Protein AF-0000000078996081 (afdb_homodimer)

Sequence (1478 aa):
MSEVESRQASRWGLWWSRSEPIEEEEEVAPESDDSYGEDEVDNIGSDATWYQTIWNKVPGFPFRANNLMLIDENIRYSDLTEEQLQFLKDESMQVIMRNCGSWCWVENLSDIKIEDTDWIKRKGTVSVYGTGSVKYPLIFENFPVESEHVGYKIFIKNSLILPSDSPLDIFHTQPWTTKFANTIKEHYNFPNEKHLYLKNATDSLLREKKILIVSVTGHLPEKYEKFSLESQRHAQYLSFKLAQSLKHDSPSNINAISFTCPLDLEETTTCFEQCTTLLKNFEDLFVDIDAVFFVGVYHSVPLVIKLASHILQNHSALGFDEDVVAGILAFESNLEGYRFWDHSSDNNSMDTEQDYSKIQQSREKQLFQGSSRQQQDNLIKIRNYRKLDSLESLSVQQNFDWILNNWKLSRVTFFGKLYDNFMTVTQKLAIDYTHPKIFRHIWCSGKYMGIDTKKPEEIELPDIHLESLKFDSEIKIPENRLFEIIFLGNLLLAINLGHTDFAPLLKLISPFFISRSYNENTMSSNIKKQIQNELRPWLMEMELKWKTTEVPTDEQLNDLPESLSTLYSFLQFTHFNNLKNPNLVKIQDDVYDDDEVYKCFIENTIKTKSPINKKHLQMSNDHSTPKSILKTLNQYDLVWKFHEFLSDFMNLKNLPKQEYPPKVNFSISTDYGFRNNSFTDPNNFERNNKESLARISKIWDSYQHWSPPTRGLKQLKEILSVLLLYSDSQKLIKDIERKMSEVESRQASRWGLWWSRSEPIEEEEEVAPESDDSYGEDEVDNIGSDATWYQTIWNKVPGFPFRANNLMLIDENIRYSDLTEEQLQFLKDESMQVIMRNCGSWCWVENLSDIKIEDTDWIKRKGTVSVYGTGSVKYPLIFENFPVESEHVGYKIFIKNSLILPSDSPLDIFHTQPWTTKFANTIKEHYNFPNEKHLYLKNATDSLLREKKILIVSVTGHLPEKYEKFSLESQRHAQYLSFKLAQSLKHDSPSNINAISFTCPLDLEETTTCFEQCTTLLKNFEDLFVDIDAVFFVGVYHSVPLVIKLASHILQNHSALGFDEDVVAGILAFESNLEGYRFWDHSSDNNSMDTEQDYSKIQQSREKQLFQGSSRQQQDNLIKIRNYRKLDSLESLSVQQNFDWILNNWKLSRVTFFGKLYDNFMTVTQKLAIDYTHPKIFRHIWCSGKYMGIDTKKPEEIELPDIHLESLKFDSEIKIPENRLFEIIFLGNLLLAINLGHTDFAPLLKLISPFFISRSYNENTMSSNIKKQIQNELRPWLMEMELKWKTTEVPTDEQLNDLPESLSTLYSFLQFTHFNNLKNPNLVKIQDDVYDDDEVYKCFIENTIKTKSPINKKHLQMSNDHSTPKSILKTLNQYDLVWKFHEFLSDFMNLKNLPKQEYPPKVNFSISTDYGFRNNSFTDPNNFERNNKESLARISKIWDSYQHWSPPTRGLKQLKEILSVLLLYSDSQKLIKDIERK

Radius of gyration: 43.53 Å; Cα contacts (8 Å, |Δi|>4): 2396; chains: 2; bounding box: 105×143×107 Å

Solvent-accessible surface area (backbone atoms only — not comparable to full-atom values): 81507 Å² total; per-residue (Å²): 144,90,82,89,83,89,85,80,86,90,83,81,81,93,80,90,78,90,80,85,82,86,77,82,88,80,88,77,84,91,80,91,79,93,74,86,76,87,83,82,80,81,85,66,85,62,59,78,63,50,58,66,57,52,65,70,62,52,67,76,66,73,75,72,72,62,88,61,76,72,72,57,92,82,61,51,77,86,70,50,47,72,67,54,51,51,49,44,50,53,55,39,48,52,38,61,73,64,48,74,36,37,32,37,44,35,35,76,52,53,79,62,47,56,56,58,66,66,77,52,75,35,60,32,35,38,33,27,52,96,43,66,24,54,78,47,65,39,78,35,67,41,53,85,69,76,69,90,62,84,36,48,56,37,33,45,44,44,34,34,48,27,58,50,58,41,51,51,62,63,39,54,60,70,50,69,67,54,55,51,48,39,52,52,25,54,73,70,71,39,94,54,71,52,32,57,28,32,39,92,72,64,70,63,82,45,46,67,27,32,36,36,35,40,18,31,25,47,48,61,52,68,56,37,34,35,58,60,61,58,65,83,73,52,21,55,55,52,42,48,55,42,49,40,53,48,51,78,36,46,45,63,34,33,39,34,41,17,28,43,29,30,49,28,68,38,53,64,68,59,50,48,52,46,49,56,59,54,45,63,76,49,41,73,72,42,42,68,35,46,31,39,39,36,37,17,39,28,86,18,27,61,46,42,44,46,49,48,33,52,53,63,74,39,24,72,81,35,41,28,63,84,85,33,38,34,33,37,41,28,35,44,23,42,68,32,19,63,61,82,78,78,84,73,76,79,56,83,67,68,75,45,76,61,52,54,49,52,53,48,50,54,53,46,53,62,45,45,47,95,48,52,70,59,30,45,65,42,51,57,53,45,41,42,21,55,39,70,83,29,72,70,26,42,54,41,50,52,33,47,27,45,40,61,41,71,33,67,51,44,28,38,35,24,34,15,50,49,68,20,53,45,54,36,34,38,29,17,42,32,62,48,60,43,50,48,54,50,42,62,36,37,39,37,55,30,67,83,47,75,46,54,67,71,45,39,80,78,57,76,54,78,77,42,79,41,68,44,53,70,46,78,51,75,32,76,59,46,58,38,45,38,26,61,55,52,48,52,25,50,54,46,42,42,38,54,58,39,43,59,84,51,48,63,47,48,55,64,51,27,60,36,40,46,38,43,79,61,32,88,73,53,40,48,72,69,57,49,50,52,51,47,61,64,44,46,64,54,50,55,55,45,44,72,71,45,66,84,58,74,81,71,51,79,74,30,51,58,50,44,52,81,82,43,19,32,46,54,45,33,38,39,50,51,51,49,33,32,71,75,34,49,60,51,30,34,75,46,65,49,81,88,66,39,46,51,56,46,43,24,49,51,44,50,42,69,30,42,39,64,72,90,64,81,50,66,66,38,72,57,84,78,77,80,66,76,83,42,81,78,39,63,58,49,44,43,40,46,40,46,41,48,51,52,45,53,54,49,46,40,65,37,32,78,55,50,61,66,78,77,78,66,56,30,42,31,33,37,22,65,32,57,70,64,74,80,85,80,70,75,54,87,79,30,56,80,69,42,37,61,60,28,44,51,50,51,35,50,43,50,56,27,48,78,49,48,62,60,88,48,70,38,42,42,48,51,52,54,58,56,38,56,64,68,78,39,94,45,47,66,56,46,50,47,61,57,45,77,96,139,87,73,87,78,91,81,74,87,87,82,84,80,94,79,88,76,91,74,86,83,74,92,76,85,83,75,83,70,91,71,89,77,90,72,82,82,80,77,77,76,81,80,65,83,60,59,76,61,50,59,66,54,52,64,70,62,52,68,75,65,71,73,72,70,61,86,62,76,73,74,56,92,81,62,52,77,86,71,51,46,71,68,53,50,50,49,45,50,54,53,40,48,50,38,61,74,65,47,76,37,37,31,36,44,35,36,76,53,54,79,62,48,56,58,57,66,68,76,51,76,35,60,33,34,38,33,28,52,96,43,66,23,56,80,45,65,39,78,37,69,41,54,84,68,77,69,90,62,85,37,48,58,37,34,46,45,45,34,37,50,29,58,51,59,40,50,52,62,63,41,53,62,69,50,69,68,54,54,51,50,39,54,50,25,54,72,69,71,39,96,54,70,52,32,58,27,32,41,90,73,64,71,63,80,44,46,67,27,32,36,37,34,41,19,31,26,46,48,62,51,69,53,37,33,34,58,61,62,59,64,84,74,54,22,56,56,53,42,49,55,43,48,41,53,48,50,77,35,46,44,63,36,34,38,34,42,19,27,42,30,29,48,28,67,38,52,64,69,56,49,47,55,45,50,57,58,55,44,62,76,49,40,73,72,42,44,68,34,47,30,40,37,36,38,17,39,27,86,18,27,62,46,43,45,46,50,49,34,52,53,62,74,40,23,71,84,36,44,28,62,85,85,32,37,35,32,37,41,29,35,45,23,42,66,32,18,64,60,80,78,78,83,75,76,79,58,83,66,68,75,45,76,62,52,54,51,52,53,48,50,54,52,48,54,62,46,46,47,94,49,52,70,58,30,46,63,44,50,57,53,44,42,42,21,55,38,70,83,29,72,70,25,41,54,42,48,52,33,48,27,46,38,60,41,70,34,65,49,43,26,37,35,24,35,15,49,49,67,20,52,44,54,38,36,41,28,17,42,32,62,50,62,43,51,48,55,48,42,64,36,35,40,38,55,29,66,83,48,74,45,54,67,69,43,40,81,78,57,75,54,78,76,41,78,40,68,44,54,71,46,78,52,74,31,78,59,45,58,37,45,38,26,61,54,53,48,52,25,51,53,46,41,41,37,52,58,38,42,59,84,52,47,63,48,47,57,66,52,28,60,37,41,45,36,43,80,63,32,86,73,53,38,48,72,68,56,49,50,52,52,47,63,64,43,45,63,56,49,54,55,46,46,74,70,46,67,84,57,74,80,72,51,80,73,29,52,59,50,45,52,81,82,44,18,32,44,53,45,33,38,40,48,51,51,50,33,32,71,75,35,49,60,50,28,33,74,46,63,51,78,90,66,39,45,51,55,46,44,24,49,49,44,50,40,70,30,43,39,65,72,90,64,79,50,68,64,39,72,58,83,78,74,80,65,77,85,41,79,76,38,63,57,47,43,44,39,45,41,45,42,48,53,50,46,54,55,51,46,40,66,37,31,80,55,48,61,67,79,78,77,66,56,29,43,30,34,37,22,65,32,56,69,66,75,80,85,81,70,73,53,85,79,31,57,80,69,42,37,61,59,29,45,50,50,50,34,49,42,51,56,28,47,76,48,47,60,60,88,49,69,38,41,42,50,50,50,53,59,56,39,54,65,68,77,40,95,45,48,66,58,46,51,46,63,56,45,77,96

Secondary structure (DSSP, 8-state):
---------------------------------------------TTHHHHHHHHHHS--------S-----TT--GGG--HHHHHHHHHHHHHHHHHT-S-EEEEEE-TT--TT---SSS--EEEEETTSGGGTS-EEESS-SS--S--SEEEEEEEEEEES-S-GGGT--BPPHHHHHHHHHHHHTT-----S-EE-S--S-TTTT-EEEEEEEEE---HHHHHHHTS-PPPHHHHHHHHHHHHGGG--SEEEEEEEEE-TTTS-HHHHHHHHHHHHGGGGGGGTT-SEEEEEEEGGGHHHHHHHHHHHHHTHHHHT--TT-EEEEEEES--TT-----------TT--SHHHHHHHHHHHHHHHTTT--HHHHHHHGGGGGGGSTTSHHHHHHHHHHHHHHHH-TTEEEEEEEESSBSSS-HHHHTTTTEE-TTEEEEEEEEGGGGT--TT-GGGGT----B-SSS-EEEEEEPPHHHHHHHHHHHHHHHHHHTT-GGGHHHHHHHGGGGB-GGGSTTT--HHHHHHHHHHHHHHHHHHHHHHTTPPPPPHHHHSS--GGG-BHHHHHHHHHHHHHH-TTTEEEE-SGGG-HHHHHHHHHHHHSEEPPSS----EE-S-----S-SS-HHHHHHHHHHHHHHHHHHTT---PPP--SS-EEEEEEESS----PPP---GGG--SSSHHHHHHHHHHHHHHHH----SHHHHHHHHHGGGGGG-SSHHHHHHHHH--/-------------------------------------------GGGGHHHHHHHHHHS--------S-----TT--GGG--HHHHHHHHHHHHHHHHHT-S-EEEEEE-TT--TT---SSS--EEEEETTSGGGTS-EEESS-SS--S--SEEEEEEEEEEES-S-GGGT--BPPHHHHHHHHHHHHTT-----S-EE-S--S-TTTT-EEEEEEEEE---HHHHHHHTS-PPPHHHHHHHHHHHHGGG--SEEEEEEEEE-TTTS-HHHHHHHHHHHHGGGGGGGTT-SEEEEEEEGGGHHHHHHHHHHHHHTHHHHT--TT-EEEEEEES--TT-------S---TT--SHHHHHHHHHHHHHHHTTT--HHHHHHHGGGGGGGSTTSHHHHHHHHHHHHHHHH-TTEEEEEEEESSBSSS-HHHHTTTTEE-TTEEEEEEEEGGGGT--TT-GGGGT----B-SSS-EEEEEEPPHHHHHHHHHHHHHHHHHHTT-GGGHHHHHHHGGGGB-GGGSTTT--HHHHHHHHHHHHHHHHHHHHHHTTPPPPPHHHHSS--GGG-BHHHHHHHHHHHHHH-TTTEEEE-SGGG-HHHHHHHHHHHHSEEPPSS----EE-S-----S-SS-HHHHHHHHHHHHHHHHHHTT---PPP--SS-EEEEEEESS----PPP---GGG--SSSHHHHHHHHHHHHHHHH----SHHHHHHHHHGGGGGG-SSHHHHHHHHH--

Foldseek 3Di:
DDDDDDDDDDDDDDDDDDDDDDDDDDDDDDDDDDDDDDDDPDPPPPPVVVVVVVVVPPPPPPPPPDVVVCPDPPDDLVNQDPVNLVVQVVVQLVCVVVQPWKKKWKAWCLPPAQQDDCLFQAKTWMATPPTPCLVPIHIDRGRSDDDPFPAFEWAWAWWAKFPHLACLQQAAADDPVLVVVQVVCVVVVHDHPLAFHFDPDQALLQAQFAEEEEEEEEDDDPLLCCQAVVDDDFRSLLLNLLSSLCCVSHYNTYMYMGMYHHLLQDPLVVNLVRVVSSCVVPLQSLAAGQEYEYEYEAPCLLSRLVNVLVCLVCSVVSHYDLNHFYEYEYEQYLLQAWAAADLPDLPLPCPDPVSRVVVRVVVLVSSCPPHDPSSSVSVVCSRVSNPCPDPSNVSSQVSNQCCQQPRQLYAYEFEYEQAEAIHFQCSRQVLQKGDNRYAYMYMYGLVQQPDDLLCVVVQPDDWDFALAQWDKDWTARDLQRLLVSLVVSLLRSCVNSNPSLSSVLSLLQRSLSHDLLSRPSSDDPVVVVVVCVVCVVLLVVLCVVPVPPDDDDPVCNNPPDPQCRISNSVSNNLVSCCVVPVSHYHYDHDPSSASSNSNSSVNSSRGIHGDPHRDGIGGHPPSDRDSHSSNPVSLVVSLVSVLVCLLVLLFDQFGFDDDPPDIIITIMDSRHRDDDDDDNDPPRGPRGSPVSLVSQQVSLVSLVSHDRDDSSVVVVNVSNCVSVVDPGSVVVNCVSNVD/DDDDDDDDDDDDDDDDDDDDDDDDDDDDDDDDDDDDDPPPPDPPVPPVVVVVVVVVPPPPPPPPPPVVVCPDPPDDLVNQDPVNLVVQVVVQLVCVVVQPWKKKWKAWCLPPAQQDDDLFQAKTWMATPPTPCLVPIHIDRGRSDDDPFPAFEWAWAWWAKFPHLACLQQAAADDPVLVVVQVVCVVVVHDHPLAFHFDPDQALLQAQFAEEEEEEEEDDDPLLCCQAVVDDDFRSLLLNLLSSLCCVSHYNTYMYMGMYHHLLQDPLVVNLVRVVSSCVVPLQSLAAGQEYEYEYEAPCLLSRLVNVLVCLVCSVVSHYDLNHFYEYEYEQYLLQAWAAADLPDLPLPCPDPVSLVVVRVVVLVSSCPPHDPSSSVSVVCSRVSNPCPDPSNVSSQVSNQCCQQPRQLYAYEFEYEQAAAIHFQCSRQVLQKGDNRYAYMYMYGLVQQPDDLLCVVVQPDDWDFALAQWDWDWTAGDLQRLLVSLVVSLLRSCVNSNPSLSSVLSLLQRSLSHDLLSRPSSDDPVVVVVVCVVCVVLLVVLCVVPVPPDDDDPVCNNPPPPQCRISNSVSNNLVSCCVVPVSHHHYDHDPSSASSNSNSSVNSSRGIHGDPHRDGIGGHPPSDRDSHSSNPVSLVVSLVSVLVCLLVLLFDQFGFDDDPPDIIITIMDSRHRDDDDDDNDNPRGPRGSPVSLVSQQVSLVSLVSHDRDDSSVVVVNVSNCVSVVDPGSVVVNCVSNVD

Structure (mmCIF, N/CA/C/O backbone):
data_AF-0000000078996081-model_v1
#
loop_
_entity.id
_entity.type
_entity.pdbx_description
1 polymer 'Uncharacterized protein'
#
loop_
_atom_site.group_PDB
_atom_site.id
_atom_site.type_symbol
_atom_site.label_atom_id
_atom_site.label_alt_id
_atom_site.label_comp_id
_atom_site.label_asym_id
_atom_site.label_entity_id
_atom_site.label_seq_id
_atom_site.pdbx_PDB_ins_code
_atom_site.Cartn_x
_atom_site.Cartn_y
_atom_site.Cartn_z
_atom_site.occupancy
_atom_site.B_iso_or_equiv
_atom_site.auth_seq_id
_atom_site.auth_comp_id
_atom_site.auth_asym_id
_atom_site.auth_atom_id
_atom_site.pdbx_PDB_model_num
ATOM 1 N N . MET A 1 1 ? -56.312 6.473 -5.859 1 16.61 1 MET A N 1
ATOM 2 C CA . MET A 1 1 ? -57.031 7.309 -6.816 1 16.61 1 MET A CA 1
ATOM 3 C C . MET A 1 1 ? -56.5 7.121 -8.227 1 16.61 1 MET A C 1
ATOM 5 O O . MET A 1 1 ? -55.312 6.812 -8.398 1 16.61 1 MET A O 1
ATOM 9 N N . SER A 1 2 ? -57.438 7.625 -9.328 1 15.84 2 SER A N 1
ATOM 10 C CA . SER A 1 2 ? -57.906 7.512 -10.703 1 15.84 2 SER A CA 1
ATOM 11 C C . SER A 1 2 ? -56.812 7.949 -11.695 1 15.84 2 SER A C 1
ATOM 13 O O . SER A 1 2 ? -56.438 7.18 -12.578 1 15.84 2 SER A O 1
ATOM 15 N N . GLU A 1 3 ? -57.344 8.992 -12.484 1 14.98 3 GLU A N 1
ATOM 16 C CA . GLU A 1 3 ? -57.688 9.18 -13.891 1 14.98 3 GLU A CA 1
ATOM 17 C C . GLU A 1 3 ? -56.469 9.594 -14.711 1 14.98 3 GLU A C 1
ATOM 19 O O . GLU A 1 3 ? -56.156 8.969 -15.727 1 14.98 3 GLU A O 1
ATOM 24 N N . VAL A 1 4 ? -56.75 10.852 -15.266 1 15.3 4 VAL A N 1
ATOM 25 C CA . VAL A 1 4 ? -56.969 11.25 -16.656 1 15.3 4 VAL A CA 1
ATOM 26 C C . VAL A 1 4 ? -55.656 11.438 -17.375 1 15.3 4 VAL A C 1
ATOM 28 O O . VAL A 1 4 ? -54.594 11.594 -16.734 1 15.3 4 VAL A O 1
ATOM 31 N N . GLU A 1 5 ? -55.656 12.336 -18.453 1 13.77 5 GLU A N 1
ATOM 32 C CA . GLU A 1 5 ? -55.688 12.383 -19.906 1 13.77 5 GLU A CA 1
ATOM 33 C C . GLU A 1 5 ? -54.375 12.883 -20.469 1 13.77 5 GLU A C 1
ATOM 35 O O . GLU A 1 5 ? -53.781 12.25 -21.359 1 13.77 5 GLU A O 1
ATOM 40 N N . SER A 1 6 ? -54.312 14.297 -20.625 1 14.77 6 SER A N 1
ATOM 41 C CA . SER A 1 6 ? -54.438 14.906 -21.953 1 14.77 6 SER A CA 1
ATOM 42 C C . SER A 1 6 ? -53.062 14.914 -22.672 1 14.77 6 SER A C 1
ATOM 44 O O . SER A 1 6 ? -52.031 14.859 -22.016 1 14.77 6 SER A O 1
ATOM 46 N N . ARG A 1 7 ? -53.125 15.383 -23.969 1 15.02 7 ARG A N 1
ATOM 47 C CA . ARG A 1 7 ? -52.906 15.234 -25.406 1 15.02 7 ARG A CA 1
ATOM 48 C C . ARG A 1 7 ? -51.594 15.844 -25.828 1 15.02 7 ARG A C 1
ATOM 50 O O . ARG A 1 7 ? -50.781 15.188 -26.484 1 15.02 7 ARG A O 1
ATOM 57 N N . GLN A 1 8 ? -51.688 17.156 -26.5 1 13.55 8 GLN A N 1
ATOM 58 C CA . GLN A 1 8 ? -51.688 17.375 -27.938 1 13.55 8 GLN A CA 1
ATOM 59 C C . GLN A 1 8 ? -50.281 17.766 -28.422 1 13.55 8 GLN A C 1
ATOM 61 O O . GLN A 1 8 ? -49.75 17.172 -29.359 1 13.55 8 GLN A O 1
ATOM 66 N N . ALA A 1 9 ? -50.125 19.172 -28.641 1 14.46 9 ALA A N 1
ATOM 67 C CA . ALA A 1 9 ? -50.188 19.75 -29.984 1 14.46 9 ALA A CA 1
ATOM 68 C C . ALA A 1 9 ? -48.844 19.688 -30.672 1 14.46 9 ALA A C 1
ATOM 70 O O . ALA A 1 9 ? -47.812 19.484 -30.031 1 14.46 9 ALA A O 1
ATOM 71 N N . SER A 1 10 ? -48.5 20.859 -31.312 1 14.56 10 SER A N 1
ATOM 72 C CA . SER A 1 10 ? -48.406 21.375 -32.688 1 14.56 10 SER A CA 1
ATOM 73 C C . SER A 1 10 ? -46.969 21.266 -33.219 1 14.56 10 SER A C 1
ATOM 75 O O . SER A 1 10 ? -46.031 21.312 -32.469 1 14.56 10 SER A O 1
ATOM 77 N N . ARG A 1 11 ? -46.875 21.109 -34.562 1 14.25 11 ARG A N 1
ATOM 78 C CA . ARG A 1 11 ? -46.406 20.703 -35.875 1 14.25 11 ARG A CA 1
ATOM 79 C C . ARG A 1 11 ? -45.125 21.453 -36.25 1 14.25 11 ARG A C 1
ATOM 81 O O . ARG A 1 11 ? -44.156 20.844 -36.688 1 14.25 11 ARG A O 1
ATOM 88 N N . TRP A 1 12 ? -45.281 22.812 -36.625 1 13.75 12 TRP A N 1
ATOM 89 C CA . TRP A 1 12 ? -45.188 23.219 -38.031 1 13.75 12 TRP A CA 1
ATOM 90 C C . TRP A 1 12 ? -43.75 23.531 -38.406 1 13.75 12 TRP A C 1
ATOM 92 O O . TRP A 1 12 ? -43.219 22.953 -39.375 1 13.75 12 TRP A O 1
ATOM 102 N N . GLY A 1 13 ? -43.562 24.797 -38.906 1 13.62 13 GLY A N 1
ATOM 103 C CA . GLY A 1 13 ? -43.406 25.25 -40.281 1 13.62 13 GLY A CA 1
ATOM 104 C C . GLY A 1 13 ? -41.938 25.406 -40.656 1 13.62 13 GLY A C 1
ATOM 105 O O . GLY A 1 13 ? -41.5 24.875 -41.688 1 13.62 13 GLY A O 1
ATOM 106 N N . LEU A 1 14 ? -41.312 26.672 -40.656 1 14.55 14 LEU A N 1
ATOM 107 C CA . LEU A 1 14 ? -41.031 27.453 -41.844 1 14.55 14 LEU A CA 1
ATOM 108 C C . LEU A 1 14 ? -39.688 27.094 -42.438 1 14.55 14 LEU A C 1
ATOM 110 O O . LEU A 1 14 ? -38.781 26.625 -41.719 1 14.55 14 LEU A O 1
ATOM 114 N N . TRP A 1 15 ? -39.375 27.594 -43.688 1 13.52 15 TRP A N 1
ATOM 115 C CA . TRP A 1 15 ? -39.062 27.516 -45.094 1 13.52 15 TRP A CA 1
ATOM 116 C C . TRP A 1 15 ? -37.531 27.625 -45.312 1 13.52 15 TRP A C 1
ATOM 118 O O . TRP A 1 15 ? -36.938 26.797 -46 1 13.52 15 TRP A O 1
ATOM 128 N N . TRP A 1 16 ? -37 28.891 -45.5 1 14.66 16 TRP A N 1
ATOM 129 C CA . TRP A 1 16 ? -36.625 29.266 -46.844 1 14.66 16 TRP A CA 1
ATOM 130 C C . TRP A 1 16 ? -35.188 28.812 -47.156 1 14.66 16 TRP A C 1
ATOM 132 O O . TRP A 1 16 ? -34.438 28.5 -46.219 1 14.66 16 TRP A O 1
ATOM 142 N N . SER A 1 17 ? -34.594 29.547 -48.156 1 13.55 17 SER A N 1
ATOM 143 C CA . SER A 1 17 ? -34.094 29.469 -49.531 1 13.55 17 SER A CA 1
ATOM 144 C C . SER A 1 17 ? -32.594 29.328 -49.562 1 13.55 17 SER A C 1
ATOM 146 O O . SER A 1 17 ? -32.062 28.531 -50.344 1 13.55 17 SER A O 1
ATOM 148 N N . ARG A 1 18 ? -31.766 30.438 -49.188 1 14.89 18 ARG A N 1
ATOM 149 C CA . ARG A 1 18 ? -31.078 30.953 -50.375 1 14.89 18 ARG A CA 1
ATOM 150 C C . ARG A 1 18 ? -29.953 30.016 -50.812 1 14.89 18 ARG A C 1
ATOM 152 O O . ARG A 1 18 ? -29.406 29.281 -49.969 1 14.89 18 ARG A O 1
ATOM 159 N N . SER A 1 19 ? -29.266 30.469 -51.812 1 14.11 19 SER A N 1
ATOM 160 C CA . SER A 1 19 ? -28.781 30.219 -53.188 1 14.11 19 SER A CA 1
ATOM 161 C C . SER A 1 19 ? -27.406 29.547 -53.156 1 14.11 19 SER A C 1
ATOM 163 O O . SER A 1 19 ? -27.219 28.516 -53.812 1 14.11 19 SER A O 1
ATOM 165 N N . GLU A 1 20 ? -26.406 30.422 -53.406 1 14.59 20 GLU A N 1
ATOM 166 C CA . GLU A 1 20 ? -25.766 30.359 -54.719 1 14.59 20 GLU A CA 1
ATOM 167 C C . GLU A 1 20 ? -24.625 29.344 -54.719 1 14.59 20 GLU A C 1
ATOM 169 O O . GLU A 1 20 ? -24.094 28.984 -53.688 1 14.59 20 GLU A O 1
ATOM 174 N N . PRO A 1 21 ? -23.656 29.672 -55.625 1 14.77 21 PRO A N 1
ATOM 175 C CA . PRO A 1 21 ? -23.219 29 -56.875 1 14.77 21 PRO A CA 1
ATOM 176 C C . PRO A 1 21 ? -22.078 28.016 -56.625 1 14.77 21 PRO A C 1
ATOM 178 O O . PRO A 1 21 ? -22.188 26.844 -56.969 1 14.77 21 PRO A O 1
ATOM 181 N N . ILE A 1 22 ? -20.922 28.5 -57.094 1 14.63 22 ILE A N 1
ATOM 182 C CA . ILE A 1 22 ? -20.344 28.078 -58.375 1 14.63 22 ILE A CA 1
ATOM 183 C C . ILE A 1 22 ? -19.297 27 -58.125 1 14.63 22 ILE A C 1
ATOM 185 O O . ILE A 1 22 ? -18.781 26.875 -57 1 14.63 22 ILE A O 1
ATOM 189 N N . GLU A 1 23 ? -18.234 27.188 -58.906 1 14.01 23 GLU A N 1
ATOM 190 C CA . GLU A 1 23 ? -17.703 26.438 -60.031 1 14.01 23 GLU A CA 1
ATOM 191 C C . GLU A 1 23 ? -16.562 25.516 -59.594 1 14.01 23 GLU A C 1
ATOM 193 O O . GLU A 1 23 ? -16.594 24.312 -59.875 1 14.01 23 GLU A O 1
ATOM 198 N N . GLU A 1 24 ? -15.328 26 -59.812 1 14.42 24 GLU A N 1
ATOM 199 C CA . GLU A 1 24 ? -14.633 25.438 -60.969 1 14.42 24 GLU A CA 1
ATOM 200 C C . GLU A 1 24 ? -13.773 24.25 -60.562 1 14.42 24 GLU A C 1
ATOM 202 O O . GLU A 1 24 ? -13.883 23.172 -61.188 1 14.42 24 GLU A O 1
ATOM 207 N N . GLU A 1 25 ? -12.438 24.469 -60.531 1 14.45 25 GLU A N 1
ATOM 208 C CA . GLU A 1 25 ? -11.586 23.984 -61.625 1 14.45 25 GLU A CA 1
ATOM 209 C C . GLU A 1 25 ? -10.977 22.625 -61.281 1 14.45 25 GLU A C 1
ATOM 211 O O . GLU A 1 25 ? -10.953 22.219 -60.125 1 14.45 25 GLU A O 1
ATOM 216 N N . GLU A 1 26 ? -9.727 22.469 -61.75 1 14.48 26 GLU A N 1
ATOM 217 C CA . GLU A 1 26 ? -9.117 21.688 -62.812 1 14.48 26 GLU A CA 1
ATOM 218 C C . GLU A 1 26 ? -8.477 20.422 -62.281 1 14.48 26 GLU A C 1
ATOM 220 O O . GLU A 1 26 ? -8.758 19.312 -62.75 1 14.48 26 GLU A O 1
ATOM 225 N N . GLU A 1 27 ? -7.141 20.328 -62.469 1 14.8 27 GLU A N 1
ATOM 226 C CA . GLU A 1 27 ? -6.477 19.484 -63.469 1 14.8 27 GLU A CA 1
ATOM 227 C C . GLU A 1 27 ? -6.047 18.156 -62.875 1 14.8 27 GLU A C 1
ATOM 229 O O . GLU A 1 27 ? -5.91 18.031 -61.656 1 14.8 27 GLU A O 1
ATOM 234 N N . VAL A 1 28 ? -5.258 17.406 -63.656 1 14.53 28 VAL A N 1
ATOM 235 C CA . VAL A 1 28 ? -5.059 16.219 -64.5 1 14.53 28 VAL A CA 1
ATOM 236 C C . VAL A 1 28 ? -4.039 15.297 -63.812 1 14.53 28 VAL A C 1
ATOM 238 O O . VAL A 1 28 ? -4.109 14.078 -63.938 1 14.53 28 VAL A O 1
ATOM 241 N N . ALA A 1 29 ? -2.906 15.766 -63.125 1 14.66 29 ALA A N 1
ATOM 242 C CA . ALA A 1 29 ? -1.74 15.273 -63.844 1 14.66 29 ALA A CA 1
ATOM 243 C C . ALA A 1 29 ? -1.61 13.758 -63.719 1 14.66 29 ALA A C 1
ATOM 245 O O . ALA A 1 29 ? -2.094 13.172 -62.75 1 14.66 29 ALA A O 1
ATOM 246 N N . PRO A 1 30 ? -0.459 13.156 -64.312 1 14.69 30 PRO A N 1
ATOM 247 C CA . PRO A 1 30 ? -0.112 12.109 -65.25 1 14.69 30 PRO A CA 1
ATOM 248 C C . PRO A 1 30 ? 0.099 10.75 -64.625 1 14.69 30 PRO A C 1
ATOM 250 O O . PRO A 1 30 ? 0.184 10.656 -63.375 1 14.69 30 PRO A O 1
ATOM 253 N N . GLU A 1 31 ? 1.058 9.961 -65.188 1 14.64 31 GLU A N 1
ATOM 254 C CA . GLU A 1 31 ? 1.262 8.766 -66 1 14.64 31 GLU A CA 1
ATOM 255 C C . GLU A 1 31 ? 1.87 7.633 -65.188 1 14.64 31 GLU A C 1
ATOM 257 O O . GLU A 1 31 ? 1.467 6.477 -65.312 1 14.64 31 GLU A O 1
ATOM 262 N N . SER A 1 32 ? 3.145 7.758 -64.625 1 15.46 32 SER A N 1
ATOM 263 C CA . SER A 1 32 ? 4.148 6.898 -65.188 1 15.46 32 SER A CA 1
ATOM 264 C C . SER A 1 32 ? 4.047 5.469 -64.688 1 15.46 32 SER A C 1
ATOM 266 O O . SER A 1 32 ? 3.574 5.246 -63.562 1 15.46 32 SER A O 1
ATOM 268 N N . ASP A 1 33 ? 4.691 4.355 -65.375 1 15.17 33 ASP A N 1
ATOM 269 C CA . ASP A 1 33 ? 4.711 3.047 -66.062 1 15.17 33 ASP A CA 1
ATOM 270 C C . ASP A 1 33 ? 5.289 1.979 -65.125 1 15.17 33 ASP A C 1
ATOM 272 O O . ASP A 1 33 ? 4.906 0.81 -65.188 1 15.17 33 ASP A O 1
ATOM 276 N N . ASP A 1 34 ? 6.477 2.041 -64.438 1 15.98 34 ASP A N 1
ATOM 277 C CA . ASP A 1 34 ? 7.488 1.043 -64.75 1 15.98 34 ASP A CA 1
ATOM 278 C C . ASP A 1 34 ? 7.168 -0.301 -64.125 1 15.98 34 ASP A C 1
ATOM 280 O O . ASP A 1 34 ? 6.75 -0.352 -62.938 1 15.98 34 ASP A O 1
ATOM 284 N N . SER A 1 35 ? 7.25 -1.556 -64.812 1 16.27 35 SER A N 1
ATOM 285 C CA . SER A 1 35 ? 6.895 -2.947 -65.062 1 16.27 35 SER A CA 1
ATOM 286 C C . SER A 1 35 ? 7.684 -3.895 -64.188 1 16.27 35 SER A C 1
ATOM 288 O O . SER A 1 35 ? 7.477 -5.109 -64.25 1 16.27 35 SER A O 1
ATOM 290 N N . TYR A 1 36 ? 8.766 -3.625 -63.5 1 17.09 36 TYR A N 1
ATOM 291 C CA . TYR A 1 36 ? 9.781 -4.664 -63.594 1 17.09 36 TYR A CA 1
ATOM 292 C C . TYR A 1 36 ? 9.312 -5.965 -62.969 1 17.09 36 TYR A C 1
ATOM 294 O O . TYR A 1 36 ? 8.469 -5.953 -62.062 1 17.09 36 TYR A O 1
ATOM 302 N N . GLY A 1 37 ? 9.844 -7.238 -63.406 1 16.52 37 GLY A N 1
ATOM 303 C CA . GLY A 1 37 ? 9.734 -8.656 -63.719 1 16.52 37 GLY A CA 1
ATOM 304 C C . GLY A 1 37 ? 10 -9.555 -62.531 1 16.52 37 GLY A C 1
ATOM 305 O O . GLY A 1 37 ? 10.148 -10.766 -62.688 1 16.52 37 GLY A O 1
ATOM 306 N N . GLU A 1 38 ? 10.078 -9.156 -61.281 1 17.22 38 GLU A N 1
ATOM 307 C CA . GLU A 1 38 ? 10.93 -10.07 -60.531 1 17.22 38 GLU A CA 1
ATOM 308 C C . GLU A 1 38 ? 10.367 -11.492 -60.562 1 17.22 38 GLU A C 1
ATOM 310 O O . GLU A 1 38 ? 9.148 -11.68 -60.625 1 17.22 38 GLU A O 1
ATOM 315 N N . ASP A 1 39 ? 11.289 -12.594 -60.438 1 17.59 39 ASP A N 1
ATOM 316 C CA . ASP A 1 39 ? 11.617 -13.992 -60.688 1 17.59 39 ASP A CA 1
ATOM 317 C C . ASP A 1 39 ? 10.836 -14.914 -59.75 1 17.59 39 ASP A C 1
ATOM 319 O O . ASP A 1 39 ? 10.492 -14.531 -58.625 1 17.59 39 ASP A O 1
ATOM 323 N N . GLU A 1 40 ? 10.391 -16.172 -60.25 1 18.38 40 GLU A N 1
ATOM 324 C CA . GLU A 1 40 ? 9.516 -17.328 -60.062 1 18.38 40 GLU A CA 1
ATOM 325 C C . GLU A 1 40 ? 10.016 -18.234 -58.938 1 18.38 40 GLU A C 1
ATOM 327 O O . GLU A 1 40 ? 10.852 -19.109 -59.156 1 18.38 40 GLU A O 1
ATOM 332 N N . VAL A 1 41 ? 10.734 -17.828 -57.906 1 20.33 41 VAL A N 1
ATOM 333 C CA . VAL A 1 41 ? 11.375 -18.906 -57.156 1 20.33 41 VAL A CA 1
ATOM 334 C C . VAL A 1 41 ? 10.328 -19.938 -56.719 1 20.33 41 VAL A C 1
ATOM 336 O O . VAL A 1 41 ? 9.242 -19.578 -56.281 1 20.33 41 VAL A O 1
ATOM 339 N N . ASP A 1 42 ? 10.539 -21.234 -57.094 1 19.64 42 ASP A N 1
ATOM 340 C CA . ASP A 1 42 ? 9.875 -22.547 -57.125 1 19.64 42 ASP A CA 1
ATOM 341 C C . ASP A 1 42 ? 9.398 -22.969 -55.75 1 19.64 42 ASP A C 1
ATOM 343 O O . ASP A 1 42 ? 10.18 -22.984 -54.781 1 19.64 42 ASP A O 1
ATOM 347 N N . ASN A 1 43 ? 8.109 -22.891 -55.406 1 20.95 43 ASN A N 1
ATOM 348 C CA . ASN A 1 43 ? 7.207 -23.234 -54.312 1 20.95 43 ASN A CA 1
ATOM 349 C C . ASN A 1 43 ? 7.207 -24.734 -54.031 1 20.95 43 ASN A C 1
ATOM 351 O O . ASN A 1 43 ? 6.238 -25.438 -54.344 1 20.95 43 ASN A O 1
ATOM 355 N N . ILE A 1 44 ? 8.398 -25.453 -54.188 1 21.92 44 ILE A N 1
ATOM 356 C CA . ILE A 1 44 ? 8.305 -26.906 -54.188 1 21.92 44 ILE A CA 1
ATOM 357 C C . ILE A 1 44 ? 7.691 -27.391 -52.875 1 21.92 44 ILE A C 1
ATOM 359 O O . ILE A 1 44 ? 6.953 -28.375 -52.844 1 21.92 44 ILE A O 1
ATOM 363 N N . GLY A 1 45 ? 8.297 -26.969 -51.75 1 22.12 45 GLY A N 1
ATOM 364 C CA . GLY A 1 45 ? 8.344 -27.891 -50.625 1 22.12 45 GLY A CA 1
ATOM 365 C C . GLY A 1 45 ? 6.984 -28.141 -50 1 22.12 45 GLY A C 1
ATOM 366 O O . GLY A 1 45 ? 6.895 -28.578 -48.844 1 22.12 45 GLY A O 1
ATOM 367 N N . SER A 1 46 ? 5.883 -27.797 -50.656 1 25.66 46 SER A N 1
ATOM 368 C CA . SER A 1 46 ? 4.57 -27.797 -50.031 1 25.66 46 SER A CA 1
ATOM 369 C C . SER A 1 46 ? 4.082 -29.219 -49.781 1 25.66 46 SER A C 1
ATOM 371 O O . SER A 1 46 ? 2.896 -29.438 -49.531 1 25.66 46 SER A O 1
ATOM 373 N N . ASP A 1 47 ? 4.887 -30.25 -50.031 1 25.3 47 ASP A N 1
ATOM 374 C CA . ASP A 1 47 ? 4.188 -31.516 -50.25 1 25.3 47 ASP A CA 1
ATOM 375 C C . ASP A 1 47 ? 3.557 -32 -48.938 1 25.3 47 ASP A C 1
ATOM 377 O O . ASP A 1 47 ? 2.631 -32.812 -48.938 1 25.3 47 ASP A O 1
ATOM 381 N N . ALA A 1 48 ? 4.238 -31.875 -47.75 1 28.08 48 ALA A N 1
ATOM 382 C CA . ALA A 1 48 ? 3.848 -32.688 -46.594 1 28.08 48 ALA A CA 1
ATOM 383 C C . ALA A 1 48 ? 2.441 -32.312 -46.125 1 28.08 48 ALA A C 1
ATOM 385 O O . ALA A 1 48 ? 1.839 -33.062 -45.312 1 28.08 48 ALA A O 1
ATOM 386 N N . THR A 1 49 ? 2.006 -31.062 -46.562 1 27.62 49 THR A N 1
ATOM 387 C CA . THR A 1 49 ? 0.706 -30.641 -46.062 1 27.62 49 THR A CA 1
ATOM 388 C C . THR A 1 49 ? -0.416 -31.453 -46.688 1 27.62 49 THR A C 1
ATOM 390 O O . THR A 1 49 ? -1.565 -31.391 -46.25 1 27.62 49 THR A O 1
ATOM 393 N N . TRP A 1 50 ? -0.045 -31.969 -47.906 1 27.53 50 TRP A N 1
ATOM 394 C CA . TRP A 1 50 ? -1.142 -32.469 -48.75 1 27.53 50 TRP A CA 1
ATOM 395 C C . TRP A 1 50 ? -1.811 -33.688 -48.062 1 27.53 50 TRP A C 1
ATOM 397 O O . TRP A 1 50 ? -3.025 -33.844 -48.188 1 27.53 50 TRP A O 1
ATOM 407 N N . TYR A 1 51 ? -0.903 -34.469 -47.406 1 26.22 51 TYR A N 1
ATOM 408 C CA . TYR A 1 51 ? -1.471 -35.75 -47 1 26.22 51 TYR A CA 1
ATOM 409 C C . TYR A 1 51 ? -2.531 -35.594 -45.938 1 26.22 51 TYR A C 1
ATOM 411 O O . TYR A 1 51 ? -3.559 -36.25 -45.938 1 26.22 51 TYR A O 1
ATOM 419 N N . GLN A 1 52 ? -2.311 -34.656 -45 1 29.81 52 GLN A N 1
ATOM 420 C CA . GLN A 1 52 ? -3.297 -34.5 -43.938 1 29.81 52 GLN A CA 1
ATOM 421 C C . GLN A 1 52 ? -4.641 -34.031 -44.5 1 29.81 52 GLN A C 1
ATOM 423 O O . GLN A 1 52 ? -5.691 -34.375 -43.969 1 29.81 52 GLN A O 1
ATOM 428 N N . THR A 1 53 ? -4.605 -33.25 -45.594 1 30.66 53 THR A N 1
ATOM 429 C CA . THR A 1 53 ? -5.852 -32.781 -46.188 1 30.66 53 THR A CA 1
ATOM 430 C C . THR A 1 53 ? -6.633 -33.938 -46.812 1 30.66 53 THR A C 1
ATOM 432 O O . THR A 1 53 ? -7.859 -33.875 -46.938 1 30.66 53 THR A O 1
ATOM 435 N N . ILE A 1 54 ? -5.887 -34.844 -47.5 1 30.34 54 ILE A N 1
ATOM 436 C CA . ILE A 1 54 ? -6.648 -35.906 -48.188 1 30.34 54 ILE A CA 1
ATOM 437 C C . ILE A 1 54 ? -7.434 -36.719 -47.188 1 30.34 54 ILE A C 1
ATOM 439 O O . ILE A 1 54 ? -8.578 -37.094 -47.438 1 30.34 54 ILE A O 1
ATOM 443 N N . TRP A 1 55 ? -6.746 -37 -46.031 1 28.62 55 TRP A N 1
ATOM 444 C CA . TRP A 1 55 ? -7.414 -37.969 -45.156 1 28.62 55 TRP A CA 1
ATOM 445 C C . TRP A 1 55 ? -8.688 -37.375 -44.562 1 28.62 55 TRP A C 1
ATOM 447 O O . TRP A 1 55 ? -9.594 -38.094 -44.156 1 28.62 55 TRP A O 1
ATOM 457 N N . ASN A 1 56 ? -8.703 -36.031 -44.406 1 31.78 56 ASN A N 1
ATOM 458 C CA . ASN A 1 56 ? -9.961 -35.531 -43.844 1 31.78 56 ASN A CA 1
ATOM 459 C C . ASN A 1 56 ? -11.109 -35.688 -44.844 1 31.78 56 ASN A C 1
ATOM 461 O O . ASN A 1 56 ? -12.273 -35.531 -44.469 1 31.78 56 ASN A O 1
ATOM 465 N N . LYS A 1 57 ? -10.82 -35.469 -46.156 1 32.44 57 LYS A N 1
ATOM 466 C CA . LYS A 1 57 ? -11.906 -35.469 -47.125 1 32.44 57 LYS A CA 1
ATOM 467 C C . LYS A 1 57 ? -12.336 -36.906 -47.469 1 32.44 57 LYS A C 1
ATOM 469 O O . LYS A 1 57 ? -13.109 -37.125 -48.406 1 32.44 57 LYS A O 1
ATOM 474 N N . VAL A 1 58 ? -11.484 -37.875 -47.219 1 29.34 58 VAL A N 1
ATOM 475 C CA . VAL A 1 58 ? -12.023 -39.156 -47.625 1 29.34 58 VAL A CA 1
ATOM 476 C C . VAL A 1 58 ? -13.359 -39.406 -46.938 1 29.34 58 VAL A C 1
ATOM 478 O O . VAL A 1 58 ? -13.43 -39.406 -45.688 1 29.34 58 VAL A O 1
ATOM 481 N N . PRO A 1 59 ? -14.453 -39.094 -47.594 1 30.62 59 PRO A N 1
ATOM 482 C CA . PRO A 1 59 ? -15.742 -39.5 -47.062 1 30.62 59 PRO A CA 1
ATOM 483 C C . PRO A 1 59 ? -15.688 -40.875 -46.375 1 30.62 59 PRO A C 1
ATOM 485 O O . PRO A 1 59 ? -14.969 -41.75 -46.844 1 30.62 59 PRO A O 1
ATOM 488 N N . GLY A 1 60 ? -15.656 -40.906 -45.062 1 29.84 60 GLY A N 1
ATOM 489 C CA . GLY A 1 60 ? -15.828 -42.219 -44.438 1 29.84 60 GLY A CA 1
ATOM 490 C C . GLY A 1 60 ? -16.75 -43.125 -45.219 1 29.84 60 GLY A C 1
ATOM 491 O O . GLY A 1 60 ? -17.906 -42.781 -45.469 1 29.84 60 GLY A O 1
ATOM 492 N N . PHE A 1 61 ? -16.312 -43.656 -46.375 1 29.64 61 PHE A N 1
ATOM 493 C CA . PHE A 1 61 ? -17.172 -44.656 -46.969 1 29.64 61 PHE A CA 1
ATOM 494 C C . PHE A 1 61 ? -17.906 -45.438 -45.875 1 29.64 61 PHE A C 1
ATOM 496 O O . PHE A 1 61 ? -17.281 -45.906 -44.906 1 29.64 61 PHE A O 1
ATOM 503 N N . PRO A 1 62 ? -19.156 -45.156 -45.656 1 31.56 62 PRO A N 1
ATOM 504 C CA . PRO A 1 62 ? -19.859 -46.094 -44.781 1 31.56 62 PRO A CA 1
ATOM 505 C C . PRO A 1 62 ? -19.438 -47.531 -45 1 31.56 62 PRO A C 1
ATOM 507 O O . PRO A 1 62 ? -19.375 -48 -46.125 1 31.56 62 PRO A O 1
ATOM 510 N N . PHE A 1 63 ? -18.406 -47.938 -44.375 1 30.25 63 PHE A N 1
ATOM 511 C CA . PHE A 1 63 ? -18.219 -49.406 -44.375 1 30.25 63 PHE A CA 1
ATOM 512 C C . PHE A 1 63 ? -19.562 -50.125 -44.469 1 30.25 63 PHE A C 1
ATOM 514 O O . PHE A 1 63 ? -20.422 -49.938 -43.594 1 30.25 63 PHE A O 1
ATOM 521 N N . ARG A 1 64 ? -20.094 -50.219 -45.594 1 32.28 64 ARG A N 1
ATOM 522 C CA . ARG A 1 64 ? -21.188 -51.188 -45.812 1 32.28 64 ARG A CA 1
ATOM 523 C C . ARG A 1 64 ? -21 -52.438 -44.969 1 32.28 64 ARG A C 1
ATOM 525 O O . ARG A 1 64 ? -19.953 -53.062 -45 1 32.28 64 ARG A O 1
ATOM 532 N N . ALA A 1 65 ? -21.719 -52.469 -43.844 1 34.38 65 ALA A N 1
ATOM 533 C CA . ALA A 1 65 ? -22.109 -53.656 -43.031 1 34.38 65 ALA A CA 1
ATOM 534 C C . ALA A 1 65 ? -22.266 -54.875 -43.906 1 34.38 65 ALA A C 1
ATOM 536 O O . ALA A 1 65 ? -23.375 -55.188 -44.375 1 34.38 65 ALA A O 1
ATOM 537 N N . ASN A 1 66 ? -21.656 -54.906 -45.031 1 34.06 66 ASN A N 1
ATOM 538 C CA . ASN A 1 66 ? -22.031 -56.219 -45.531 1 34.06 66 ASN A CA 1
ATOM 539 C C . ASN A 1 66 ? -21.969 -57.281 -44.438 1 34.06 66 ASN A C 1
ATOM 541 O O . ASN A 1 66 ? -23 -57.625 -43.844 1 34.06 66 ASN A O 1
ATOM 545 N N . ASN A 1 67 ? -21.141 -58.5 -44.719 1 33.38 67 ASN A N 1
ATOM 546 C CA . ASN A 1 67 ? -21.203 -59.625 -43.812 1 33.38 67 ASN A CA 1
ATOM 547 C C . ASN A 1 67 ? -20.688 -59.25 -42.438 1 33.38 67 ASN A C 1
ATOM 549 O O . ASN A 1 67 ? -19.469 -59.156 -42.219 1 33.38 67 ASN A O 1
ATOM 553 N N . LEU A 1 68 ? -21.156 -58.281 -41.719 1 38.5 68 LEU A N 1
ATOM 554 C CA . LEU A 1 68 ? -21 -58.094 -40.281 1 38.5 68 LEU A CA 1
ATOM 555 C C . LEU A 1 68 ? -20.672 -59.406 -39.562 1 38.5 68 LEU A C 1
ATOM 557 O O . LEU A 1 68 ? -21.5 -60.312 -39.5 1 38.5 68 LEU A O 1
ATOM 561 N N . MET A 1 69 ? -19.547 -59.938 -39.781 1 43.44 69 MET A N 1
ATOM 562 C CA . MET A 1 69 ? -19.188 -61.125 -39.031 1 43.44 69 MET A CA 1
ATOM 563 C C . MET A 1 69 ? -19.688 -61.031 -37.594 1 43.44 69 MET A C 1
ATOM 565 O O . MET A 1 69 ? -19.281 -60.125 -36.844 1 43.44 69 MET A O 1
ATOM 569 N N . LEU A 1 70 ? -20.953 -61.156 -37.312 1 47.19 70 LEU A N 1
ATOM 570 C CA . LEU A 1 70 ? -21.656 -61.312 -36.031 1 47.19 70 LEU A CA 1
ATOM 571 C C . LEU A 1 70 ? -20.812 -62.031 -35 1 47.19 70 LEU A C 1
ATOM 573 O O . LEU A 1 70 ? -20.438 -63.188 -35.219 1 47.19 70 LEU A O 1
ATOM 577 N N . ILE A 1 71 ? -19.828 -61.406 -34.5 1 54.25 71 ILE A N 1
ATOM 578 C CA . ILE A 1 71 ? -19.234 -62.062 -33.344 1 54.25 71 ILE A CA 1
ATOM 579 C C . ILE A 1 71 ? -20.312 -62.312 -32.281 1 54.25 71 ILE A C 1
ATOM 581 O O . ILE A 1 71 ? -20.922 -61.375 -31.766 1 54.25 71 ILE A O 1
ATOM 585 N N . ASP A 1 72 ? -20.938 -63.438 -32.312 1 51.56 72 ASP A N 1
ATOM 586 C CA . ASP A 1 72 ? -21.922 -63.844 -31.328 1 51.56 72 ASP A CA 1
ATOM 587 C C . ASP A 1 72 ? -21.484 -63.469 -29.922 1 51.56 72 ASP A C 1
ATOM 589 O O . ASP A 1 72 ? -20.281 -63.469 -29.625 1 51.56 72 ASP A O 1
ATOM 593 N N . GLU A 1 73 ? -22.281 -62.844 -29.219 1 56.31 73 GLU A N 1
ATOM 594 C CA . GLU A 1 73 ? -22.094 -62.406 -27.828 1 56.31 73 GLU A CA 1
ATOM 595 C C . GLU A 1 73 ? -21.391 -63.469 -27.016 1 56.31 73 GLU A C 1
ATOM 597 O O . GLU A 1 73 ? -20.703 -63.188 -26.031 1 56.31 73 GLU A O 1
ATOM 602 N N . ASN A 1 74 ? -21.438 -64.812 -27.422 1 57.41 74 ASN A N 1
ATOM 603 C CA . ASN A 1 74 ? -20.922 -65.938 -26.641 1 57.41 74 ASN A CA 1
ATOM 604 C C . ASN A 1 74 ? -19.562 -66.375 -27.141 1 57.41 74 ASN A C 1
ATOM 606 O O . ASN A 1 74 ? -19.062 -67.438 -26.734 1 57.41 74 ASN A O 1
ATOM 610 N N . ILE A 1 75 ? -18.938 -65.625 -27.922 1 63.06 75 ILE A N 1
ATOM 611 C CA . ILE A 1 75 ? -17.672 -66.125 -28.469 1 63.06 75 ILE A CA 1
ATOM 612 C C . ILE A 1 75 ? -16.531 -65.688 -27.547 1 63.06 75 ILE A C 1
ATOM 614 O O . ILE A 1 75 ? -16.516 -64.562 -27.031 1 63.06 75 ILE A O 1
ATOM 618 N N . ARG A 1 76 ? -15.883 -66.625 -27.188 1 69.31 76 ARG A N 1
ATOM 619 C CA . ARG A 1 76 ? -14.672 -66.438 -26.391 1 69.31 76 ARG A CA 1
ATOM 620 C C . ARG A 1 76 ? -13.555 -65.875 -27.25 1 69.31 76 ARG A C 1
ATOM 622 O O . ARG A 1 76 ? -13.555 -66 -28.469 1 69.31 76 ARG A O 1
ATOM 629 N N . TYR A 1 77 ? -12.656 -65 -26.766 1 71 77 TYR A N 1
ATOM 630 C CA . TYR A 1 77 ? -11.539 -64.312 -27.438 1 71 77 TYR A CA 1
ATOM 631 C C . TYR A 1 77 ? -10.766 -65.312 -28.297 1 71 77 TYR A C 1
ATOM 633 O O . TYR A 1 77 ? -10.383 -65 -29.422 1 71 77 TYR A O 1
ATOM 641 N N . SER A 1 78 ? -10.547 -66.5 -27.812 1 71.31 78 SER A N 1
ATOM 642 C CA . SER A 1 78 ? -9.758 -67.5 -28.469 1 71.31 78 SER A CA 1
ATOM 643 C C . SER A 1 78 ? -10.453 -68.062 -29.734 1 71.31 78 SER A C 1
ATOM 645 O O . SER A 1 78 ? -9.812 -68.625 -30.609 1 71.31 78 SER A O 1
ATOM 647 N N . ASP A 1 79 ? -11.719 -67.875 -29.719 1 71.5 79 ASP A N 1
ATOM 648 C CA . ASP A 1 79 ? -12.5 -68.438 -30.812 1 71.5 79 ASP A CA 1
ATOM 649 C C . ASP A 1 79 ? -12.656 -67.438 -31.953 1 71.5 79 ASP A C 1
ATOM 651 O O . ASP A 1 79 ? -13.258 -67.75 -33 1 71.5 79 ASP A O 1
ATOM 655 N N . LEU A 1 80 ? -12.062 -66.25 -31.609 1 76.62 80 LEU A N 1
ATOM 656 C CA . LEU A 1 80 ? -12.203 -65.25 -32.656 1 76.62 80 LEU A CA 1
ATOM 657 C C . LEU A 1 80 ? -11.266 -65.562 -33.844 1 76.62 80 LEU A C 1
ATOM 659 O O . LEU A 1 80 ? -10.117 -65.938 -33.625 1 76.62 80 LEU A O 1
ATOM 663 N N . THR A 1 81 ? -11.789 -65.562 -34.938 1 78.5 81 THR A N 1
ATOM 664 C CA . THR A 1 81 ? -10.992 -65.75 -36.156 1 78.5 81 THR A CA 1
ATOM 665 C C . THR A 1 81 ? -10.109 -64.562 -36.438 1 78.5 81 THR A C 1
ATOM 667 O O . THR A 1 81 ? -10.305 -63.5 -35.844 1 78.5 81 THR A O 1
ATOM 670 N N . GLU A 1 82 ? -9.172 -64.688 -37.219 1 81.88 82 GLU A N 1
ATOM 671 C CA . GLU A 1 82 ? -8.266 -63.656 -37.594 1 81.88 82 GLU A CA 1
ATOM 672 C C . GLU A 1 82 ? -9.008 -62.5 -38.281 1 81.88 82 GLU A C 1
ATOM 674 O O . GLU A 1 82 ? -8.664 -61.344 -38.094 1 81.88 82 GLU A O 1
ATOM 679 N N . GLU A 1 83 ? -9.984 -62.906 -39.031 1 81.62 83 GLU A N 1
ATOM 680 C CA . GLU A 1 83 ? -10.773 -61.875 -39.719 1 81.62 83 GLU A CA 1
ATOM 681 C C . GLU A 1 83 ? -11.609 -61.062 -38.719 1 81.62 83 GLU A C 1
ATOM 683 O O . GLU A 1 83 ? -11.766 -59.844 -38.906 1 81.62 83 GLU A O 1
ATOM 688 N N . GLN A 1 84 ? -12.086 -61.781 -37.75 1 83 84 GLN A N 1
ATOM 689 C CA . GLN A 1 84 ? -12.875 -61.094 -36.719 1 83 84 GLN A CA 1
ATOM 690 C C . GLN A 1 84 ? -12 -60.156 -35.906 1 83 84 GLN A C 1
ATOM 692 O O . GLN A 1 84 ? -12.406 -59.031 -35.562 1 83 84 GLN A O 1
ATOM 697 N N . LEU A 1 85 ? -10.836 -60.594 -35.594 1 86.06 85 LEU A N 1
ATOM 698 C CA . LEU A 1 85 ? -9.891 -59.781 -34.844 1 86.06 85 LEU A CA 1
ATOM 699 C C . LEU A 1 85 ? -9.508 -58.531 -35.656 1 86.06 85 LEU A C 1
ATOM 701 O O . LEU A 1 85 ? -9.391 -57.438 -35.094 1 86.06 85 LEU A O 1
ATOM 705 N N . GLN A 1 86 ? -9.352 -58.719 -36.906 1 88 86 GLN A N 1
ATOM 706 C CA . GLN A 1 86 ? -9 -57.594 -37.75 1 88 86 GLN A CA 1
ATOM 707 C C . GLN A 1 86 ? -10.141 -56.594 -37.844 1 88 86 GLN A C 1
ATOM 709 O O . GLN A 1 86 ? -9.914 -55.375 -37.844 1 88 86 GLN A O 1
ATOM 714 N N . PHE A 1 87 ? -11.312 -57.062 -37.844 1 87 87 PHE A N 1
ATOM 715 C CA . PHE A 1 87 ? -12.477 -56.188 -37.844 1 87 87 PHE A CA 1
ATOM 716 C C . PHE A 1 87 ? -12.531 -55.375 -36.562 1 87 87 PHE A C 1
ATOM 718 O O . PHE A 1 87 ? -12.781 -54.156 -36.625 1 87 87 PHE A O 1
ATOM 725 N N . LEU A 1 88 ? -12.352 -56.062 -35.5 1 89.25 88 LEU A N 1
ATOM 726 C CA . LEU A 1 88 ? -12.375 -55.375 -34.219 1 89.25 88 LEU A CA 1
ATOM 727 C C . LEU A 1 88 ? -11.281 -54.312 -34.156 1 89.25 88 LEU A C 1
ATOM 729 O O . LEU A 1 88 ? -11.484 -53.219 -33.594 1 89.25 88 LEU A O 1
ATOM 733 N N . LYS A 1 89 ? -10.172 -54.594 -34.656 1 90.81 89 LYS A N 1
ATOM 734 C CA . LYS A 1 89 ? -9.055 -53.656 -34.656 1 90.81 89 LYS A CA 1
ATOM 735 C C . LYS A 1 89 ? -9.383 -52.438 -35.5 1 90.81 89 LYS A C 1
ATOM 737 O O . LYS A 1 89 ? -9.102 -51.312 -35.094 1 90.81 89 LYS A O 1
ATOM 742 N N . ASP A 1 90 ? -9.977 -52.625 -36.656 1 89.81 90 ASP A N 1
ATOM 743 C CA . ASP A 1 90 ? -10.336 -51.531 -37.531 1 89.81 90 ASP A CA 1
ATOM 744 C C . ASP A 1 90 ? -11.406 -50.656 -36.906 1 89.81 90 ASP A C 1
ATOM 746 O O . ASP A 1 90 ? -11.344 -49.406 -37 1 89.81 90 ASP A O 1
ATOM 750 N N . GLU A 1 91 ? -12.312 -51.25 -36.281 1 90.56 91 GLU A N 1
ATOM 751 C CA . GLU A 1 91 ? -13.359 -50.5 -35.594 1 90.56 91 GLU A CA 1
ATOM 752 C C . GLU A 1 91 ? -12.781 -49.656 -34.469 1 90.56 91 GLU A C 1
ATOM 754 O O . GLU A 1 91 ? -13.141 -48.469 -34.312 1 90.56 91 GLU A O 1
ATOM 759 N N . SER A 1 92 ? -11.992 -50.25 -33.719 1 92.06 92 SER A N 1
ATOM 760 C CA . SER A 1 92 ? -11.352 -49.531 -32.625 1 92.06 92 SER A CA 1
ATOM 761 C C . SER A 1 92 ? -10.492 -48.375 -33.156 1 92.06 92 SER A C 1
ATOM 763 O O . SER A 1 92 ? -10.516 -47.281 -32.594 1 92.06 92 SER A O 1
ATOM 765 N N . MET A 1 93 ? -9.797 -48.594 -34.156 1 92.06 93 MET A N 1
ATOM 766 C CA . MET A 1 93 ? -8.914 -47.562 -34.75 1 92.06 93 MET A CA 1
ATOM 767 C C . MET A 1 93 ? -9.719 -46.375 -35.25 1 92.06 93 MET A C 1
ATOM 769 O O . MET A 1 93 ? -9.266 -45.25 -35.188 1 92.06 93 MET A O 1
ATOM 773 N N . GLN A 1 94 ? -10.852 -46.656 -35.75 1 90.38 94 GLN A N 1
ATOM 774 C CA . GLN A 1 94 ? -11.711 -45.562 -36.25 1 90.38 94 GLN A CA 1
ATOM 775 C C . GLN A 1 94 ? -12.133 -44.656 -35.094 1 90.38 94 GLN A C 1
ATOM 777 O O . GLN A 1 94 ? -12.109 -43.438 -35.25 1 90.38 94 GLN A O 1
ATOM 782 N N . VAL A 1 95 ? -12.461 -45.219 -34 1 91.12 95 VAL A N 1
ATOM 783 C CA . VAL A 1 95 ? -12.891 -44.438 -32.844 1 91.12 95 VAL A CA 1
ATOM 784 C C . VAL A 1 95 ? -11.703 -43.656 -32.281 1 91.12 95 VAL A C 1
ATOM 786 O O . VAL A 1 95 ? -11.844 -42.5 -31.891 1 91.12 95 VAL A O 1
ATOM 789 N N . ILE A 1 96 ? -10.578 -44.281 -32.219 1 92.06 96 ILE A N 1
ATOM 790 C CA . ILE A 1 96 ? -9.367 -43.656 -31.719 1 92.06 96 ILE A CA 1
ATOM 791 C C . ILE A 1 96 ? -8.992 -42.469 -32.625 1 92.06 96 ILE A C 1
ATOM 793 O O . ILE A 1 96 ? -8.695 -41.375 -32.125 1 92.06 96 ILE A O 1
ATOM 797 N N . MET A 1 97 ? -9.117 -42.625 -33.875 1 89.69 97 MET A N 1
ATOM 798 C CA . MET A 1 97 ? -8.711 -41.594 -34.812 1 89.69 97 MET A CA 1
ATOM 799 C C . MET A 1 97 ? -9.719 -40.469 -34.844 1 89.69 97 MET A C 1
ATOM 801 O O . MET A 1 97 ? -9.352 -39.312 -35.062 1 89.69 97 MET A O 1
ATOM 805 N N . ARG A 1 98 ? -10.945 -40.781 -34.625 1 88.69 98 ARG A N 1
ATOM 806 C CA . ARG A 1 98 ? -11.992 -39.781 -34.625 1 88.69 98 ARG A CA 1
ATOM 807 C C . ARG A 1 98 ? -12.102 -39.094 -33.25 1 88.69 98 ARG A C 1
ATOM 809 O O . ARG A 1 98 ? -12.734 -38.031 -33.156 1 88.69 98 ARG A O 1
ATOM 816 N N . ASN A 1 99 ? -11.492 -39.688 -32.312 1 89.31 99 ASN A N 1
ATOM 817 C CA . ASN A 1 99 ? -11.5 -39.125 -30.938 1 89.31 99 ASN A CA 1
ATOM 818 C C . ASN A 1 99 ? -12.93 -38.969 -30.422 1 89.31 99 ASN A C 1
ATOM 820 O O . ASN A 1 99 ? -13.273 -37.906 -29.875 1 89.31 99 ASN A O 1
ATOM 824 N N . CYS A 1 100 ? -13.773 -39.875 -30.578 1 88.06 100 CYS A N 1
ATOM 825 C CA . CYS A 1 100 ? -15.188 -39.75 -30.234 1 88.06 100 CYS A CA 1
ATOM 826 C C . CYS A 1 100 ? -15.547 -40.625 -29.047 1 88.06 100 CYS A C 1
ATOM 828 O O . CYS A 1 100 ? -16.688 -40.625 -28.594 1 88.06 100 CYS A O 1
ATOM 830 N N . GLY A 1 101 ? -14.641 -41.344 -28.578 1 92.31 101 GLY A N 1
ATOM 831 C CA . GLY A 1 101 ? -14.852 -42.188 -27.406 1 92.31 101 GLY A CA 1
ATOM 832 C C . GLY A 1 101 ? -13.594 -42.375 -26.562 1 92.31 101 GLY A C 1
ATOM 833 O O . GLY A 1 101 ? -12.477 -42.25 -27.078 1 92.31 101 GLY A O 1
ATOM 834 N N . SER A 1 102 ? -13.891 -42.656 -25.266 1 97.25 102 SER A N 1
ATOM 835 C CA . SER A 1 102 ? -12.75 -42.906 -24.391 1 97.25 102 SER A CA 1
ATOM 836 C C . SER A 1 102 ? -12.094 -44.25 -24.703 1 97.25 102 SER A C 1
ATOM 838 O O . SER A 1 102 ? -12.766 -45.219 -25.109 1 97.25 102 SER A O 1
ATOM 840 N N . TRP A 1 103 ? -10.867 -44.312 -24.594 1 97.31 103 TRP A N 1
ATOM 841 C CA . TRP A 1 103 ? -10.148 -45.562 -24.766 1 97.31 103 TRP A CA 1
ATOM 842 C C . TRP A 1 103 ? -8.93 -45.625 -23.859 1 97.31 103 TRP A C 1
ATOM 844 O O . TRP A 1 103 ? -8.492 -44.594 -23.312 1 97.31 103 TRP A O 1
ATOM 854 N N . CYS A 1 104 ? -8.445 -46.812 -23.562 1 96.81 104 CYS A N 1
ATOM 855 C CA . CYS A 1 104 ? -7.285 -46.969 -22.688 1 96.81 104 CYS A CA 1
ATOM 856 C C . CYS A 1 104 ? -6.246 -47.875 -23.328 1 96.81 104 CYS A C 1
ATOM 858 O O . CYS A 1 104 ? -6.582 -48.75 -24.125 1 96.81 104 CYS A O 1
ATOM 860 N N . TRP A 1 105 ? -5.078 -47.531 -23.156 1 96.44 105 TRP A N 1
ATOM 861 C CA . TRP A 1 105 ? -3.893 -48.312 -23.5 1 96.44 105 TRP A CA 1
ATOM 862 C C . TRP A 1 105 ? -3.248 -48.906 -22.25 1 96.44 105 TRP A C 1
ATOM 864 O O . TRP A 1 105 ? -2.887 -48.188 -21.328 1 96.44 105 TRP A O 1
ATOM 874 N N . VAL A 1 106 ? -3.176 -50.25 -22.188 1 97.31 106 VAL A N 1
ATOM 875 C CA . VAL A 1 106 ? -2.604 -50.938 -21.031 1 97.31 106 VAL A CA 1
ATOM 876 C C . VAL A 1 106 ? -1.285 -51.594 -21.422 1 97.31 106 VAL A C 1
ATOM 878 O O . VAL A 1 106 ? -1.215 -52.312 -22.438 1 97.31 106 VAL A O 1
ATOM 881 N N . GLU A 1 107 ? -0.262 -51.375 -20.641 1 95.69 107 GLU A N 1
ATOM 882 C CA . GLU A 1 107 ? 1.039 -51.938 -20.953 1 95.69 107 GLU A CA 1
ATOM 883 C C . GLU A 1 107 ? 1.829 -52.25 -19.688 1 95.69 107 GLU A C 1
ATOM 885 O O . GLU A 1 107 ? 1.545 -51.719 -18.625 1 95.69 107 GLU A O 1
ATOM 890 N N . ASN A 1 108 ? 2.738 -53.188 -19.797 1 94.88 108 ASN A N 1
ATOM 891 C CA . ASN A 1 108 ? 3.705 -53.531 -18.75 1 94.88 108 ASN A CA 1
ATOM 892 C C . ASN A 1 108 ? 5.008 -52.75 -18.938 1 94.88 108 ASN A C 1
ATOM 894 O O . ASN A 1 108 ? 5.715 -52.938 -19.922 1 94.88 108 ASN A O 1
ATOM 898 N N . LEU A 1 109 ? 5.285 -51.938 -18.016 1 93.94 109 LEU A N 1
ATOM 899 C CA . LEU A 1 109 ? 6.453 -51.062 -18.109 1 93.94 109 LEU A CA 1
ATOM 900 C C . LEU A 1 109 ? 7.555 -51.531 -17.156 1 93.94 109 LEU A C 1
ATOM 902 O O . LEU A 1 109 ? 8.453 -50.75 -16.828 1 93.94 109 LEU A O 1
ATOM 906 N N . SER A 1 110 ? 7.547 -52.656 -16.734 1 92.06 110 SER A N 1
ATOM 907 C CA . SER A 1 110 ? 8.5 -53.156 -15.766 1 92.06 110 SER A CA 1
ATOM 908 C C . SER A 1 110 ? 9.906 -53.25 -16.359 1 92.06 110 SER A C 1
ATOM 910 O O . SER A 1 110 ? 10.898 -53.094 -15.648 1 92.06 110 SER A O 1
ATOM 912 N N . ASP A 1 111 ? 9.953 -53.5 -17.656 1 85.94 111 ASP A N 1
ATOM 913 C CA . ASP A 1 111 ? 11.242 -53.781 -18.266 1 85.94 111 ASP A CA 1
ATOM 914 C C . ASP A 1 111 ? 11.82 -52.562 -18.938 1 85.94 111 ASP A C 1
ATOM 916 O O . ASP A 1 111 ? 12.836 -52.625 -19.641 1 85.94 111 ASP A O 1
ATOM 920 N N . ILE A 1 112 ? 11.188 -51.5 -18.672 1 84.56 112 ILE A N 1
ATOM 921 C CA . ILE A 1 112 ? 11.727 -50.312 -19.312 1 84.56 112 ILE A CA 1
ATOM 922 C C . ILE A 1 112 ? 13.055 -49.938 -18.656 1 84.56 112 ILE A C 1
ATOM 924 O O . ILE A 1 112 ? 13.242 -50.125 -17.453 1 84.56 112 ILE A O 1
ATOM 928 N N . LYS A 1 113 ? 13.906 -49.594 -19.484 1 77.19 113 LYS A N 1
ATOM 929 C CA . LYS A 1 113 ? 15.172 -49.062 -18.969 1 77.19 113 LYS A CA 1
ATOM 930 C C . LYS A 1 113 ? 15.117 -47.562 -18.812 1 77.19 113 LYS A C 1
ATOM 932 O O . LYS A 1 113 ? 14.312 -46.875 -19.484 1 77.19 113 LYS A O 1
ATOM 937 N N . ILE A 1 114 ? 15.867 -47.156 -18 1 68.94 114 ILE A N 1
ATOM 938 C CA . ILE A 1 114 ? 15.93 -45.719 -17.719 1 68.94 114 ILE A CA 1
ATOM 939 C C . ILE A 1 114 ? 16.328 -44.938 -18.984 1 68.94 114 ILE A C 1
ATOM 941 O O . ILE A 1 114 ? 15.859 -43.844 -19.219 1 68.94 114 ILE A O 1
ATOM 945 N N . GLU A 1 115 ? 16.969 -45.688 -19.922 1 63.47 115 GLU A N 1
ATOM 946 C CA . GLU A 1 115 ? 17.516 -45.062 -21.125 1 63.47 115 GLU A CA 1
ATOM 947 C C . GLU A 1 115 ? 16.594 -45.25 -22.312 1 63.47 115 GLU A C 1
ATOM 949 O O . GLU A 1 115 ? 16.844 -44.75 -23.406 1 63.47 115 GLU A O 1
ATOM 954 N N . ASP A 1 116 ? 15.453 -45.875 -22 1 65.94 116 ASP A N 1
ATOM 955 C CA . ASP A 1 116 ? 14.562 -46.156 -23.109 1 65.94 116 ASP A CA 1
ATOM 956 C C . ASP A 1 116 ? 13.859 -44.906 -23.609 1 65.94 116 ASP A C 1
ATOM 958 O O . ASP A 1 116 ? 13.352 -44.125 -22.812 1 65.94 116 ASP A O 1
ATOM 962 N N . THR A 1 117 ? 13.93 -44.688 -25 1 63.62 117 THR A N 1
ATOM 963 C CA . THR A 1 117 ? 13.281 -43.5 -25.547 1 63.62 117 THR A CA 1
ATOM 964 C C . THR A 1 117 ? 12.086 -43.906 -26.406 1 63.62 117 THR A C 1
ATOM 966 O O . THR A 1 117 ? 11.258 -43.031 -26.75 1 63.62 117 THR A O 1
ATOM 969 N N . ASP A 1 118 ? 12.008 -45.062 -26.641 1 67.38 118 ASP A N 1
ATOM 970 C CA . ASP A 1 118 ? 10.961 -45.469 -27.594 1 67.38 118 ASP A CA 1
ATOM 971 C C . ASP A 1 118 ? 9.688 -45.875 -26.875 1 67.38 118 ASP A C 1
ATOM 973 O O . ASP A 1 118 ? 9.445 -47.062 -26.641 1 67.38 118 ASP A O 1
ATOM 977 N N . TRP A 1 119 ? 8.914 -44.938 -26.641 1 74.19 119 TRP A N 1
ATOM 978 C CA . TRP A 1 119 ? 7.691 -45.219 -25.891 1 74.19 119 TRP A CA 1
ATOM 979 C C . TRP A 1 119 ? 6.57 -45.625 -26.844 1 74.19 119 TRP A C 1
ATOM 981 O O . TRP A 1 119 ? 5.578 -46.219 -26.406 1 74.19 119 TRP A O 1
ATOM 991 N N . ILE A 1 120 ? 6.75 -45.406 -28.109 1 74 120 ILE A N 1
ATOM 992 C CA . ILE A 1 120 ? 5.695 -45.688 -29.062 1 74 120 ILE A CA 1
ATOM 993 C C . ILE A 1 120 ? 5.754 -47.156 -29.469 1 74 120 ILE A C 1
ATOM 995 O O . ILE A 1 120 ? 4.719 -47.812 -29.656 1 74 120 ILE A O 1
ATOM 999 N N . LYS A 1 121 ? 6.965 -47.719 -29.578 1 77 121 LYS A N 1
ATOM 1000 C CA . LYS A 1 121 ? 7.125 -49.062 -30.078 1 77 121 LYS A CA 1
ATOM 1001 C C . LYS A 1 121 ? 7.047 -50.094 -28.953 1 77 121 LYS A C 1
ATOM 1003 O O . LYS A 1 121 ? 7.992 -50.844 -28.719 1 77 121 LYS A O 1
ATOM 1008 N N . ARG A 1 122 ? 5.941 -50.062 -28.391 1 84.44 122 ARG A N 1
ATOM 1009 C CA . ARG A 1 122 ? 5.734 -51 -27.281 1 84.44 122 ARG A CA 1
ATOM 1010 C C . ARG A 1 122 ? 4.414 -51.75 -27.438 1 84.44 122 ARG A C 1
ATOM 1012 O O . ARG A 1 122 ? 3.41 -51.188 -27.859 1 84.44 122 ARG A O 1
ATOM 1019 N N . LYS A 1 123 ? 4.527 -52.969 -27.062 1 89.44 123 LYS A N 1
ATOM 1020 C CA . LYS A 1 123 ? 3.342 -53.812 -27.109 1 89.44 123 LYS A CA 1
ATOM 1021 C C . LYS A 1 123 ? 2.385 -53.5 -25.969 1 89.44 123 LYS A C 1
ATOM 1023 O O . LYS A 1 123 ? 2.82 -53.188 -24.844 1 89.44 123 LYS A O 1
ATOM 1028 N N . GLY A 1 124 ? 1.111 -53.438 -26.328 1 93.94 124 GLY A N 1
ATOM 1029 C CA . GLY A 1 124 ? 0.099 -53.156 -25.312 1 93.94 124 GLY A CA 1
ATOM 1030 C C . GLY A 1 124 ? -1.284 -53.625 -25.719 1 93.94 124 GLY A C 1
ATOM 1031 O O . GLY A 1 124 ? -1.441 -54.344 -26.719 1 93.94 124 GLY A O 1
ATOM 1032 N N . THR A 1 125 ? -2.186 -53.406 -24.812 1 95.81 125 THR A N 1
ATOM 1033 C CA . THR A 1 125 ? -3.574 -53.812 -25.031 1 95.81 125 THR A CA 1
ATOM 1034 C C . THR A 1 125 ? -4.484 -52.594 -25.078 1 95.81 125 THR A C 1
ATOM 1036 O O . THR A 1 125 ? -4.324 -51.656 -24.281 1 95.81 125 THR A O 1
ATOM 1039 N N . VAL A 1 126 ? -5.387 -52.625 -26.062 1 95.19 126 VAL A N 1
ATOM 1040 C CA . VAL A 1 126 ? -6.281 -51.469 -26.25 1 95.19 126 VAL A CA 1
ATOM 1041 C C . VAL A 1 126 ? -7.723 -51.906 -26 1 95.19 126 VAL A C 1
ATOM 1043 O O . VAL A 1 126 ? -8.109 -53.031 -26.344 1 95.19 126 VAL A O 1
ATOM 1046 N N . SER A 1 127 ? -8.422 -51.062 -25.328 1 96.06 127 SER A N 1
ATOM 1047 C CA . SER A 1 127 ? -9.867 -51.188 -25.188 1 96.06 127 SER A CA 1
ATOM 1048 C C . SER A 1 127 ? -10.547 -49.844 -25.469 1 96.06 127 SER A C 1
ATOM 1050 O O . SER A 1 127 ? -10.148 -48.812 -24.938 1 96.06 127 SER A O 1
ATOM 1052 N N . VAL A 1 128 ? -11.5 -49.844 -26.375 1 96 128 VAL A N 1
ATOM 1053 C CA . VAL A 1 128 ? -12.148 -48.625 -26.828 1 96 128 VAL A CA 1
ATOM 1054 C C . VAL A 1 128 ? -13.648 -48.719 -26.531 1 96 128 VAL A C 1
ATOM 1056 O O . VAL A 1 128 ? -14.328 -49.625 -26.969 1 96 128 VAL A O 1
ATOM 1059 N N . TYR A 1 129 ? -14.102 -47.688 -25.844 1 96.06 129 TYR A N 1
ATOM 1060 C CA . TYR A 1 129 ? -15.516 -47.656 -25.516 1 96.06 129 TYR A CA 1
ATOM 1061 C C . TYR A 1 129 ? -16.375 -47.562 -26.766 1 96.06 129 TYR A C 1
ATOM 1063 O O . TYR A 1 129 ? -16.031 -46.844 -27.719 1 96.06 129 TYR A O 1
ATOM 1071 N N . GLY A 1 130 ? -17.562 -48.25 -26.797 1 90.75 130 GLY A N 1
ATOM 1072 C CA . GLY A 1 130 ? -18.484 -48.219 -27.906 1 90.75 130 GLY A CA 1
ATOM 1073 C C . GLY A 1 130 ? -18.141 -49.188 -29 1 90.75 130 GLY A C 1
ATOM 1074 O O . GLY A 1 130 ? -18.797 -49.219 -30.047 1 90.75 130 GLY A O 1
ATOM 1075 N N . THR A 1 131 ? -17.016 -49.938 -28.859 1 92.56 131 THR A N 1
ATOM 1076 C CA . THR A 1 131 ? -16.625 -50.938 -29.828 1 92.56 131 THR A CA 1
ATOM 1077 C C . THR A 1 131 ? -16.609 -52.312 -29.188 1 92.56 131 THR A C 1
ATOM 1079 O O . THR A 1 131 ? -16.859 -52.469 -28 1 92.56 131 THR A O 1
ATOM 1082 N N . GLY A 1 132 ? -16.344 -53.344 -29.969 1 88.94 132 GLY A N 1
ATOM 1083 C CA . GLY A 1 132 ? -16.266 -54.688 -29.469 1 88.94 132 GLY A CA 1
ATOM 1084 C C . GLY A 1 132 ? -15.062 -54.938 -28.562 1 88.94 132 GLY A C 1
ATOM 1085 O O . GLY A 1 132 ? -15.055 -55.875 -27.766 1 88.94 132 GLY A O 1
ATOM 1086 N N . SER A 1 133 ? -14.117 -54.094 -28.641 1 90.56 133 SER A N 1
ATOM 1087 C CA . SER A 1 133 ? -12.914 -54.25 -27.828 1 90.56 133 SER A CA 1
ATOM 1088 C C . SER A 1 133 ? -13.219 -54.031 -26.344 1 90.56 133 SER A C 1
ATOM 1090 O O . SER A 1 133 ? -12.414 -54.375 -25.484 1 90.56 133 SER A O 1
ATOM 1092 N N . VAL A 1 134 ? -14.359 -53.438 -26.016 1 91.69 134 VAL A N 1
ATOM 1093 C CA . VAL A 1 134 ? -14.781 -53.281 -24.625 1 91.69 134 VAL A CA 1
ATOM 1094 C C . VAL A 1 134 ? -14.922 -54.656 -23.969 1 91.69 134 VAL A C 1
ATOM 1096 O O . VAL A 1 134 ? -14.617 -54.812 -22.797 1 91.69 134 VAL A O 1
ATOM 1099 N N . LYS A 1 135 ? -15.344 -55.531 -24.797 1 87.38 135 LYS A N 1
ATOM 1100 C CA . LYS A 1 135 ? -15.508 -56.906 -24.312 1 87.38 135 LYS A CA 1
ATOM 1101 C C . LYS A 1 135 ? -14.258 -57.75 -24.562 1 87.38 135 LYS A C 1
ATOM 1103 O O . LYS A 1 135 ? -13.914 -58.594 -23.766 1 87.38 135 LYS A O 1
ATOM 1108 N N . TYR A 1 136 ? -13.672 -57.438 -25.703 1 89.81 136 TYR A N 1
ATOM 1109 C CA . TYR A 1 136 ? -12.484 -58.219 -26.078 1 89.81 136 TYR A CA 1
ATOM 1110 C C . TYR A 1 136 ? -11.297 -57.312 -26.312 1 89.81 136 TYR A C 1
ATOM 1112 O O . TYR A 1 136 ? -10.984 -56.938 -27.453 1 89.81 136 TYR A O 1
ATOM 1120 N N . PRO A 1 137 ? -10.594 -57.031 -25.266 1 92.94 137 PRO A N 1
ATOM 1121 C CA . PRO A 1 137 ? -9.43 -56.156 -25.438 1 92.94 137 PRO A CA 1
ATOM 1122 C C . PRO A 1 137 ? -8.477 -56.656 -26.531 1 92.94 137 PRO A C 1
ATOM 1124 O O . PRO A 1 137 ? -8.281 -57.875 -26.656 1 92.94 137 PRO A O 1
ATOM 1127 N N . LEU A 1 138 ? -7.875 -55.781 -27.266 1 93.44 138 LEU A N 1
ATOM 1128 C CA . LEU A 1 138 ? -7.074 -56.125 -28.438 1 93.44 138 LEU A CA 1
ATOM 1129 C C . LEU A 1 138 ? -5.594 -55.875 -28.172 1 93.44 138 LEU A C 1
ATOM 1131 O O . LEU A 1 138 ? -5.219 -54.844 -27.609 1 93.44 138 LEU A O 1
ATOM 1135 N N . ILE A 1 139 ? -4.797 -56.719 -28.625 1 92.69 139 ILE A N 1
ATOM 1136 C CA . ILE A 1 139 ? -3.354 -56.562 -28.469 1 92.69 139 ILE A CA 1
ATOM 1137 C C . ILE A 1 139 ? -2.777 -55.875 -29.703 1 92.69 139 ILE A C 1
ATOM 1139 O O . ILE A 1 139 ? -3.078 -56.219 -30.828 1 92.69 139 ILE A O 1
ATOM 1143 N N . PHE A 1 140 ? -2.057 -54.844 -29.422 1 91.44 140 PHE A N 1
ATOM 1144 C CA . PHE A 1 140 ? -1.355 -54.094 -30.469 1 91.44 140 PHE A CA 1
ATOM 1145 C C . PHE A 1 140 ? 0.153 -54.156 -30.266 1 91.44 140 PHE A C 1
ATOM 1147 O O . PHE A 1 140 ? 0.63 -54.188 -29.125 1 91.44 140 PHE A O 1
ATOM 1154 N N . GLU A 1 141 ? 0.85 -54.188 -31.328 1 87.75 141 GLU A N 1
ATOM 1155 C CA . GLU A 1 141 ? 2.307 -54.25 -31.266 1 87.75 141 GLU A CA 1
ATOM 1156 C C . GLU A 1 141 ? 2.895 -52.875 -30.953 1 87.75 141 GLU A C 1
ATOM 1158 O O . GLU A 1 141 ? 3.992 -52.781 -30.391 1 87.75 141 GLU A O 1
ATOM 1163 N N . ASN A 1 142 ? 2.154 -51.875 -31.297 1 87.81 142 ASN A N 1
ATOM 1164 C CA . ASN A 1 142 ? 2.574 -50.5 -31.078 1 87.81 142 ASN A CA 1
ATOM 1165 C C . ASN A 1 142 ? 1.41 -49.625 -30.609 1 87.81 142 ASN A C 1
ATOM 1167 O O . ASN A 1 142 ? 0.248 -49.969 -30.844 1 87.81 142 ASN A O 1
ATOM 1171 N N . PHE A 1 143 ? 1.802 -48.562 -29.906 1 90.56 143 PHE A N 1
ATOM 1172 C CA . PHE A 1 143 ? 0.803 -47.594 -29.547 1 90.56 143 PHE A CA 1
ATOM 1173 C C . PHE A 1 143 ? 0.08 -47.062 -30.766 1 90.56 143 PHE A C 1
ATOM 1175 O O . PHE A 1 143 ? 0.715 -46.719 -31.781 1 90.56 143 PHE A O 1
ATOM 1182 N N . PRO A 1 144 ? -1.15 -47 -30.797 1 87.19 144 PRO A N 1
ATOM 1183 C CA . PRO A 1 144 ? -1.916 -46.812 -32.031 1 87.19 144 PRO A CA 1
ATOM 1184 C C . PRO A 1 144 ? -1.868 -45.375 -32.531 1 87.19 144 PRO A C 1
ATOM 1186 O O . PRO A 1 144 ? -2.234 -45.094 -33.688 1 87.19 144 PRO A O 1
ATOM 1189 N N . VAL A 1 145 ? -1.582 -44.438 -31.781 1 81.94 145 VAL A N 1
ATOM 1190 C CA . VAL A 1 145 ? -1.587 -43.062 -32.25 1 81.94 145 VAL A CA 1
ATOM 1191 C C . VAL A 1 145 ? -0.191 -42.688 -32.719 1 81.94 145 VAL A C 1
ATOM 1193 O O . VAL A 1 145 ? 0.803 -42.938 -32.062 1 81.94 145 VAL A O 1
ATOM 1196 N N . GLU A 1 146 ? -0.079 -42.438 -34 1 62.81 146 GLU A N 1
ATOM 1197 C CA . GLU A 1 146 ? 1.202 -42.125 -34.625 1 62.81 146 GLU A CA 1
ATOM 1198 C C . GLU A 1 146 ? 1.851 -40.906 -33.969 1 62.81 146 GLU A C 1
ATOM 1200 O O . GLU A 1 146 ? 1.158 -39.969 -33.594 1 62.81 146 GLU A O 1
ATOM 1205 N N . SER A 1 147 ? 3.049 -41.25 -33.531 1 60.16 147 SER A N 1
ATOM 1206 C CA . SER A 1 147 ? 3.824 -40.125 -32.969 1 60.16 147 SER A CA 1
ATOM 1207 C C . SER A 1 147 ? 4.113 -39.062 -34 1 60.16 147 SER A C 1
ATOM 1209 O O . SER A 1 147 ? 4.352 -39.375 -35.156 1 60.16 147 SER A O 1
ATOM 1211 N N . GLU A 1 148 ? 3.623 -37.906 -33.781 1 54.38 148 GLU A N 1
ATOM 1212 C CA . GLU A 1 148 ? 3.793 -36.781 -34.688 1 54.38 148 GLU A CA 1
ATOM 1213 C C . GLU A 1 148 ? 5.23 -36.688 -35.219 1 54.38 148 GLU A C 1
ATOM 1215 O O . GLU A 1 148 ? 5.473 -36.25 -36.344 1 54.38 148 GLU A O 1
ATOM 1220 N N . HIS A 1 149 ? 6.25 -37.188 -34.406 1 59.12 149 HIS A N 1
ATOM 1221 C CA . HIS A 1 149 ? 7.578 -36.812 -34.875 1 59.12 149 HIS A CA 1
ATOM 1222 C C . HIS A 1 149 ? 8.422 -38.031 -35.188 1 59.12 149 HIS A C 1
ATOM 1224 O O . HIS A 1 149 ? 8.625 -38.906 -34.312 1 59.12 149 HIS A O 1
ATOM 1230 N N . VAL A 1 150 ? 8.656 -38.281 -36.375 1 58.34 150 VAL A N 1
ATOM 1231 C CA . VAL A 1 150 ? 9.453 -39.406 -36.906 1 58.34 150 VAL A CA 1
ATOM 1232 C C . VAL A 1 150 ? 10.938 -39.156 -36.625 1 58.34 150 VAL A C 1
ATOM 1234 O O . VAL A 1 150 ? 11.711 -40.094 -36.469 1 58.34 150 VAL A O 1
ATOM 1237 N N . GLY A 1 151 ? 11.328 -37.969 -36.25 1 66.56 151 GLY A N 1
ATOM 1238 C CA . GLY A 1 151 ? 12.742 -37.656 -36.125 1 66.56 151 GLY A CA 1
ATOM 1239 C C . GLY A 1 151 ? 13.258 -37.844 -34.688 1 66.56 151 GLY A C 1
ATOM 1240 O O . GLY A 1 151 ? 12.695 -38.594 -33.906 1 66.56 151 GLY A O 1
ATOM 1241 N N . TYR A 1 152 ? 14.539 -37.406 -34.469 1 73.81 152 TYR A N 1
ATOM 1242 C CA . TYR A 1 152 ? 15.2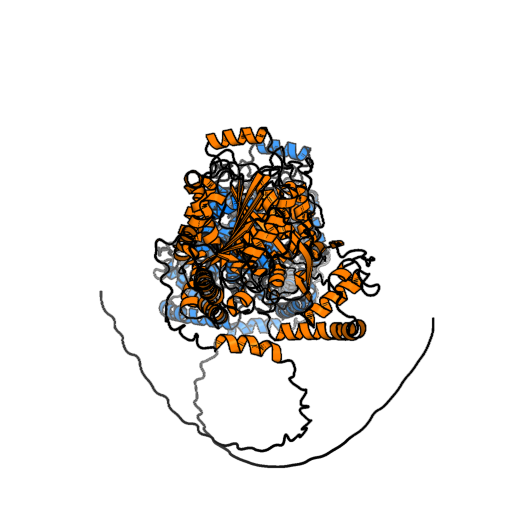19 -37.5 -33.188 1 73.81 152 TYR A CA 1
ATOM 1243 C C . TYR A 1 152 ? 14.656 -36.5 -32.188 1 73.81 152 TYR A C 1
ATOM 1245 O O . TYR A 1 152 ? 14.43 -35.344 -32.562 1 73.81 152 TYR A O 1
ATOM 1253 N N . LYS A 1 153 ? 14.312 -37.094 -31.109 1 79.81 153 LYS A N 1
ATOM 1254 C CA . LYS A 1 153 ? 13.922 -36.188 -30.031 1 79.81 153 LYS A CA 1
ATOM 1255 C C . LYS A 1 153 ? 15.086 -35.938 -29.078 1 79.81 153 LYS A C 1
ATOM 1257 O O . LYS A 1 153 ? 15.719 -36.875 -28.594 1 79.81 153 LYS A O 1
ATOM 1262 N N . ILE A 1 154 ? 15.516 -34.719 -28.953 1 84.75 154 ILE A N 1
ATOM 1263 C CA . ILE A 1 154 ? 16.578 -34.312 -28.047 1 84.75 154 ILE A CA 1
ATOM 1264 C C . ILE A 1 154 ? 15.984 -33.562 -26.859 1 84.75 154 ILE A C 1
ATOM 1266 O O . ILE A 1 154 ? 15.234 -32.594 -27.047 1 84.75 154 ILE A O 1
ATOM 1270 N N . PHE A 1 155 ? 16.266 -34.062 -25.703 1 87.38 155 PHE A N 1
ATOM 1271 C CA . PHE A 1 155 ? 15.781 -33.406 -24.484 1 87.38 155 PHE A CA 1
ATOM 1272 C C . PHE A 1 155 ? 16.781 -32.375 -23.984 1 87.38 155 PHE A C 1
ATOM 1274 O O . PHE A 1 155 ? 17.922 -32.719 -23.641 1 87.38 155 PHE A O 1
ATOM 1281 N N . ILE A 1 156 ? 16.438 -31.156 -24.016 1 89.5 156 ILE A N 1
ATOM 1282 C CA . ILE A 1 156 ? 17.234 -30.078 -23.438 1 89.5 156 ILE A CA 1
ATOM 1283 C C . ILE A 1 156 ? 16.5 -29.469 -22.25 1 89.5 156 ILE A C 1
ATOM 1285 O O . ILE A 1 156 ? 15.609 -28.625 -22.438 1 89.5 156 ILE A O 1
ATOM 1289 N N . LYS A 1 157 ? 16.891 -29.844 -21.172 1 90.62 157 LYS A N 1
ATOM 1290 C CA . LYS A 1 157 ? 16.281 -29.312 -19.953 1 90.62 157 LYS A CA 1
ATOM 1291 C C . LYS A 1 157 ? 16.922 -27.984 -19.547 1 90.62 157 LYS A C 1
ATOM 1293 O O . LYS A 1 157 ? 18.156 -27.875 -19.516 1 90.62 157 LYS A O 1
ATOM 1298 N N . ASN A 1 158 ? 16.203 -27 -19.406 1 93.19 158 ASN A N 1
ATOM 1299 C CA . ASN A 1 158 ? 16.547 -25.656 -18.969 1 93.19 158 ASN A CA 1
ATOM 1300 C C . ASN A 1 158 ? 15.453 -25.062 -18.094 1 93.19 158 ASN A C 1
ATOM 1302 O O . ASN A 1 158 ? 14.711 -24.172 -18.531 1 93.19 158 ASN A O 1
ATOM 1306 N N . SER A 1 159 ? 15.336 -25.656 -16.922 1 94.94 159 SER A N 1
ATOM 1307 C CA . SER A 1 159 ? 14.203 -25.281 -16.094 1 94.94 159 SER A CA 1
ATOM 1308 C C . SER A 1 159 ? 14.562 -25.328 -14.617 1 94.94 159 SER A C 1
ATOM 1310 O O . SER A 1 159 ? 15.625 -25.828 -14.242 1 94.94 159 SER A O 1
ATOM 1312 N N . LEU A 1 160 ? 13.773 -24.672 -13.859 1 95.69 160 LEU A N 1
ATOM 1313 C CA . LEU A 1 160 ? 13.867 -24.625 -12.398 1 95.69 160 LEU A CA 1
ATOM 1314 C C . LEU A 1 160 ? 12.508 -24.891 -11.758 1 95.69 160 LEU A C 1
ATOM 1316 O O . LEU A 1 160 ? 11.477 -24.453 -12.281 1 95.69 160 LEU A O 1
ATOM 1320 N N . ILE A 1 161 ? 12.492 -25.703 -10.719 1 96.94 161 ILE A N 1
ATOM 1321 C CA . ILE A 1 161 ? 11.258 -25.984 -9.992 1 96.94 161 ILE A CA 1
ATOM 1322 C C . ILE A 1 161 ? 11.25 -25.219 -8.68 1 96.94 161 ILE A C 1
ATOM 1324 O O . ILE A 1 161 ? 12.195 -25.297 -7.898 1 96.94 161 ILE A O 1
ATOM 1328 N N . LEU A 1 162 ? 10.258 -24.438 -8.453 1 97.5 162 LEU A N 1
ATOM 1329 C CA . LEU A 1 162 ? 10.07 -23.719 -7.203 1 97.5 162 LEU A CA 1
ATOM 1330 C C . LEU A 1 162 ? 9.031 -24.406 -6.332 1 97.5 162 LEU A C 1
ATOM 1332 O O . LEU A 1 162 ? 8.047 -24.953 -6.844 1 97.5 162 LEU A O 1
ATOM 1336 N N . PRO A 1 163 ? 9.125 -24.375 -5.004 1 95.88 163 PRO A N 1
ATOM 1337 C CA . PRO A 1 163 ? 10.234 -23.781 -4.266 1 95.88 163 PRO A CA 1
ATOM 1338 C C . PRO A 1 163 ? 11.5 -24.641 -4.285 1 95.88 163 PRO A C 1
ATOM 1340 O O . PRO A 1 163 ? 12.586 -24.156 -3.969 1 95.88 163 PRO A O 1
ATOM 1343 N N . SER A 1 164 ? 11.242 -25.891 -4.539 1 92.31 164 SER A N 1
ATOM 1344 C CA . SER A 1 164 ? 12.336 -26.859 -4.684 1 92.31 164 SER A CA 1
ATOM 1345 C C . SER A 1 164 ? 11.883 -28.109 -5.434 1 92.31 164 SER A C 1
ATOM 1347 O O . SER A 1 164 ? 10.688 -28.344 -5.574 1 92.31 164 SER A O 1
ATOM 1349 N N . ASP A 1 165 ? 12.891 -28.859 -5.863 1 92.31 165 ASP A N 1
ATOM 1350 C CA . ASP A 1 165 ? 12.555 -30.062 -6.609 1 92.31 165 ASP A CA 1
ATOM 1351 C C . ASP A 1 165 ? 12.5 -31.281 -5.688 1 92.31 165 ASP A C 1
ATOM 1353 O O . ASP A 1 165 ? 12.375 -32.406 -6.152 1 92.31 165 ASP A O 1
ATOM 1357 N N . SER A 1 166 ? 12.594 -31.031 -4.43 1 91.94 166 SER A N 1
ATOM 1358 C CA . SER A 1 166 ? 12.508 -32.125 -3.479 1 91.94 166 SER A CA 1
ATOM 1359 C C . SER A 1 166 ? 11.922 -31.672 -2.146 1 91.94 166 SER A C 1
ATOM 1361 O O . SER A 1 166 ? 12.242 -30.578 -1.672 1 91.94 166 SER A O 1
ATOM 1363 N N . PRO A 1 167 ? 11.102 -32.469 -1.559 1 91.81 167 PRO A N 1
ATOM 1364 C CA . PRO A 1 167 ? 10.594 -32.125 -0.229 1 91.81 167 PRO A CA 1
ATOM 1365 C C . PRO A 1 167 ? 11.688 -32.156 0.84 1 91.81 167 PRO A C 1
ATOM 1367 O O . PRO A 1 167 ? 11.508 -31.578 1.92 1 91.81 167 PRO A O 1
ATOM 1370 N N . LEU A 1 168 ? 12.805 -32.781 0.509 1 88.38 168 LEU A N 1
ATOM 1371 C CA . LEU A 1 168 ? 13.914 -32.875 1.454 1 88.38 168 LEU A CA 1
ATOM 1372 C C . LEU A 1 168 ? 14.508 -31.5 1.726 1 88.38 168 LEU A C 1
ATOM 1374 O O . LEU A 1 168 ? 15.133 -31.281 2.77 1 88.38 168 LEU A O 1
ATOM 1378 N N . ASP A 1 169 ? 14.258 -30.625 0.788 1 88.5 169 ASP A N 1
ATOM 1379 C CA . ASP A 1 169 ? 14.766 -29.266 0.924 1 88.5 169 ASP A CA 1
ATOM 1380 C C . ASP A 1 169 ? 13.766 -28.359 1.645 1 88.5 169 ASP A C 1
ATOM 1382 O O . ASP A 1 169 ? 14.078 -27.219 1.993 1 88.5 169 ASP A O 1
ATOM 1386 N N . ILE A 1 170 ? 12.578 -28.844 1.887 1 89 170 ILE A N 1
ATOM 1387 C CA . ILE A 1 170 ? 11.492 -28 2.363 1 89 170 ILE A CA 1
ATOM 1388 C C . ILE A 1 170 ? 11.117 -28.391 3.787 1 89 170 ILE A C 1
ATOM 1390 O O . ILE A 1 170 ? 10.836 -27.531 4.629 1 89 170 ILE A O 1
ATOM 1394 N N . PHE A 1 171 ? 11.156 -29.719 4.039 1 87.06 171 PHE A N 1
ATOM 1395 C CA . PHE A 1 171 ? 10.609 -30.219 5.293 1 87.06 171 PHE A CA 1
ATOM 1396 C C . PHE A 1 171 ? 11.695 -30.906 6.125 1 87.06 171 PHE A C 1
ATOM 1398 O O . PHE A 1 171 ? 12.75 -31.25 5.602 1 87.06 171 PHE A O 1
ATOM 1405 N N . HIS A 1 172 ? 11.43 -30.984 7.402 1 84.31 172 HIS A N 1
ATOM 1406 C CA . HIS A 1 172 ? 12.25 -31.781 8.312 1 84.31 172 HIS A CA 1
ATOM 1407 C C . HIS A 1 172 ? 11.43 -32.875 8.992 1 84.31 172 HIS A C 1
ATOM 1409 O O . HIS A 1 172 ? 10.203 -32.875 8.883 1 84.31 172 HIS A O 1
ATOM 1415 N N . THR A 1 173 ? 12.133 -33.75 9.625 1 81.88 173 THR A N 1
ATOM 1416 C CA . THR A 1 173 ? 11.453 -34.781 10.359 1 81.88 173 THR A CA 1
ATOM 1417 C C . THR A 1 173 ? 10.703 -34.219 11.555 1 81.88 173 THR A C 1
ATOM 1419 O O . THR A 1 173 ? 11.094 -33.188 12.102 1 81.88 173 THR A O 1
ATOM 1422 N N . GLN A 1 174 ? 9.688 -34.781 11.875 1 77.44 174 GLN A N 1
ATOM 1423 C CA . GLN A 1 174 ? 8.844 -34.281 12.961 1 77.44 174 GLN A CA 1
ATOM 1424 C C . GLN A 1 174 ? 9.539 -34.438 14.305 1 77.44 174 GLN A C 1
ATOM 1426 O O . GLN A 1 174 ? 9.859 -35.562 14.719 1 77.44 174 GLN A O 1
ATOM 1431 N N . PRO A 1 175 ? 9.711 -33.281 14.867 1 68.69 175 PRO A N 1
ATOM 1432 C CA . PRO A 1 175 ? 10.266 -33.375 16.219 1 68.69 175 PRO A CA 1
ATOM 1433 C C . PRO A 1 175 ? 9.273 -33.969 17.219 1 68.69 175 PRO A C 1
ATOM 1435 O O . PRO A 1 175 ? 8.055 -33.875 17.016 1 68.69 175 PRO A O 1
ATOM 1438 N N . TRP A 1 176 ? 9.766 -34.531 18.203 1 65.75 176 TRP A N 1
ATOM 1439 C CA . TRP A 1 176 ? 8.922 -35.156 19.219 1 65.75 176 TRP A CA 1
ATOM 1440 C C . TRP A 1 176 ? 8.055 -34.094 19.906 1 65.75 176 TRP A C 1
ATOM 1442 O O . TRP A 1 176 ? 6.898 -34.344 20.25 1 65.75 176 TRP A O 1
ATOM 1452 N N . THR A 1 177 ? 8.555 -32.969 20.078 1 61.28 177 THR A N 1
ATOM 1453 C CA . THR A 1 177 ? 7.828 -31.875 20.75 1 61.28 177 THR A CA 1
ATOM 1454 C C . THR A 1 177 ? 6.605 -31.469 19.938 1 61.28 177 THR A C 1
ATOM 1456 O O . THR A 1 177 ? 5.539 -31.203 20.5 1 61.28 177 THR A O 1
ATOM 1459 N N . THR A 1 178 ? 6.785 -31.5 18.688 1 62.53 178 THR A N 1
ATOM 1460 C CA . THR A 1 178 ? 5.688 -31.109 17.812 1 62.53 178 THR A CA 1
ATOM 1461 C C . THR A 1 178 ? 4.605 -32.188 17.797 1 62.53 178 THR A C 1
ATOM 1463 O O . THR A 1 178 ? 3.412 -31.875 17.75 1 62.53 178 THR A O 1
ATOM 1466 N N . LYS A 1 179 ? 5.062 -33.406 17.906 1 59.22 179 LYS A N 1
ATOM 1467 C CA . LYS A 1 179 ? 4.098 -34.5 17.969 1 59.22 179 LYS A CA 1
ATOM 1468 C C . LYS A 1 179 ? 3.197 -34.375 19.203 1 59.22 179 LYS A C 1
ATOM 1470 O O . LYS A 1 179 ? 1.979 -34.531 19.094 1 59.22 179 LYS A O 1
ATOM 1475 N N . PHE A 1 180 ? 3.875 -34.031 20.172 1 55.47 180 PHE A N 1
ATOM 1476 C CA . PHE A 1 180 ? 3.145 -33.844 21.422 1 55.47 180 PHE A CA 1
ATOM 1477 C C . PHE A 1 180 ? 2.244 -32.625 21.344 1 55.47 180 PHE A C 1
ATOM 1479 O O . PHE A 1 180 ? 1.085 -32.688 21.766 1 55.47 180 PHE A O 1
ATOM 1486 N N . ALA A 1 181 ? 2.762 -31.562 20.875 1 56.56 181 ALA A N 1
ATOM 1487 C CA . ALA A 1 181 ? 2.01 -30.312 20.766 1 56.56 181 ALA A CA 1
ATOM 1488 C C . ALA A 1 181 ? 0.776 -30.484 19.891 1 56.56 181 ALA A C 1
ATOM 1490 O O . ALA A 1 181 ? -0.297 -29.969 20.203 1 56.56 181 ALA A O 1
ATOM 1491 N N . ASN A 1 182 ? 0.929 -31.266 18.875 1 59.41 182 ASN A N 1
ATOM 1492 C CA . ASN A 1 182 ? -0.179 -31.484 17.953 1 59.41 182 ASN A CA 1
ATOM 1493 C C . ASN A 1 182 ? -1.287 -32.312 18.594 1 59.41 182 ASN A C 1
ATOM 1495 O O . ASN A 1 182 ? -2.469 -32.094 18.328 1 59.41 182 ASN A O 1
ATOM 1499 N N . THR A 1 183 ? -0.894 -33.156 19.422 1 50.03 183 THR A N 1
ATOM 1500 C CA . THR A 1 183 ? -1.873 -33.938 20.156 1 50.03 183 THR A CA 1
ATOM 1501 C C . THR A 1 183 ? -2.697 -33.062 21.078 1 50.03 183 THR A C 1
ATOM 1503 O O . THR A 1 183 ? -3.918 -33.219 21.172 1 50.03 183 THR A O 1
ATOM 1506 N N . ILE A 1 184 ? -1.93 -32.156 21.641 1 46.84 184 ILE A N 1
ATOM 1507 C CA . ILE A 1 184 ? -2.598 -31.219 22.547 1 46.84 184 ILE A CA 1
ATOM 1508 C C . ILE A 1 184 ? -3.496 -30.266 21.766 1 46.84 184 ILE A C 1
ATOM 1510 O O . ILE A 1 184 ? -4.637 -30.016 22.156 1 46.84 184 ILE A O 1
ATOM 1514 N N . LYS A 1 185 ? -2.951 -29.812 20.734 1 52.22 185 LYS A N 1
ATOM 1515 C CA . LYS A 1 185 ? -3.725 -28.875 19.922 1 52.22 185 LYS A CA 1
ATOM 1516 C C . LYS A 1 185 ? -4.984 -29.547 19.375 1 52.22 185 LYS A C 1
ATOM 1518 O O . LYS A 1 185 ? -6.039 -28.922 19.281 1 52.22 185 LYS A O 1
ATOM 1523 N N . GLU A 1 186 ? -4.879 -30.75 18.984 1 49.03 186 GLU A N 1
ATOM 1524 C CA . GLU A 1 186 ? -6.016 -31.516 18.484 1 49.03 186 GLU A CA 1
ATOM 1525 C C . GLU A 1 186 ? -7.086 -31.672 19.562 1 49.03 186 GLU A C 1
ATOM 1527 O O . GLU A 1 186 ? -8.273 -31.531 19.281 1 49.03 186 GLU A O 1
ATOM 1532 N N . HIS A 1 187 ? -6.586 -31.906 20.656 1 44.12 187 HIS A N 1
ATOM 1533 C CA . HIS A 1 187 ? -7.496 -32.094 21.766 1 44.12 187 HIS A CA 1
ATOM 1534 C C . HIS A 1 187 ? -8.281 -30.828 22.062 1 44.12 187 HIS A C 1
ATOM 1536 O O . HIS A 1 187 ? -9.469 -30.891 22.391 1 44.12 187 HIS A O 1
ATOM 1542 N N . TYR A 1 188 ? -7.625 -29.688 21.969 1 46.22 188 TYR A N 1
ATOM 1543 C CA . TYR A 1 188 ? -8.273 -28.422 22.281 1 46.22 188 TYR A CA 1
ATOM 1544 C C . TYR A 1 188 ? -8.766 -27.734 21.016 1 46.22 188 TYR A C 1
ATOM 1546 O O . TYR A 1 188 ? -9.125 -26.547 21.047 1 46.22 188 TYR A O 1
ATOM 1554 N N . ASN A 1 189 ? -8.805 -28.312 19.891 1 53.19 189 ASN A N 1
ATOM 1555 C CA . ASN A 1 189 ? -9.344 -27.859 18.609 1 53.19 189 ASN A CA 1
ATOM 1556 C C . ASN A 1 189 ? -8.641 -26.609 18.094 1 53.19 189 ASN A C 1
ATOM 1558 O O . ASN A 1 189 ? -9.281 -25.688 17.594 1 53.19 189 ASN A O 1
ATOM 1562 N N . PHE A 1 190 ? -7.34 -26.5 18.438 1 45.56 190 PHE A N 1
ATOM 1563 C CA . PHE A 1 190 ? -6.512 -25.453 17.844 1 45.56 190 PHE A CA 1
ATOM 1564 C C . PHE A 1 190 ? -6.004 -25.891 16.469 1 45.56 190 PHE A C 1
ATOM 1566 O O . PHE A 1 190 ? -5.883 -27.078 16.203 1 45.56 190 PHE A O 1
ATOM 1573 N N . PRO A 1 191 ? -5.926 -24.828 15.633 1 49.62 191 PRO A N 1
ATOM 1574 C CA . PRO A 1 191 ? -5.332 -25.203 14.352 1 49.62 191 PRO A CA 1
ATOM 1575 C C . PRO A 1 191 ? -4.02 -25.969 14.516 1 49.62 191 PRO A C 1
ATOM 1577 O O . PRO A 1 191 ? -3.154 -25.562 15.297 1 49.62 191 PRO A O 1
ATOM 1580 N N . ASN A 1 192 ? -4.039 -27.219 13.961 1 65.12 192 ASN A N 1
ATOM 1581 C CA . ASN A 1 192 ? -2.887 -28.109 14.094 1 65.12 192 ASN A CA 1
ATOM 1582 C C . ASN A 1 192 ? -2.471 -28.672 12.742 1 65.12 192 ASN A C 1
ATOM 1584 O O . ASN A 1 192 ? -3.221 -28.594 11.766 1 65.12 192 ASN A O 1
ATOM 1588 N N . GLU A 1 193 ? -1.196 -29.141 12.586 1 68.88 193 GLU A N 1
ATOM 1589 C CA . GLU A 1 193 ? -0.602 -29.828 11.453 1 68.88 193 GLU A CA 1
ATOM 1590 C C . GLU A 1 193 ? -0.852 -29.078 10.148 1 68.88 193 GLU A C 1
ATOM 1592 O O . GLU A 1 193 ? -1.472 -29.609 9.227 1 68.88 193 GLU A O 1
ATOM 1597 N N . LYS A 1 194 ? -0.325 -27.859 10.039 1 74.19 194 LYS A N 1
ATOM 1598 C CA . LYS A 1 194 ? -0.503 -26.984 8.891 1 74.19 194 LYS A CA 1
ATOM 1599 C C . LYS A 1 194 ? 0.319 -27.469 7.695 1 74.19 194 LYS A C 1
ATOM 1601 O O . LYS A 1 194 ? 0.083 -27.047 6.562 1 74.19 194 LYS A O 1
ATOM 1606 N N . HIS A 1 195 ? 1.283 -28.281 7.91 1 78.38 195 HIS A N 1
ATOM 1607 C CA . HIS A 1 195 ? 2.131 -28.844 6.863 1 78.38 195 HIS A CA 1
ATOM 1608 C C . HIS A 1 195 ? 2.609 -30.25 7.23 1 78.38 195 HIS A C 1
ATOM 1610 O O . HIS A 1 195 ? 2.365 -30.719 8.344 1 78.38 195 HIS A O 1
ATOM 1616 N N . LEU A 1 196 ? 3.191 -30.859 6.223 1 85.38 196 LEU A N 1
ATOM 1617 C CA . LEU A 1 196 ? 3.658 -32.219 6.469 1 85.38 196 LEU A CA 1
ATOM 1618 C C . LEU A 1 196 ? 5.113 -32.219 6.926 1 85.38 196 LEU A C 1
ATOM 1620 O O . LEU A 1 196 ? 5.766 -31.188 6.934 1 85.38 196 LEU A O 1
ATOM 1624 N N . TYR A 1 197 ? 5.492 -33.406 7.402 1 82.62 197 TYR A N 1
ATOM 1625 C CA . TYR A 1 197 ? 6.867 -33.656 7.809 1 82.62 197 TYR A CA 1
ATOM 1626 C C . TYR A 1 197 ? 7.453 -34.812 7.016 1 82.62 197 TYR A C 1
ATOM 1628 O O . TYR A 1 197 ? 6.727 -35.562 6.34 1 82.62 197 TYR A O 1
ATOM 1636 N N . LEU A 1 198 ? 8.773 -34.938 7.113 1 86.88 198 LEU A N 1
ATOM 1637 C CA . LEU A 1 198 ? 9.461 -36.062 6.449 1 86.88 198 LEU A CA 1
ATOM 1638 C C . LEU A 1 198 ? 9.359 -37.344 7.277 1 86.88 198 LEU A C 1
ATOM 1640 O O . LEU A 1 198 ? 9.328 -37.281 8.508 1 86.88 198 LEU A O 1
ATOM 1644 N N . LYS A 1 199 ? 9.336 -38.469 6.461 1 83 199 LYS A N 1
ATOM 1645 C CA . LYS A 1 199 ? 9.492 -39.75 7.117 1 83 199 LYS A CA 1
ATOM 1646 C C . LYS A 1 199 ? 10.922 -39.938 7.629 1 83 199 LYS A C 1
ATOM 1648 O O . LYS A 1 199 ? 11.844 -39.281 7.141 1 83 199 LYS A O 1
ATOM 1653 N N . ASN A 1 200 ? 11.07 -40.75 8.602 1 76.62 200 ASN A N 1
ATOM 1654 C CA . ASN A 1 200 ? 12.398 -41 9.156 1 76.62 200 ASN A CA 1
ATOM 1655 C C . ASN A 1 200 ? 13.281 -41.75 8.156 1 76.62 200 ASN A C 1
ATOM 1657 O O . ASN A 1 200 ? 14.461 -41.438 8.016 1 76.62 200 ASN A O 1
ATOM 1661 N N . ALA A 1 201 ? 12.711 -42.75 7.535 1 71.12 201 ALA A N 1
ATOM 1662 C CA . ALA A 1 201 ? 13.438 -43.5 6.496 1 71.12 201 ALA A CA 1
ATOM 1663 C C . ALA A 1 201 ? 12.922 -43.125 5.105 1 71.12 201 ALA A C 1
ATOM 1665 O O . ALA A 1 201 ? 11.734 -43.281 4.816 1 71.12 201 ALA A O 1
ATOM 1666 N N . THR A 1 202 ? 13.859 -42.656 4.324 1 69.94 202 THR A N 1
ATOM 1667 C CA . THR A 1 202 ? 13.367 -42.156 3.049 1 69.94 202 THR A CA 1
ATOM 1668 C C . THR A 1 202 ? 13.953 -42.938 1.885 1 69.94 202 THR A C 1
ATOM 1670 O O . THR A 1 202 ? 13.633 -42.688 0.724 1 69.94 202 THR A O 1
ATOM 1673 N N . ASP A 1 203 ? 14.633 -43.938 2.201 1 71.94 203 ASP A N 1
ATOM 1674 C CA . ASP A 1 203 ? 15.289 -44.625 1.099 1 71.94 203 ASP A CA 1
ATOM 1675 C C . ASP A 1 203 ? 14.523 -45.875 0.705 1 71.94 203 ASP A C 1
ATOM 1677 O O . ASP A 1 203 ? 14.008 -46.594 1.567 1 71.94 203 ASP A O 1
ATOM 1681 N N . SER A 1 204 ? 14.453 -46.156 -0.53 1 72.25 204 SER A N 1
ATOM 1682 C CA . SER A 1 204 ? 13.977 -47.344 -1.192 1 72.25 204 SER A CA 1
ATOM 1683 C C . SER A 1 204 ? 12.594 -47.75 -0.695 1 72.25 204 SER A C 1
ATOM 1685 O O . SER A 1 204 ? 12.367 -48.906 -0.339 1 72.25 204 SER A O 1
ATOM 1687 N N . LEU A 1 205 ? 11.758 -46.812 -0.663 1 81.75 205 LEU A N 1
ATOM 1688 C CA . LEU A 1 205 ? 10.438 -47.031 -0.101 1 81.75 205 LEU A CA 1
ATOM 1689 C C . LEU A 1 205 ? 9.562 -47.844 -1.07 1 81.75 205 LEU A C 1
ATOM 1691 O O . LEU A 1 205 ? 8.586 -48.469 -0.66 1 81.75 205 LEU A O 1
ATOM 1695 N N . LEU A 1 206 ? 9.969 -47.844 -2.385 1 89.88 206 LEU A N 1
ATOM 1696 C CA . LEU A 1 206 ? 9.18 -48.562 -3.389 1 89.88 206 LEU A CA 1
ATOM 1697 C C . LEU A 1 206 ? 9.922 -49.781 -3.896 1 89.88 206 LEU A C 1
ATOM 1699 O O . LEU A 1 206 ? 9.547 -50.375 -4.922 1 89.88 206 LEU A O 1
ATOM 1703 N N . ARG A 1 207 ? 10.922 -50.188 -3.221 1 90.75 207 ARG A N 1
ATOM 1704 C CA . ARG A 1 207 ? 11.695 -51.344 -3.641 1 90.75 207 ARG A CA 1
ATOM 1705 C C . ARG A 1 207 ? 10.844 -52.594 -3.625 1 90.75 207 ARG A C 1
ATOM 1707 O O . ARG A 1 207 ? 10.109 -52.844 -2.664 1 90.75 207 ARG A O 1
ATOM 1714 N N . GLU A 1 208 ? 10.844 -53.344 -4.719 1 91.38 208 GLU A N 1
ATOM 1715 C CA . GLU A 1 208 ? 10.18 -54.625 -4.879 1 91.38 208 GLU A CA 1
ATOM 1716 C C . GLU A 1 208 ? 8.664 -54.469 -4.742 1 91.38 208 GLU A C 1
ATOM 1718 O O . GLU A 1 208 ? 7.973 -55.438 -4.375 1 91.38 208 GLU A O 1
ATOM 1723 N N . LYS A 1 209 ? 8.242 -53.312 -4.906 1 94.06 209 LYS A N 1
ATOM 1724 C CA . LYS A 1 209 ? 6.809 -53.062 -4.797 1 94.06 209 LYS A CA 1
ATOM 1725 C C . LYS A 1 209 ? 6.129 -53.156 -6.164 1 94.06 209 LYS A C 1
ATOM 1727 O O . LYS A 1 209 ? 6.777 -52.969 -7.195 1 94.06 209 LYS A O 1
ATOM 1732 N N . LYS A 1 210 ? 4.883 -53.5 -6.129 1 96.62 210 LYS A N 1
ATOM 1733 C CA . LYS A 1 210 ? 4.043 -53.5 -7.32 1 96.62 210 LYS A CA 1
ATOM 1734 C C . LYS A 1 210 ? 3.334 -52.156 -7.496 1 96.62 210 LYS A C 1
ATOM 1736 O O . LYS A 1 210 ? 2.535 -51.75 -6.648 1 96.62 210 LYS A O 1
ATOM 1741 N N . ILE A 1 211 ? 3.613 -51.531 -8.641 1 97.88 211 ILE A N 1
ATOM 1742 C CA . ILE A 1 211 ? 3.125 -50.156 -8.844 1 97.88 211 ILE A CA 1
ATOM 1743 C C . ILE A 1 211 ? 2.174 -50.125 -10.039 1 97.88 211 ILE A C 1
ATOM 1745 O O . ILE A 1 211 ? 2.416 -50.812 -11.047 1 97.88 211 ILE A O 1
ATOM 1749 N N . LEU A 1 212 ? 1.095 -49.406 -9.898 1 98.5 212 LEU A N 1
ATOM 1750 C CA . LEU A 1 212 ? 0.173 -49.125 -11 1 98.5 212 LEU A CA 1
ATOM 1751 C C . LEU A 1 212 ? 0.103 -47.656 -11.312 1 98.5 212 LEU A C 1
ATOM 1753 O O . LEU A 1 212 ? -0.026 -46.812 -10.406 1 98.5 212 LEU A O 1
ATOM 1757 N N . ILE A 1 213 ? 0.264 -47.281 -12.57 1 98.62 213 ILE A N 1
ATOM 1758 C CA . ILE A 1 213 ? 0.133 -45.906 -13.023 1 98.62 213 ILE A CA 1
ATOM 1759 C C . ILE A 1 213 ? -1.154 -45.75 -13.828 1 98.62 213 ILE A C 1
ATOM 1761 O O . ILE A 1 213 ? -1.43 -46.531 -14.734 1 98.62 213 ILE A O 1
ATOM 1765 N N . VAL A 1 214 ? -1.95 -44.781 -13.492 1 98.75 214 VAL A N 1
ATOM 1766 C CA . VAL A 1 214 ? -3.148 -44.438 -14.25 1 98.75 214 VAL A CA 1
ATOM 1767 C C . VAL A 1 214 ? -3.043 -43 -14.75 1 98.75 214 VAL A C 1
ATOM 1769 O O . VAL A 1 214 ? -3.082 -42.062 -13.961 1 98.75 214 VAL A O 1
ATOM 1772 N N . SER A 1 215 ? -2.904 -42.812 -16.016 1 98.56 215 SER A N 1
ATOM 1773 C CA . SER A 1 215 ? -2.832 -41.5 -16.594 1 98.56 215 SER A CA 1
ATOM 1774 C C . SER A 1 215 ? -4.051 -41.188 -17.469 1 98.56 215 SER A C 1
ATOM 1776 O O . SER A 1 215 ? -4.621 -42.094 -18.062 1 98.56 215 SER A O 1
ATOM 1778 N N . VAL A 1 216 ? -4.488 -39.938 -17.438 1 98.5 216 VAL A N 1
ATOM 1779 C CA . VAL A 1 216 ? -5.652 -39.531 -18.219 1 98.5 216 VAL A CA 1
ATOM 1780 C C . VAL A 1 216 ? -5.367 -38.219 -18.938 1 98.5 216 VAL A C 1
ATOM 1782 O O . VAL A 1 216 ? -4.863 -37.25 -18.328 1 98.5 216 VAL A O 1
ATOM 1785 N N . THR A 1 217 ? -5.641 -38.156 -20.203 1 97.75 217 THR A N 1
ATOM 1786 C CA . THR A 1 217 ? -5.625 -36.906 -20.969 1 97.75 217 THR A CA 1
ATOM 1787 C C . THR A 1 217 ? -6.93 -36.719 -21.734 1 97.75 217 THR A C 1
ATOM 1789 O O . THR A 1 217 ? -7.652 -37.688 -21.969 1 97.75 217 THR A O 1
ATOM 1792 N N . GLY A 1 218 ? -7.262 -35.531 -21.969 1 96.56 218 GLY A N 1
ATOM 1793 C CA . GLY A 1 218 ? -8.445 -35.219 -22.75 1 96.56 218 GLY A CA 1
ATOM 1794 C C . GLY A 1 218 ? -8.125 -34.594 -24.094 1 96.56 218 GLY A C 1
ATOM 1795 O O . GLY A 1 218 ? -7.164 -33.812 -24.219 1 96.56 218 GLY A O 1
ATOM 1796 N N . HIS A 1 219 ? -8.977 -34.906 -25.016 1 95 219 HIS A N 1
ATOM 1797 C CA . HIS A 1 219 ? -8.812 -34.312 -26.344 1 95 219 HIS A CA 1
ATOM 1798 C C . HIS A 1 219 ? -9.219 -32.844 -26.328 1 95 219 HIS A C 1
ATOM 1800 O O . HIS A 1 219 ? -10.156 -32.469 -25.625 1 95 219 HIS A O 1
ATOM 1806 N N . LEU A 1 220 ? -8.492 -32.062 -27.125 1 95.38 220 LEU A N 1
ATOM 1807 C CA . LEU A 1 220 ? -8.797 -30.672 -27.359 1 95.38 220 LEU A CA 1
ATOM 1808 C C . LEU A 1 220 ? -8.734 -30.344 -28.844 1 95.38 220 LEU A C 1
ATOM 1810 O O . LEU A 1 220 ? -7.926 -30.922 -29.578 1 95.38 220 LEU A O 1
ATOM 1814 N N . PRO A 1 221 ? -9.602 -29.406 -29.234 1 94.31 221 PRO A N 1
ATOM 1815 C CA . PRO A 1 221 ? -9.414 -28.938 -30.594 1 94.31 221 PRO A CA 1
ATOM 1816 C C . PRO A 1 221 ? -8.031 -28.328 -30.828 1 94.31 221 PRO A C 1
ATOM 1818 O O . PRO A 1 221 ? -7.457 -27.734 -29.922 1 94.31 221 PRO A O 1
ATOM 1821 N N . GLU A 1 222 ? -7.598 -28.422 -32 1 92.31 222 GLU A N 1
ATOM 1822 C CA . GLU A 1 222 ? -6.223 -28.062 -32.344 1 92.31 222 GLU A CA 1
ATOM 1823 C C . GLU A 1 222 ? -5.91 -26.625 -31.922 1 92.31 222 GLU A C 1
ATOM 1825 O O . GLU A 1 222 ? -4.922 -26.391 -31.234 1 92.31 222 GLU A O 1
ATOM 1830 N N . LYS A 1 223 ? -6.711 -25.688 -32.344 1 93.19 223 LYS A N 1
ATOM 1831 C CA . LYS A 1 223 ? -6.445 -24.281 -32.031 1 93.19 223 LYS A CA 1
ATOM 1832 C C . LYS A 1 223 ? -6.527 -24.031 -30.531 1 93.19 223 LYS A C 1
ATOM 1834 O O . LYS A 1 223 ? -5.73 -23.281 -29.969 1 93.19 223 LYS A O 1
ATOM 1839 N N . TYR A 1 224 ? -7.504 -24.641 -29.906 1 95.56 224 TYR A N 1
ATOM 1840 C CA . TYR A 1 224 ? -7.645 -24.516 -28.453 1 95.56 224 TYR A CA 1
ATOM 1841 C C . TYR A 1 224 ? -6.398 -25.016 -27.734 1 95.56 224 TYR A C 1
ATOM 1843 O O . TYR A 1 224 ? -5.898 -24.359 -26.828 1 95.56 224 TYR A O 1
ATOM 1851 N N . GLU A 1 225 ? -5.961 -26.141 -28.109 1 95.69 225 GLU A N 1
ATOM 1852 C CA . GLU A 1 225 ? -4.773 -26.734 -27.5 1 95.69 225 GLU A CA 1
ATOM 1853 C C . GLU A 1 225 ? -3.551 -25.844 -27.703 1 95.69 225 GLU A C 1
ATOM 1855 O O . GLU A 1 225 ? -2.812 -25.562 -26.75 1 95.69 225 GLU A O 1
ATOM 1860 N N . LYS A 1 226 ? -3.406 -25.344 -28.891 1 93.75 226 LYS A N 1
ATOM 1861 C CA . LYS A 1 226 ? -2.252 -24.531 -29.234 1 93.75 226 LYS A CA 1
ATOM 1862 C C . LYS A 1 226 ? -2.25 -23.219 -28.438 1 93.75 226 LYS A C 1
ATOM 1864 O O . LYS A 1 226 ? -1.196 -22.766 -27.984 1 93.75 226 LYS A O 1
ATOM 1869 N N . PHE A 1 227 ? -3.42 -22.641 -28.172 1 93 227 PHE A N 1
ATOM 1870 C CA . PHE A 1 227 ? -3.525 -21.328 -27.547 1 93 227 PHE A CA 1
ATOM 1871 C C . PHE A 1 227 ? -3.498 -21.469 -26.016 1 93 227 PHE A C 1
ATOM 1873 O O . PHE A 1 227 ? -3.207 -20.5 -25.312 1 93 227 PHE A O 1
ATOM 1880 N N . SER A 1 228 ? -3.797 -22.656 -25.516 1 93.44 228 SER A N 1
ATOM 1881 C CA . SER A 1 228 ? -3.893 -22.828 -24.062 1 93.44 228 SER A CA 1
ATOM 1882 C C . SER A 1 228 ? -2.684 -23.562 -23.516 1 93.44 228 SER A C 1
ATOM 1884 O O . SER A 1 228 ? -1.989 -23.062 -22.625 1 93.44 228 SER A O 1
ATOM 1886 N N . LEU A 1 229 ? -2.326 -24.734 -24.094 1 93.75 229 LEU A N 1
ATOM 1887 C CA . LEU A 1 229 ? -1.299 -25.609 -23.562 1 93.75 229 LEU A CA 1
ATOM 1888 C C . LEU A 1 229 ? -0.103 -25.703 -24.5 1 93.75 229 LEU A C 1
ATOM 1890 O O . LEU A 1 229 ? 0.919 -26.297 -24.172 1 93.75 229 LEU A O 1
ATOM 1894 N N . GLU A 1 230 ? -0.174 -25.062 -25.609 1 90.31 230 GLU A N 1
ATOM 1895 C CA . GLU A 1 230 ? 0.825 -25.188 -26.672 1 90.31 230 GLU A CA 1
ATOM 1896 C C . GLU A 1 230 ? 0.823 -26.578 -27.281 1 90.31 230 GLU A C 1
ATOM 1898 O O . GLU A 1 230 ? 0.6 -26.734 -28.484 1 90.31 230 GLU A O 1
ATOM 1903 N N . SER A 1 231 ? 1.137 -27.547 -26.406 1 89.5 231 SER A N 1
ATOM 1904 C CA . SER A 1 231 ? 1.099 -28.938 -26.844 1 89.5 231 SER A CA 1
ATOM 1905 C C . SER A 1 231 ? 0.873 -29.891 -25.672 1 89.5 231 SER A C 1
ATOM 1907 O O . SER A 1 231 ? 1.644 -29.891 -24.719 1 89.5 231 SER A O 1
ATOM 1909 N N . GLN A 1 232 ? -0.091 -30.656 -25.828 1 91.12 232 GLN A N 1
ATOM 1910 C CA . GLN A 1 232 ? -0.36 -31.672 -24.828 1 91.12 232 GLN A CA 1
ATOM 1911 C C . GLN A 1 232 ? 0.322 -33 -25.172 1 91.12 232 GLN A C 1
ATOM 1913 O O . GLN A 1 232 ? 0.53 -33.281 -26.359 1 91.12 232 GLN A O 1
ATOM 1918 N N . ARG A 1 233 ? 0.717 -33.688 -24.141 1 92.75 233 ARG A N 1
ATOM 1919 C CA . ARG A 1 233 ? 1.287 -35 -24.344 1 92.75 233 ARG A CA 1
ATOM 1920 C C . ARG A 1 233 ? 0.229 -36.094 -24.172 1 92.75 233 ARG A C 1
ATOM 1922 O O . ARG A 1 233 ? -0.797 -35.844 -23.516 1 92.75 233 ARG A O 1
ATOM 1929 N N . HIS A 1 234 ? 0.562 -37.188 -24.75 1 92.88 234 HIS A N 1
ATOM 1930 C CA . HIS A 1 234 ? -0.336 -38.344 -24.578 1 92.88 234 HIS A CA 1
ATOM 1931 C C . HIS A 1 234 ? -0.237 -38.906 -23.172 1 92.88 234 HIS A C 1
ATOM 1933 O O . HIS A 1 234 ? 0.812 -38.812 -22.531 1 92.88 234 HIS A O 1
ATOM 1939 N N . ALA A 1 235 ? -1.347 -39.5 -22.812 1 96.44 235 ALA A N 1
ATOM 1940 C CA . ALA A 1 235 ? -1.369 -40.156 -21.5 1 96.44 235 ALA A CA 1
ATOM 1941 C C . ALA A 1 235 ? -0.293 -41.219 -21.391 1 96.44 235 ALA A C 1
ATOM 1943 O O . ALA A 1 235 ? 0.332 -41.375 -20.344 1 96.44 235 ALA A O 1
ATOM 1944 N N . GLN A 1 236 ? -0.118 -41.938 -22.453 1 95.25 236 GLN A N 1
ATOM 1945 C CA . GLN A 1 236 ? 0.889 -43 -22.453 1 95.25 236 GLN A CA 1
ATOM 1946 C C . GLN A 1 236 ? 2.285 -42.438 -22.219 1 95.25 236 GLN A C 1
ATOM 1948 O O . GLN A 1 236 ? 3.088 -43 -21.484 1 95.25 236 GLN A O 1
ATOM 1953 N N . TYR A 1 237 ? 2.559 -41.312 -22.828 1 92.94 237 TYR A N 1
ATOM 1954 C CA . TYR A 1 237 ? 3.852 -40.656 -22.656 1 92.94 237 TYR A CA 1
ATOM 1955 C C . TYR A 1 237 ? 4.066 -40.281 -21.188 1 92.94 237 TYR A C 1
ATOM 1957 O O . TYR A 1 237 ? 5.16 -40.469 -20.641 1 92.94 237 TYR A O 1
ATOM 1965 N N . LEU A 1 238 ? 3.076 -39.75 -20.609 1 96.12 238 LEU A N 1
ATOM 1966 C CA . LEU A 1 238 ? 3.166 -39.375 -19.203 1 96.12 238 LEU A CA 1
ATOM 1967 C C . LEU A 1 238 ? 3.42 -40.562 -18.312 1 96.12 238 LEU A C 1
ATOM 1969 O O . LEU A 1 238 ? 4.227 -40.5 -17.375 1 96.12 238 LEU A O 1
ATOM 1973 N N . SER A 1 239 ? 2.709 -41.625 -18.594 1 96.19 239 SER A N 1
ATOM 1974 C CA . SER A 1 239 ? 2.92 -42.875 -17.859 1 96.19 239 SER A CA 1
ATOM 1975 C C . SER A 1 239 ? 4.348 -43.375 -18.031 1 96.19 239 SER A C 1
ATOM 1977 O O . SER A 1 239 ? 4.969 -43.844 -17.062 1 96.19 239 SER A O 1
ATOM 1979 N N . PHE A 1 240 ? 4.746 -43.281 -19.203 1 93.31 240 PHE A N 1
ATOM 1980 C CA . PHE A 1 240 ? 6.09 -43.75 -19.516 1 93.31 240 PHE A CA 1
ATOM 1981 C C . PHE A 1 240 ? 7.137 -42.938 -18.75 1 93.31 240 PHE A C 1
ATOM 1983 O O . PHE A 1 240 ? 8.023 -43.531 -18.125 1 93.31 240 PHE A O 1
ATOM 1990 N N . LYS A 1 241 ? 7.07 -41.656 -18.797 1 92.19 241 LYS A N 1
ATOM 1991 C CA . LYS A 1 241 ? 8.016 -40.781 -18.094 1 92.19 241 LYS A CA 1
ATOM 1992 C C . LYS A 1 241 ? 7.984 -41.031 -16.594 1 92.19 241 LYS A C 1
ATOM 1994 O O . LYS A 1 241 ? 9.031 -41.031 -15.938 1 92.19 241 LYS A O 1
ATOM 1999 N N . LEU A 1 242 ? 6.805 -41.188 -16.094 1 95.75 242 LEU A N 1
ATOM 2000 C CA . LEU A 1 242 ? 6.684 -41.5 -14.664 1 95.75 242 LEU A CA 1
ATOM 2001 C C . LEU A 1 242 ? 7.316 -42.844 -14.328 1 95.75 242 LEU A C 1
ATOM 2003 O O . LEU A 1 242 ? 8.016 -42.969 -13.32 1 95.75 242 LEU A O 1
ATOM 2007 N N . ALA A 1 243 ? 7.082 -43.812 -15.133 1 94.69 243 ALA A N 1
ATOM 2008 C CA . ALA A 1 243 ? 7.656 -45.156 -14.922 1 94.69 243 ALA A CA 1
ATOM 2009 C C . ALA A 1 243 ? 9.18 -45.094 -14.93 1 94.69 243 ALA A C 1
ATOM 2011 O O . ALA A 1 243 ? 9.836 -45.75 -14.109 1 94.69 243 ALA A O 1
ATOM 2012 N N . GLN A 1 244 ? 9.68 -44.312 -15.828 1 90.94 244 GLN A N 1
ATOM 2013 C CA . GLN A 1 244 ? 11.125 -44.156 -15.898 1 90.94 244 GLN A CA 1
ATOM 2014 C C . GLN A 1 244 ? 11.672 -43.594 -14.586 1 90.94 244 GLN A C 1
ATOM 2016 O O . GLN A 1 244 ? 12.711 -44.062 -14.094 1 90.94 244 GLN A O 1
ATOM 2021 N N . SER A 1 245 ? 11.039 -42.656 -14.109 1 91.19 245 SER A N 1
ATOM 2022 C CA . SER A 1 245 ? 11.484 -42.031 -12.867 1 91.19 245 SER A CA 1
ATOM 2023 C C . SER A 1 245 ? 11.336 -43 -11.688 1 91.19 245 SER A C 1
ATOM 2025 O O . SER A 1 245 ? 12.148 -42.969 -10.758 1 91.19 245 SER A O 1
ATOM 2027 N N . LEU A 1 246 ? 10.297 -43.781 -11.719 1 93.31 246 LEU A N 1
ATOM 2028 C CA . LEU A 1 246 ? 10.031 -44.75 -10.641 1 93.31 246 LEU A CA 1
ATOM 2029 C C . LEU A 1 246 ? 11.086 -45.844 -10.633 1 93.31 246 LEU A C 1
ATOM 2031 O O . LEU A 1 246 ? 11.344 -46.469 -9.594 1 93.31 246 LEU A O 1
ATOM 2035 N N . LYS A 1 247 ? 11.68 -46.125 -11.719 1 89.81 247 LYS A N 1
ATOM 2036 C CA . LYS A 1 247 ? 12.664 -47.219 -11.844 1 89.81 247 LYS A CA 1
ATOM 2037 C C . LYS A 1 247 ? 13.867 -46.969 -10.938 1 89.81 247 LYS A C 1
ATOM 2039 O O . LYS A 1 247 ? 14.539 -47.906 -10.523 1 89.81 247 LYS A O 1
ATOM 2044 N N . HIS A 1 248 ? 14.031 -45.719 -10.664 1 84.94 248 HIS A N 1
ATOM 2045 C CA . HIS A 1 248 ? 15.148 -45.375 -9.789 1 84.94 248 HIS A CA 1
ATOM 2046 C C . HIS A 1 248 ? 14.953 -46 -8.398 1 84.94 248 HIS A C 1
ATOM 2048 O O . HIS A 1 248 ? 15.922 -46.156 -7.656 1 84.94 248 HIS A O 1
ATOM 2054 N N . ASP A 1 249 ? 13.727 -46.375 -8.031 1 87.5 249 ASP A N 1
ATOM 2055 C CA . ASP A 1 249 ? 13.438 -46.969 -6.734 1 87.5 249 ASP A CA 1
ATOM 2056 C C . ASP A 1 249 ? 13.352 -48.5 -6.836 1 87.5 249 ASP A C 1
ATOM 2058 O O . ASP A 1 249 ? 12.945 -49.156 -5.883 1 87.5 249 ASP A O 1
ATOM 2062 N N . SER A 1 250 ? 13.531 -49.094 -7.891 1 87 250 SER A N 1
ATOM 2063 C CA . SER A 1 250 ? 13.641 -50.5 -8.18 1 87 250 SER A CA 1
ATOM 2064 C C . SER A 1 250 ? 12.352 -51.25 -7.805 1 87 250 SER A C 1
ATOM 2066 O O . SER A 1 250 ? 12.391 -52.219 -7.074 1 87 250 SER A O 1
ATOM 2068 N N . PRO A 1 251 ? 11.32 -50.844 -8.352 1 93.69 251 PRO A N 1
ATOM 2069 C CA . PRO A 1 251 ? 10.086 -51.625 -8.141 1 93.69 251 PRO A CA 1
ATOM 2070 C C . PRO A 1 251 ? 10.117 -53 -8.82 1 93.69 251 PRO A C 1
ATOM 2072 O O . PRO A 1 251 ? 10.938 -53.219 -9.719 1 93.69 251 PRO A O 1
ATOM 2075 N N . SER A 1 252 ? 9.281 -53.906 -8.32 1 92.56 252 SER A N 1
ATOM 2076 C CA . SER A 1 252 ? 9.234 -55.25 -8.914 1 92.56 252 SER A CA 1
ATOM 2077 C C . SER A 1 252 ? 8.43 -55.25 -10.211 1 92.56 252 SER A C 1
ATOM 2079 O O . SER A 1 252 ? 8.773 -55.938 -11.164 1 92.56 252 SER A O 1
ATOM 2081 N N . ASN A 1 253 ? 7.391 -54.5 -10.164 1 95.44 253 ASN A N 1
ATOM 2082 C CA . ASN A 1 253 ? 6.48 -54.469 -11.305 1 95.44 253 ASN A CA 1
ATOM 2083 C C . ASN A 1 253 ? 5.867 -53.062 -11.469 1 95.44 253 ASN A C 1
ATOM 2085 O O . ASN A 1 253 ? 5.523 -52.406 -10.477 1 95.44 253 ASN A O 1
ATOM 2089 N N . ILE A 1 254 ? 5.828 -52.625 -12.711 1 97.12 254 ILE A N 1
ATOM 2090 C CA . ILE A 1 254 ? 5.137 -51.375 -13.039 1 97.12 254 ILE A CA 1
ATOM 2091 C C . ILE A 1 254 ? 4.168 -51.625 -14.195 1 97.12 254 ILE A C 1
ATOM 2093 O O . ILE A 1 254 ? 4.594 -51.938 -15.312 1 97.12 254 ILE A O 1
ATOM 2097 N N . ASN A 1 255 ? 2.885 -51.531 -13.938 1 97.44 255 ASN A N 1
ATOM 2098 C CA . ASN A 1 255 ? 1.861 -51.531 -14.977 1 97.44 255 ASN A CA 1
ATOM 2099 C C . ASN A 1 255 ? 1.243 -50.156 -15.172 1 97.44 255 ASN A C 1
ATOM 2101 O O . ASN A 1 255 ? 1.264 -49.312 -14.258 1 97.44 255 ASN A O 1
ATOM 2105 N N . ALA A 1 256 ? 0.786 -49.906 -16.375 1 97.94 256 ALA A N 1
ATOM 2106 C CA . ALA A 1 256 ? 0.215 -48.594 -16.641 1 97.94 256 ALA A CA 1
ATOM 2107 C C . ALA A 1 256 ? -1.081 -48.719 -17.438 1 97.94 256 ALA A C 1
ATOM 2109 O O . ALA A 1 256 ? -1.188 -49.531 -18.344 1 97.94 256 ALA A O 1
ATOM 2110 N N . ILE A 1 257 ? -2.051 -48 -17.062 1 98.31 257 ILE A N 1
ATOM 2111 C CA . ILE A 1 257 ? -3.291 -47.781 -17.797 1 98.31 257 ILE A CA 1
ATOM 2112 C C . ILE A 1 257 ? -3.393 -46.344 -18.234 1 98.31 257 ILE A C 1
ATOM 2114 O O . ILE A 1 257 ? -3.568 -45.438 -17.391 1 98.31 257 ILE A O 1
ATOM 2118 N N . SER A 1 258 ? -3.332 -46.062 -19.5 1 97.88 258 SER A N 1
ATOM 2119 C CA . SER A 1 258 ? -3.385 -44.719 -20.031 1 97.88 258 SER A CA 1
ATOM 2120 C C . SER A 1 258 ? -4.699 -44.438 -20.75 1 97.88 258 SER A C 1
ATOM 2122 O O . SER A 1 258 ? -4.969 -45.031 -21.797 1 97.88 258 SER A O 1
ATOM 2124 N N . PHE A 1 259 ? -5.449 -43.469 -20.234 1 98.12 259 PHE A N 1
ATOM 2125 C CA . PHE A 1 259 ? -6.746 -43.156 -20.812 1 98.12 259 PHE A CA 1
ATOM 2126 C C . PHE A 1 259 ? -6.656 -41.906 -21.688 1 98.12 259 PHE A C 1
ATOM 2128 O O . PHE A 1 259 ? -5.961 -40.938 -21.344 1 98.12 259 PHE A O 1
ATOM 2135 N N . THR A 1 260 ? -7.254 -41.906 -22.781 1 97.31 260 THR A N 1
ATOM 2136 C CA . THR A 1 260 ? -7.559 -40.75 -23.578 1 97.31 260 THR A CA 1
ATOM 2137 C C . THR A 1 260 ? -9.062 -40.562 -23.75 1 97.31 260 THR A C 1
ATOM 2139 O O . THR A 1 260 ? -9.75 -41.469 -24.219 1 97.31 260 THR A O 1
ATOM 2142 N N . CYS A 1 261 ? -9.555 -39.438 -23.359 1 97.81 261 CYS A N 1
ATOM 2143 C CA . CYS A 1 261 ? -10.992 -39.219 -23.328 1 97.81 261 CYS A CA 1
ATOM 2144 C C . CYS A 1 261 ? -11.391 -38.031 -24.172 1 97.81 261 CYS A C 1
ATOM 2146 O O . CYS A 1 261 ? -10.633 -37.062 -24.281 1 97.81 261 CYS A O 1
ATOM 2148 N N . PRO A 1 262 ? -12.555 -38.094 -24.781 1 96.94 262 PRO A N 1
ATOM 2149 C CA . PRO A 1 262 ? -13.055 -36.938 -25.531 1 96.94 262 PRO A CA 1
ATOM 2150 C C . PRO A 1 262 ? -13.703 -35.875 -24.641 1 96.94 262 PRO A C 1
ATOM 2152 O O . PRO A 1 262 ? -14.891 -35.594 -24.797 1 96.94 262 PRO A O 1
ATOM 2155 N N . LEU A 1 263 ? -12.953 -35.25 -23.875 1 96.81 263 LEU A N 1
ATOM 2156 C CA . LEU A 1 263 ? -13.438 -34.281 -22.891 1 96.81 263 LEU A CA 1
ATOM 2157 C C . LEU A 1 263 ? -13.859 -32.969 -23.547 1 96.81 263 LEU A C 1
ATOM 2159 O O . LEU A 1 263 ? -14.484 -32.125 -22.922 1 96.81 263 LEU A O 1
ATOM 2163 N N . ASP A 1 264 ? -13.516 -32.75 -24.812 1 95.19 264 ASP A N 1
ATOM 2164 C CA . ASP A 1 264 ? -13.984 -31.578 -25.578 1 95.19 264 ASP A CA 1
ATOM 2165 C C . ASP A 1 264 ? -15.414 -31.797 -26.078 1 95.19 264 ASP A C 1
ATOM 2167 O O . ASP A 1 264 ? -16.156 -30.828 -26.297 1 95.19 264 ASP A O 1
ATOM 2171 N N . LEU A 1 265 ? -15.797 -33.094 -26.172 1 94.62 265 LEU A N 1
ATOM 2172 C CA . LEU A 1 265 ? -17.094 -33.406 -26.75 1 94.62 265 LEU A CA 1
ATOM 2173 C C . LEU A 1 265 ? -18.078 -33.875 -25.672 1 94.62 265 LEU A C 1
ATOM 2175 O O . LEU A 1 265 ? -19.281 -33.719 -25.828 1 94.62 265 LEU A O 1
ATOM 2179 N N . GLU A 1 266 ? -17.547 -34.5 -24.688 1 94.88 266 GLU A N 1
ATOM 2180 C CA . GLU A 1 266 ? -18.406 -35.094 -23.672 1 94.88 266 GLU A CA 1
ATOM 2181 C C . GLU A 1 266 ? -18.109 -34.5 -22.297 1 94.88 266 GLU A C 1
ATOM 2183 O O . GLU A 1 266 ? -16.984 -34.062 -22.031 1 94.88 266 GLU A O 1
ATOM 2188 N N . GLU A 1 267 ? -19.078 -34.625 -21.469 1 94.12 267 GLU A N 1
ATOM 2189 C CA . GLU A 1 267 ? -18.938 -34.125 -20.109 1 94.12 267 GLU A CA 1
ATOM 2190 C C . GLU A 1 267 ? -18.047 -35.062 -19.281 1 94.12 267 GLU A C 1
ATOM 2192 O O . GLU A 1 267 ? -17.906 -36.25 -19.594 1 94.12 267 GLU A O 1
ATOM 2197 N N . THR A 1 268 ? -17.547 -34.5 -18.234 1 95.62 268 THR A N 1
ATOM 2198 C CA . THR A 1 268 ? -16.641 -35.219 -17.359 1 95.62 268 THR A CA 1
ATOM 2199 C C . THR A 1 268 ? -17.328 -36.438 -16.766 1 95.62 268 THR A C 1
ATOM 2201 O O . THR A 1 268 ? -16.703 -37.5 -16.641 1 95.62 268 THR A O 1
ATOM 2204 N N . THR A 1 269 ? -18.578 -36.375 -16.453 1 95.38 269 THR A N 1
ATOM 2205 C CA . THR A 1 269 ? -19.312 -37.469 -15.859 1 95.38 269 THR A CA 1
ATOM 2206 C C . THR A 1 269 ? -19.453 -38.625 -16.859 1 95.38 269 THR A C 1
ATOM 2208 O O . THR A 1 269 ? -19.328 -39.781 -16.5 1 95.38 269 THR A O 1
ATOM 2211 N N . THR A 1 270 ? -19.766 -38.25 -18.078 1 96.56 270 THR A N 1
ATOM 2212 C CA . THR A 1 270 ? -19.891 -39.25 -19.125 1 96.56 270 THR A CA 1
ATOM 2213 C C . THR A 1 270 ? -18.562 -39.969 -19.359 1 96.56 270 THR A C 1
ATOM 2215 O O . THR A 1 270 ? -18.516 -41.188 -19.469 1 96.56 270 THR A O 1
ATOM 2218 N N . CYS A 1 271 ? -17.531 -39.25 -19.484 1 97.62 271 CYS A N 1
ATOM 2219 C CA . CYS A 1 271 ? -16.203 -39.812 -19.672 1 97.62 271 CYS A CA 1
ATOM 2220 C C . CYS A 1 271 ? -15.828 -40.719 -18.5 1 97.62 271 CYS A C 1
ATOM 2222 O O . CYS A 1 271 ? -15.156 -41.719 -18.672 1 97.62 271 CYS A O 1
ATOM 2224 N N . PHE A 1 272 ? -16.234 -40.281 -17.312 1 98 272 PHE A N 1
ATOM 2225 C CA . PHE A 1 272 ? -15.984 -41.062 -16.125 1 98 272 PHE A CA 1
ATOM 2226 C C . PHE A 1 272 ? -16.625 -42.438 -16.25 1 98 272 PHE A C 1
ATOM 2228 O O . PHE A 1 272 ? -16 -43.469 -15.961 1 98 272 PHE A O 1
ATOM 2235 N N . GLU A 1 273 ? -17.844 -42.5 -16.672 1 97.5 273 GLU A N 1
ATOM 2236 C CA . GLU A 1 273 ? -18.562 -43.781 -16.844 1 97.5 273 GLU A CA 1
ATOM 2237 C C . GLU A 1 273 ? -17.891 -44.656 -17.891 1 97.5 273 GLU A C 1
ATOM 2239 O O . GLU A 1 273 ? -17.766 -45.844 -17.719 1 97.5 273 GLU A O 1
ATOM 2244 N N . GLN A 1 274 ? -17.469 -44 -18.922 1 97.81 274 GLN A N 1
ATOM 2245 C CA . GLN A 1 274 ? -16.766 -44.719 -19.969 1 97.81 274 GLN A CA 1
ATOM 2246 C C . GLN A 1 274 ? -15.461 -45.344 -19.438 1 97.81 274 GLN A C 1
ATOM 2248 O O . GLN A 1 274 ? -15.164 -46.5 -19.703 1 97.81 274 GLN A O 1
ATOM 2253 N N . CYS A 1 275 ? -14.719 -44.562 -18.703 1 97.94 275 CYS A N 1
ATOM 2254 C CA . CYS A 1 275 ? -13.453 -45.031 -18.156 1 97.94 275 CYS A CA 1
ATOM 2255 C C . CYS A 1 275 ? -13.672 -46.188 -17.172 1 97.94 275 CYS A C 1
ATOM 2257 O O . CYS A 1 275 ? -12.93 -47.156 -17.188 1 97.94 275 CYS A O 1
ATOM 2259 N N . THR A 1 276 ? -14.664 -46.031 -16.344 1 97.12 276 THR A N 1
ATOM 2260 C CA . THR A 1 276 ? -14.922 -47.094 -15.359 1 97.12 276 THR A CA 1
ATOM 2261 C C . THR A 1 276 ? -15.367 -48.375 -16.031 1 97.12 276 THR A C 1
ATOM 2263 O O . THR A 1 276 ? -15.047 -49.469 -15.562 1 97.12 276 THR A O 1
ATOM 2266 N N . THR A 1 277 ? -16.078 -48.25 -17.109 1 96.62 277 THR A N 1
ATOM 2267 C CA . THR A 1 277 ? -16.484 -49.438 -17.875 1 96.62 277 THR A CA 1
ATOM 2268 C C . THR A 1 277 ? -15.266 -50.125 -18.469 1 96.62 277 THR A C 1
ATOM 2270 O O . THR A 1 277 ? -15.172 -51.375 -18.422 1 96.62 277 THR A O 1
ATOM 2273 N N . LEU A 1 278 ? -14.414 -49.375 -18.984 1 97.19 278 LEU A N 1
ATOM 2274 C CA . LEU A 1 278 ? -13.211 -49.938 -19.578 1 97.19 278 LEU A CA 1
ATOM 2275 C C . LEU A 1 278 ? -12.312 -50.562 -18.516 1 97.19 278 LEU A C 1
ATOM 2277 O O . LEU A 1 278 ? -11.641 -51.562 -18.781 1 97.19 278 LEU A O 1
ATOM 2281 N N . LEU A 1 279 ? -12.273 -49.969 -17.359 1 96.25 279 LEU A N 1
ATOM 2282 C CA . LEU A 1 279 ? -11.422 -50.406 -16.266 1 96.25 279 LEU A CA 1
ATOM 2283 C C . LEU A 1 279 ? -11.789 -51.812 -15.82 1 96.25 279 LEU A C 1
ATOM 2285 O O . LEU A 1 279 ? -10.961 -52.531 -15.273 1 96.25 279 LEU A O 1
ATOM 2289 N N . LYS A 1 280 ? -12.969 -52.219 -16.031 1 93.81 280 LYS A N 1
ATOM 2290 C CA . LYS A 1 280 ? -13.438 -53.562 -15.625 1 93.81 280 LYS A CA 1
ATOM 2291 C C . LYS A 1 280 ? -12.625 -54.656 -16.297 1 93.81 280 LYS A C 1
ATOM 2293 O O . LYS A 1 280 ? -12.422 -55.719 -15.703 1 93.81 280 LYS A O 1
ATOM 2298 N N . ASN A 1 281 ? -12.148 -54.406 -17.453 1 93.44 281 ASN A N 1
ATOM 2299 C CA . ASN A 1 281 ? -11.352 -55.375 -18.188 1 93.44 281 ASN A CA 1
ATOM 2300 C C . ASN A 1 281 ? -9.977 -55.594 -17.562 1 93.44 281 ASN A C 1
ATOM 2302 O O . ASN A 1 281 ? -9.289 -56.562 -17.859 1 93.44 281 ASN A O 1
ATOM 2306 N N . PHE A 1 282 ? -9.656 -54.719 -16.734 1 95.81 282 PHE A N 1
ATOM 2307 C CA . PHE A 1 282 ? -8.281 -54.75 -16.25 1 95.81 282 PHE A CA 1
ATOM 2308 C C . PHE A 1 282 ? -8.234 -54.719 -14.727 1 95.81 282 PHE A C 1
ATOM 2310 O O . PHE A 1 282 ? -7.285 -54.219 -14.133 1 95.81 282 PHE A O 1
ATOM 2317 N N . GLU A 1 283 ? -9.18 -55.188 -14.055 1 94.75 283 GLU A N 1
ATOM 2318 C CA . GLU A 1 283 ? -9.273 -55.188 -12.602 1 94.75 283 GLU A CA 1
ATOM 2319 C C . GLU A 1 283 ? -8.164 -56.031 -11.977 1 94.75 283 GLU A C 1
ATOM 2321 O O . GLU A 1 283 ? -7.727 -55.781 -10.859 1 94.75 283 GLU A O 1
ATOM 2326 N N . ASP A 1 284 ? -7.676 -57 -12.695 1 94.5 284 ASP A N 1
ATOM 2327 C CA . ASP A 1 284 ? -6.641 -57.875 -12.203 1 94.5 284 ASP A CA 1
ATOM 2328 C C . ASP A 1 284 ? -5.336 -57.156 -11.938 1 94.5 284 ASP A C 1
ATOM 2330 O O . ASP A 1 284 ? -4.527 -57.562 -11.109 1 94.5 284 ASP A O 1
ATOM 2334 N N . LEU A 1 285 ? -5.164 -56.094 -12.648 1 96.5 285 LEU A N 1
ATOM 2335 C CA . LEU A 1 285 ? -3.93 -55.312 -12.508 1 96.5 285 LEU A CA 1
ATOM 2336 C C . LEU A 1 285 ? -3.859 -54.656 -11.133 1 96.5 285 LEU A C 1
ATOM 2338 O O . LEU A 1 285 ? -2.775 -54.281 -10.672 1 96.5 285 LEU A O 1
ATOM 2342 N N . PHE A 1 286 ? -5 -54.469 -10.492 1 97.31 286 PHE A N 1
ATOM 2343 C CA . PHE A 1 286 ? -5.07 -53.75 -9.219 1 97.31 286 PHE A CA 1
ATOM 2344 C C . PHE A 1 286 ? -4.762 -54.688 -8.062 1 97.31 286 PHE A C 1
ATOM 2346 O O . PHE A 1 286 ? -4.461 -54.25 -6.953 1 97.31 286 PHE A O 1
ATOM 2353 N N . VAL A 1 287 ? -4.789 -55.969 -8.312 1 96.5 287 VAL A N 1
ATOM 2354 C CA . VAL A 1 287 ? -4.68 -56.938 -7.238 1 96.5 287 VAL A CA 1
ATOM 2355 C C . VAL A 1 287 ? -3.295 -56.875 -6.602 1 96.5 287 VAL A C 1
ATOM 2357 O O . VAL A 1 287 ? -2.281 -56.938 -7.301 1 96.5 287 VAL A O 1
ATOM 2360 N N . ASP A 1 288 ? -3.244 -56.688 -5.352 1 94.81 288 ASP A N 1
ATOM 2361 C CA . ASP A 1 288 ? -2.064 -56.75 -4.492 1 94.81 288 ASP A CA 1
ATOM 2362 C C . ASP A 1 288 ? -1.055 -55.656 -4.879 1 94.81 288 ASP A C 1
ATOM 2364 O O . ASP A 1 288 ? 0.155 -55.906 -4.852 1 94.81 288 ASP A O 1
ATOM 2368 N N . ILE A 1 289 ? -1.554 -54.562 -5.418 1 96.88 289 ILE A N 1
ATOM 2369 C CA . ILE A 1 289 ? -0.642 -53.469 -5.68 1 96.88 289 ILE A CA 1
ATOM 2370 C C . ILE A 1 289 ? -0.218 -52.812 -4.359 1 96.88 289 ILE A C 1
ATOM 2372 O O . ILE A 1 289 ? -0.958 -52.875 -3.375 1 96.88 289 ILE A O 1
ATOM 2376 N N . ASP A 1 290 ? 0.983 -52.156 -4.371 1 95.81 290 ASP A N 1
ATOM 2377 C CA . ASP A 1 290 ? 1.517 -51.5 -3.195 1 95.81 290 ASP A CA 1
ATOM 2378 C C . ASP A 1 290 ? 1.377 -49.969 -3.322 1 95.81 290 ASP A C 1
ATOM 2380 O O . ASP A 1 290 ? 1.405 -49.25 -2.32 1 95.81 290 ASP A O 1
ATOM 2384 N N . ALA A 1 291 ? 1.298 -49.531 -4.531 1 97.5 291 ALA A N 1
ATOM 2385 C CA . ALA A 1 291 ? 1.171 -48.094 -4.789 1 97.5 291 ALA A CA 1
ATOM 2386 C C . ALA A 1 291 ? 0.426 -47.844 -6.094 1 97.5 291 ALA A C 1
ATOM 2388 O O . ALA A 1 291 ? 0.54 -48.625 -7.047 1 97.5 291 ALA A O 1
ATOM 2389 N N . VAL A 1 292 ? -0.285 -46.781 -6.133 1 98.31 292 VAL A N 1
ATOM 2390 C CA . VAL A 1 292 ? -0.981 -46.344 -7.34 1 98.31 292 VAL A CA 1
ATOM 2391 C C . VAL A 1 292 ? -0.738 -44.844 -7.57 1 98.31 292 VAL A C 1
ATOM 2393 O O . VAL A 1 292 ? -0.86 -44.062 -6.648 1 98.31 292 VAL A O 1
ATOM 2396 N N . PHE A 1 293 ? -0.326 -44.5 -8.75 1 98.69 293 PHE A N 1
ATOM 2397 C CA . PHE A 1 293 ? -0.05 -43.094 -9.125 1 98.69 293 PHE A CA 1
ATOM 2398 C C . PHE A 1 293 ? -0.976 -42.656 -10.25 1 98.69 293 PHE A C 1
ATOM 2400 O O . PHE A 1 293 ? -1.173 -43.375 -11.227 1 98.69 293 PHE A O 1
ATOM 2407 N N . PHE A 1 294 ? -1.544 -41.531 -10.062 1 98.81 294 PHE A N 1
ATOM 2408 C CA . PHE A 1 294 ? -2.438 -40.938 -11.055 1 98.81 294 PHE A CA 1
ATOM 2409 C C . PHE A 1 294 ? -1.816 -39.719 -11.672 1 98.81 294 PHE A C 1
ATOM 2411 O O . PHE A 1 294 ? -1.169 -38.906 -10.984 1 98.81 294 PHE A O 1
ATOM 2418 N N . VAL A 1 295 ? -1.993 -39.469 -12.977 1 98.69 295 VAL A N 1
ATOM 2419 C CA . VAL A 1 295 ? -1.478 -38.281 -13.656 1 98.69 295 VAL A CA 1
ATOM 2420 C C . VAL A 1 295 ? -2.564 -37.688 -14.539 1 98.69 295 VAL A C 1
ATOM 2422 O O . VAL A 1 295 ? -3.246 -38.406 -15.273 1 98.69 295 VAL A O 1
ATOM 2425 N N . GLY A 1 296 ? -2.785 -36.406 -14.406 1 98.31 296 GLY A N 1
ATOM 2426 C CA . GLY A 1 296 ? -3.715 -35.688 -15.258 1 98.31 296 GLY A CA 1
ATOM 2427 C C . GLY A 1 296 ? -3.168 -34.344 -15.734 1 98.31 296 GLY A C 1
ATOM 2428 O O . GLY A 1 296 ? -2.223 -33.812 -15.156 1 98.31 296 GLY A O 1
ATOM 2429 N N . VAL A 1 297 ? -3.771 -33.844 -16.844 1 98 297 VAL A N 1
ATOM 2430 C CA . VAL A 1 297 ? -3.359 -32.562 -17.438 1 98 297 VAL A CA 1
ATOM 2431 C C . VAL A 1 297 ? -4.59 -31.703 -17.703 1 98 297 VAL A C 1
ATOM 2433 O O . VAL A 1 297 ? -5.547 -32.156 -18.344 1 98 297 VAL A O 1
ATOM 2436 N N . TYR A 1 298 ? -4.531 -30.531 -17.234 1 97.44 298 TYR A N 1
ATOM 2437 C CA . TYR A 1 298 ? -5.496 -29.469 -17.547 1 97.44 298 TYR A CA 1
ATOM 2438 C C . TYR A 1 298 ? -6.922 -29.953 -17.297 1 97.44 298 TYR A C 1
ATOM 2440 O O . TYR A 1 298 ? -7.297 -30.25 -16.172 1 97.44 298 TYR A O 1
ATOM 2448 N N . HIS A 1 299 ? -7.707 -30.156 -18.344 1 96 299 HIS A N 1
ATOM 2449 C CA . HIS A 1 299 ? -9.133 -30.406 -18.172 1 96 299 HIS A CA 1
ATOM 2450 C C . HIS A 1 299 ? -9.391 -31.891 -17.891 1 96 299 HIS A C 1
ATOM 2452 O O . HIS A 1 299 ? -10.531 -32.281 -17.625 1 96 299 HIS A O 1
ATOM 2458 N N . SER A 1 300 ? -8.398 -32.75 -17.844 1 98.06 300 SER A N 1
ATOM 2459 C CA . SER A 1 300 ? -8.555 -34.125 -17.422 1 98.06 300 SER A CA 1
ATOM 2460 C C . SER A 1 300 ? -8.352 -34.281 -15.914 1 98.06 300 SER A C 1
ATOM 2462 O O . SER A 1 300 ? -8.641 -35.344 -15.352 1 98.06 300 SER A O 1
ATOM 2464 N N . VAL A 1 301 ? -7.871 -33.219 -15.258 1 98.44 301 VAL A N 1
ATOM 2465 C CA . VAL A 1 301 ? -7.531 -33.281 -13.836 1 98.44 301 VAL A CA 1
ATOM 2466 C C . VAL A 1 301 ? -8.789 -33.562 -13.023 1 98.44 301 VAL A C 1
ATOM 2468 O O . VAL A 1 301 ? -8.781 -34.438 -12.156 1 98.44 301 VAL A O 1
ATOM 2471 N N . PRO A 1 302 ? -9.883 -32.906 -13.258 1 98 302 PRO A N 1
ATOM 2472 C CA . PRO A 1 302 ? -11.094 -33.25 -12.516 1 98 302 PRO A CA 1
ATOM 2473 C C . PRO A 1 302 ? -11.484 -34.719 -12.695 1 98 302 PRO A C 1
ATOM 2475 O O . PRO A 1 302 ? -11.93 -35.344 -11.742 1 98 302 PRO A O 1
ATOM 2478 N N . LEU A 1 303 ? -11.328 -35.188 -13.891 1 98.25 303 LEU A N 1
ATOM 2479 C CA . LEU A 1 303 ? -11.656 -36.594 -14.172 1 98.25 303 LEU A CA 1
ATOM 2480 C C . LEU A 1 303 ? -10.719 -37.531 -13.414 1 98.25 303 LEU A C 1
ATOM 2482 O O . LEU A 1 303 ? -11.156 -38.562 -12.883 1 98.25 303 LEU A O 1
ATOM 2486 N N . VAL A 1 304 ? -9.484 -37.219 -13.383 1 98.62 304 VAL A N 1
ATOM 2487 C CA . VAL A 1 304 ? -8.492 -38.031 -12.688 1 98.62 304 VAL A CA 1
ATOM 2488 C C . VAL A 1 304 ? -8.852 -38.094 -11.203 1 98.62 304 VAL A C 1
ATOM 2490 O O . VAL A 1 304 ? -8.75 -39.156 -10.586 1 98.62 304 VAL A O 1
ATOM 2493 N N . ILE A 1 305 ? -9.203 -36.969 -10.641 1 98.5 305 ILE A N 1
ATOM 2494 C CA . ILE A 1 305 ? -9.562 -36.938 -9.234 1 98.5 305 ILE A CA 1
ATOM 2495 C C . ILE A 1 305 ? -10.789 -37.812 -8.984 1 98.5 305 ILE A C 1
ATOM 2497 O O . ILE A 1 305 ? -10.828 -38.562 -8.016 1 98.5 305 ILE A O 1
ATOM 2501 N N . LYS A 1 306 ? -11.711 -37.719 -9.852 1 97.94 306 LYS A N 1
ATOM 2502 C CA . LYS A 1 306 ? -12.906 -38.562 -9.734 1 97.94 306 LYS A CA 1
ATOM 2503 C C . LYS A 1 306 ? -12.57 -40.031 -9.875 1 97.94 306 LYS A C 1
ATOM 2505 O O . LYS A 1 306 ? -13.078 -40.875 -9.117 1 97.94 306 LYS A O 1
ATOM 2510 N N . LEU A 1 307 ? -11.812 -40.344 -10.836 1 98.5 307 LEU A N 1
ATOM 2511 C CA . LEU A 1 307 ? -11.398 -41.75 -11.062 1 98.5 307 LEU A CA 1
ATOM 2512 C C . LEU A 1 307 ? -10.609 -42.281 -9.875 1 98.5 307 LEU A C 1
ATOM 2514 O O . LEU A 1 307 ? -10.805 -43.406 -9.453 1 98.5 307 LEU A O 1
ATOM 2518 N N . ALA A 1 308 ? -9.688 -41.469 -9.422 1 98.62 308 ALA A N 1
ATOM 2519 C CA . ALA A 1 308 ? -8.906 -41.875 -8.25 1 98.62 308 ALA A CA 1
ATOM 2520 C C . ALA A 1 308 ? -9.812 -42.156 -7.059 1 98.62 308 ALA A C 1
ATOM 2522 O O . ALA A 1 308 ? -9.633 -43.156 -6.371 1 98.62 308 ALA A O 1
ATOM 2523 N N . SER A 1 309 ? -10.719 -41.25 -6.801 1 98.12 309 SER A N 1
ATOM 2524 C CA . SER A 1 309 ? -11.672 -41.469 -5.711 1 98.12 309 SER A CA 1
ATOM 2525 C C . SER A 1 309 ? -12.422 -42.781 -5.875 1 98.12 309 SER A C 1
ATOM 2527 O O . SER A 1 309 ? -12.555 -43.562 -4.922 1 98.12 309 SER A O 1
ATOM 2529 N N . HIS A 1 310 ? -12.891 -43.062 -7.047 1 97.88 310 HIS A N 1
ATOM 2530 C CA . HIS A 1 310 ? -13.633 -44.281 -7.34 1 97.88 310 HIS A CA 1
ATOM 2531 C C . HIS A 1 310 ? -12.781 -45.5 -7.102 1 97.88 310 HIS A C 1
ATOM 2533 O O . HIS A 1 310 ? -13.234 -46.469 -6.469 1 97.88 310 HIS A O 1
ATOM 2539 N N . ILE A 1 311 ? -11.609 -45.531 -7.602 1 98.19 311 ILE A N 1
ATOM 2540 C CA . ILE A 1 311 ? -10.703 -46.688 -7.492 1 98.19 311 ILE A CA 1
ATOM 2541 C C . ILE A 1 311 ? -10.367 -46.938 -6.023 1 98.19 311 ILE A C 1
ATOM 2543 O O . ILE A 1 311 ? -10.422 -48.062 -5.555 1 98.19 311 ILE A O 1
ATOM 2547 N N . LEU A 1 312 ? -10.07 -45.906 -5.281 1 97.94 312 LEU A N 1
ATOM 2548 C CA . LEU A 1 312 ? -9.688 -46.031 -3.879 1 97.94 312 LEU A CA 1
ATOM 2549 C C . LEU A 1 312 ? -10.883 -46.469 -3.031 1 97.94 312 LEU A C 1
ATOM 2551 O O . LEU A 1 312 ? -10.734 -47.25 -2.098 1 97.94 312 LEU A O 1
ATOM 2555 N N . GLN A 1 313 ? -12.039 -45.938 -3.361 1 96.75 313 GLN A N 1
ATOM 2556 C CA . GLN A 1 313 ? -13.25 -46.312 -2.646 1 96.75 313 GLN A CA 1
ATOM 2557 C C . GLN A 1 313 ? -13.547 -47.812 -2.842 1 96.75 313 GLN A C 1
ATOM 2559 O O . GLN A 1 313 ? -14.094 -48.469 -1.95 1 96.75 313 GLN A O 1
ATOM 2564 N N . ASN A 1 314 ? -13.211 -48.344 -3.988 1 96.81 314 ASN A N 1
ATOM 2565 C CA . ASN A 1 314 ? -13.5 -49.719 -4.324 1 96.81 314 ASN A CA 1
ATOM 2566 C C . ASN A 1 314 ? -12.266 -50.594 -4.172 1 96.81 314 ASN A C 1
ATOM 2568 O O . ASN A 1 314 ? -12.125 -51.625 -4.859 1 96.81 314 ASN A O 1
ATOM 2572 N N . HIS A 1 315 ? -11.367 -50.188 -3.355 1 96.81 315 HIS A N 1
ATOM 2573 C CA . HIS A 1 315 ? -10.086 -50.875 -3.213 1 96.81 315 HIS A CA 1
ATOM 2574 C C . HIS A 1 315 ? -10.289 -52.344 -2.84 1 96.81 315 HIS A C 1
ATOM 2576 O O . HIS A 1 315 ? -9.57 -53.219 -3.338 1 96.81 315 HIS A O 1
ATOM 2582 N N . SER A 1 316 ? -11.289 -52.688 -1.994 1 95.62 316 SER A N 1
ATOM 2583 C CA . SER A 1 316 ? -11.547 -54.062 -1.572 1 95.62 316 SER A CA 1
ATOM 2584 C C . SER A 1 316 ? -11.984 -54.938 -2.746 1 95.62 316 SER A C 1
ATOM 2586 O O . SER A 1 316 ? -11.516 -56.062 -2.902 1 95.62 316 SER A O 1
ATOM 2588 N N . ALA A 1 317 ? -12.836 -54.375 -3.48 1 94.81 317 ALA A N 1
ATOM 2589 C CA . ALA A 1 317 ? -13.336 -55.094 -4.648 1 94.81 317 ALA A CA 1
ATOM 2590 C C . ALA A 1 317 ? -12.234 -55.281 -5.688 1 94.81 317 ALA A C 1
ATOM 2592 O O . ALA A 1 317 ? -12.219 -56.281 -6.41 1 94.81 317 ALA A O 1
ATOM 2593 N N . LEU A 1 318 ? -11.289 -54.406 -5.773 1 96.06 318 LEU A N 1
ATOM 2594 C CA . LEU A 1 318 ? -10.211 -54.438 -6.758 1 96.06 318 LEU A CA 1
ATOM 2595 C C . LEU A 1 318 ? -9.023 -55.25 -6.238 1 96.06 318 LEU A C 1
ATOM 2597 O O . LEU A 1 318 ? -8.078 -55.5 -6.984 1 96.06 318 LEU A O 1
ATOM 2601 N N . GLY A 1 319 ? -9.016 -55.531 -4.93 1 95.19 319 GLY A N 1
ATOM 2602 C CA . GLY A 1 319 ? -8.094 -56.5 -4.398 1 95.19 319 GLY A CA 1
ATOM 2603 C C . GLY A 1 319 ? -6.82 -55.906 -3.842 1 95.19 319 GLY A C 1
ATOM 2604 O O . GLY A 1 319 ? -5.75 -56.5 -3.92 1 95.19 319 GLY A O 1
ATOM 2605 N N . PHE A 1 320 ? -6.828 -54.656 -3.41 1 93.94 320 PHE A N 1
ATOM 2606 C CA . PHE A 1 320 ? -5.656 -54.094 -2.752 1 93.94 320 PHE A CA 1
ATOM 2607 C C . PHE A 1 320 ? -6.035 -53.438 -1.422 1 93.94 320 PHE A C 1
ATOM 2609 O O . PHE A 1 320 ? -7.215 -53.188 -1.159 1 93.94 320 PHE A O 1
ATOM 2616 N N . ASP A 1 321 ? -5.09 -53.156 -0.572 1 92.88 321 ASP A N 1
ATOM 2617 C CA . ASP A 1 321 ? -5.305 -52.781 0.822 1 92.88 321 ASP A CA 1
ATOM 2618 C C . ASP A 1 321 ? -5.461 -51.25 0.967 1 92.88 321 ASP A C 1
ATOM 2620 O O . ASP A 1 321 ? -5.105 -50.5 0.061 1 92.88 321 ASP A O 1
ATOM 2624 N N . GLU A 1 322 ? -5.895 -50.906 2.115 1 90.5 322 GLU A N 1
ATOM 2625 C CA . GLU A 1 322 ? -6.125 -49.5 2.428 1 90.5 322 GLU A CA 1
ATOM 2626 C C . GLU A 1 322 ? -4.812 -48.75 2.695 1 90.5 322 GLU A C 1
ATOM 2628 O O . GLU A 1 322 ? -4.762 -47.531 2.648 1 90.5 322 GLU A O 1
ATOM 2633 N N . ASP A 1 323 ? -3.773 -49.5 2.92 1 90.62 323 ASP A N 1
ATOM 2634 C CA . ASP A 1 323 ? -2.486 -48.875 3.242 1 90.62 323 ASP A CA 1
ATOM 2635 C C . ASP A 1 323 ? -1.642 -48.688 1.985 1 90.62 323 ASP A C 1
ATOM 2637 O O . ASP A 1 323 ? -0.435 -48.469 2.072 1 90.62 323 ASP A O 1
ATOM 2641 N N . VAL A 1 324 ? -2.258 -48.719 0.876 1 95.06 324 VAL A N 1
ATOM 2642 C CA . VAL A 1 324 ? -1.578 -48.469 -0.394 1 95.06 324 VAL A CA 1
ATOM 2643 C C . VAL A 1 324 ? -1.311 -47 -0.568 1 95.06 324 VAL A C 1
ATOM 2645 O O . VAL A 1 324 ? -2.162 -46.156 -0.243 1 95.06 324 VAL A O 1
ATOM 2648 N N . VAL A 1 325 ? -0.121 -46.688 -1.056 1 96.31 325 VAL A N 1
ATOM 2649 C CA . VAL A 1 325 ? 0.253 -45.281 -1.312 1 96.31 325 VAL A CA 1
ATOM 2650 C C . VAL A 1 325 ? -0.428 -44.812 -2.588 1 96.31 325 VAL A C 1
ATOM 2652 O O . VAL A 1 325 ? -0.406 -45.5 -3.613 1 96.31 325 VAL A O 1
ATOM 2655 N N . ALA A 1 326 ? -1.036 -43.656 -2.504 1 98 326 ALA A N 1
ATOM 2656 C CA . ALA A 1 326 ? -1.704 -43.094 -3.662 1 98 326 ALA A CA 1
ATOM 2657 C C . ALA A 1 326 ? -1.205 -41.656 -3.922 1 98 326 ALA A C 1
ATOM 2659 O O . ALA A 1 326 ? -1.209 -40.812 -3.021 1 98 326 ALA A O 1
ATOM 2660 N N . GLY A 1 327 ? -0.698 -41.375 -5.117 1 98.56 327 GLY A N 1
ATOM 2661 C CA . GLY A 1 327 ? -0.257 -40.062 -5.512 1 98.56 327 GLY A CA 1
ATOM 2662 C C . GLY A 1 327 ? -0.98 -39.531 -6.734 1 98.56 327 GLY A C 1
ATOM 2663 O O . GLY A 1 327 ? -1.269 -40.281 -7.668 1 98.56 327 GLY A O 1
ATOM 2664 N N . ILE A 1 328 ? -1.336 -38.219 -6.715 1 98.75 328 ILE A N 1
ATOM 2665 C CA . ILE A 1 328 ? -1.958 -37.594 -7.867 1 98.75 328 ILE A CA 1
ATOM 2666 C C . ILE A 1 328 ? -1.076 -36.438 -8.352 1 98.75 328 ILE A C 1
ATOM 2668 O O . ILE A 1 328 ? -0.771 -35.5 -7.594 1 98.75 328 ILE A O 1
ATOM 2672 N N . LEU A 1 329 ? -0.642 -36.5 -9.539 1 98.81 329 LEU A N 1
ATOM 2673 C CA . LEU A 1 329 ? 0.092 -35.438 -10.195 1 98.81 329 LEU A CA 1
ATOM 2674 C C . LEU A 1 329 ? -0.817 -34.656 -11.141 1 98.81 329 LEU A C 1
ATOM 2676 O O . LEU A 1 329 ? -1.338 -35.219 -12.109 1 98.81 329 LEU A O 1
ATOM 2680 N N . ALA A 1 330 ? -1.01 -33.406 -10.844 1 98.69 330 ALA A N 1
ATOM 2681 C CA . ALA A 1 330 ? -1.857 -32.531 -11.664 1 98.69 330 ALA A CA 1
ATOM 2682 C C . ALA A 1 330 ? -1.029 -31.484 -12.383 1 98.69 330 ALA A C 1
ATOM 2684 O O . ALA A 1 330 ? -0.494 -30.562 -11.75 1 98.69 330 ALA A O 1
ATOM 2685 N N . PHE A 1 331 ? -0.984 -31.578 -13.711 1 98.31 331 PHE A N 1
ATOM 2686 C CA . PHE A 1 331 ? -0.308 -30.578 -14.531 1 98.31 331 PHE A CA 1
ATOM 2687 C C . PHE A 1 331 ? -1.28 -29.5 -14.969 1 98.31 331 PHE A C 1
ATOM 2689 O O . PHE A 1 331 ? -2.355 -29.797 -15.492 1 98.31 331 PHE A O 1
ATOM 2696 N N . GLU A 1 332 ? -0.899 -28.25 -14.758 1 97.81 332 GLU A N 1
ATOM 2697 C CA . GLU A 1 332 ? -1.652 -27.141 -15.328 1 97.81 332 GLU A CA 1
ATOM 2698 C C . GLU A 1 332 ? -3.146 -27.297 -15.07 1 97.81 332 GLU A C 1
ATOM 2700 O O . GLU A 1 332 ? -3.961 -27.172 -15.984 1 97.81 332 GLU A O 1
ATOM 2705 N N . SER A 1 333 ? -3.51 -27.594 -13.875 1 97.75 333 SER A N 1
ATOM 2706 C CA . SER A 1 333 ? -4.883 -27.938 -13.516 1 97.75 333 SER A CA 1
ATOM 2707 C C . SER A 1 333 ? -5.84 -26.797 -13.852 1 97.75 333 SER A C 1
ATOM 2709 O O . SER A 1 333 ? -5.449 -25.625 -13.859 1 97.75 333 SER A O 1
ATOM 2711 N N . ASN A 1 334 ? -7.074 -27.141 -14.133 1 96.38 334 ASN A N 1
ATOM 2712 C CA . ASN A 1 334 ? -8.117 -26.141 -14.383 1 96.38 334 ASN A CA 1
ATOM 2713 C C . ASN A 1 334 ? -9.086 -26.047 -13.211 1 96.38 334 ASN A C 1
ATOM 2715 O O . ASN A 1 334 ? -10.227 -25.609 -13.375 1 96.38 334 ASN A O 1
ATOM 2719 N N . LEU A 1 335 ? -8.68 -26.469 -12.062 1 95.81 335 LEU A N 1
ATOM 2720 C CA . LEU A 1 335 ? -9.57 -26.562 -10.914 1 95.81 335 LEU A CA 1
ATOM 2721 C C . LEU A 1 335 ? -10.07 -25.188 -10.492 1 95.81 335 LEU A C 1
ATOM 2723 O O . LEU A 1 335 ? -11.023 -25.078 -9.727 1 95.81 335 LEU A O 1
ATOM 2727 N N . GLU A 1 336 ? -9.438 -24.172 -10.945 1 92.88 336 GLU A N 1
ATOM 2728 C CA . GLU A 1 336 ? -9.922 -22.828 -10.625 1 92.88 336 GLU A CA 1
ATOM 2729 C C . GLU A 1 336 ? -10.359 -22.078 -11.883 1 92.88 336 GLU A C 1
ATOM 2731 O O . GLU A 1 336 ? -10.484 -20.859 -11.875 1 92.88 336 GLU A O 1
ATOM 2736 N N . GLY A 1 337 ? -10.523 -22.797 -12.93 1 91.31 337 GLY A N 1
ATOM 2737 C CA . GLY A 1 337 ? -11.062 -22.234 -14.164 1 91.31 337 GLY A CA 1
ATOM 2738 C C . GLY A 1 337 ? -10.156 -21.203 -14.789 1 91.31 337 GLY A C 1
ATOM 2739 O O . GLY A 1 337 ? -9.211 -20.719 -14.156 1 91.31 337 GLY A O 1
ATOM 2740 N N . TYR A 1 338 ? -10.477 -20.891 -16.062 1 88.94 338 TYR A N 1
ATOM 2741 C CA . TYR A 1 338 ? -9.664 -19.875 -16.734 1 88.94 338 TYR A CA 1
ATOM 2742 C C . TYR A 1 338 ? -10.359 -18.531 -16.734 1 88.94 338 TYR A C 1
ATOM 2744 O O . TYR A 1 338 ? -11.586 -18.453 -16.625 1 88.94 338 TYR A O 1
ATOM 2752 N N . ARG A 1 339 ? -9.539 -17.531 -16.719 1 85 339 ARG A N 1
ATOM 2753 C CA . ARG A 1 339 ? -9.922 -16.141 -16.906 1 85 339 ARG A CA 1
ATOM 2754 C C . ARG A 1 339 ? -8.883 -15.391 -17.734 1 85 339 ARG A C 1
ATOM 2756 O O . ARG A 1 339 ? -7.68 -15.602 -17.562 1 85 339 ARG A O 1
ATOM 2763 N N . PHE A 1 340 ? -9.445 -14.531 -18.625 1 83.56 340 PHE A N 1
ATOM 2764 C CA . PHE A 1 340 ? -8.492 -13.789 -19.438 1 83.56 340 PHE A CA 1
ATOM 2765 C C . PHE A 1 340 ? -8.109 -12.477 -18.766 1 83.56 340 PHE A C 1
ATOM 2767 O O . PHE A 1 340 ? -8.945 -11.828 -18.141 1 83.56 340 PHE A O 1
ATOM 2774 N N . TRP A 1 341 ? -6.844 -12.211 -18.953 1 76.06 341 TRP A N 1
ATOM 2775 C CA . TRP A 1 341 ? -6.309 -10.992 -18.344 1 76.06 341 TRP A CA 1
ATOM 2776 C C . TRP A 1 341 ? -5.852 -10.008 -19.422 1 76.06 341 TRP A C 1
ATOM 2778 O O . TRP A 1 341 ? -5.352 -10.414 -20.469 1 76.06 341 TRP A O 1
ATOM 2788 N N . ASP A 1 342 ? -6.316 -8.664 -19.438 1 62.69 342 ASP A N 1
ATOM 2789 C CA . ASP A 1 342 ? -5.953 -7.66 -20.422 1 62.69 342 ASP A CA 1
ATOM 2790 C C . ASP A 1 342 ? -4.891 -6.707 -19.875 1 62.69 342 ASP A C 1
ATOM 2792 O O . ASP A 1 342 ? -5.125 -6.004 -18.891 1 62.69 342 ASP A O 1
ATOM 2796 N N . HIS A 1 343 ? -3.729 -6.77 -20.359 1 68.44 343 HIS A N 1
ATOM 2797 C CA . HIS A 1 343 ? -2.664 -5.863 -19.938 1 68.44 343 HIS A CA 1
ATOM 2798 C C . HIS A 1 343 ? -2.609 -4.629 -20.844 1 68.44 343 HIS A C 1
ATOM 2800 O O . HIS A 1 343 ? -1.771 -3.746 -20.625 1 68.44 343 HIS A O 1
ATOM 2806 N N . SER A 1 344 ? -3.299 -4.531 -22 1 56.84 344 SER A N 1
ATOM 2807 C CA . SER A 1 344 ? -3.139 -3.461 -22.969 1 56.84 344 SER A CA 1
ATOM 2808 C C . SER A 1 344 ? -3.77 -2.164 -22.484 1 56.84 344 SER A C 1
ATOM 2810 O O . SER A 1 344 ? -3.348 -1.073 -22.875 1 56.84 344 SER A O 1
ATOM 2812 N N . SER A 1 345 ? -5.137 -2.223 -22.297 1 50.47 345 SER A N 1
ATOM 2813 C CA . SER A 1 345 ? -5.879 -0.966 -22.344 1 50.47 345 SER A CA 1
ATOM 2814 C C . SER A 1 345 ? -5.621 -0.124 -21.094 1 50.47 345 SER A C 1
ATOM 2816 O O . SER A 1 345 ? -5.754 -0.612 -19.969 1 50.47 345 SER A O 1
ATOM 2818 N N . ASP A 1 346 ? -4.789 0.764 -21.203 1 43.25 346 ASP A N 1
ATOM 2819 C CA . ASP A 1 346 ? -4.488 1.912 -20.344 1 43.25 346 ASP A CA 1
ATOM 2820 C C . ASP A 1 346 ? -5.75 2.447 -19.672 1 43.25 346 ASP A C 1
ATOM 2822 O O . ASP A 1 346 ? -5.73 3.527 -19.078 1 43.25 346 ASP A O 1
ATOM 2826 N N . ASN A 1 347 ? -6.914 2.139 -20.266 1 43.72 347 ASN A N 1
ATOM 2827 C CA . ASN A 1 347 ? -8.039 3.006 -19.922 1 43.72 347 ASN A CA 1
ATOM 2828 C C . ASN A 1 347 ? -8.555 2.736 -18.516 1 43.72 347 ASN A C 1
ATOM 2830 O O . ASN A 1 347 ? -9.008 1.631 -18.219 1 43.72 347 ASN A O 1
ATOM 2834 N N . ASN A 1 348 ? -8.055 3.297 -17.625 1 46.19 348 ASN A N 1
ATOM 2835 C CA . ASN A 1 348 ? -8.586 3.484 -16.281 1 46.19 348 ASN A CA 1
ATOM 2836 C C . ASN A 1 348 ? -10.102 3.309 -16.25 1 46.19 348 ASN A C 1
ATOM 2838 O O . ASN A 1 348 ? -10.703 3.299 -15.172 1 46.19 348 ASN A O 1
ATOM 2842 N N . SER A 1 349 ? -10.703 3.404 -17.5 1 44.84 349 SER A N 1
ATOM 2843 C CA . SER A 1 349 ? -12.156 3.545 -17.578 1 44.84 349 SER A CA 1
ATOM 2844 C C . SER A 1 349 ? -12.844 2.184 -17.594 1 44.84 349 SER A C 1
ATOM 2846 O O . SER A 1 349 ? -14.062 2.1 -17.734 1 44.84 349 SER A O 1
ATOM 2848 N N . MET A 1 350 ? -12.172 1.174 -17.781 1 51.16 350 MET A N 1
ATOM 2849 C CA . MET A 1 350 ? -12.906 -0.089 -17.859 1 51.16 350 MET A CA 1
ATOM 2850 C C . MET A 1 350 ? -13.562 -0.435 -16.531 1 51.16 350 MET A C 1
ATOM 2852 O O . MET A 1 350 ? -12.969 -1.141 -15.711 1 51.16 350 MET A O 1
ATOM 2856 N N . ASP A 1 351 ? -14.078 0.473 -15.938 1 53.06 351 ASP A N 1
ATOM 2857 C CA . ASP A 1 351 ? -14.625 0.532 -14.586 1 53.06 351 ASP A CA 1
ATOM 2858 C C . ASP A 1 351 ? -15.82 -0.405 -14.445 1 53.06 351 ASP A C 1
ATOM 2860 O O . ASP A 1 351 ? -16.266 -0.686 -13.328 1 53.06 351 ASP A O 1
ATOM 2864 N N . THR A 1 352 ? -16.391 -0.916 -15.766 1 56 352 THR A N 1
ATOM 2865 C CA . THR A 1 352 ? -17.688 -1.55 -15.539 1 56 352 THR A CA 1
ATOM 2866 C C . THR A 1 352 ? -17.594 -3.051 -15.797 1 56 352 THR A C 1
ATOM 2868 O O . THR A 1 352 ? -16.75 -3.512 -16.562 1 56 352 THR A O 1
ATOM 2871 N N . GLU A 1 353 ? -18.203 -3.836 -15.055 1 61.78 353 GLU A N 1
ATOM 2872 C CA . GLU A 1 353 ? -18.453 -5.258 -15.266 1 61.78 353 GLU A CA 1
ATOM 2873 C C . GLU A 1 353 ? -18.766 -5.559 -16.719 1 61.78 353 GLU A C 1
ATOM 2875 O O . GLU A 1 353 ? -18.422 -6.621 -17.234 1 61.78 353 GLU A O 1
ATOM 2880 N N . GLN A 1 354 ? -19.188 -4.625 -17.359 1 63.41 354 GLN A N 1
ATOM 2881 C CA . GLN A 1 354 ? -19.609 -4.812 -18.75 1 63.41 354 GLN A CA 1
ATOM 2882 C C . GLN A 1 354 ? -18.391 -4.844 -19.672 1 63.41 354 GLN A C 1
ATOM 2884 O O . GLN A 1 354 ? -18.359 -5.633 -20.625 1 63.41 354 GLN A O 1
ATOM 2889 N N . ASP A 1 355 ? -17.484 -4.094 -19.422 1 65.88 355 ASP A N 1
ATOM 2890 C CA . ASP A 1 355 ? -16.297 -4.066 -20.25 1 65.88 355 ASP A CA 1
ATOM 2891 C C . ASP A 1 355 ? -15.5 -5.363 -20.125 1 65.88 355 ASP A C 1
ATOM 2893 O O . ASP A 1 355 ? -15.016 -5.906 -21.109 1 65.88 355 ASP A O 1
ATOM 2897 N N . TYR A 1 356 ? -15.516 -5.895 -19 1 69.75 356 TYR A N 1
ATOM 2898 C CA . TYR A 1 356 ? -14.82 -7.152 -18.75 1 69.75 356 TYR A CA 1
ATOM 2899 C C . TYR A 1 356 ? -15.508 -8.305 -19.484 1 69.75 356 TYR A C 1
ATOM 2901 O O . TYR A 1 356 ? -14.836 -9.18 -20.047 1 69.75 356 TYR A O 1
ATOM 2909 N N . SER A 1 357 ? -16.734 -8.18 -19.484 1 75.38 357 SER A N 1
ATOM 2910 C CA . SER A 1 357 ? -17.5 -9.227 -20.156 1 75.38 357 SER A CA 1
ATOM 2911 C C . SER A 1 357 ? -17.266 -9.211 -21.656 1 75.38 357 SER A C 1
ATOM 2913 O O . SER A 1 357 ? -17.203 -10.273 -22.297 1 75.38 357 SER A O 1
ATOM 2915 N N . LYS A 1 358 ? -17.125 -8.07 -22.141 1 76.94 358 LYS A N 1
ATOM 2916 C CA . LYS A 1 358 ? -16.875 -7.957 -23.578 1 76.94 358 LYS A CA 1
ATOM 2917 C C . LYS A 1 358 ? -15.508 -8.508 -23.953 1 76.94 358 LYS A C 1
ATOM 2919 O O . LYS A 1 358 ? -15.359 -9.188 -24.969 1 76.94 358 LYS A O 1
ATOM 2924 N N . ILE A 1 359 ? -14.555 -8.273 -23.188 1 75.06 359 ILE A N 1
ATOM 2925 C CA . ILE A 1 359 ? -13.203 -8.773 -23.438 1 75.06 359 ILE A CA 1
ATOM 2926 C C . ILE A 1 359 ? -13.188 -10.297 -23.312 1 75.06 359 ILE A C 1
ATOM 2928 O O . ILE A 1 359 ? -12.562 -10.984 -24.109 1 75.06 359 ILE A O 1
ATOM 2932 N N . GLN A 1 360 ? -13.836 -10.758 -22.328 1 81.69 360 GLN A N 1
ATOM 2933 C CA . GLN A 1 360 ? -13.922 -12.203 -22.125 1 81.69 360 GLN A CA 1
ATOM 2934 C C . GLN A 1 360 ? -14.578 -12.891 -23.312 1 81.69 360 GLN A C 1
ATOM 2936 O O . GLN A 1 360 ? -14.086 -13.914 -23.797 1 81.69 360 GLN A O 1
ATOM 2941 N N . GLN A 1 361 ? -15.562 -12.289 -23.812 1 83.5 361 GLN A N 1
ATOM 2942 C CA . GLN A 1 361 ? -16.281 -12.883 -24.922 1 83.5 361 GLN A CA 1
ATOM 2943 C C . GLN A 1 361 ? -15.453 -12.867 -26.203 1 83.5 361 GLN A C 1
ATOM 2945 O O . GLN A 1 361 ? -15.438 -13.844 -26.953 1 83.5 361 GLN A O 1
ATOM 2950 N N . SER A 1 362 ? -14.828 -11.836 -26.391 1 84.31 362 SER A N 1
ATOM 2951 C CA . SER A 1 362 ? -14 -11.719 -27.594 1 84.31 362 SER A CA 1
ATOM 2952 C C . SER A 1 362 ? -12.852 -12.719 -27.562 1 84.31 362 SER A C 1
ATOM 2954 O O . SER A 1 362 ? -12.547 -13.344 -28.578 1 84.31 362 SER A O 1
ATOM 2956 N N . ARG A 1 363 ? -12.227 -12.898 -26.5 1 86.25 363 ARG A N 1
ATOM 2957 C CA . ARG A 1 363 ? -11.109 -13.82 -26.375 1 86.25 363 ARG A CA 1
ATOM 2958 C C . ARG A 1 363 ? -11.578 -15.273 -26.469 1 86.25 363 ARG A C 1
ATOM 2960 O O . ARG A 1 363 ? -10.852 -16.125 -26.984 1 86.25 363 ARG A O 1
ATOM 2967 N N . GLU A 1 364 ? -12.703 -15.516 -25.969 1 89.88 364 GLU A N 1
ATOM 2968 C CA . GLU A 1 364 ? -13.273 -16.859 -26.078 1 89.88 364 GLU A CA 1
ATOM 2969 C C . GLU A 1 364 ? -13.609 -17.203 -27.531 1 89.88 364 GLU A C 1
ATOM 2971 O O . GLU A 1 364 ? -13.414 -18.328 -27.969 1 89.88 364 GLU A O 1
ATOM 2976 N N . LYS A 1 365 ? -14.086 -16.203 -28.188 1 90.19 365 LYS A N 1
ATOM 2977 C CA . LYS A 1 365 ? -14.367 -16.438 -29.594 1 90.19 365 LYS A CA 1
ATOM 2978 C C . LYS A 1 365 ? -13.102 -16.828 -30.359 1 90.19 365 LYS A C 1
ATOM 2980 O O . LYS A 1 365 ? -13.141 -17.719 -31.203 1 90.19 365 LYS A O 1
ATOM 2985 N N . GLN A 1 366 ? -12.055 -16.203 -30.016 1 88.75 366 GLN A N 1
ATOM 2986 C CA . GLN A 1 366 ? -10.781 -16.531 -30.641 1 88.75 366 GLN A CA 1
ATOM 2987 C C . GLN A 1 366 ? -10.305 -17.922 -30.219 1 88.75 366 GLN A C 1
ATOM 2989 O O . GLN A 1 366 ? -9.797 -18.688 -31.047 1 88.75 366 GLN A O 1
ATOM 2994 N N . LEU A 1 367 ? -10.477 -18.219 -29 1 92.5 367 LEU A N 1
ATOM 2995 C CA . LEU A 1 367 ? -10.047 -19.5 -28.438 1 92.5 367 LEU A CA 1
ATOM 2996 C C . LEU A 1 367 ? -10.82 -20.656 -29.062 1 92.5 367 LEU A C 1
ATOM 2998 O O . LEU A 1 367 ? -10.258 -21.734 -29.297 1 92.5 367 LEU A O 1
ATOM 3002 N N . PHE A 1 368 ? -12.078 -20.438 -29.438 1 94.19 368 PHE A N 1
ATOM 3003 C CA . PHE A 1 368 ? -12.969 -21.5 -29.875 1 94.19 368 PHE A CA 1
ATOM 3004 C C . PHE A 1 368 ? -13.023 -21.578 -31.391 1 94.19 368 PHE A C 1
ATOM 3006 O O . PHE A 1 368 ? -13.805 -22.344 -31.953 1 94.19 368 PHE A O 1
ATOM 3013 N N . GLN A 1 369 ? -12.18 -20.844 -32 1 92.62 369 GLN A N 1
ATOM 3014 C CA . GLN A 1 369 ? -12.164 -20.906 -33.469 1 92.62 369 GLN A CA 1
ATOM 3015 C C . GLN A 1 369 ? -11.82 -22.312 -33.938 1 92.62 369 GLN A C 1
ATOM 3017 O O . GLN A 1 369 ? -10.844 -22.906 -33.5 1 92.62 369 GLN A O 1
ATOM 3022 N N . GLY A 1 370 ? -12.555 -22.844 -34.875 1 91.06 370 GLY A N 1
ATOM 3023 C CA . GLY A 1 370 ? -12.32 -24.172 -35.438 1 91.06 370 GLY A CA 1
ATOM 3024 C C . GLY A 1 370 ? -12.961 -25.281 -34.625 1 91.06 370 GLY A C 1
ATOM 3025 O O . GLY A 1 370 ? -12.852 -26.453 -34.969 1 91.06 370 GLY A O 1
ATOM 3026 N N . SER A 1 371 ? -13.664 -24.875 -33.562 1 93.62 371 SER A N 1
ATOM 3027 C CA . SER A 1 371 ? -14.344 -25.859 -32.719 1 93.62 371 SER A CA 1
ATOM 3028 C C . SER A 1 371 ? -15.812 -26 -33.125 1 93.62 371 SER A C 1
ATOM 3030 O O . SER A 1 371 ? -16.453 -25.031 -33.531 1 93.62 371 SER A O 1
ATOM 3032 N N . SER A 1 372 ? -16.312 -27.156 -33 1 93.38 372 SER A N 1
ATOM 3033 C CA . SER A 1 372 ? -17.734 -27.375 -33.219 1 93.38 372 SER A CA 1
ATOM 3034 C C . SER A 1 372 ? -18.562 -26.766 -32.094 1 93.38 372 SER A C 1
ATOM 3036 O O . SER A 1 372 ? -18.031 -26.391 -31.047 1 93.38 372 SER A O 1
ATOM 3038 N N . ARG A 1 373 ? -19.875 -26.641 -32.312 1 93.06 373 ARG A N 1
ATOM 3039 C CA . ARG A 1 373 ? -20.766 -26.094 -31.297 1 93.06 373 ARG A CA 1
ATOM 3040 C C . ARG A 1 373 ? -20.766 -26.969 -30.031 1 93.06 373 ARG A C 1
ATOM 3042 O O . ARG A 1 373 ? -20.781 -26.438 -28.922 1 93.06 373 ARG A O 1
ATOM 3049 N N . GLN A 1 374 ? -20.75 -28.234 -30.266 1 92.5 374 GLN A N 1
ATOM 3050 C CA . GLN A 1 374 ? -20.719 -29.156 -29.141 1 92.5 374 GLN A CA 1
ATOM 3051 C C . GLN A 1 374 ? -19.438 -29 -28.328 1 92.5 374 GLN A C 1
ATOM 3053 O O . GLN A 1 374 ? -19.469 -29.031 -27.094 1 92.5 374 GLN A O 1
ATOM 3058 N N . GLN A 1 375 ? -18.406 -28.844 -29.016 1 94.94 375 GLN A N 1
ATOM 3059 C CA . GLN A 1 375 ? -17.125 -28.625 -28.359 1 94.94 375 GLN A CA 1
ATOM 3060 C C . GLN A 1 375 ? -17.125 -27.328 -27.547 1 94.94 375 GLN A C 1
ATOM 3062 O O . GLN A 1 375 ? -16.672 -27.297 -26.406 1 94.94 375 GLN A O 1
ATOM 3067 N N . GLN A 1 376 ? -17.641 -26.312 -28.141 1 94.88 376 GLN A N 1
ATOM 3068 C CA . GLN A 1 376 ? -17.719 -25.016 -27.469 1 94.88 376 GLN A CA 1
ATOM 3069 C C . GLN A 1 376 ? -18.562 -25.094 -26.203 1 94.88 376 GLN A C 1
ATOM 3071 O O . GLN A 1 376 ? -18.172 -24.578 -25.156 1 94.88 376 GLN A O 1
ATOM 3076 N N . ASP A 1 377 ? -19.656 -25.766 -26.297 1 93.06 377 ASP A N 1
ATOM 3077 C CA . ASP A 1 377 ? -20.594 -25.875 -25.188 1 93.06 377 ASP A CA 1
ATOM 3078 C C . ASP A 1 377 ? -19.953 -26.625 -24.016 1 93.06 377 ASP A C 1
ATOM 3080 O O . ASP A 1 377 ? -20.219 -26.312 -22.844 1 93.06 377 ASP A O 1
ATOM 3084 N N . ASN A 1 378 ? -19.141 -27.547 -24.297 1 92.56 378 ASN A N 1
ATOM 3085 C CA . ASN A 1 378 ? -18.5 -28.344 -23.25 1 92.56 378 ASN A CA 1
ATOM 3086 C C . ASN A 1 378 ? -17.297 -27.609 -22.656 1 92.56 378 ASN A C 1
ATOM 3088 O O . ASN A 1 378 ? -17.125 -27.594 -21.438 1 92.56 378 ASN A O 1
ATOM 3092 N N . LEU A 1 379 ? -16.531 -27.016 -23.5 1 94.38 379 LEU A N 1
ATOM 3093 C CA . LEU A 1 379 ? -15.273 -26.422 -23.062 1 94.38 379 LEU A CA 1
ATOM 3094 C C . LEU A 1 379 ? -15.531 -25.125 -22.312 1 94.38 379 LEU A C 1
ATOM 3096 O O . LEU A 1 379 ? -14.742 -24.734 -21.438 1 94.38 379 LEU A O 1
ATOM 3100 N N . ILE A 1 380 ? -16.578 -24.469 -22.609 1 92.56 380 ILE A N 1
ATOM 3101 C CA . ILE A 1 380 ? -16.891 -23.219 -21.938 1 92.56 380 ILE A CA 1
ATOM 3102 C C . ILE A 1 380 ? -17.188 -23.484 -20.453 1 92.56 380 ILE A C 1
ATOM 3104 O O . ILE A 1 380 ? -17.016 -22.609 -19.609 1 92.56 380 ILE A O 1
ATOM 3108 N N . LYS A 1 381 ? -17.562 -24.688 -20.125 1 92.5 381 LYS A N 1
ATOM 3109 C CA . LYS A 1 381 ? -17.906 -25.047 -18.75 1 92.5 381 LYS A CA 1
ATOM 3110 C C . LYS A 1 381 ? -16.672 -25.016 -17.859 1 92.5 381 LYS A C 1
ATOM 3112 O O . LYS A 1 381 ? -16.781 -24.984 -16.641 1 92.5 381 LYS A O 1
ATOM 3117 N N . ILE A 1 382 ? -15.508 -25.062 -18.469 1 93.62 382 ILE A N 1
ATOM 3118 C CA . ILE A 1 382 ? -14.273 -25 -17.688 1 93.62 382 ILE A CA 1
ATOM 3119 C C . ILE A 1 382 ? -14.219 -23.688 -16.906 1 93.62 382 ILE A C 1
ATOM 3121 O O . ILE A 1 382 ? -13.648 -23.641 -15.812 1 93.62 382 ILE A O 1
ATOM 3125 N N . ARG A 1 383 ? -14.891 -22.656 -17.375 1 90.19 383 ARG A N 1
ATOM 3126 C CA . ARG A 1 383 ? -14.938 -21.359 -16.703 1 90.19 383 ARG A CA 1
ATOM 3127 C C . ARG A 1 383 ? -15.641 -21.469 -15.344 1 90.19 383 ARG A C 1
ATOM 3129 O O . ARG A 1 383 ? -15.344 -20.719 -14.422 1 90.19 383 ARG A O 1
ATOM 3136 N N . ASN A 1 384 ? -16.484 -22.391 -15.258 1 90.88 384 ASN A N 1
ATOM 3137 C CA . ASN A 1 384 ? -17.312 -22.531 -14.07 1 90.88 384 ASN A CA 1
ATOM 3138 C C . ASN A 1 384 ? -16.5 -22.938 -12.852 1 90.88 384 ASN A C 1
ATOM 3140 O O . ASN A 1 384 ? -16.922 -22.75 -11.711 1 90.88 384 ASN A O 1
ATOM 3144 N N . TYR A 1 385 ? -15.367 -23.516 -13.094 1 92.94 385 TYR A N 1
ATOM 3145 C CA . TYR A 1 385 ? -14.516 -23.938 -11.984 1 92.94 385 TYR A CA 1
ATOM 3146 C C . TYR A 1 385 ? -14.008 -22.734 -11.203 1 92.94 385 TYR A C 1
ATOM 3148 O O . TYR A 1 385 ? -13.5 -22.875 -10.086 1 92.94 385 TYR A O 1
ATOM 3156 N N . ARG A 1 386 ? -14.188 -21.531 -11.695 1 88.19 386 ARG A N 1
ATOM 3157 C CA . ARG A 1 386 ? -13.805 -20.312 -10.992 1 88.19 386 ARG A CA 1
ATOM 3158 C C . ARG A 1 386 ? -14.695 -20.078 -9.773 1 88.19 386 ARG A C 1
ATOM 3160 O O . ARG A 1 386 ? -14.266 -19.484 -8.789 1 88.19 386 ARG A O 1
ATOM 3167 N N . LYS A 1 387 ? -15.875 -20.484 -9.953 1 86.75 387 LYS A N 1
ATOM 3168 C CA . LYS A 1 387 ? -16.828 -20.359 -8.867 1 86.75 387 LYS A CA 1
ATOM 3169 C C . LYS A 1 387 ? -16.844 -21.609 -7.992 1 86.75 387 LYS A C 1
ATOM 3171 O O . LYS A 1 387 ? -17.219 -22.688 -8.453 1 86.75 387 LYS A O 1
ATOM 3176 N N . LEU A 1 388 ? -16.609 -21.5 -6.773 1 85.12 388 LEU A N 1
ATOM 3177 C CA . LEU A 1 388 ? -16.469 -22.625 -5.867 1 85.12 388 LEU A CA 1
ATOM 3178 C C . LEU A 1 388 ? -17.812 -23.328 -5.637 1 85.12 388 LEU A C 1
ATOM 3180 O O . LEU A 1 388 ? -17.844 -24.484 -5.238 1 85.12 388 LEU A O 1
ATOM 3184 N N . ASP A 1 389 ? -18.891 -22.578 -5.949 1 87 389 ASP A N 1
ATOM 3185 C CA . ASP A 1 389 ? -20.219 -23.141 -5.688 1 87 389 ASP A CA 1
ATOM 3186 C C . ASP A 1 389 ? -20.844 -23.688 -6.969 1 87 389 ASP A C 1
ATOM 3188 O O . ASP A 1 389 ? -22.016 -24.062 -6.977 1 87 389 ASP A O 1
ATOM 3192 N N . SER A 1 390 ? -20.094 -23.688 -8.016 1 91.56 390 SER A N 1
ATOM 3193 C CA . SER A 1 390 ? -20.609 -24.281 -9.25 1 91.56 390 SER A CA 1
ATOM 3194 C C . SER A 1 390 ? -20.719 -25.797 -9.125 1 91.56 390 SER A C 1
ATOM 3196 O O . SER A 1 390 ? -20.109 -26.406 -8.258 1 91.56 390 SER A O 1
ATOM 3198 N N . LEU A 1 391 ? -21.562 -26.391 -10.008 1 92.38 391 LEU A N 1
ATOM 3199 C CA . LEU A 1 391 ? -21.75 -27.844 -9.992 1 92.38 391 LEU A CA 1
ATOM 3200 C C . LEU A 1 391 ? -20.453 -28.562 -10.266 1 92.38 391 LEU A C 1
ATOM 3202 O O . LEU A 1 391 ? -20.156 -29.594 -9.641 1 92.38 391 LEU A O 1
ATOM 3206 N N . GLU A 1 392 ? -19.703 -28.125 -11.219 1 93 392 GLU A N 1
ATOM 3207 C CA . GLU A 1 392 ? -18.422 -28.734 -11.57 1 93 392 GLU A CA 1
ATOM 3208 C C . GLU A 1 392 ? -17.453 -28.688 -10.391 1 93 392 GLU A C 1
ATOM 3210 O O . GLU A 1 392 ? -16.828 -29.703 -10.055 1 93 392 GLU A O 1
ATOM 3215 N N . SER A 1 393 ? -17.359 -27.562 -9.734 1 93.31 393 SER A N 1
ATOM 3216 C CA . SER A 1 393 ? -16.422 -27.391 -8.625 1 93.31 393 SER A CA 1
ATOM 3217 C C . SER A 1 393 ? -16.844 -28.219 -7.418 1 93.31 393 SER A C 1
ATOM 3219 O O . SER A 1 393 ? -16 -28.797 -6.727 1 93.31 393 SER A O 1
ATOM 3221 N N . LEU A 1 394 ? -18.094 -28.25 -7.148 1 94.75 394 LEU A N 1
ATOM 3222 C CA . LEU A 1 394 ? -18.594 -29 -6.004 1 94.75 394 LEU A CA 1
ATOM 3223 C C . LEU A 1 394 ? -18.328 -30.484 -6.176 1 94.75 394 LEU A C 1
ATOM 3225 O O . LEU A 1 394 ? -17.969 -31.172 -5.207 1 94.75 394 LEU A O 1
ATOM 3229 N N . SER A 1 395 ? -18.516 -30.953 -7.379 1 95.25 395 SER A N 1
ATOM 3230 C CA . SER A 1 395 ? -18.234 -32.344 -7.66 1 95.25 395 SER A CA 1
ATOM 3231 C C . SER A 1 395 ? -16.781 -32.688 -7.387 1 95.25 395 SER A C 1
ATOM 3233 O O . SER A 1 395 ? -16.469 -33.719 -6.77 1 95.25 395 SER A O 1
ATOM 3235 N N . VAL A 1 396 ? -15.898 -31.859 -7.812 1 96.38 396 VAL A N 1
ATOM 3236 C CA . VAL A 1 396 ? -14.469 -32.062 -7.605 1 96.38 396 VAL A CA 1
ATOM 3237 C C . VAL A 1 396 ? -14.148 -31.969 -6.117 1 96.38 396 VAL A C 1
ATOM 3239 O O . VAL A 1 396 ? -13.375 -32.781 -5.582 1 96.38 396 VAL A O 1
ATOM 3242 N N . GLN A 1 397 ? -14.719 -30.969 -5.434 1 96.31 397 GLN A N 1
ATOM 3243 C CA . GLN A 1 397 ? -14.469 -30.766 -4.012 1 96.31 397 GLN A CA 1
ATOM 3244 C C . GLN A 1 397 ? -14.867 -32 -3.203 1 96.31 397 GLN A C 1
ATOM 3246 O O . GLN A 1 397 ? -14.141 -32.406 -2.291 1 96.31 397 GLN A O 1
ATOM 3251 N N . GLN A 1 398 ? -15.938 -32.562 -3.572 1 96.69 398 GLN A N 1
ATOM 3252 C CA . GLN A 1 398 ? -16.422 -33.719 -2.855 1 96.69 398 GLN A CA 1
ATOM 3253 C C . GLN A 1 398 ? -15.469 -34.906 -3.008 1 96.69 398 GLN A C 1
ATOM 3255 O O . GLN A 1 398 ? -15.102 -35.531 -2.02 1 96.69 398 GLN A O 1
ATOM 3260 N N . ASN A 1 399 ? -15.117 -35.219 -4.246 1 97.5 399 ASN A N 1
ATOM 3261 C CA . ASN A 1 399 ? -14.195 -36.312 -4.508 1 97.5 399 ASN A CA 1
ATOM 3262 C C . ASN A 1 399 ? -12.82 -36.062 -3.906 1 97.5 399 ASN A C 1
ATOM 3264 O O . ASN A 1 399 ? -12.188 -36.969 -3.357 1 97.5 399 ASN A O 1
ATOM 3268 N N . PHE A 1 400 ? -12.406 -34.844 -4.062 1 97.56 400 PHE A N 1
ATOM 3269 C CA . PHE A 1 400 ? -11.102 -34.406 -3.553 1 97.56 400 PHE A CA 1
ATOM 3270 C C . PHE A 1 400 ? -11.062 -34.531 -2.031 1 97.56 400 PHE A C 1
ATOM 3272 O O . PHE A 1 400 ? -10.094 -35.031 -1.466 1 97.56 400 PHE A O 1
ATOM 3279 N N . ASP A 1 401 ? -12.055 -34.031 -1.383 1 97.19 401 ASP A N 1
ATOM 3280 C CA . ASP A 1 401 ? -12.164 -34.094 0.071 1 97.19 401 ASP A CA 1
ATOM 3281 C C . ASP A 1 401 ? -12.172 -35.531 0.549 1 97.19 401 ASP A C 1
ATOM 3283 O O . ASP A 1 401 ? -11.539 -35.875 1.556 1 97.19 401 ASP A O 1
ATOM 3287 N N . TRP A 1 402 ? -12.883 -36.375 -0.143 1 97.69 402 TRP A N 1
ATOM 3288 C CA . TRP A 1 402 ? -12.938 -37.781 0.246 1 97.69 402 TRP A CA 1
ATOM 3289 C C . TRP A 1 402 ? -11.539 -38.406 0.229 1 97.69 402 TRP A C 1
ATOM 3291 O O . TRP A 1 402 ? -11.156 -39.094 1.166 1 97.69 402 TRP A O 1
ATOM 3301 N N . ILE A 1 403 ? -10.805 -38.188 -0.837 1 97.94 403 ILE A N 1
ATOM 3302 C CA . ILE A 1 403 ? -9.469 -38.75 -0.977 1 97.94 403 ILE A CA 1
ATOM 3303 C C . ILE A 1 403 ? -8.578 -38.281 0.174 1 97.94 403 ILE A C 1
ATOM 3305 O O . ILE A 1 403 ? -7.926 -39.094 0.835 1 97.94 403 ILE A O 1
ATOM 3309 N N . LEU A 1 404 ? -8.594 -37 0.42 1 96.44 404 LEU A N 1
ATOM 3310 C CA . LEU A 1 404 ? -7.695 -36.375 1.392 1 96.44 404 LEU A CA 1
ATOM 3311 C C . LEU A 1 404 ? -8.07 -36.781 2.812 1 96.44 404 LEU A C 1
ATOM 3313 O O . LEU A 1 404 ? -7.203 -36.938 3.672 1 96.44 404 LEU A O 1
ATOM 3317 N N . ASN A 1 405 ? -9.32 -36.938 3.039 1 94.94 405 ASN A N 1
ATOM 3318 C CA . ASN A 1 405 ? -9.812 -37.219 4.383 1 94.94 405 ASN A CA 1
ATOM 3319 C C . ASN A 1 405 ? -9.766 -38.719 4.684 1 94.94 405 ASN A C 1
ATOM 3321 O O . ASN A 1 405 ? -9.477 -39.125 5.812 1 94.94 405 ASN A O 1
ATOM 3325 N N . ASN A 1 406 ? -10.062 -39.562 3.682 1 94.62 406 ASN A N 1
ATOM 3326 C CA . ASN A 1 406 ? -10.297 -40.969 3.957 1 94.62 406 ASN A CA 1
ATOM 3327 C C . ASN A 1 406 ? -9.094 -41.812 3.588 1 94.62 406 ASN A C 1
ATOM 3329 O O . ASN A 1 406 ? -8.969 -42.969 4.051 1 94.62 406 ASN A O 1
ATOM 3333 N N . TRP A 1 407 ? -8.289 -41.375 2.74 1 96.38 407 TRP A N 1
ATOM 3334 C CA . TRP A 1 407 ? -7.117 -42.156 2.363 1 96.38 407 TRP A CA 1
ATOM 3335 C C . TRP A 1 407 ? -5.855 -41.594 3.01 1 96.38 407 TRP A C 1
ATOM 3337 O O . TRP A 1 407 ? -5.242 -40.656 2.482 1 96.38 407 TRP A O 1
ATOM 3347 N N . LYS A 1 408 ? -5.363 -42.156 3.936 1 93.19 408 LYS A N 1
ATOM 3348 C CA . LYS A 1 408 ? -4.309 -41.625 4.809 1 93.19 408 LYS A CA 1
ATOM 3349 C C . LYS A 1 408 ? -3.02 -41.406 4.027 1 93.19 408 LYS A C 1
ATOM 3351 O O . LYS A 1 408 ? -2.367 -40.375 4.207 1 93.19 408 LYS A O 1
ATOM 3356 N N . LEU A 1 409 ? -2.654 -42.281 3.139 1 94.88 409 LEU A N 1
ATOM 3357 C CA . LEU A 1 409 ? -1.366 -42.219 2.459 1 94.88 409 LEU A CA 1
ATOM 3358 C C . LEU A 1 409 ? -1.519 -41.594 1.079 1 94.88 409 LEU A C 1
ATOM 3360 O O . LEU A 1 409 ? -0.812 -41.938 0.14 1 94.88 409 LEU A O 1
ATOM 3364 N N . SER A 1 410 ? -2.428 -40.688 0.965 1 97 410 SER A N 1
ATOM 3365 C CA . SER A 1 410 ? -2.621 -39.969 -0.294 1 97 410 SER A CA 1
ATOM 3366 C C . SER A 1 410 ? -1.857 -38.625 -0.304 1 97 410 SER A C 1
ATOM 3368 O O . SER A 1 410 ? -1.687 -38 0.74 1 97 410 SER A O 1
ATOM 3370 N N . ARG A 1 411 ? -1.261 -38.312 -1.427 1 97.94 411 ARG A N 1
ATOM 3371 C CA . ARG A 1 411 ? -0.637 -37 -1.681 1 97.94 411 ARG A CA 1
ATOM 3372 C C . ARG A 1 411 ? -1.063 -36.469 -3.035 1 97.94 411 ARG A C 1
ATOM 3374 O O . ARG A 1 411 ? -1.24 -37.219 -3.994 1 97.94 411 ARG A O 1
ATOM 3381 N N . VAL A 1 412 ? -1.229 -35.156 -3.1 1 98.44 412 VAL A N 1
ATOM 3382 C CA . VAL A 1 412 ? -1.538 -34.469 -4.359 1 98.44 412 VAL A CA 1
ATOM 3383 C C . VAL A 1 412 ? -0.481 -33.406 -4.656 1 98.44 412 VAL A C 1
ATOM 3385 O O . VAL A 1 412 ? -0.142 -32.594 -3.789 1 98.44 412 VAL A O 1
ATOM 3388 N N . THR A 1 413 ? 0.05 -33.438 -5.812 1 98.69 413 THR A N 1
ATOM 3389 C CA . THR A 1 413 ? 1.055 -32.469 -6.23 1 98.69 413 THR A CA 1
ATOM 3390 C C . THR A 1 413 ? 0.585 -31.688 -7.469 1 98.69 413 THR A C 1
ATOM 3392 O O . THR A 1 413 ? 0.288 -32.281 -8.5 1 98.69 413 THR A O 1
ATOM 3395 N N . PHE A 1 414 ? 0.553 -30.391 -7.34 1 98.69 414 PHE A N 1
ATOM 3396 C CA . PHE A 1 414 ? 0.217 -29.516 -8.461 1 98.69 414 PHE A CA 1
ATOM 3397 C C . PHE A 1 414 ? 1.476 -28.922 -9.078 1 98.69 414 PHE A C 1
ATOM 3399 O O . PHE A 1 414 ? 2.373 -28.469 -8.367 1 98.69 414 PHE A O 1
ATOM 3406 N N . PHE A 1 415 ? 1.557 -28.969 -10.406 1 98.5 415 PHE A N 1
ATOM 3407 C CA . PHE A 1 415 ? 2.605 -28.281 -11.148 1 98.5 415 PHE A CA 1
ATOM 3408 C C . PHE A 1 415 ? 2.008 -27.281 -12.133 1 98.5 415 PHE A C 1
ATOM 3410 O O . PHE A 1 415 ? 1.068 -27.609 -12.867 1 98.5 415 PHE A O 1
ATOM 3417 N N . GLY A 1 416 ? 2.486 -26.078 -12.078 1 97.94 416 GLY A N 1
ATOM 3418 C CA . GLY A 1 416 ? 2.09 -25.047 -13.016 1 97.94 416 GLY A CA 1
ATOM 3419 C C . GLY A 1 416 ? 3.262 -24.234 -13.555 1 97.94 416 GLY A C 1
ATOM 3420 O O . GLY A 1 416 ? 4.219 -23.969 -12.82 1 97.94 416 GLY A O 1
ATOM 3421 N N . LYS A 1 417 ? 3.162 -23.859 -14.812 1 97.56 417 LYS A N 1
ATOM 3422 C CA . LYS A 1 417 ? 4.168 -22.984 -15.414 1 97.56 417 LYS A CA 1
ATOM 3423 C C . LYS A 1 417 ? 4.043 -21.547 -14.875 1 97.56 417 LYS A C 1
ATOM 3425 O O . LYS A 1 417 ? 2.938 -21.016 -14.758 1 97.56 417 LYS A O 1
ATOM 3430 N N . LEU A 1 418 ? 5.145 -20.984 -14.594 1 97.81 418 LEU A N 1
ATOM 3431 C CA . LEU A 1 418 ? 5.125 -19.609 -14.117 1 97.81 418 LEU A CA 1
ATOM 3432 C C . LEU A 1 418 ? 4.742 -18.656 -15.234 1 97.81 418 LEU A C 1
ATOM 3434 O O . LEU A 1 418 ? 3.855 -17.812 -15.062 1 97.81 418 LEU A O 1
ATOM 3438 N N . TYR A 1 419 ? 5.531 -18.703 -16.297 1 96.56 419 TYR A N 1
ATOM 3439 C CA . TYR A 1 419 ? 5.309 -17.844 -17.453 1 96.56 419 TYR A CA 1
ATOM 3440 C C . TYR A 1 419 ? 4.305 -18.469 -18.406 1 96.56 419 TYR A C 1
ATOM 3442 O O . TYR A 1 419 ? 4.578 -19.516 -19 1 96.56 419 TYR A O 1
ATOM 3450 N N . ASP A 1 420 ? 3.199 -17.812 -18.547 1 94.38 420 ASP A N 1
ATOM 3451 C CA . ASP A 1 420 ? 2.104 -18.391 -19.328 1 94.38 420 ASP A CA 1
ATOM 3452 C C . ASP A 1 420 ? 1.322 -17.297 -20.062 1 94.38 420 ASP A C 1
ATOM 3454 O O . ASP A 1 420 ? 1.531 -16.109 -19.828 1 94.38 420 ASP A O 1
ATOM 3458 N N . ASN A 1 421 ? 0.522 -17.766 -20.984 1 92.38 421 ASN A N 1
ATOM 3459 C CA . ASN A 1 421 ? -0.291 -16.828 -21.75 1 92.38 421 ASN A CA 1
ATOM 3460 C C . ASN A 1 421 ? -1.775 -16.984 -21.438 1 92.38 421 ASN A C 1
ATOM 3462 O O . ASN A 1 421 ? -2.582 -16.109 -21.781 1 92.38 421 ASN A O 1
ATOM 3466 N N . PHE A 1 422 ? -2.146 -18.016 -20.75 1 93.19 422 PHE A N 1
ATOM 3467 C CA . PHE A 1 422 ? -3.555 -18.391 -20.672 1 93.19 422 PHE A CA 1
ATOM 3468 C C . PHE A 1 422 ? -4.055 -18.328 -19.234 1 93.19 422 PHE A C 1
ATOM 3470 O O . PHE A 1 422 ? -4.797 -17.422 -18.859 1 93.19 422 PHE A O 1
ATOM 3477 N N . MET A 1 423 ? -3.504 -19.156 -18.359 1 94.31 423 MET A N 1
ATOM 3478 C CA . MET A 1 423 ? -3.957 -19.203 -16.984 1 94.31 423 MET A CA 1
ATOM 3479 C C . MET A 1 423 ? -2.834 -18.797 -16.031 1 94.31 423 MET A C 1
ATOM 3481 O O . MET A 1 423 ? -1.665 -19.094 -16.281 1 94.31 423 MET A O 1
ATOM 3485 N N . THR A 1 424 ? -3.227 -18.188 -14.906 1 94.31 424 THR A N 1
ATOM 3486 C CA . THR A 1 424 ? -2.242 -17.781 -13.914 1 94.31 424 THR A CA 1
ATOM 3487 C C . THR A 1 424 ? -1.74 -18.984 -13.125 1 94.31 424 THR A C 1
ATOM 3489 O O . THR A 1 424 ? -2.365 -20.047 -13.141 1 94.31 424 THR A O 1
ATOM 3492 N N . VAL A 1 425 ? -0.66 -18.844 -12.484 1 96.19 425 VAL A N 1
ATOM 3493 C CA . VAL A 1 425 ? -0.078 -19.922 -11.703 1 96.19 425 VAL A CA 1
ATOM 3494 C C . VAL A 1 425 ? -1.011 -20.297 -10.547 1 96.19 425 VAL A C 1
ATOM 3496 O O . VAL A 1 425 ? -1.118 -21.469 -10.172 1 96.19 425 VAL A O 1
ATOM 3499 N N . THR A 1 426 ? -1.702 -19.312 -9.961 1 94.38 426 THR A N 1
ATOM 3500 C CA . THR A 1 426 ? -2.59 -19.594 -8.844 1 94.38 426 THR A CA 1
ATOM 3501 C C . THR A 1 426 ? -3.773 -20.453 -9.289 1 94.38 426 THR A C 1
ATOM 3503 O O . THR A 1 426 ? -4.234 -21.328 -8.555 1 94.38 426 THR A O 1
ATOM 3506 N N . GLN A 1 427 ? -4.227 -20.188 -10.453 1 93.38 427 GLN A N 1
ATOM 3507 C CA . GLN A 1 427 ? -5.312 -20.984 -11.008 1 93.38 427 GLN A CA 1
ATOM 3508 C C . GLN A 1 427 ? -4.867 -22.422 -11.258 1 93.38 427 GLN A C 1
ATOM 3510 O O . GLN A 1 427 ? -5.574 -23.375 -10.891 1 93.38 427 GLN A O 1
ATOM 3515 N N . LYS A 1 428 ? -3.754 -22.562 -11.773 1 97.38 428 LYS A N 1
ATOM 3516 C CA . LYS A 1 428 ? -3.229 -23.875 -12.133 1 97.38 428 LYS A CA 1
ATOM 3517 C C . LYS A 1 428 ? -2.865 -24.688 -10.898 1 97.38 428 LYS A C 1
ATOM 3519 O O . LYS A 1 428 ? -2.947 -25.922 -10.906 1 97.38 428 LYS A O 1
ATOM 3524 N N . LEU A 1 429 ? -2.469 -24 -9.852 1 97.94 429 LEU A N 1
ATOM 3525 C CA . LEU A 1 429 ? -2.045 -24.672 -8.633 1 97.94 429 LEU A CA 1
ATOM 3526 C C . LEU A 1 429 ? -3.215 -24.828 -7.668 1 97.94 429 LEU A C 1
ATOM 3528 O O . LEU A 1 429 ? -3.041 -25.328 -6.551 1 97.94 429 LEU A O 1
ATOM 3532 N N . ALA A 1 430 ? -4.383 -24.406 -8.031 1 96 430 ALA A N 1
ATOM 3533 C CA . ALA A 1 430 ? -5.57 -24.5 -7.184 1 96 430 ALA A CA 1
ATOM 3534 C C . ALA A 1 430 ? -5.305 -23.938 -5.793 1 96 430 ALA A C 1
ATOM 3536 O O . ALA A 1 430 ? -5.531 -24.609 -4.785 1 96 430 ALA A O 1
ATOM 3537 N N . ILE A 1 431 ? -4.969 -22.734 -5.785 1 94.75 431 ILE A N 1
ATOM 3538 C CA . ILE A 1 431 ? -4.453 -22.094 -4.578 1 94.75 431 ILE A CA 1
ATOM 3539 C C . ILE A 1 431 ? -5.566 -21.984 -3.537 1 94.75 431 ILE A C 1
ATOM 3541 O O . ILE A 1 431 ? -5.297 -21.922 -2.336 1 94.75 431 ILE A O 1
ATOM 3545 N N . ASP A 1 432 ? -6.805 -21.984 -3.914 1 92.38 432 ASP A N 1
ATOM 3546 C CA . ASP A 1 432 ? -7.926 -21.828 -2.996 1 92.38 432 ASP A CA 1
ATOM 3547 C C . ASP A 1 432 ? -8.203 -23.125 -2.238 1 92.38 432 ASP A C 1
ATOM 3549 O O . ASP A 1 432 ? -8.914 -23.125 -1.234 1 92.38 432 ASP A O 1
ATOM 3553 N N . TYR A 1 433 ? -7.668 -24.234 -2.754 1 94.38 433 TYR A N 1
ATOM 3554 C CA . TYR A 1 433 ? -7.785 -25.516 -2.078 1 94.38 433 TYR A CA 1
ATOM 3555 C C . TYR A 1 433 ? -6.668 -25.703 -1.056 1 94.38 433 TYR A C 1
ATOM 3557 O O . TYR A 1 433 ? -5.492 -25.781 -1.417 1 94.38 433 TYR A O 1
ATOM 3565 N N . THR A 1 434 ? -7.043 -25.859 0.222 1 92.38 434 THR A N 1
ATOM 3566 C CA . THR A 1 434 ? -6 -25.922 1.242 1 92.38 434 THR A CA 1
ATOM 3567 C C . THR A 1 434 ? -6.078 -27.234 2.018 1 92.38 434 THR A C 1
ATOM 3569 O O . THR A 1 434 ? -7.156 -27.625 2.475 1 92.38 434 THR A O 1
ATOM 3572 N N . HIS A 1 435 ? -5.012 -27.906 2.115 1 94.56 435 HIS A N 1
ATOM 3573 C CA . HIS A 1 435 ? -4.809 -29.141 2.875 1 94.56 435 HIS A CA 1
ATOM 3574 C C . HIS A 1 435 ? -3.324 -29.453 3.025 1 94.56 435 HIS A C 1
ATOM 3576 O O . HIS A 1 435 ? -2.541 -29.234 2.104 1 94.56 435 HIS A O 1
ATOM 3582 N N . PRO A 1 436 ? -2.908 -29.953 4.137 1 92.81 436 PRO A N 1
ATOM 3583 C CA . PRO A 1 436 ? -1.481 -30.219 4.324 1 92.81 436 PRO A CA 1
ATOM 3584 C C . PRO A 1 436 ? -0.942 -31.266 3.338 1 92.81 436 PRO A C 1
ATOM 3586 O O . PRO A 1 436 ? 0.258 -31.281 3.055 1 92.81 436 PRO A O 1
ATOM 3589 N N . LYS A 1 437 ? -1.776 -32.156 2.742 1 96.19 437 LYS A N 1
ATOM 3590 C CA . LYS A 1 437 ? -1.354 -33.219 1.834 1 96.19 437 LYS A CA 1
ATOM 3591 C C . LYS A 1 437 ? -1.179 -32.688 0.413 1 96.19 437 LYS A C 1
ATOM 3593 O O . LYS A 1 437 ? -0.801 -33.438 -0.491 1 96.19 437 LYS A O 1
ATOM 3598 N N . ILE A 1 438 ? -1.429 -31.406 0.181 1 97.19 438 ILE A N 1
ATOM 3599 C CA . ILE A 1 438 ? -1.32 -30.797 -1.142 1 97.19 438 ILE A CA 1
ATOM 3600 C C . ILE A 1 438 ? 0.029 -30.094 -1.277 1 97.19 438 ILE A C 1
ATOM 3602 O O . ILE A 1 438 ? 0.377 -29.234 -0.456 1 97.19 438 ILE A O 1
ATOM 3606 N N . PHE A 1 439 ? 0.77 -30.5 -2.283 1 97.69 439 PHE A N 1
ATOM 3607 C CA . PHE A 1 439 ? 2.031 -29.844 -2.623 1 97.69 439 PHE A CA 1
ATOM 3608 C C . PHE A 1 439 ? 1.89 -29.016 -3.896 1 97.69 439 PHE A C 1
ATOM 3610 O O . PHE A 1 439 ? 1.213 -29.438 -4.84 1 97.69 439 PHE A O 1
ATOM 3617 N N . ARG A 1 440 ? 2.5 -27.906 -3.846 1 98.25 440 ARG A N 1
ATOM 3618 C CA . ARG A 1 440 ? 2.438 -27.016 -4.996 1 98.25 440 ARG A CA 1
ATOM 3619 C C . ARG A 1 440 ? 3.836 -26.641 -5.477 1 98.25 440 ARG A C 1
ATOM 3621 O O . ARG A 1 440 ? 4.719 -26.344 -4.664 1 98.25 440 ARG A O 1
ATOM 3628 N N . HIS A 1 441 ? 4.02 -26.703 -6.816 1 98.69 441 HIS A N 1
ATOM 3629 C CA . HIS A 1 441 ? 5.301 -26.359 -7.418 1 98.69 441 HIS A CA 1
ATOM 3630 C C . HIS A 1 441 ? 5.113 -25.516 -8.672 1 98.69 441 HIS A C 1
ATOM 3632 O O . HIS A 1 441 ? 4.137 -25.688 -9.406 1 98.69 441 HIS A O 1
ATOM 3638 N N . ILE A 1 442 ? 6.016 -24.594 -8.883 1 98.56 442 ILE A N 1
ATOM 3639 C CA . ILE A 1 442 ? 6.059 -23.766 -10.078 1 98.56 442 ILE A CA 1
ATOM 3640 C C . ILE A 1 442 ? 7.23 -24.203 -10.961 1 98.56 442 ILE A C 1
ATOM 3642 O O . ILE A 1 442 ? 8.359 -24.344 -10.477 1 98.56 442 ILE A O 1
ATOM 3646 N N . TRP A 1 443 ? 6.906 -24.484 -12.148 1 98.38 443 TRP A N 1
ATOM 3647 C CA . TRP A 1 443 ? 7.93 -24.797 -13.141 1 98.38 443 TRP A CA 1
ATOM 3648 C C . TRP A 1 443 ? 8.328 -23.547 -13.93 1 98.38 443 TRP A C 1
ATOM 3650 O O . TRP A 1 443 ? 7.48 -22.906 -14.547 1 98.38 443 TRP A O 1
ATOM 3660 N N . CYS A 1 444 ? 9.594 -23.203 -13.898 1 97.75 444 CYS A N 1
ATOM 3661 C CA . CYS A 1 444 ? 10.109 -22 -14.555 1 97.75 444 CYS A CA 1
ATOM 3662 C C . CYS A 1 444 ? 11.023 -22.375 -15.719 1 97.75 444 CYS A C 1
ATOM 3664 O O . CYS A 1 444 ? 12.109 -22.922 -15.508 1 97.75 444 CYS A O 1
ATOM 3666 N N . SER A 1 445 ? 10.648 -22.016 -16.844 1 95.5 445 SER A N 1
ATOM 3667 C CA . SER A 1 445 ? 11.484 -22.219 -18.016 1 95.5 445 SER A CA 1
ATOM 3668 C C . SER A 1 445 ? 12.578 -21.156 -18.125 1 95.5 445 SER A C 1
ATOM 3670 O O . SER A 1 445 ? 12.289 -19.953 -18.062 1 95.5 445 SER A O 1
ATOM 3672 N N . GLY A 1 446 ? 13.742 -21.578 -18.312 1 95.12 446 GLY A N 1
ATOM 3673 C CA . GLY A 1 446 ? 14.852 -20.641 -18.469 1 95.12 446 GLY A CA 1
ATOM 3674 C C . GLY A 1 446 ? 14.719 -19.781 -19.719 1 95.12 446 GLY A C 1
ATOM 3675 O O . GLY A 1 446 ? 15.234 -18.656 -19.766 1 95.12 446 GLY A O 1
ATOM 3676 N N . LYS A 1 447 ? 14.008 -20.281 -20.625 1 91.75 447 LYS A N 1
ATOM 3677 C CA . LYS A 1 447 ? 13.789 -19.562 -21.891 1 91.75 447 LYS A CA 1
ATOM 3678 C C . LYS A 1 447 ? 13.195 -18.188 -21.641 1 91.75 447 LYS A C 1
ATOM 3680 O O . LYS A 1 447 ? 13.523 -17.219 -22.328 1 91.75 447 LYS A O 1
ATOM 3685 N N . TYR A 1 448 ? 12.375 -18.094 -20.688 1 93.38 448 TYR A N 1
ATOM 3686 C CA . TYR A 1 448 ? 11.656 -16.859 -20.438 1 93.38 448 TYR A CA 1
ATOM 3687 C C . TYR A 1 448 ? 12.367 -16.016 -19.375 1 93.38 448 TYR A C 1
ATOM 3689 O O . TYR A 1 448 ? 11.906 -14.938 -19.016 1 93.38 448 TYR A O 1
ATOM 3697 N N . MET A 1 449 ? 13.508 -16.484 -18.922 1 93.81 449 MET A N 1
ATOM 3698 C CA . MET A 1 449 ? 14.32 -15.766 -17.953 1 93.81 449 MET A CA 1
ATOM 3699 C C . MET A 1 449 ? 15.578 -15.203 -18.594 1 93.81 449 MET A C 1
ATOM 3701 O O . MET A 1 449 ? 16.531 -14.844 -17.906 1 93.81 449 MET A O 1
ATOM 3705 N N . GLY A 1 450 ? 15.602 -15.281 -19.875 1 88.75 450 GLY A N 1
ATOM 3706 C CA . GLY A 1 450 ? 16.719 -14.703 -20.594 1 88.75 450 GLY A CA 1
ATOM 3707 C C . GLY A 1 450 ? 17.844 -15.695 -20.859 1 88.75 450 GLY A C 1
ATOM 3708 O O . GLY A 1 450 ? 18.922 -15.32 -21.281 1 88.75 450 GLY A O 1
ATOM 3709 N N . ILE A 1 451 ? 17.609 -16.953 -20.609 1 93.5 451 ILE A N 1
ATOM 3710 C CA . ILE A 1 451 ? 18.594 -18 -20.875 1 93.5 451 ILE A CA 1
ATOM 3711 C C . ILE A 1 451 ? 18.344 -18.609 -22.25 1 93.5 451 ILE A C 1
ATOM 3713 O O . ILE A 1 451 ? 17.5 -19.516 -22.391 1 93.5 451 ILE A O 1
ATOM 3717 N N . ASP A 1 452 ? 19.094 -18.203 -23.203 1 90.62 452 ASP A N 1
ATOM 3718 C CA . ASP A 1 452 ? 18.969 -18.688 -24.578 1 90.62 452 ASP A CA 1
ATOM 3719 C C . ASP A 1 452 ? 20.016 -19.75 -24.891 1 90.62 452 ASP A C 1
ATOM 3721 O O . ASP A 1 452 ? 21.188 -19.422 -25.109 1 90.62 452 ASP A O 1
ATOM 3725 N N . THR A 1 453 ? 19.609 -20.969 -25.031 1 91.38 453 THR A N 1
ATOM 3726 C CA . THR A 1 453 ? 20.531 -22.094 -25.219 1 91.38 453 THR A CA 1
ATOM 3727 C C . THR A 1 453 ? 21.031 -22.141 -26.656 1 91.38 453 THR A C 1
ATOM 3729 O O . THR A 1 453 ? 21.922 -22.922 -26.984 1 91.38 453 THR A O 1
ATOM 3732 N N . LYS A 1 454 ? 20.516 -21.281 -27.5 1 89.81 454 LYS A N 1
ATOM 3733 C CA . LYS A 1 454 ? 21.047 -21.156 -28.859 1 89.81 454 LYS A CA 1
ATOM 3734 C C . LYS A 1 454 ? 22.406 -20.469 -28.844 1 89.81 454 LYS A C 1
ATOM 3736 O O . LYS A 1 454 ? 23.219 -20.672 -29.766 1 89.81 454 LYS A O 1
ATOM 3741 N N . LYS A 1 455 ? 22.547 -19.672 -27.859 1 89.5 455 LYS A N 1
ATOM 3742 C CA . LYS A 1 455 ? 23.812 -18.953 -27.688 1 89.5 455 LYS A CA 1
ATOM 3743 C C . LYS A 1 455 ? 24.5 -19.344 -26.375 1 89.5 455 LYS A C 1
ATOM 3745 O O . LYS A 1 455 ? 24.594 -18.531 -25.453 1 89.5 455 LYS A O 1
ATOM 3750 N N . PRO A 1 456 ? 25.047 -20.531 -26.406 1 89.56 456 PRO A N 1
ATOM 3751 C CA . PRO A 1 456 ? 25.625 -21.047 -25.156 1 89.56 456 PRO A CA 1
ATOM 3752 C C . PRO A 1 456 ? 26.797 -20.203 -24.656 1 89.56 456 PRO A C 1
ATOM 3754 O O . PRO A 1 456 ? 27.094 -20.219 -23.453 1 89.56 456 PRO A O 1
ATOM 3757 N N . GLU A 1 457 ? 27.422 -19.422 -25.484 1 86.06 457 GLU A N 1
ATOM 3758 C CA . GLU A 1 457 ? 28.531 -18.547 -25.094 1 86.06 457 GLU A CA 1
ATOM 3759 C C . GLU A 1 457 ? 28.062 -17.453 -24.141 1 86.06 457 GLU A C 1
ATOM 3761 O O . GLU A 1 457 ? 28.828 -16.984 -23.297 1 86.06 457 GLU A O 1
ATOM 3766 N N . GLU A 1 458 ? 26.859 -17.125 -24.281 1 86.38 458 GLU A N 1
ATOM 3767 C CA . GLU A 1 458 ? 26.328 -16.016 -23.516 1 86.38 458 GLU A CA 1
ATOM 3768 C C . GLU A 1 458 ? 25.828 -16.469 -22.141 1 86.38 458 GLU A C 1
ATOM 3770 O O . GLU A 1 458 ? 25.609 -15.641 -21.25 1 86.38 458 GLU A O 1
ATOM 3775 N N . ILE A 1 459 ? 25.578 -17.797 -21.938 1 86.81 459 ILE A N 1
ATOM 3776 C CA . ILE A 1 459 ? 25.016 -18.266 -20.672 1 86.81 459 ILE A CA 1
ATOM 3777 C C . ILE A 1 459 ? 26.094 -18.953 -19.844 1 86.81 459 ILE A C 1
ATOM 3779 O O . ILE A 1 459 ? 25.797 -19.719 -18.922 1 86.81 459 ILE A O 1
ATOM 3783 N N . GLU A 1 460 ? 27.359 -18.719 -20.016 1 81.88 460 GLU A N 1
ATOM 3784 C CA . GLU A 1 460 ? 28.516 -19.141 -19.234 1 81.88 460 GLU A CA 1
ATOM 3785 C C . GLU A 1 460 ? 28.594 -20.656 -19.141 1 81.88 460 GLU A C 1
ATOM 3787 O O . GLU A 1 460 ? 28.922 -21.203 -18.078 1 81.88 460 GLU A O 1
ATOM 3792 N N . LEU A 1 461 ? 28.031 -21.391 -20.109 1 87.12 461 LEU A N 1
ATOM 3793 C CA . LEU A 1 461 ? 28.25 -22.828 -20.188 1 87.12 461 LEU A CA 1
ATOM 3794 C C . LEU A 1 461 ? 29.641 -23.141 -20.688 1 87.12 461 LEU A C 1
ATOM 3796 O O . LEU A 1 461 ? 30.156 -22.469 -21.594 1 87.12 461 LEU A O 1
ATOM 3800 N N . PRO A 1 462 ? 30.297 -24.062 -20.047 1 85.94 462 PRO A N 1
ATOM 3801 C CA . PRO A 1 462 ? 31.594 -24.469 -20.578 1 85.94 462 PRO A CA 1
ATOM 3802 C C . PRO A 1 462 ? 31.484 -25.25 -21.891 1 85.94 462 PRO A C 1
ATOM 3804 O O . PRO A 1 462 ? 30.578 -26.062 -22.047 1 85.94 462 PRO A O 1
ATOM 3807 N N . ASP A 1 463 ? 32.312 -24.891 -22.797 1 88.75 463 ASP A N 1
ATOM 3808 C CA . ASP A 1 463 ? 32.344 -25.656 -24.047 1 88.75 463 ASP A CA 1
ATOM 3809 C C . ASP A 1 463 ? 33.188 -26.922 -23.906 1 88.75 463 ASP A C 1
ATOM 3811 O O . ASP A 1 463 ? 34.375 -26.906 -24.172 1 88.75 463 ASP A O 1
ATOM 3815 N N . ILE A 1 464 ? 32.625 -27.984 -23.516 1 87.88 464 ILE A N 1
ATOM 3816 C CA . ILE A 1 464 ? 33.344 -29.219 -23.25 1 87.88 464 ILE A CA 1
ATOM 3817 C C . ILE A 1 464 ? 33.094 -30.219 -24.375 1 87.88 464 ILE A C 1
ATOM 3819 O O . ILE A 1 464 ? 32.094 -30.125 -25.094 1 87.88 464 ILE A O 1
ATOM 3823 N N . HIS A 1 465 ? 34.125 -31.062 -24.469 1 88.06 465 HIS A N 1
ATOM 3824 C CA . HIS A 1 465 ? 33.938 -32.156 -25.422 1 88.06 465 HIS A CA 1
ATOM 3825 C C . HIS A 1 465 ? 32.938 -33.188 -24.891 1 88.06 465 HIS A C 1
ATOM 3827 O O . HIS A 1 465 ? 33.031 -33.656 -23.75 1 88.06 465 HIS A O 1
ATOM 3833 N N . LEU A 1 466 ? 31.922 -33.438 -25.719 1 82.75 466 LEU A N 1
ATOM 3834 C CA . LEU A 1 466 ? 30.859 -34.375 -25.328 1 82.75 466 LEU A CA 1
ATOM 3835 C C . LEU A 1 466 ? 31.172 -35.781 -25.812 1 82.75 466 LEU A C 1
ATOM 3837 O O . LEU A 1 466 ? 31.266 -36.031 -27.016 1 82.75 466 LEU A O 1
ATOM 3841 N N . GLU A 1 467 ? 31.625 -36.656 -24.953 1 72.25 467 GLU A N 1
ATOM 3842 C CA . GLU A 1 467 ? 31.812 -38.031 -25.344 1 72.25 467 GLU A CA 1
ATOM 3843 C C . GLU A 1 467 ? 30.469 -38.719 -25.594 1 72.25 467 GLU A C 1
ATOM 3845 O O . GLU A 1 467 ? 30.344 -39.562 -26.5 1 72.25 467 GLU A O 1
ATOM 3850 N N . SER A 1 468 ? 29.484 -38.344 -24.781 1 73 468 SER A N 1
ATOM 3851 C CA . SER A 1 468 ? 28.109 -38.812 -24.922 1 73 468 SER A CA 1
ATOM 3852 C C . SER A 1 468 ? 27.109 -37.656 -24.766 1 73 468 SER A C 1
ATOM 3854 O O . SER A 1 468 ? 27.469 -36.594 -24.312 1 73 468 SER A O 1
ATOM 3856 N N . LEU A 1 469 ? 25.984 -37.938 -25.25 1 77.06 469 LEU A N 1
ATOM 3857 C CA . LEU A 1 469 ? 24.969 -36.906 -25.188 1 77.06 469 LEU A CA 1
ATOM 3858 C C . LEU A 1 469 ? 24.422 -36.75 -23.781 1 77.06 469 LEU A C 1
ATOM 3860 O O . LEU A 1 469 ? 23.406 -36.094 -23.562 1 77.06 469 LEU A O 1
ATOM 3864 N N . LYS A 1 470 ? 25.062 -37.281 -22.875 1 78.56 470 LYS A N 1
ATOM 3865 C CA . LYS A 1 470 ? 24.672 -37.094 -21.484 1 78.56 470 LYS A CA 1
ATOM 3866 C C . LYS A 1 470 ? 25.5 -36 -20.828 1 78.56 470 LYS A C 1
ATOM 3868 O O . LYS A 1 470 ? 26.672 -36.219 -20.516 1 78.56 470 LYS A O 1
ATOM 3873 N N . PHE A 1 471 ? 24.797 -34.844 -20.672 1 83.81 471 PHE A N 1
ATOM 3874 C CA . PHE A 1 471 ? 25.469 -33.688 -20.094 1 83.81 471 PHE A CA 1
ATOM 3875 C C . PHE A 1 471 ? 24.578 -33.031 -19.047 1 83.81 471 PHE A C 1
ATOM 3877 O O . PHE A 1 471 ? 23.359 -32.906 -19.234 1 83.81 471 PHE A O 1
ATOM 3884 N N . ASP A 1 472 ? 25.141 -32.75 -17.922 1 86.5 472 ASP A N 1
ATOM 3885 C CA . ASP A 1 472 ? 24.406 -32.062 -16.875 1 86.5 472 ASP A CA 1
ATOM 3886 C C . ASP A 1 472 ? 25.234 -30.922 -16.297 1 86.5 472 ASP A C 1
ATOM 3888 O O . ASP A 1 472 ? 26.453 -31.047 -16.125 1 86.5 472 ASP A O 1
ATOM 3892 N N . SER A 1 473 ? 24.562 -29.797 -16.125 1 88.62 473 SER A N 1
ATOM 3893 C CA . SER A 1 473 ? 25.203 -28.625 -15.539 1 88.62 473 SER A CA 1
ATOM 3894 C C . SER A 1 473 ? 24.172 -27.688 -14.914 1 88.62 473 SER A C 1
ATOM 3896 O O . SER A 1 473 ? 22.969 -27.984 -14.914 1 88.62 473 SER A O 1
ATOM 3898 N N . GLU A 1 474 ? 24.656 -26.688 -14.281 1 90.19 474 GLU A N 1
ATOM 3899 C CA . GLU A 1 474 ? 23.812 -25.641 -13.711 1 90.19 474 GLU A CA 1
ATOM 3900 C C . GLU A 1 474 ? 24.125 -24.281 -14.32 1 90.19 474 GLU A C 1
ATOM 3902 O O . GLU A 1 474 ? 25.281 -23.984 -14.633 1 90.19 474 GLU A O 1
ATOM 3907 N N . ILE A 1 475 ? 23.062 -23.578 -14.547 1 93.56 475 ILE A N 1
ATOM 3908 C CA . ILE A 1 475 ? 23.219 -22.25 -15.125 1 93.56 475 ILE A CA 1
ATOM 3909 C C . ILE A 1 475 ? 22.75 -21.188 -14.133 1 93.56 475 ILE A C 1
ATOM 3911 O O . ILE A 1 475 ? 21.688 -21.359 -13.5 1 93.56 475 ILE A O 1
ATOM 3915 N N . LYS A 1 476 ? 23.5 -20.141 -14.055 1 93.12 476 LYS A N 1
ATOM 3916 C CA . LYS A 1 476 ? 23.109 -19.031 -13.188 1 93.12 476 LYS A CA 1
ATOM 3917 C C . LYS A 1 476 ? 21.938 -18.266 -13.789 1 93.12 476 LYS A C 1
ATOM 3919 O O . LYS A 1 476 ? 21.891 -18.031 -15 1 93.12 476 LYS A O 1
ATOM 3924 N N . ILE A 1 477 ? 20.984 -17.906 -12.969 1 95.69 477 ILE A N 1
ATOM 3925 C CA . ILE A 1 477 ? 19.859 -17.078 -13.406 1 95.69 477 ILE A CA 1
ATOM 3926 C C . ILE A 1 477 ? 20.344 -15.633 -13.57 1 95.69 477 ILE A C 1
ATOM 3928 O O . ILE A 1 477 ? 21 -15.078 -12.688 1 95.69 477 ILE A O 1
ATOM 3932 N N . PRO A 1 478 ? 20.016 -15.039 -14.695 1 95.19 478 PRO A N 1
ATOM 3933 C CA . PRO A 1 478 ? 20.391 -13.641 -14.867 1 95.19 478 PRO A CA 1
ATOM 3934 C C . PRO A 1 478 ? 19.859 -12.742 -13.75 1 95.19 478 PRO A C 1
ATOM 3936 O O . PRO A 1 478 ? 18.734 -12.914 -13.289 1 95.19 478 PRO A O 1
ATOM 3939 N N . GLU A 1 479 ? 20.609 -11.758 -13.375 1 94.69 479 GLU A N 1
ATOM 3940 C CA . GLU A 1 479 ? 20.297 -10.891 -12.25 1 94.69 479 GLU A CA 1
ATOM 3941 C C . GLU A 1 479 ? 19.016 -10.102 -12.516 1 94.69 479 GLU A C 1
ATOM 3943 O O . GLU A 1 479 ? 18.25 -9.82 -11.594 1 94.69 479 GLU A O 1
ATOM 3948 N N . ASN A 1 480 ? 18.812 -9.758 -13.758 1 95.94 480 ASN A N 1
ATOM 3949 C CA . ASN A 1 480 ? 17.672 -8.914 -14.094 1 95.94 480 ASN A CA 1
ATOM 3950 C C . ASN A 1 480 ? 16.359 -9.688 -14.016 1 95.94 480 ASN A C 1
ATOM 3952 O O . ASN A 1 480 ? 15.281 -9.117 -14.219 1 95.94 480 ASN A O 1
ATOM 3956 N N . ARG A 1 481 ? 16.438 -11.031 -13.742 1 97.12 481 ARG A N 1
ATOM 3957 C CA . ARG A 1 481 ? 15.227 -11.828 -13.633 1 97.12 481 ARG A CA 1
ATOM 3958 C C . ARG A 1 481 ? 15.172 -12.562 -12.297 1 97.12 481 ARG A C 1
ATOM 3960 O O . ARG A 1 481 ? 14.18 -13.242 -12 1 97.12 481 ARG A O 1
ATOM 3967 N N . LEU A 1 482 ? 16.156 -12.43 -11.508 1 97.62 482 LEU A N 1
ATOM 3968 C CA . LEU A 1 482 ? 16.344 -13.211 -10.289 1 97.62 482 LEU A CA 1
ATOM 3969 C C . LEU A 1 482 ? 15.25 -12.906 -9.266 1 97.62 482 LEU A C 1
ATOM 3971 O O . LEU A 1 482 ? 14.836 -13.789 -8.516 1 97.62 482 LEU A O 1
ATOM 3975 N N . PHE A 1 483 ? 14.758 -11.648 -9.219 1 98 483 PHE A N 1
ATOM 3976 C CA . PHE A 1 483 ? 13.766 -11.211 -8.242 1 98 483 PHE A CA 1
ATOM 3977 C C . PHE A 1 483 ? 12.523 -12.094 -8.305 1 98 483 PHE A C 1
ATOM 3979 O O . PHE A 1 483 ? 11.992 -12.5 -7.273 1 98 483 PHE A O 1
ATOM 3986 N N . GLU A 1 484 ? 12.031 -12.391 -9.562 1 98.12 484 GLU A N 1
ATOM 3987 C CA . GLU A 1 484 ? 10.82 -13.18 -9.766 1 98.12 484 GLU A CA 1
ATOM 3988 C C . GLU A 1 484 ? 10.93 -14.547 -9.094 1 98.12 484 GLU A C 1
ATOM 3990 O O . GLU A 1 484 ? 10.016 -14.977 -8.391 1 98.12 484 GLU A O 1
ATOM 3995 N N . ILE A 1 485 ? 12.031 -15.109 -9.211 1 97.88 485 ILE A N 1
ATOM 3996 C CA . ILE A 1 485 ? 12.273 -16.469 -8.75 1 97.88 485 ILE A CA 1
ATOM 3997 C C . ILE A 1 485 ? 12.391 -16.484 -7.227 1 97.88 485 ILE A C 1
ATOM 3999 O O . ILE A 1 485 ? 11.797 -17.344 -6.562 1 97.88 485 ILE A O 1
ATOM 4003 N N . ILE A 1 486 ? 13.133 -15.523 -6.719 1 97.62 486 ILE A N 1
ATOM 4004 C CA . ILE A 1 486 ? 13.336 -15.453 -5.277 1 97.62 486 ILE A CA 1
ATOM 4005 C C . ILE A 1 486 ? 12.008 -15.148 -4.582 1 97.62 486 ILE A C 1
ATOM 4007 O O . ILE A 1 486 ? 11.641 -15.812 -3.609 1 97.62 486 ILE A O 1
ATOM 4011 N N . PHE A 1 487 ? 11.367 -14.195 -5.074 1 97.94 487 PHE A N 1
ATOM 4012 C CA . PHE A 1 487 ? 10.133 -13.734 -4.457 1 97.94 487 PHE A CA 1
ATOM 4013 C C . PHE A 1 487 ? 9.07 -14.828 -4.496 1 97.94 487 PHE A C 1
ATOM 4015 O O . PHE A 1 487 ? 8.508 -15.195 -3.461 1 97.94 487 PHE A O 1
ATOM 4022 N N . LEU A 1 488 ? 8.781 -15.414 -5.691 1 98.12 488 LEU A N 1
ATOM 4023 C CA . LEU A 1 488 ? 7.762 -16.453 -5.84 1 98.12 488 LEU A CA 1
ATOM 4024 C C . LEU A 1 488 ? 8.172 -17.719 -5.117 1 98.12 488 LEU A C 1
ATOM 4026 O O . LEU A 1 488 ? 7.32 -18.438 -4.574 1 98.12 488 LEU A O 1
ATOM 4030 N N . GLY A 1 489 ? 9.461 -18.031 -5.148 1 97.38 489 GLY A N 1
ATOM 4031 C CA . GLY A 1 489 ? 9.945 -19.188 -4.41 1 97.38 489 GLY A CA 1
ATOM 4032 C C . GLY A 1 489 ? 9.648 -19.109 -2.926 1 97.38 489 GLY A C 1
ATOM 4033 O O . GLY A 1 489 ? 9.219 -20.109 -2.324 1 97.38 489 GLY A O 1
ATOM 4034 N N . ASN A 1 490 ? 9.883 -17.953 -2.387 1 97.25 490 ASN A N 1
ATOM 4035 C CA . ASN A 1 490 ? 9.625 -17.766 -0.961 1 97.25 490 ASN A CA 1
ATOM 4036 C C . ASN A 1 490 ? 8.133 -17.797 -0.65 1 97.25 490 ASN A C 1
ATOM 4038 O O . ASN A 1 490 ? 7.723 -18.359 0.368 1 97.25 490 ASN A O 1
ATOM 4042 N N . LEU A 1 491 ? 7.375 -17.188 -1.487 1 97 491 LEU A N 1
ATOM 4043 C CA . LEU A 1 491 ? 5.93 -17.172 -1.299 1 97 491 LEU A CA 1
ATOM 4044 C C . LEU A 1 491 ? 5.371 -18.594 -1.333 1 97 491 LEU A C 1
ATOM 4046 O O . LEU A 1 491 ? 4.598 -18.984 -0.456 1 97 491 LEU A O 1
ATOM 4050 N N . LEU A 1 492 ? 5.785 -19.328 -2.309 1 97.5 492 LEU A N 1
ATOM 4051 C CA . LEU A 1 492 ? 5.281 -20.688 -2.469 1 97.5 492 LEU A CA 1
ATOM 4052 C C . LEU A 1 492 ? 5.785 -21.578 -1.348 1 97.5 492 LEU A C 1
ATOM 4054 O O . LEU A 1 492 ? 5.059 -22.469 -0.88 1 97.5 492 LEU A O 1
ATOM 4058 N N . LEU A 1 493 ? 7.031 -21.406 -0.964 1 96.56 493 LEU A N 1
ATOM 4059 C CA . LEU A 1 493 ? 7.586 -22.156 0.154 1 96.56 493 LEU A CA 1
ATOM 4060 C C . LEU A 1 493 ? 6.738 -21.969 1.408 1 96.56 493 LEU A C 1
ATOM 4062 O O . LEU A 1 493 ? 6.379 -22.953 2.066 1 96.56 493 LEU A O 1
ATOM 4066 N N . ALA A 1 494 ? 6.445 -20.75 1.713 1 95.56 494 ALA A N 1
ATOM 4067 C CA . ALA A 1 494 ? 5.648 -20.453 2.9 1 95.56 494 ALA A CA 1
ATOM 4068 C C . ALA A 1 494 ? 4.27 -21.094 2.811 1 95.56 494 ALA A C 1
ATOM 4070 O O . ALA A 1 494 ? 3.771 -21.656 3.793 1 95.56 494 ALA A O 1
ATOM 4071 N N . ILE A 1 495 ? 3.688 -21.062 1.639 1 94.81 495 ILE A N 1
ATOM 4072 C CA . ILE A 1 495 ? 2.359 -21.641 1.453 1 94.81 495 ILE A CA 1
ATOM 4073 C C . ILE A 1 495 ? 2.416 -23.141 1.654 1 94.81 495 ILE A C 1
ATOM 4075 O O . ILE A 1 495 ? 1.555 -23.719 2.322 1 94.81 495 ILE A O 1
ATOM 4079 N N . ASN A 1 496 ? 3.426 -23.797 1.112 1 95.38 496 ASN A N 1
ATOM 4080 C CA . ASN A 1 496 ? 3.584 -25.234 1.291 1 95.38 496 ASN A CA 1
ATOM 4081 C C . ASN A 1 496 ? 3.832 -25.594 2.752 1 95.38 496 ASN A C 1
ATOM 4083 O O . ASN A 1 496 ? 3.527 -26.703 3.182 1 95.38 496 ASN A O 1
ATOM 4087 N N . LEU A 1 497 ? 4.359 -24.609 3.502 1 93 497 LEU A N 1
ATOM 4088 C CA . LEU A 1 497 ? 4.621 -24.844 4.918 1 93 497 LEU A CA 1
ATOM 4089 C C . LEU A 1 497 ? 3.381 -24.531 5.754 1 93 497 LEU A C 1
ATOM 4091 O O . LEU A 1 497 ? 3.436 -24.562 6.984 1 93 497 LEU A O 1
ATOM 4095 N N . GLY A 1 498 ? 2.309 -24.203 5.109 1 91.44 498 GLY A N 1
ATOM 4096 C CA . GLY A 1 498 ? 1.039 -24.062 5.809 1 91.44 498 GLY A CA 1
ATOM 4097 C C . GLY A 1 498 ? 0.612 -22.625 6.012 1 91.44 498 GLY A C 1
ATOM 4098 O O . GLY A 1 498 ? -0.431 -22.359 6.613 1 91.44 498 GLY A O 1
ATOM 4099 N N . HIS A 1 499 ? 1.401 -21.672 5.574 1 91.44 499 HIS A N 1
ATOM 4100 C CA . HIS A 1 499 ? 1.035 -20.266 5.703 1 91.44 499 HIS A CA 1
ATOM 4101 C C . HIS A 1 499 ? 0.139 -19.828 4.555 1 91.44 499 HIS A C 1
ATOM 4103 O O . HIS A 1 499 ? 0.535 -18.984 3.742 1 91.44 499 HIS A O 1
ATOM 4109 N N . THR A 1 500 ? -1.059 -20.25 4.637 1 89 500 THR A N 1
ATOM 4110 C CA . THR A 1 500 ? -2.021 -20.031 3.561 1 89 500 THR A CA 1
ATOM 4111 C C . THR A 1 500 ? -2.49 -18.594 3.535 1 89 500 THR A C 1
ATOM 4113 O O . THR A 1 500 ? -3.109 -18.141 2.564 1 89 500 THR A O 1
ATOM 4116 N N . ASP A 1 501 ? -2.107 -17.812 4.555 1 87.12 501 ASP A N 1
ATOM 4117 C CA . ASP A 1 501 ? -2.449 -16.391 4.602 1 87.12 501 ASP A CA 1
ATOM 4118 C C . ASP A 1 501 ? -1.729 -15.617 3.5 1 87.12 501 ASP A C 1
ATOM 4120 O O . ASP A 1 501 ? -2.1 -14.484 3.186 1 87.12 501 ASP A O 1
ATOM 4124 N N . PHE A 1 502 ? -0.746 -16.234 2.889 1 91.62 502 PHE A N 1
ATOM 4125 C CA . PHE A 1 502 ? 0.007 -15.57 1.836 1 91.62 502 PHE A CA 1
ATOM 4126 C C . PHE A 1 502 ? -0.622 -15.828 0.472 1 91.62 502 PHE A C 1
ATOM 4128 O O . PHE A 1 502 ? -0.214 -15.234 -0.528 1 91.62 502 PHE A O 1
ATOM 4135 N N . ALA A 1 503 ? -1.672 -16.688 0.377 1 92.06 503 ALA A N 1
ATOM 4136 C CA . ALA A 1 503 ? -2.33 -17.047 -0.874 1 92.06 503 ALA A CA 1
ATOM 4137 C C . ALA A 1 503 ? -2.916 -15.828 -1.569 1 92.06 503 ALA A C 1
ATOM 4139 O O . ALA A 1 503 ? -2.801 -15.688 -2.789 1 92.06 503 ALA A O 1
ATOM 4140 N N . PRO A 1 504 ? -3.498 -14.883 -0.807 1 90.25 504 PRO A N 1
ATOM 4141 C CA . PRO A 1 504 ? -4.066 -13.711 -1.476 1 90.25 504 PRO A CA 1
ATOM 4142 C C . PRO A 1 504 ? -3.018 -12.898 -2.232 1 90.25 504 PRO A C 1
ATOM 4144 O O . PRO A 1 504 ? -3.295 -12.391 -3.322 1 90.25 504 PRO A O 1
ATOM 4147 N N . LEU A 1 505 ? -1.856 -12.742 -1.659 1 93.44 505 LEU A N 1
ATOM 4148 C CA . LEU A 1 505 ? -0.807 -12 -2.35 1 93.44 505 LEU A CA 1
ATOM 4149 C C . LEU A 1 505 ? -0.409 -12.703 -3.645 1 93.44 505 LEU A C 1
ATOM 4151 O O . LEU A 1 505 ? -0.222 -12.055 -4.676 1 93.44 505 LEU A O 1
ATOM 4155 N N . LEU A 1 506 ? -0.294 -14 -3.592 1 94.88 506 LEU A N 1
ATOM 4156 C CA . LEU A 1 506 ? 0.054 -14.75 -4.793 1 94.88 506 LEU A CA 1
ATOM 4157 C C . LEU A 1 506 ? -1.013 -14.578 -5.871 1 94.88 506 LEU A C 1
ATOM 4159 O O . LEU A 1 506 ? -0.694 -14.484 -7.059 1 94.88 506 LEU A O 1
ATOM 4163 N N . LYS A 1 507 ? -2.234 -14.57 -5.449 1 92.12 507 LYS A N 1
ATOM 4164 C CA . LYS A 1 507 ? -3.34 -14.375 -6.383 1 92.12 507 LYS A CA 1
ATOM 4165 C C . LYS A 1 507 ? -3.258 -13.008 -7.055 1 92.12 507 LYS A C 1
ATOM 4167 O O . LYS A 1 507 ? -3.6 -12.859 -8.234 1 92.12 507 LYS A O 1
ATOM 4172 N N . LEU A 1 508 ? -2.803 -12.031 -6.312 1 92.06 508 LEU A N 1
ATOM 4173 C CA . LEU A 1 508 ? -2.705 -10.672 -6.84 1 92.06 508 LEU A CA 1
ATOM 4174 C C . LEU A 1 508 ? -1.519 -10.539 -7.789 1 92.06 508 LEU A C 1
ATOM 4176 O O . LEU A 1 508 ? -1.566 -9.766 -8.742 1 92.06 508 LEU A O 1
ATOM 4180 N N . ILE A 1 509 ? -0.469 -11.32 -7.598 1 94.19 509 ILE A N 1
ATOM 4181 C CA . ILE A 1 509 ? 0.779 -11.172 -8.344 1 94.19 509 ILE A CA 1
ATOM 4182 C C . ILE A 1 509 ? 0.733 -12.039 -9.602 1 94.19 509 ILE A C 1
ATOM 4184 O O . ILE A 1 509 ? 1.266 -11.664 -10.641 1 94.19 509 ILE A O 1
ATOM 4188 N N . SER A 1 510 ? 0.067 -13.094 -9.594 1 94.25 510 SER A N 1
ATOM 4189 C CA . SER A 1 510 ? 0.121 -14.141 -10.609 1 94.25 510 SER A CA 1
ATOM 4190 C C . SER A 1 510 ? -0.312 -13.609 -11.969 1 94.25 510 SER A C 1
ATOM 4192 O O . SER A 1 510 ? 0.265 -13.977 -13 1 94.25 510 SER A O 1
ATOM 4194 N N . PRO A 1 511 ? -1.293 -12.719 -12.016 1 93.06 511 PRO A N 1
ATOM 4195 C CA . PRO A 1 511 ? -1.734 -12.242 -13.328 1 93.06 511 PRO A CA 1
ATOM 4196 C C . PRO A 1 511 ? -0.648 -11.469 -14.07 1 93.06 511 PRO A C 1
ATOM 4198 O O . PRO A 1 511 ? -0.675 -11.383 -15.297 1 93.06 511 PRO A O 1
ATOM 4201 N N . PHE A 1 512 ? 0.306 -10.922 -13.391 1 94.06 512 PHE A N 1
ATOM 4202 C CA . PHE A 1 512 ? 1.349 -10.125 -14.023 1 94.06 512 PHE A CA 1
ATOM 4203 C C . PHE A 1 512 ? 2.291 -11.008 -14.836 1 94.06 512 PHE A C 1
ATOM 4205 O O . PHE A 1 512 ? 3.068 -10.508 -15.648 1 94.06 512 PHE A O 1
ATOM 4212 N N . PHE A 1 513 ? 2.215 -12.312 -14.656 1 95.38 513 PHE A N 1
ATOM 4213 C CA . PHE A 1 513 ? 3.08 -13.258 -15.352 1 95.38 513 PHE A CA 1
ATOM 4214 C C . PHE A 1 513 ? 2.393 -13.797 -16.594 1 95.38 513 PHE A C 1
ATOM 4216 O O . PHE A 1 513 ? 2.898 -14.719 -17.25 1 95.38 513 PHE A O 1
ATOM 4223 N N . ILE A 1 514 ? 1.238 -13.305 -16.922 1 93.44 514 ILE A N 1
ATOM 4224 C CA . ILE A 1 514 ? 0.533 -13.688 -18.141 1 93.44 514 ILE A CA 1
ATOM 4225 C C . ILE A 1 514 ? 0.944 -12.766 -19.281 1 93.44 514 ILE A C 1
ATOM 4227 O O . ILE A 1 514 ? 0.899 -11.547 -19.156 1 93.44 514 ILE A O 1
ATOM 4231 N N . SER A 1 515 ? 1.403 -13.336 -20.406 1 91.94 515 SER A N 1
ATOM 4232 C CA . SER A 1 515 ? 1.755 -12.578 -21.609 1 91.94 515 SER A CA 1
ATOM 4233 C C . SER A 1 515 ? 1.588 -13.422 -22.859 1 91.94 515 SER A C 1
ATOM 4235 O O . SER A 1 515 ? 1.892 -14.617 -22.859 1 91.94 515 SER A O 1
ATOM 4237 N N . ARG A 1 516 ? 1.249 -12.867 -23.906 1 88.81 516 ARG A N 1
ATOM 4238 C CA . ARG A 1 516 ? 1.105 -13.547 -25.188 1 88.81 516 ARG A CA 1
ATOM 4239 C C . ARG A 1 516 ? 2.461 -14 -25.719 1 88.81 516 ARG A C 1
ATOM 4241 O O . ARG A 1 516 ? 2.535 -14.906 -26.562 1 88.81 516 ARG A O 1
ATOM 4248 N N . SER A 1 517 ? 3.486 -13.422 -25.203 1 89.94 517 SER A N 1
ATOM 4249 C CA . SER A 1 517 ? 4.832 -13.711 -25.703 1 89.94 517 SER A CA 1
ATOM 4250 C C . SER A 1 517 ? 5.328 -15.062 -25.188 1 89.94 517 SER A C 1
ATOM 4252 O O . SER A 1 517 ? 6.32 -15.594 -25.672 1 89.94 517 SER A O 1
ATOM 4254 N N . TYR A 1 518 ? 4.656 -15.633 -24.234 1 92.81 518 TYR A N 1
ATOM 4255 C CA . TYR A 1 518 ? 5.141 -16.859 -23.609 1 92.81 518 TYR A CA 1
ATOM 4256 C C . TYR A 1 518 ? 4.602 -18.094 -24.328 1 92.81 518 TYR A C 1
ATOM 4258 O O . TYR A 1 518 ? 4.762 -19.219 -23.859 1 92.81 518 TYR A O 1
ATOM 4266 N N . ASN A 1 519 ? 3.906 -17.859 -25.406 1 91.75 519 ASN A N 1
ATOM 4267 C CA . ASN A 1 519 ? 3.395 -18.891 -26.297 1 91.75 519 ASN A CA 1
ATOM 4268 C C . ASN A 1 519 ? 3.516 -18.484 -27.766 1 91.75 519 ASN A C 1
ATOM 4270 O O . ASN A 1 519 ? 2.914 -17.484 -28.172 1 91.75 519 ASN A O 1
ATOM 4274 N N . GLU A 1 520 ? 4.199 -19.281 -28.547 1 87.62 520 GLU A N 1
ATOM 4275 C CA . GLU A 1 520 ? 4.496 -18.938 -29.938 1 87.62 520 GLU A CA 1
ATOM 4276 C C . GLU A 1 520 ? 3.219 -18.812 -30.766 1 87.62 520 GLU A C 1
ATOM 4278 O O . GLU A 1 520 ? 3.176 -18.062 -31.75 1 87.62 520 GLU A O 1
ATOM 4283 N N . ASN A 1 521 ? 2.227 -19.453 -30.328 1 89.56 521 ASN A N 1
ATOM 4284 C CA . ASN A 1 521 ? 0.991 -19.5 -31.094 1 89.56 521 ASN A CA 1
ATOM 4285 C C . ASN A 1 521 ? 0.104 -18.297 -30.812 1 89.56 521 ASN A C 1
ATOM 4287 O O . ASN A 1 521 ? -0.853 -18.031 -31.547 1 89.56 521 ASN A O 1
ATOM 4291 N N . THR A 1 522 ? 0.365 -17.594 -29.781 1 89 522 THR A N 1
ATOM 4292 C CA . THR A 1 522 ? -0.49 -16.469 -29.422 1 89 522 THR A CA 1
ATOM 4293 C C . THR A 1 522 ? 0.252 -15.141 -29.594 1 89 522 THR A C 1
ATOM 4295 O O . THR A 1 522 ? -0.322 -14.07 -29.391 1 89 522 THR A O 1
ATOM 4298 N N . MET A 1 523 ? 1.434 -15.227 -30.016 1 89.06 523 MET A N 1
ATOM 4299 C CA . MET A 1 523 ? 2.23 -14.016 -30.188 1 89.06 523 MET A CA 1
ATOM 4300 C C . MET A 1 523 ? 1.603 -13.094 -31.219 1 89.06 523 MET A C 1
ATOM 4302 O O . MET A 1 523 ? 1.088 -13.562 -32.25 1 89.06 523 MET A O 1
ATOM 4306 N N . SER A 1 524 ? 1.698 -11.883 -30.938 1 84.56 524 SER A N 1
ATOM 4307 C CA . SER A 1 524 ? 1.217 -10.906 -31.906 1 84.56 524 SER A CA 1
ATOM 4308 C C . SER A 1 524 ? 2.123 -10.859 -33.125 1 84.56 524 SER A C 1
ATOM 4310 O O . SER A 1 524 ? 3.281 -11.273 -33.062 1 84.56 524 SER A O 1
ATOM 4312 N N . SER A 1 525 ? 1.58 -10.297 -34.156 1 88.25 525 SER A N 1
ATOM 4313 C CA . SER A 1 525 ? 2.34 -10.195 -35.406 1 88.25 525 SER A CA 1
ATOM 4314 C C . SER A 1 525 ? 3.578 -9.32 -35.219 1 88.25 525 SER A C 1
ATOM 4316 O O . SER A 1 525 ? 4.637 -9.609 -35.781 1 88.25 525 SER A O 1
ATOM 4318 N N . ASN A 1 526 ? 3.424 -8.328 -34.406 1 86.5 526 ASN A N 1
ATOM 4319 C CA . ASN A 1 526 ? 4.551 -7.438 -34.156 1 86.5 526 ASN A CA 1
ATOM 4320 C C . ASN A 1 526 ? 5.668 -8.148 -33.406 1 86.5 526 ASN A C 1
ATOM 4322 O O . ASN A 1 526 ? 6.848 -7.98 -33.719 1 86.5 526 ASN A O 1
ATOM 4326 N N . ILE A 1 527 ? 5.297 -8.961 -32.469 1 87.56 527 ILE A N 1
ATOM 4327 C CA . ILE A 1 527 ? 6.281 -9.672 -31.641 1 87.56 527 ILE A CA 1
ATOM 4328 C C . ILE A 1 527 ? 6.941 -10.766 -32.469 1 87.56 527 ILE A C 1
ATOM 4330 O O . ILE A 1 527 ? 8.148 -11 -32.375 1 87.56 527 ILE A O 1
ATOM 4334 N N . LYS A 1 528 ? 6.199 -11.391 -33.312 1 88.75 528 LYS A N 1
ATOM 4335 C CA . LYS A 1 528 ? 6.734 -12.43 -34.188 1 88.75 528 LYS A CA 1
ATOM 4336 C C . LYS A 1 528 ? 7.77 -11.859 -35.156 1 88.75 528 LYS A C 1
ATOM 4338 O O . LYS A 1 528 ? 8.828 -12.461 -35.344 1 88.75 528 LYS A O 1
ATOM 4343 N N . LYS A 1 529 ? 7.438 -10.711 -35.656 1 89.75 529 LYS A N 1
ATOM 4344 C CA . LYS A 1 529 ? 8.359 -10.055 -36.594 1 89.75 529 LYS A CA 1
ATOM 4345 C C . LYS A 1 529 ? 9.656 -9.664 -35.875 1 89.75 529 LYS A C 1
ATOM 4347 O O . LYS A 1 529 ? 10.742 -9.82 -36.438 1 89.75 529 LYS A O 1
ATOM 4352 N N . GLN A 1 530 ? 9.5 -9.195 -34.781 1 88.12 530 GLN A N 1
ATOM 4353 C CA . GLN A 1 530 ? 10.672 -8.812 -34 1 88.12 530 GLN A CA 1
ATOM 4354 C C . GLN A 1 530 ? 11.562 -10.016 -33.719 1 88.12 530 GLN A C 1
ATOM 4356 O O . GLN A 1 530 ? 12.781 -9.945 -33.875 1 88.12 530 GLN A O 1
ATOM 4361 N N . ILE A 1 531 ? 10.953 -11.07 -33.344 1 85.56 531 ILE A N 1
ATOM 4362 C CA . ILE A 1 531 ? 11.695 -12.289 -33 1 85.56 531 ILE A CA 1
ATOM 4363 C C . ILE A 1 531 ? 12.352 -12.844 -34.281 1 85.56 531 ILE A C 1
ATOM 4365 O O . ILE A 1 531 ? 13.5 -13.297 -34.25 1 85.56 531 ILE A O 1
ATOM 4369 N N . GLN A 1 532 ? 11.664 -12.758 -35.344 1 87.69 532 GLN A N 1
ATOM 4370 C CA . GLN A 1 532 ? 12.203 -13.242 -36.594 1 87.69 532 GLN A CA 1
ATOM 4371 C C . GLN A 1 532 ? 13.391 -12.398 -37.062 1 87.69 532 GLN A C 1
ATOM 4373 O O . GLN A 1 532 ? 14.383 -12.93 -37.562 1 87.69 532 GLN A O 1
ATOM 4378 N N . ASN A 1 533 ? 13.297 -11.164 -36.875 1 89.19 533 ASN A N 1
ATOM 4379 C CA . ASN A 1 533 ? 14.391 -10.273 -37.25 1 89.19 533 ASN A CA 1
ATOM 4380 C C . ASN A 1 533 ? 15.641 -10.531 -36.406 1 89.19 533 ASN A C 1
ATOM 4382 O O . ASN A 1 533 ? 16.766 -10.43 -36.906 1 89.19 533 ASN A O 1
ATOM 4386 N N . GLU A 1 534 ? 15.375 -10.844 -35.25 1 86.19 534 GLU A N 1
ATOM 4387 C CA . GLU A 1 534 ? 16.5 -11.125 -34.344 1 86.19 534 GLU A CA 1
ATOM 4388 C C . GLU A 1 534 ? 17.109 -12.492 -34.656 1 86.19 534 GLU A C 1
ATOM 4390 O O . GLU A 1 534 ? 18.312 -12.688 -34.5 1 86.19 534 GLU A O 1
ATOM 4395 N N . LEU A 1 535 ? 16.297 -13.391 -35.156 1 89.31 535 LEU A N 1
ATOM 4396 C CA . LEU A 1 535 ? 16.719 -14.766 -35.406 1 89.31 535 LEU A CA 1
ATOM 4397 C C . LEU A 1 535 ? 17.391 -14.883 -36.75 1 89.31 535 LEU A C 1
ATOM 4399 O O . LEU A 1 535 ? 18.219 -15.773 -36.969 1 89.31 535 LEU A O 1
ATOM 4403 N N . ARG A 1 536 ? 17.156 -14.016 -37.625 1 91 536 ARG A N 1
ATOM 4404 C CA . ARG A 1 536 ? 17.609 -14.117 -39.031 1 91 536 ARG A CA 1
ATOM 4405 C C . ARG A 1 536 ? 19.125 -14.133 -39.094 1 91 536 ARG A C 1
ATOM 4407 O O . ARG A 1 536 ? 19.719 -15 -39.75 1 91 536 ARG A O 1
ATOM 4414 N N . PRO A 1 537 ? 19.766 -13.156 -38.406 1 92.19 537 PRO A N 1
ATOM 4415 C CA . PRO A 1 537 ? 21.234 -13.188 -38.469 1 92.19 537 PRO A CA 1
ATOM 4416 C C . PRO A 1 537 ? 21.812 -14.492 -37.938 1 92.19 537 PRO A C 1
ATOM 4418 O O . PRO A 1 537 ? 22.766 -15.031 -38.5 1 92.19 537 PRO A O 1
ATOM 4421 N N . TRP A 1 538 ? 21.297 -14.93 -36.938 1 92.5 538 TRP A N 1
ATOM 4422 C CA . TRP A 1 538 ? 21.75 -16.172 -36.344 1 92.5 538 TRP A CA 1
ATOM 4423 C C . TRP A 1 538 ? 21.516 -17.344 -37.312 1 92.5 538 TRP A C 1
ATOM 4425 O O . TRP A 1 538 ? 22.391 -18.203 -37.469 1 92.5 538 TRP A O 1
ATOM 4435 N N . LEU A 1 539 ? 20.406 -17.438 -37.938 1 92.69 539 LEU A N 1
ATOM 4436 C CA . LEU A 1 539 ? 20.078 -18.516 -38.844 1 92.69 539 LEU A CA 1
ATOM 4437 C C . LEU A 1 539 ? 21.016 -18.516 -40.062 1 92.69 539 LEU A C 1
ATOM 4439 O O . LEU A 1 539 ? 21.406 -19.578 -40.531 1 92.69 539 LEU A O 1
ATOM 4443 N N . MET A 1 540 ? 21.359 -17.359 -40.469 1 93 540 MET A N 1
ATOM 4444 C CA . MET A 1 540 ? 22.266 -17.234 -41.625 1 93 540 MET A CA 1
ATOM 4445 C C . MET A 1 540 ? 23.656 -17.734 -41.25 1 93 540 MET A C 1
ATOM 4447 O O . MET A 1 540 ? 24.281 -18.453 -42.031 1 93 540 MET A O 1
ATOM 4451 N N . GLU A 1 541 ? 24.031 -17.344 -40.125 1 93.38 541 GLU A N 1
ATOM 4452 C CA . GLU A 1 541 ? 25.344 -17.812 -39.656 1 93.38 541 GLU A CA 1
ATOM 4453 C C . GLU A 1 541 ? 25.359 -19.328 -39.5 1 93.38 541 GLU A C 1
ATOM 4455 O O . GLU A 1 541 ? 26.328 -19.984 -39.844 1 93.38 541 GLU A O 1
ATOM 4460 N N . MET A 1 542 ? 24.344 -19.906 -39 1 92.5 542 MET A N 1
ATOM 4461 C CA . MET A 1 542 ? 24.266 -21.344 -38.75 1 92.5 542 MET A CA 1
ATOM 4462 C C . MET A 1 542 ? 24.125 -22.109 -40.062 1 92.5 542 MET A C 1
ATOM 4464 O O . MET A 1 542 ? 24.609 -23.234 -40.188 1 92.5 542 MET A O 1
ATOM 4468 N N . GLU A 1 543 ? 23.406 -21.484 -40.938 1 92.31 543 GLU A N 1
ATOM 4469 C CA . GLU A 1 543 ? 23.266 -22.109 -42.25 1 92.31 543 GLU A CA 1
ATOM 4470 C C . GLU A 1 543 ? 24.625 -22.297 -42.938 1 92.31 543 GLU A C 1
ATOM 4472 O O . GLU A 1 543 ? 24.875 -23.328 -43.562 1 92.31 543 GLU A O 1
ATOM 4477 N N . LEU A 1 544 ? 25.406 -21.344 -42.812 1 91.5 544 LEU A N 1
ATOM 4478 C CA . LEU A 1 544 ? 26.75 -21.422 -43.375 1 91.5 544 LEU A CA 1
ATOM 4479 C C . LEU A 1 544 ? 27.578 -22.5 -42.688 1 91.5 544 LEU A C 1
ATOM 4481 O O . LEU A 1 544 ? 28.375 -23.188 -43.344 1 91.5 544 LEU A O 1
ATOM 4485 N N . LYS A 1 545 ? 27.375 -22.641 -41.5 1 90.06 545 LYS A N 1
ATOM 4486 C CA . LYS A 1 545 ? 28.203 -23.547 -40.688 1 90.06 545 LYS A CA 1
ATOM 4487 C C . LYS A 1 545 ? 27.719 -24.984 -40.812 1 90.06 545 LYS A C 1
ATOM 4489 O O . LYS A 1 545 ? 28.531 -25.906 -40.812 1 90.06 545 LYS A O 1
ATOM 4494 N N . TRP A 1 546 ? 26.375 -25.188 -40.812 1 89.06 546 TRP A N 1
ATOM 4495 C CA . TRP A 1 546 ? 25.859 -26.531 -40.562 1 89.06 546 TRP A CA 1
ATOM 4496 C C . TRP A 1 546 ? 25.109 -27.062 -41.781 1 89.06 546 TRP A C 1
ATOM 4498 O O . TRP A 1 546 ? 24.625 -28.203 -41.781 1 89.06 546 TRP A O 1
ATOM 4508 N N . LYS A 1 547 ? 24.938 -26.422 -42.812 1 82.94 547 LYS A N 1
ATOM 4509 C CA . LYS A 1 547 ? 24.156 -26.812 -44 1 82.94 547 LYS A CA 1
ATOM 4510 C C . LYS A 1 547 ? 24.625 -28.156 -44.531 1 82.94 547 LYS A C 1
ATOM 4512 O O . LYS A 1 547 ? 23.828 -28.969 -44.969 1 82.94 547 LYS A O 1
ATOM 4517 N N . THR A 1 548 ? 25.875 -28.375 -44.438 1 81.12 548 THR A N 1
ATOM 4518 C CA . THR A 1 548 ? 26.438 -29.562 -45.094 1 81.12 548 THR A CA 1
ATOM 4519 C C . THR A 1 548 ? 26.578 -30.703 -44.062 1 81.12 548 THR A C 1
ATOM 4521 O O . THR A 1 548 ? 26.984 -31.812 -44.438 1 81.12 548 THR A O 1
ATOM 4524 N N . THR A 1 549 ? 26.312 -30.438 -42.938 1 82.44 549 THR A N 1
ATOM 4525 C CA . THR A 1 549 ? 26.469 -31.469 -41.906 1 82.44 549 THR A CA 1
ATOM 4526 C C . THR A 1 549 ? 25.219 -32.344 -41.812 1 82.44 549 THR A C 1
ATOM 4528 O O . THR A 1 549 ? 24.109 -31.844 -41.688 1 82.44 549 THR A O 1
ATOM 4531 N N . GLU A 1 550 ? 25.375 -33.594 -41.969 1 76.12 550 GLU A N 1
ATOM 4532 C CA . GLU A 1 550 ? 24.25 -34.531 -41.906 1 76.12 550 GLU A CA 1
ATOM 4533 C C . GLU A 1 550 ? 23.859 -34.812 -40.438 1 76.12 550 GLU A C 1
ATOM 4535 O O . GLU A 1 550 ? 24.703 -34.75 -39.562 1 76.12 550 GLU A O 1
ATOM 4540 N N . VAL A 1 551 ? 22.594 -35.031 -40.219 1 74.88 551 VAL A N 1
ATOM 4541 C CA . VAL A 1 551 ? 22.094 -35.375 -38.875 1 74.88 551 VAL A CA 1
ATOM 4542 C C . VAL A 1 551 ? 22.594 -36.781 -38.5 1 74.88 551 VAL A C 1
ATOM 4544 O O . VAL A 1 551 ? 22.453 -37.719 -39.281 1 74.88 551 VAL A O 1
ATOM 4547 N N . PRO A 1 552 ? 23.297 -36.781 -37.406 1 71.06 552 PRO A N 1
ATOM 4548 C CA . PRO A 1 552 ? 23.828 -38.062 -37 1 71.06 552 PRO A CA 1
ATOM 4549 C C . PRO A 1 552 ? 22.75 -39.125 -36.844 1 71.06 552 PRO A C 1
ATOM 4551 O O . PRO A 1 552 ? 21.625 -38.812 -36.469 1 71.06 552 PRO A O 1
ATOM 4554 N N . THR A 1 553 ? 23.062 -40.344 -37.25 1 64.12 553 THR A N 1
ATOM 4555 C CA . THR A 1 553 ? 22.188 -41.5 -37.031 1 64.12 553 THR A CA 1
ATOM 4556 C C . THR A 1 553 ? 22.141 -41.875 -35.562 1 64.12 553 THR A C 1
ATOM 4558 O O . THR A 1 553 ? 22.922 -41.375 -34.75 1 64.12 553 THR A O 1
ATOM 4561 N N . ASP A 1 554 ? 21.297 -42.75 -35.156 1 61.75 554 ASP A N 1
ATOM 4562 C CA . ASP A 1 554 ? 21.109 -43.188 -33.781 1 61.75 554 ASP A CA 1
ATOM 4563 C C . ASP A 1 554 ? 22.438 -43.719 -33.188 1 61.75 554 ASP A C 1
ATOM 4565 O O . ASP A 1 554 ? 22.766 -43.438 -32.031 1 61.75 554 ASP A O 1
ATOM 4569 N N . GLU A 1 555 ? 23.094 -44.406 -34.031 1 59.16 555 GLU A N 1
ATOM 4570 C CA . GLU A 1 555 ? 24.375 -45 -33.594 1 59.16 555 GLU A CA 1
ATOM 4571 C C . GLU A 1 555 ? 25.422 -43.906 -33.375 1 59.16 555 GLU A C 1
ATOM 4573 O O . GLU A 1 555 ? 26.25 -44.031 -32.438 1 59.16 555 GLU A O 1
ATOM 4578 N N . GLN A 1 556 ? 25.203 -42.875 -34.094 1 62.22 556 GLN A N 1
ATOM 4579 C CA . GLN A 1 556 ? 26.203 -41.812 -34.031 1 62.22 556 GLN A CA 1
ATOM 4580 C C . GLN A 1 556 ? 25.953 -40.875 -32.875 1 62.22 556 GLN A C 1
ATOM 4582 O O . GLN A 1 556 ? 26.859 -40.156 -32.438 1 62.22 556 GLN A O 1
ATOM 4587 N N . LEU A 1 557 ? 24.766 -40.875 -32.438 1 64.69 557 LEU A N 1
ATOM 4588 C CA . LEU A 1 557 ? 24.453 -40 -31.312 1 64.69 557 LEU A CA 1
ATOM 4589 C C . LEU A 1 557 ? 25.172 -40.469 -30.047 1 64.69 557 LEU A C 1
ATOM 4591 O O . LEU A 1 557 ? 25.406 -39.688 -29.125 1 64.69 557 LEU A O 1
ATOM 4595 N N . ASN A 1 558 ? 25.547 -41.781 -30.062 1 63.44 558 ASN A N 1
ATOM 4596 C CA . ASN A 1 558 ? 26.359 -42.312 -28.969 1 63.44 558 ASN A CA 1
ATOM 4597 C C . ASN A 1 558 ? 27.844 -42 -29.156 1 63.44 558 ASN A C 1
ATOM 4599 O O . ASN A 1 558 ? 28.609 -42.031 -28.188 1 63.44 558 ASN A O 1
ATOM 4603 N N . ASP A 1 559 ? 28.188 -41.781 -30.422 1 68.38 559 ASP A N 1
ATOM 4604 C CA . ASP A 1 559 ? 29.547 -41.375 -30.781 1 68.38 559 ASP A CA 1
ATOM 4605 C C . ASP A 1 559 ? 29.547 -40.219 -31.75 1 68.38 559 ASP A C 1
ATOM 4607 O O . ASP A 1 559 ? 29.609 -40.406 -32.969 1 68.38 559 ASP A O 1
ATOM 4611 N N . LEU A 1 560 ? 29.391 -39 -31.141 1 78.38 560 LEU A N 1
ATOM 4612 C CA . LEU A 1 560 ? 29.188 -37.812 -31.938 1 78.38 560 LEU A CA 1
ATOM 4613 C C . LEU A 1 560 ? 30.359 -37.531 -32.875 1 78.38 560 LEU A C 1
ATOM 4615 O O . LEU A 1 560 ? 31.516 -37.719 -32.469 1 78.38 560 LEU A O 1
ATOM 4619 N N . PRO A 1 561 ? 30.047 -37.25 -34.062 1 78.69 561 PRO A N 1
ATOM 4620 C CA . PRO A 1 561 ? 31.125 -36.844 -34.938 1 78.69 561 PRO A CA 1
ATOM 4621 C C . PRO A 1 561 ? 31.969 -35.688 -34.406 1 78.69 561 PRO A C 1
ATOM 4623 O O . PRO A 1 561 ? 31.484 -34.938 -33.562 1 78.69 561 PRO A O 1
ATOM 4626 N N . GLU A 1 562 ? 33.156 -35.594 -34.844 1 79.38 562 GLU A N 1
ATOM 4627 C CA . GLU A 1 562 ? 34.125 -34.594 -34.375 1 79.38 562 GLU A CA 1
ATOM 4628 C C . GLU A 1 562 ? 33.562 -33.188 -34.531 1 79.38 562 GLU A C 1
ATOM 4630 O O . GLU A 1 562 ? 33.812 -32.312 -33.719 1 79.38 562 GLU A O 1
ATOM 4635 N N . SER A 1 563 ? 32.781 -33.031 -35.531 1 82.19 563 SER A N 1
ATOM 4636 C CA . SER A 1 563 ? 32.25 -31.703 -35.812 1 82.19 563 SER A CA 1
ATOM 4637 C C . SER A 1 563 ? 31.172 -31.328 -34.781 1 82.19 563 SER A C 1
ATOM 4639 O O . SER A 1 563 ? 30.891 -30.141 -34.594 1 82.19 563 SER A O 1
ATOM 4641 N N . LEU A 1 564 ? 30.578 -32.281 -34.156 1 86.31 564 LEU A N 1
ATOM 4642 C CA . LEU A 1 564 ? 29.5 -32.062 -33.188 1 86.31 564 LEU A CA 1
ATOM 4643 C C . LEU A 1 564 ? 29.938 -32.469 -31.781 1 86.31 564 LEU A C 1
ATOM 4645 O O . LEU A 1 564 ? 29.109 -32.688 -30.906 1 86.31 564 LEU A O 1
ATOM 4649 N N . SER A 1 565 ? 31.234 -32.562 -31.594 1 84.88 565 SER A N 1
ATOM 4650 C CA . SER A 1 565 ? 31.75 -33.156 -30.359 1 84.88 565 SER A CA 1
ATOM 4651 C C . SER A 1 565 ? 31.812 -32.156 -29.219 1 84.88 565 SER A C 1
ATOM 4653 O O . SER A 1 565 ? 31.969 -32.531 -28.062 1 84.88 565 SER A O 1
ATOM 4655 N N . THR A 1 566 ? 31.625 -30.922 -29.547 1 89.62 566 THR A N 1
ATOM 4656 C CA . THR A 1 566 ? 31.625 -29.938 -28.484 1 89.62 566 THR A CA 1
ATOM 4657 C C . THR A 1 566 ? 30.203 -29.547 -28.094 1 89.62 566 THR A C 1
ATOM 4659 O O . THR A 1 566 ? 29.297 -29.625 -28.906 1 89.62 566 THR A O 1
ATOM 4662 N N . LEU A 1 567 ? 30.031 -29.156 -26.875 1 91.81 567 LEU A N 1
ATOM 4663 C CA . LEU A 1 567 ? 28.719 -28.766 -26.391 1 91.81 567 LEU A CA 1
ATOM 4664 C C . LEU A 1 567 ? 28.141 -27.625 -27.234 1 91.81 567 LEU A C 1
ATOM 4666 O O . LEU A 1 567 ? 26.953 -27.656 -27.594 1 91.81 567 LEU A O 1
ATOM 4670 N N . TYR A 1 568 ? 28.922 -26.641 -27.547 1 92 568 TYR A N 1
ATOM 4671 C CA . TYR A 1 568 ? 28.484 -25.484 -28.312 1 92 568 TYR A CA 1
ATOM 4672 C C . TYR A 1 568 ? 28 -25.906 -29.703 1 92 568 TYR A C 1
ATOM 4674 O O . TYR A 1 568 ? 26.922 -25.516 -30.125 1 92 568 TYR A O 1
ATOM 4682 N N . SER A 1 569 ? 28.828 -26.672 -30.266 1 90.69 569 SER A N 1
ATOM 4683 C CA . SER A 1 569 ? 28.484 -27.109 -31.609 1 90.69 569 SER A CA 1
ATOM 4684 C C . SER A 1 569 ? 27.219 -27.953 -31.625 1 90.69 569 SER A C 1
ATOM 4686 O O . SER A 1 569 ? 26.391 -27.812 -32.531 1 90.69 569 SER A O 1
ATOM 4688 N N . PHE A 1 570 ? 27.141 -28.719 -30.688 1 90.88 570 PHE A N 1
ATOM 4689 C CA . PHE A 1 570 ? 25.969 -29.578 -30.609 1 90.88 570 PHE A CA 1
ATOM 4690 C C . PHE A 1 570 ? 24.703 -28.75 -30.422 1 90.88 570 PHE A C 1
ATOM 4692 O O . PHE A 1 570 ? 23.688 -28.984 -31.094 1 90.88 570 PHE A O 1
ATOM 4699 N N . LEU A 1 571 ? 24.734 -27.859 -29.484 1 92.5 571 LEU A N 1
ATOM 4700 C CA . LEU A 1 571 ? 23.562 -27.031 -29.203 1 92.5 571 LEU A CA 1
ATOM 4701 C C . LEU A 1 571 ? 23.188 -26.203 -30.422 1 92.5 571 LEU A C 1
ATOM 4703 O O . LEU A 1 571 ? 22 -26.125 -30.781 1 92.5 571 LEU A O 1
ATOM 4707 N N . GLN A 1 572 ? 24.141 -25.625 -31.031 1 92 572 GLN A N 1
ATOM 4708 C CA . GLN A 1 572 ? 23.891 -24.828 -32.219 1 92 572 GLN A CA 1
ATOM 4709 C C . GLN A 1 572 ? 23.281 -25.672 -33.344 1 92 572 GLN A C 1
ATOM 4711 O O . GLN A 1 572 ? 22.281 -25.281 -33.938 1 92 572 GLN A O 1
ATOM 4716 N N . PHE A 1 573 ? 23.844 -26.766 -33.469 1 91.31 573 PHE A N 1
ATOM 4717 C CA . PHE A 1 573 ? 23.391 -27.688 -34.5 1 91.31 573 PHE A CA 1
ATOM 4718 C C . PHE A 1 573 ? 21.953 -28.141 -34.219 1 91.31 573 PHE A C 1
ATOM 4720 O O . PHE A 1 573 ? 21.109 -28.156 -35.125 1 91.31 573 PHE A O 1
ATOM 4727 N N . THR A 1 574 ? 21.719 -28.578 -33.062 1 90.62 574 THR A N 1
ATOM 4728 C CA . THR A 1 574 ? 20.406 -29.078 -32.656 1 90.62 574 THR A CA 1
ATOM 4729 C C . THR A 1 574 ? 19.344 -28 -32.812 1 90.62 574 THR A C 1
ATOM 4731 O O . THR A 1 574 ? 18.266 -28.266 -33.375 1 90.62 574 THR A O 1
ATOM 4734 N N . HIS A 1 575 ? 19.609 -26.812 -32.344 1 92.56 575 HIS A N 1
ATOM 4735 C CA . HIS A 1 575 ? 18.656 -25.734 -32.438 1 92.56 575 HIS A CA 1
ATOM 4736 C C . HIS A 1 575 ? 18.406 -25.344 -33.906 1 92.56 575 HIS A C 1
ATOM 4738 O O . HIS A 1 575 ? 17.266 -25.031 -34.281 1 92.56 575 HIS A O 1
ATOM 4744 N N . PHE A 1 576 ? 19.469 -25.328 -34.625 1 91.56 576 PHE A N 1
ATOM 4745 C CA . PHE A 1 576 ? 19.359 -25.016 -36.031 1 91.56 576 PHE A CA 1
ATOM 4746 C C . PHE A 1 576 ? 18.438 -26.016 -36.75 1 91.56 576 PHE A C 1
ATOM 4748 O O . PHE A 1 576 ? 17.516 -25.609 -37.469 1 91.56 576 PHE A O 1
ATOM 4755 N N . ASN A 1 577 ? 18.625 -27.219 -36.531 1 89.31 577 ASN A N 1
ATOM 4756 C CA . ASN A 1 577 ? 17.828 -28.25 -37.156 1 89.31 577 ASN A CA 1
ATOM 4757 C C . ASN A 1 577 ? 16.391 -28.281 -36.625 1 89.31 577 ASN A C 1
ATOM 4759 O O . ASN A 1 577 ? 15.453 -28.594 -37.344 1 89.31 577 ASN A O 1
ATOM 4763 N N . ASN A 1 578 ? 16.234 -28 -35.406 1 89.25 578 ASN A N 1
ATOM 4764 C CA . ASN A 1 578 ? 14.898 -27.906 -34.812 1 89.25 578 ASN A CA 1
ATOM 4765 C C . ASN A 1 578 ? 14.062 -26.828 -35.531 1 89.25 578 ASN A C 1
ATOM 4767 O O . ASN A 1 578 ? 12.852 -26.984 -35.688 1 89.25 578 ASN A O 1
ATOM 4771 N N . LEU A 1 579 ? 14.727 -25.766 -35.938 1 87.44 579 LEU A N 1
ATOM 4772 C CA . LEU A 1 579 ? 14.031 -24.656 -36.594 1 87.44 579 LEU A CA 1
ATOM 4773 C C . LEU A 1 579 ? 13.844 -24.938 -38.094 1 87.44 579 LEU A C 1
ATOM 4775 O O . LEU A 1 579 ? 12.773 -24.688 -38.656 1 87.44 579 LEU A O 1
ATOM 4779 N N . LYS A 1 580 ? 14.836 -25.516 -38.719 1 85.69 580 LYS A N 1
ATOM 4780 C CA . LYS A 1 580 ? 14.828 -25.688 -40.156 1 85.69 580 LYS A CA 1
ATOM 4781 C C . LYS A 1 580 ? 14.195 -27.031 -40.562 1 85.69 580 LYS A C 1
ATOM 4783 O O . LYS A 1 580 ? 13.492 -27.125 -41.562 1 85.69 580 LYS A O 1
ATOM 4788 N N . ASN A 1 581 ? 14.609 -27.969 -39.719 1 83.12 581 ASN A N 1
ATOM 4789 C CA . ASN A 1 581 ? 14.125 -29.312 -40 1 83.12 581 ASN A CA 1
ATOM 4790 C C . ASN A 1 581 ? 13.422 -29.938 -38.781 1 83.12 581 ASN A C 1
ATOM 4792 O O . ASN A 1 581 ? 13.883 -30.938 -38.25 1 83.12 581 ASN A O 1
ATOM 4796 N N . PRO A 1 582 ? 12.297 -29.438 -38.531 1 81.44 582 PRO A N 1
ATOM 4797 C CA . PRO A 1 582 ? 11.633 -29.906 -37.312 1 81.44 582 PRO A CA 1
ATOM 4798 C C . PRO A 1 582 ? 11.211 -31.375 -37.406 1 81.44 582 PRO A C 1
ATOM 4800 O O . PRO A 1 582 ? 11.023 -32.031 -36.375 1 81.44 582 PRO A O 1
ATOM 4803 N N . ASN A 1 583 ? 11.133 -31.875 -38.5 1 78.81 583 ASN A N 1
ATOM 4804 C CA . ASN A 1 583 ? 10.758 -33.281 -38.688 1 78.81 583 ASN A CA 1
ATOM 4805 C C . ASN A 1 583 ? 11.922 -34.219 -38.406 1 78.81 583 ASN A C 1
ATOM 4807 O O . ASN A 1 583 ? 11.711 -35.375 -38.094 1 78.81 583 ASN A O 1
ATOM 4811 N N . LEU A 1 584 ? 13.102 -33.656 -38.469 1 78.75 584 LEU A N 1
ATOM 4812 C CA . LEU A 1 584 ? 14.281 -34.469 -38.25 1 78.75 584 LEU A CA 1
ATOM 4813 C C . LEU A 1 584 ? 14.734 -34.406 -36.812 1 78.75 584 LEU A C 1
ATOM 4815 O O . LEU A 1 584 ? 15.102 -35.406 -36.219 1 78.75 584 LEU A O 1
ATOM 4819 N N . VAL A 1 585 ? 14.82 -33.25 -36.312 1 83.62 585 VAL A N 1
ATOM 4820 C CA . VAL A 1 585 ? 15.25 -33.031 -34.906 1 83.62 585 VAL A CA 1
ATOM 4821 C C . VAL A 1 585 ? 14.227 -32.188 -34.188 1 83.62 585 VAL A C 1
ATOM 4823 O O . VAL A 1 585 ? 13.875 -31.094 -34.656 1 83.62 585 VAL A O 1
ATOM 4826 N N . LYS A 1 586 ? 13.75 -32.75 -33.062 1 84.38 586 LYS A N 1
ATOM 4827 C CA . LYS A 1 586 ? 12.805 -31.984 -32.25 1 84.38 586 LYS A CA 1
ATOM 4828 C C . LYS A 1 586 ? 13.305 -31.859 -30.797 1 84.38 586 LYS A C 1
ATOM 4830 O O . LYS A 1 586 ? 13.688 -32.844 -30.172 1 84.38 586 LYS A O 1
ATOM 4835 N N . ILE A 1 587 ? 13.312 -30.688 -30.391 1 88.5 587 ILE A N 1
ATOM 4836 C CA . ILE A 1 587 ? 13.734 -30.422 -29.016 1 88.5 587 ILE A CA 1
ATOM 4837 C C . ILE A 1 587 ? 12.531 -30.531 -28.078 1 88.5 587 ILE A C 1
ATOM 4839 O O . ILE A 1 587 ? 11.477 -29.953 -28.344 1 88.5 587 ILE A O 1
ATOM 4843 N N . GLN A 1 588 ? 12.602 -31.344 -27.016 1 88.06 588 GLN A N 1
ATOM 4844 C CA . GLN A 1 588 ? 11.602 -31.438 -25.969 1 88.06 588 GLN A CA 1
ATOM 4845 C C . GLN A 1 588 ? 12.07 -30.719 -24.703 1 88.06 588 GLN A C 1
ATOM 4847 O O . GLN A 1 588 ? 13.055 -31.125 -24.078 1 88.06 588 GLN A O 1
ATOM 4852 N N . ASP A 1 589 ? 11.414 -29.703 -24.344 1 89.12 589 ASP A N 1
ATOM 4853 C CA . ASP A 1 589 ? 11.875 -28.906 -23.203 1 89.12 589 ASP A CA 1
ATOM 4854 C C . ASP A 1 589 ? 10.695 -28.375 -22.391 1 89.12 589 ASP A C 1
ATOM 4856 O O . ASP A 1 589 ? 10.805 -27.344 -21.734 1 89.12 589 ASP A O 1
ATOM 4860 N N . ASP A 1 590 ? 9.547 -29.047 -22.375 1 92.38 590 ASP A N 1
ATOM 4861 C CA . ASP A 1 590 ? 8.359 -28.578 -21.672 1 92.38 590 ASP A CA 1
ATOM 4862 C C . ASP A 1 590 ? 8.258 -29.234 -20.297 1 92.38 590 ASP A C 1
ATOM 4864 O O . ASP A 1 590 ? 9.055 -30.109 -19.953 1 92.38 590 ASP A O 1
ATOM 4868 N N . VAL A 1 591 ? 7.316 -28.766 -19.531 1 95.25 591 VAL A N 1
ATOM 4869 C CA . VAL A 1 591 ? 7.117 -29.219 -18.156 1 95.25 591 VAL A CA 1
ATOM 4870 C C . VAL A 1 591 ? 6.875 -30.734 -18.156 1 95.25 591 VAL A C 1
ATOM 4872 O O . VAL A 1 591 ? 7.277 -31.422 -17.219 1 95.25 591 VAL A O 1
ATOM 4875 N N . TYR A 1 592 ? 6.312 -31.266 -19.234 1 94.75 592 TYR A N 1
ATOM 4876 C CA . TYR A 1 592 ? 5.953 -32.688 -19.328 1 94.75 592 TYR A CA 1
ATOM 4877 C C . TYR A 1 592 ? 7.184 -33.531 -19.578 1 94.75 592 TYR A C 1
ATOM 4879 O O . TYR A 1 592 ? 7.152 -34.75 -19.359 1 94.75 592 TYR A O 1
ATOM 4887 N N . ASP A 1 593 ? 8.219 -32.938 -20.016 1 91.06 593 ASP A N 1
ATOM 4888 C CA . ASP A 1 593 ? 9.422 -33.656 -20.422 1 91.06 593 ASP A CA 1
ATOM 4889 C C . ASP A 1 593 ? 10.492 -33.594 -19.328 1 91.06 593 ASP A C 1
ATOM 4891 O O . ASP A 1 593 ? 11.555 -34.219 -19.469 1 91.06 593 ASP A O 1
ATOM 4895 N N . ASP A 1 594 ? 10.258 -32.875 -18.328 1 92.75 594 ASP A N 1
ATOM 4896 C CA . ASP A 1 594 ? 11.242 -32.656 -17.266 1 92.75 594 ASP A CA 1
ATOM 4897 C C . ASP A 1 594 ? 11.211 -33.781 -16.234 1 92.75 594 ASP A C 1
ATOM 4899 O O . ASP A 1 594 ? 10.266 -33.906 -15.461 1 92.75 594 ASP A O 1
ATOM 4903 N N . ASP A 1 595 ? 12.219 -34.5 -16.094 1 90.38 595 ASP A N 1
ATOM 4904 C CA . ASP A 1 595 ? 12.297 -35.656 -15.203 1 90.38 595 ASP A CA 1
ATOM 4905 C C . ASP A 1 595 ? 12.242 -35.219 -13.742 1 90.38 595 ASP A C 1
ATOM 4907 O O . ASP A 1 595 ? 11.773 -35.969 -12.883 1 90.38 595 ASP A O 1
ATOM 4911 N N . GLU A 1 596 ? 12.703 -34 -13.5 1 92.38 596 GLU A N 1
ATOM 4912 C CA . GLU A 1 596 ? 12.703 -33.531 -12.125 1 92.38 596 GLU A CA 1
ATOM 4913 C C . GLU A 1 596 ? 11.281 -33.312 -11.609 1 92.38 596 GLU A C 1
ATOM 4915 O O . GLU A 1 596 ? 11.039 -33.375 -10.398 1 92.38 596 GLU A O 1
ATOM 4920 N N . VAL A 1 597 ? 10.391 -33.094 -12.492 1 96.19 597 VAL A N 1
ATOM 4921 C CA . VAL A 1 597 ? 8.992 -32.938 -12.102 1 96.19 597 VAL A CA 1
ATOM 4922 C C . VAL A 1 597 ? 8.469 -34.25 -11.539 1 96.19 597 VAL A C 1
ATOM 4924 O O . VAL A 1 597 ? 7.848 -34.281 -10.477 1 96.19 597 VAL A O 1
ATOM 4927 N N . TYR A 1 598 ? 8.75 -35.344 -12.203 1 96 598 TYR A N 1
ATOM 4928 C CA . TYR A 1 598 ? 8.281 -36.656 -11.789 1 96 598 TYR A CA 1
ATOM 4929 C C . TYR A 1 598 ? 8.992 -37.125 -10.523 1 96 598 TYR A C 1
ATOM 4931 O O . TYR A 1 598 ? 8.375 -37.688 -9.625 1 96 598 TYR A O 1
ATOM 4939 N N . LYS A 1 599 ? 10.234 -36.844 -10.492 1 94.06 599 LYS A N 1
ATOM 4940 C CA . LYS A 1 599 ? 10.977 -37.156 -9.273 1 94.06 599 LYS A CA 1
ATOM 4941 C C . LYS A 1 599 ? 10.375 -36.438 -8.07 1 94.06 599 LYS A C 1
ATOM 4943 O O . LYS A 1 599 ? 10.141 -37.062 -7.027 1 94.06 599 LYS A O 1
ATOM 4948 N N . CYS A 1 600 ? 10.219 -35.156 -8.266 1 95.31 600 CYS A N 1
ATOM 4949 C CA . CYS A 1 600 ? 9.641 -34.344 -7.207 1 95.31 600 CYS A CA 1
ATOM 4950 C C . CYS A 1 600 ? 8.305 -34.906 -6.75 1 95.31 600 CYS A C 1
ATOM 4952 O O . CYS A 1 600 ? 8.047 -35.031 -5.551 1 95.31 600 CYS A O 1
ATOM 4954 N N . PHE A 1 601 ? 7.5 -35.344 -7.672 1 97.38 601 PHE A N 1
ATOM 4955 C CA . PHE A 1 601 ? 6.184 -35.906 -7.402 1 97.38 601 PHE A CA 1
ATOM 4956 C C . PHE A 1 601 ? 6.312 -37.188 -6.594 1 97.38 601 PHE A C 1
ATOM 4958 O O . PHE A 1 601 ? 5.637 -37.375 -5.578 1 97.38 601 PHE A O 1
ATOM 4965 N N . ILE A 1 602 ? 7.133 -38.031 -6.988 1 96.12 602 ILE A N 1
ATOM 4966 C CA . ILE A 1 602 ? 7.332 -39.312 -6.32 1 96.12 602 ILE A CA 1
ATOM 4967 C C . ILE A 1 602 ? 7.832 -39.062 -4.895 1 96.12 602 ILE A C 1
ATOM 4969 O O . ILE A 1 602 ? 7.285 -39.625 -3.941 1 96.12 602 ILE A O 1
ATOM 4973 N N . GLU A 1 603 ? 8.781 -38.219 -4.738 1 94.31 603 GLU A N 1
ATOM 4974 C CA . GLU A 1 603 ? 9.352 -37.938 -3.422 1 94.31 603 GLU A CA 1
ATOM 4975 C C . GLU A 1 603 ? 8.328 -37.312 -2.49 1 94.31 603 GLU A C 1
ATOM 4977 O O . GLU A 1 603 ? 8.258 -37.656 -1.307 1 94.31 603 GLU A O 1
ATOM 4982 N N . ASN A 1 604 ? 7.598 -36.375 -2.99 1 95.69 604 ASN A N 1
ATOM 4983 C CA . ASN A 1 604 ? 6.527 -35.781 -2.186 1 95.69 604 ASN A CA 1
ATOM 4984 C C . ASN A 1 604 ? 5.578 -36.844 -1.656 1 95.69 604 ASN A C 1
ATOM 4986 O O . ASN A 1 604 ? 5.062 -36.75 -0.543 1 95.69 604 ASN A O 1
ATOM 4990 N N . THR A 1 605 ? 5.332 -37.812 -2.498 1 96.19 605 THR A N 1
ATOM 4991 C CA . THR A 1 605 ? 4.328 -38.844 -2.199 1 96.19 605 THR A CA 1
ATOM 4992 C C . THR A 1 605 ? 4.871 -39.875 -1.203 1 96.19 605 THR A C 1
ATOM 4994 O O . THR A 1 605 ? 4.18 -40.219 -0.251 1 96.19 605 THR A O 1
ATOM 4997 N N . ILE A 1 606 ? 6.109 -40.25 -1.317 1 93.81 606 ILE A N 1
ATOM 4998 C CA . ILE A 1 606 ? 6.559 -41.406 -0.577 1 93.81 606 ILE A CA 1
ATOM 4999 C C . ILE A 1 606 ? 7.418 -40.969 0.609 1 93.81 606 ILE A C 1
ATOM 5001 O O . ILE A 1 606 ? 7.551 -41.719 1.59 1 93.81 606 ILE A O 1
ATOM 5005 N N . LYS A 1 607 ? 7.941 -39.812 0.572 1 91.75 607 LYS A N 1
ATOM 5006 C CA . LYS A 1 607 ? 8.922 -39.469 1.597 1 91.75 607 LYS A CA 1
ATOM 5007 C C . LYS A 1 607 ? 8.289 -38.594 2.691 1 91.75 607 LYS A C 1
ATOM 5009 O O . LYS A 1 607 ? 8.945 -38.281 3.678 1 91.75 607 LYS A O 1
ATOM 5014 N N . THR A 1 608 ? 7.086 -38.188 2.58 1 91.81 608 THR A N 1
ATOM 5015 C CA . THR A 1 608 ? 6.438 -37.375 3.586 1 91.81 608 THR A CA 1
ATOM 5016 C C . THR A 1 608 ? 5.488 -38.188 4.449 1 91.81 608 THR A C 1
ATOM 5018 O O . THR A 1 608 ? 4.906 -39.156 3.973 1 91.81 608 THR A O 1
ATOM 5021 N N . LYS A 1 609 ? 5.324 -37.75 5.652 1 88.19 609 LYS A N 1
ATOM 5022 C CA . LYS A 1 609 ? 4.5 -38.469 6.629 1 88.19 609 LYS A CA 1
ATOM 5023 C C . LYS A 1 609 ? 3.082 -37.906 6.66 1 88.19 609 LYS A C 1
ATOM 5025 O O . LYS A 1 609 ? 2.889 -36.688 6.535 1 88.19 609 LYS A O 1
ATOM 5030 N N . SER A 1 610 ? 2.17 -38.812 6.855 1 87.5 610 SER A N 1
ATOM 5031 C CA . SER A 1 610 ? 0.774 -38.406 6.93 1 87.5 610 SER A CA 1
ATOM 5032 C C . SER A 1 610 ? 0.477 -37.719 8.25 1 87.5 610 SER A C 1
ATOM 5034 O O . SER A 1 610 ? 1.11 -38 9.273 1 87.5 610 SER A O 1
ATOM 5036 N N . PRO A 1 611 ? -0.482 -36.812 8.18 1 85 611 PRO A N 1
ATOM 5037 C CA . PRO A 1 611 ? -0.916 -36.219 9.43 1 85 611 PRO A CA 1
ATOM 5038 C C . PRO A 1 611 ? -1.517 -37.219 10.406 1 85 611 PRO A C 1
ATOM 5040 O O . PRO A 1 611 ? -2.047 -38.25 9.984 1 85 611 PRO A O 1
ATOM 5043 N N . ILE A 1 612 ? -1.455 -36.844 11.594 1 79 612 ILE A N 1
ATOM 5044 C CA . ILE A 1 612 ? -1.964 -37.75 12.641 1 79 612 ILE A CA 1
ATOM 5045 C C . ILE A 1 612 ? -3.49 -37.719 12.641 1 79 612 ILE A C 1
ATOM 5047 O O . ILE A 1 612 ? -4.133 -38.75 12.742 1 79 612 ILE A O 1
ATOM 5051 N N . ASN A 1 613 ? -3.996 -36.5 12.484 1 79.75 613 ASN A N 1
ATOM 5052 C CA . ASN A 1 613 ? -5.449 -36.375 12.5 1 79.75 613 ASN A CA 1
ATOM 5053 C C . ASN A 1 613 ? -6.004 -36.156 11.094 1 79.75 613 ASN A C 1
ATOM 5055 O O . ASN A 1 613 ? -5.363 -35.5 10.258 1 79.75 613 ASN A O 1
ATOM 5059 N N . LYS A 1 614 ? -7.195 -36.812 10.93 1 85.62 614 LYS A N 1
ATOM 5060 C CA . LYS A 1 614 ? -7.898 -36.562 9.672 1 85.62 614 LYS A CA 1
ATOM 5061 C C . LYS A 1 614 ? -8.328 -35.125 9.539 1 85.62 614 LYS A C 1
ATOM 5063 O O . LYS A 1 614 ? -8.734 -34.5 10.523 1 85.62 614 LYS A O 1
ATOM 5068 N N . LYS A 1 615 ? -8.133 -34.594 8.352 1 88.06 615 LYS A N 1
ATOM 5069 C CA . LYS A 1 615 ? -8.523 -33.219 8.078 1 88.06 615 LYS A CA 1
ATOM 5070 C C . LYS A 1 615 ? -9.344 -33.125 6.793 1 88.06 615 LYS A C 1
ATOM 5072 O O . LYS A 1 615 ? -9.078 -33.844 5.828 1 88.06 615 LYS A O 1
ATOM 5077 N N . HIS A 1 616 ? -10.25 -32.188 6.793 1 92.56 616 HIS A N 1
ATOM 5078 C CA . HIS A 1 616 ? -11.055 -31.953 5.602 1 92.56 616 HIS A CA 1
ATOM 5079 C C . HIS A 1 616 ? -10.43 -30.875 4.73 1 92.56 616 HIS A C 1
ATOM 5081 O O . HIS A 1 616 ? -9.656 -30.047 5.219 1 92.56 616 HIS A O 1
ATOM 5087 N N . LEU A 1 617 ? -10.75 -31.031 3.471 1 94.56 617 LEU A N 1
ATOM 5088 C CA . LEU A 1 617 ? -10.383 -29.984 2.533 1 94.56 617 LEU A CA 1
ATOM 5089 C C . LEU A 1 617 ? -11.031 -28.656 2.922 1 94.56 617 LEU A C 1
ATOM 5091 O O . LEU A 1 617 ? -12.227 -28.609 3.223 1 94.56 617 LEU A O 1
ATOM 5095 N N . GLN A 1 618 ? -10.18 -27.656 2.992 1 90.69 618 GLN A N 1
ATOM 5096 C CA . GLN A 1 618 ? -10.688 -26.312 3.297 1 90.69 618 GLN A CA 1
ATOM 5097 C C . GLN A 1 618 ? -10.57 -25.391 2.088 1 90.69 618 GLN A C 1
ATOM 5099 O O . GLN A 1 618 ? -9.625 -25.5 1.31 1 90.69 618 GLN A O 1
ATOM 5104 N N . MET A 1 619 ? -11.57 -24.578 1.938 1 89.44 619 MET A N 1
ATOM 5105 C CA . MET A 1 619 ? -11.531 -23.578 0.873 1 89.44 619 MET A CA 1
ATOM 5106 C C . MET A 1 619 ? -11.156 -22.203 1.425 1 89.44 619 MET A C 1
ATOM 5108 O O . MET A 1 619 ? -11.547 -21.859 2.541 1 89.44 619 MET A O 1
ATOM 5112 N N . SER A 1 620 ? -10.367 -21.469 0.642 1 79.69 620 SER A N 1
ATOM 5113 C CA . SER A 1 620 ? -9.992 -20.109 1.061 1 79.69 620 SER A CA 1
ATOM 5114 C C . SER A 1 620 ? -11.203 -19.188 1.109 1 79.69 620 SER A C 1
ATOM 5116 O O . SER A 1 620 ? -12.156 -19.375 0.349 1 79.69 620 SER A O 1
ATOM 5118 N N . ASN A 1 621 ? -11.133 -18.219 2.041 1 62.06 621 ASN A N 1
ATOM 5119 C CA . ASN A 1 621 ? -12.203 -17.25 2.232 1 62.06 621 ASN A CA 1
ATOM 5120 C C . ASN A 1 621 ? -12.156 -16.141 1.185 1 62.06 621 ASN A C 1
ATOM 5122 O O . ASN A 1 621 ? -13.18 -15.539 0.862 1 62.06 621 ASN A O 1
ATOM 5126 N N . ASP A 1 622 ? -10.953 -15.773 0.899 1 61.62 622 ASP A N 1
ATOM 5127 C CA . ASP A 1 622 ? -10.789 -14.688 -0.056 1 61.62 622 ASP A CA 1
ATOM 5128 C C . ASP A 1 622 ? -10.789 -15.203 -1.491 1 61.62 622 ASP A C 1
ATOM 5130 O O . ASP A 1 622 ? -9.781 -15.719 -1.971 1 61.62 622 ASP A O 1
ATOM 5134 N N . HIS A 1 623 ? -12 -15.195 -2.02 1 57.53 623 HIS A N 1
ATOM 5135 C CA . HIS A 1 623 ? -12.102 -15.75 -3.363 1 57.53 623 HIS A CA 1
ATOM 5136 C C . HIS A 1 623 ? -12.133 -14.648 -4.418 1 57.53 623 HIS A C 1
ATOM 5138 O O . HIS A 1 623 ? -12.406 -14.906 -5.59 1 57.53 623 HIS A O 1
ATOM 5144 N N . SER A 1 624 ? -11.711 -13.406 -3.82 1 58.03 624 SER A N 1
ATOM 5145 C CA . SER A 1 624 ? -11.82 -12.32 -4.785 1 58.03 624 SER A CA 1
ATOM 5146 C C . SER A 1 624 ? -10.57 -12.227 -5.652 1 58.03 624 SER A C 1
ATOM 5148 O O . SER A 1 624 ? -9.445 -12.344 -5.152 1 58.03 624 SER A O 1
ATOM 5150 N N . THR A 1 625 ? -10.703 -12.531 -6.934 1 60.53 625 THR A N 1
ATOM 5151 C CA . THR A 1 625 ? -9.633 -12.281 -7.891 1 60.53 625 THR A CA 1
ATOM 5152 C C . THR A 1 625 ? -9.82 -10.922 -8.562 1 60.53 625 THR A C 1
ATOM 5154 O O . THR A 1 625 ? -10.922 -10.578 -8.992 1 60.53 625 THR A O 1
ATOM 5157 N N . PRO A 1 626 ? -8.719 -10.188 -8.469 1 63.62 626 PRO A N 1
ATOM 5158 C CA . PRO A 1 626 ? -8.859 -8.891 -9.148 1 63.62 626 PRO A CA 1
ATOM 5159 C C . PRO A 1 626 ? -9.242 -9.039 -10.617 1 63.62 626 PRO A C 1
ATOM 5161 O O . PRO A 1 626 ? -8.82 -9.984 -11.281 1 63.62 626 PRO A O 1
ATOM 5164 N N . LYS A 1 627 ? -10.133 -8.289 -11.031 1 62.47 627 LYS A N 1
ATOM 5165 C CA . LYS A 1 627 ? -10.594 -8.344 -12.422 1 62.47 627 LYS A CA 1
ATOM 5166 C C . LYS A 1 627 ? -9.586 -7.676 -13.359 1 62.47 627 LYS A C 1
ATOM 5168 O O . LYS A 1 627 ? -9.484 -8.047 -14.531 1 62.47 627 LYS A O 1
ATOM 5173 N N . SER A 1 628 ? -8.922 -6.672 -12.766 1 68 628 SER A N 1
ATOM 5174 C CA . SER A 1 628 ? -7.93 -5.988 -13.594 1 68 628 SER A CA 1
ATOM 5175 C C . SER A 1 628 ? -6.684 -5.645 -12.781 1 68 628 SER A C 1
ATOM 5177 O O . SER A 1 628 ? -6.777 -5.246 -11.617 1 68 628 SER A O 1
ATOM 5179 N N . ILE A 1 629 ? -5.621 -5.922 -13.492 1 69.44 629 ILE A N 1
ATOM 5180 C CA . ILE A 1 629 ? -4.359 -5.617 -12.828 1 69.44 629 ILE A CA 1
ATOM 5181 C C . ILE A 1 629 ? -4.078 -4.117 -12.914 1 69.44 629 ILE A C 1
ATOM 5183 O O . ILE A 1 629 ? -3.225 -3.598 -12.195 1 69.44 629 ILE A O 1
ATOM 5187 N N . LEU A 1 630 ? -4.801 -3.461 -13.781 1 70.06 630 LEU A N 1
ATOM 5188 C CA . LEU A 1 630 ? -4.52 -2.049 -14.016 1 70.06 630 LEU A CA 1
ATOM 5189 C C . LEU A 1 630 ? -5.383 -1.169 -13.117 1 70.06 630 LEU A C 1
ATOM 5191 O O . LEU A 1 630 ? -5.109 0.024 -12.961 1 70.06 630 LEU A O 1
ATOM 5195 N N . LYS A 1 631 ? -6.27 -1.86 -12.523 1 76.94 631 LYS A N 1
ATOM 5196 C CA . LYS A 1 631 ? -7.102 -1.078 -11.617 1 76.94 631 LYS A CA 1
ATOM 5197 C C . LYS A 1 631 ? -6.293 -0.586 -10.414 1 76.94 631 LYS A C 1
ATOM 5199 O O . LYS A 1 631 ? -5.566 -1.36 -9.797 1 76.94 631 LYS A O 1
ATOM 5204 N N . THR A 1 632 ? -6.457 0.647 -10.156 1 81.56 632 THR A N 1
ATOM 5205 C CA . THR A 1 632 ? -5.672 1.287 -9.102 1 81.56 632 THR A CA 1
ATOM 5206 C C . THR A 1 632 ? -5.961 0.649 -7.746 1 81.56 632 THR A C 1
ATOM 5208 O O . THR A 1 632 ? -5.055 0.481 -6.93 1 81.56 632 THR A O 1
ATOM 5211 N N . LEU A 1 633 ? -7.211 0.333 -7.539 1 82.94 633 LEU A N 1
ATOM 5212 C CA . LEU A 1 633 ? -7.574 -0.284 -6.266 1 82.94 633 LEU A CA 1
ATOM 5213 C C . LEU A 1 633 ? -6.805 -1.584 -6.055 1 82.94 633 LEU A C 1
ATOM 5215 O O . LEU A 1 633 ? -6.352 -1.865 -4.941 1 82.94 633 LEU A O 1
ATOM 5219 N N . ASN A 1 634 ? -6.699 -2.359 -7.133 1 85.25 634 ASN A N 1
ATOM 5220 C CA . ASN A 1 634 ? -5.973 -3.621 -7.035 1 85.25 634 ASN A CA 1
ATOM 5221 C C . ASN A 1 634 ? -4.48 -3.395 -6.801 1 85.25 634 ASN A C 1
ATOM 5223 O O . ASN A 1 634 ? -3.83 -4.18 -6.113 1 85.25 634 ASN A O 1
ATOM 5227 N N . GLN A 1 635 ? -4.035 -2.375 -7.371 1 89.12 635 GLN A N 1
ATOM 5228 C CA . GLN A 1 635 ? -2.625 -2.057 -7.176 1 89.12 635 GLN A CA 1
ATOM 5229 C C . GLN A 1 635 ? -2.346 -1.665 -5.727 1 89.12 635 GLN A C 1
ATOM 5231 O O . GLN A 1 635 ? -1.356 -2.107 -5.137 1 89.12 635 GLN A O 1
ATOM 5236 N N . TYR A 1 636 ? -3.209 -0.861 -5.145 1 90 636 TYR A N 1
ATOM 5237 C CA . TYR A 1 636 ? -3.057 -0.47 -3.748 1 90 636 TYR A CA 1
ATOM 5238 C C . TYR A 1 636 ? -3.215 -1.673 -2.824 1 90 636 TYR A C 1
ATOM 5240 O O . TYR A 1 636 ? -2.506 -1.791 -1.821 1 90 636 TYR A O 1
ATOM 5248 N N . ASP A 1 637 ? -4.109 -2.543 -3.166 1 90.62 637 ASP A N 1
ATOM 5249 C CA . ASP A 1 637 ? -4.293 -3.766 -2.389 1 90.62 637 ASP A CA 1
ATOM 5250 C C . ASP A 1 637 ? -3.029 -4.625 -2.418 1 90.62 637 ASP A C 1
ATOM 5252 O O . ASP A 1 637 ? -2.666 -5.234 -1.409 1 90.62 637 ASP A O 1
ATOM 5256 N N . LEU A 1 638 ? -2.484 -4.68 -3.619 1 93.75 638 LEU A N 1
ATOM 5257 C CA . LEU A 1 638 ? -1.255 -5.453 -3.752 1 93.75 638 LEU A CA 1
ATOM 5258 C C . LEU A 1 638 ? -0.164 -4.902 -2.842 1 93.75 638 LEU A C 1
ATOM 5260 O O . LEU A 1 638 ? 0.54 -5.664 -2.176 1 93.75 638 LEU A O 1
ATOM 5264 N N . VAL A 1 639 ? -0.005 -3.598 -2.805 1 94 639 VAL A N 1
ATOM 5265 C CA . VAL A 1 639 ? 0.977 -2.98 -1.92 1 94 639 VAL A CA 1
ATOM 5266 C C . VAL A 1 639 ? 0.638 -3.303 -0.467 1 94 639 VAL A C 1
ATOM 5268 O O . VAL A 1 639 ? 1.524 -3.635 0.325 1 94 639 VAL A O 1
ATOM 5271 N N . TRP A 1 640 ? -0.646 -3.211 -0.13 1 92.5 640 TRP A N 1
ATOM 5272 C CA . TRP A 1 640 ? -1.156 -3.506 1.204 1 92.5 640 TRP A CA 1
ATOM 5273 C C . TRP A 1 640 ? -0.812 -4.934 1.615 1 92.5 640 TRP A C 1
ATOM 5275 O O . TRP A 1 640 ? -0.237 -5.156 2.684 1 92.5 640 TRP A O 1
ATOM 5285 N N . LYS A 1 641 ? -1.077 -5.898 0.754 1 92.19 641 LYS A N 1
ATOM 5286 C CA . LYS A 1 641 ? -0.839 -7.305 1.051 1 92.19 641 LYS A CA 1
ATOM 5287 C C . LYS A 1 641 ? 0.653 -7.625 1.045 1 92.19 641 LYS A C 1
ATOM 5289 O O . LYS A 1 641 ? 1.109 -8.5 1.785 1 92.19 641 LYS A O 1
ATOM 5294 N N . PHE A 1 642 ? 1.396 -6.934 0.257 1 95.31 642 PHE A N 1
ATOM 5295 C CA . PHE A 1 642 ? 2.842 -7.121 0.218 1 95.31 642 PHE A CA 1
ATOM 5296 C C . PHE A 1 642 ? 3.479 -6.695 1.535 1 95.31 642 PHE A C 1
ATOM 5298 O O . PHE A 1 642 ? 4.383 -7.367 2.039 1 95.31 642 PHE A O 1
ATOM 5305 N N . HIS A 1 643 ? 3.008 -5.594 2.043 1 93.12 643 HIS A N 1
ATOM 5306 C CA . HIS A 1 643 ? 3.482 -5.16 3.352 1 93.12 643 HIS A CA 1
ATOM 5307 C C . HIS A 1 643 ? 3.17 -6.199 4.426 1 93.12 643 HIS A C 1
ATOM 5309 O O . HIS A 1 643 ? 4.023 -6.516 5.254 1 93.12 643 HIS A O 1
ATOM 5315 N N . GLU A 1 644 ? 1.954 -6.707 4.387 1 91.31 644 GLU A N 1
ATOM 5316 C CA . GLU A 1 644 ? 1.55 -7.742 5.332 1 91.31 644 GLU A CA 1
ATOM 5317 C C . GLU A 1 644 ? 2.438 -8.977 5.211 1 91.31 644 GLU A C 1
ATOM 5319 O O . GLU A 1 644 ? 2.836 -9.562 6.223 1 91.31 644 GLU A O 1
ATOM 5324 N N . PHE A 1 645 ? 2.721 -9.32 3.998 1 94.06 645 PHE A N 1
ATOM 5325 C CA . PHE A 1 645 ? 3.568 -10.484 3.742 1 94.06 645 PHE A CA 1
ATOM 5326 C C . PHE A 1 645 ? 4.945 -10.297 4.367 1 94.06 645 PHE A C 1
ATOM 5328 O O . PHE A 1 645 ? 5.438 -11.172 5.074 1 94.06 645 PHE A O 1
ATOM 5335 N N . LEU A 1 646 ? 5.523 -9.156 4.113 1 94.5 646 LEU A N 1
ATOM 5336 C CA . LEU A 1 646 ? 6.867 -8.93 4.637 1 94.5 646 LEU A CA 1
ATOM 5337 C C . LEU A 1 646 ? 6.863 -8.922 6.164 1 94.5 646 LEU A C 1
ATOM 5339 O O . LEU A 1 646 ? 7.75 -9.5 6.793 1 94.5 646 LEU A O 1
ATOM 5343 N N . SER A 1 647 ? 5.848 -8.297 6.727 1 90.88 647 SER A N 1
ATOM 5344 C CA . SER A 1 647 ? 5.734 -8.195 8.18 1 90.88 647 SER A CA 1
ATOM 5345 C C . SER A 1 647 ? 5.59 -9.578 8.812 1 90.88 647 SER A C 1
ATOM 5347 O O . SER A 1 647 ? 6.211 -9.859 9.844 1 90.88 647 SER A O 1
ATOM 5349 N N . ASP A 1 648 ? 4.797 -10.445 8.227 1 91.5 648 ASP A N 1
ATOM 5350 C CA . ASP A 1 648 ? 4.559 -11.781 8.766 1 91.5 648 ASP A CA 1
ATOM 5351 C C . ASP A 1 648 ? 5.723 -12.719 8.438 1 91.5 648 ASP A C 1
ATOM 5353 O O . ASP A 1 648 ? 6.105 -13.547 9.266 1 91.5 648 ASP A O 1
ATOM 5357 N N . PHE A 1 649 ? 6.234 -12.617 7.242 1 94.69 649 PHE A N 1
ATOM 5358 C CA . PHE A 1 649 ? 7.305 -13.492 6.773 1 94.69 649 PHE A CA 1
ATOM 5359 C C . PHE A 1 649 ? 8.547 -13.336 7.645 1 94.69 649 PHE A C 1
ATOM 5361 O O . PHE A 1 649 ? 9.25 -14.312 7.91 1 94.69 649 PHE A O 1
ATOM 5368 N N . MET A 1 650 ? 8.82 -12.125 8.07 1 93 650 MET A N 1
ATOM 5369 C CA . MET A 1 650 ? 10.031 -11.852 8.836 1 93 650 MET A CA 1
ATOM 5370 C C . MET A 1 650 ? 10.008 -12.602 10.172 1 93 650 MET A C 1
ATOM 5372 O O . MET A 1 650 ? 11.055 -12.859 10.758 1 93 650 MET A O 1
ATOM 5376 N N . ASN A 1 651 ? 8.828 -12.953 10.586 1 90.81 651 ASN A N 1
ATOM 5377 C CA . ASN A 1 651 ? 8.688 -13.578 11.898 1 90.81 651 ASN A CA 1
ATOM 5378 C C . ASN A 1 651 ? 8.641 -15.094 11.805 1 90.81 651 ASN A C 1
ATOM 5380 O O . ASN A 1 651 ? 8.57 -15.789 12.82 1 90.81 651 ASN A O 1
ATOM 5384 N N . LEU A 1 652 ? 8.68 -15.656 10.602 1 91.38 652 LEU A N 1
ATOM 5385 C CA . LEU A 1 652 ? 8.672 -17.109 10.453 1 91.38 652 LEU A CA 1
ATOM 5386 C C . LEU A 1 652 ? 9.953 -17.719 11.016 1 91.38 652 LEU A C 1
ATOM 5388 O O . LEU A 1 652 ? 11.047 -17.188 10.812 1 91.38 652 LEU A O 1
ATOM 5392 N N . LYS A 1 653 ? 9.852 -18.766 11.656 1 88.19 653 LYS A N 1
ATOM 5393 C CA . LYS A 1 653 ? 11 -19.375 12.32 1 88.19 653 LYS A CA 1
ATOM 5394 C C . LYS A 1 653 ? 11.281 -20.766 11.75 1 88.19 653 LYS A C 1
ATOM 5396 O O . LYS A 1 653 ? 12.273 -21.406 12.117 1 88.19 653 LYS A O 1
ATOM 5401 N N . ASN A 1 654 ? 10.492 -21.266 10.82 1 86.06 654 ASN A N 1
ATOM 5402 C CA . ASN A 1 654 ? 10.617 -22.625 10.344 1 86.06 654 ASN A CA 1
ATOM 5403 C C . ASN A 1 654 ? 11.016 -22.688 8.875 1 86.06 654 ASN A C 1
ATOM 5405 O O . ASN A 1 654 ? 10.664 -23.625 8.164 1 86.06 654 ASN A O 1
ATOM 5409 N N . LEU A 1 655 ? 11.695 -21.703 8.422 1 91.25 655 LEU A N 1
ATOM 5410 C CA . LEU A 1 655 ? 12.133 -21.719 7.035 1 91.25 655 LEU A CA 1
ATOM 5411 C C . LEU A 1 655 ? 13.445 -22.484 6.891 1 91.25 655 LEU A C 1
ATOM 5413 O O . LEU A 1 655 ? 14.359 -22.312 7.711 1 91.25 655 LEU A O 1
ATOM 5417 N N . PRO A 1 656 ? 13.516 -23.344 5.906 1 91.19 656 PRO A N 1
ATOM 5418 C CA . PRO A 1 656 ? 14.758 -24.078 5.66 1 91.19 656 PRO A CA 1
ATOM 5419 C C . PRO A 1 656 ? 15.82 -23.219 4.957 1 91.19 656 PRO A C 1
ATOM 5421 O O . PRO A 1 656 ? 15.484 -22.328 4.184 1 91.19 656 PRO A O 1
ATOM 5424 N N . LYS A 1 657 ? 17.016 -23.531 5.207 1 89.38 657 LYS A N 1
ATOM 5425 C CA . LYS A 1 657 ? 18.094 -22.953 4.418 1 89.38 657 LYS A CA 1
ATOM 5426 C C . LYS A 1 657 ? 18.188 -23.609 3.045 1 89.38 657 LYS A C 1
ATOM 5428 O O . LYS A 1 657 ? 18.078 -24.828 2.928 1 89.38 657 LYS A O 1
ATOM 5433 N N . GLN A 1 658 ? 18.219 -22.828 2.051 1 85.62 658 GLN A N 1
ATOM 5434 C CA . GLN A 1 658 ? 18.344 -23.312 0.681 1 85.62 658 GLN A CA 1
ATOM 5435 C C . GLN A 1 658 ? 19.5 -22.656 -0.045 1 85.62 658 GLN A C 1
ATOM 5437 O O . GLN A 1 658 ? 19.953 -21.578 0.354 1 85.62 658 GLN A O 1
ATOM 5442 N N . GLU A 1 659 ? 19.906 -23.328 -0.966 1 84.19 659 GLU A N 1
ATOM 5443 C CA . GLU A 1 659 ? 21.016 -22.812 -1.754 1 84.19 659 GLU A CA 1
ATOM 5444 C C . GLU A 1 659 ? 20.672 -21.469 -2.398 1 84.19 659 GLU A C 1
ATOM 5446 O O . GLU A 1 659 ? 19.562 -21.297 -2.916 1 84.19 659 GLU A O 1
ATOM 5451 N N . TYR A 1 660 ? 21.531 -20.547 -2.236 1 88.5 660 TYR A N 1
ATOM 5452 C CA . TYR A 1 660 ? 21.375 -19.219 -2.838 1 88.5 660 TYR A CA 1
ATOM 5453 C C . TYR A 1 660 ? 22.672 -18.781 -3.52 1 88.5 660 TYR A C 1
ATOM 5455 O O . TYR A 1 660 ? 23.766 -18.922 -2.953 1 88.5 660 TYR A O 1
ATOM 5463 N N . PRO A 1 661 ? 22.594 -18.266 -4.793 1 91.25 661 PRO A N 1
ATOM 5464 C CA . PRO A 1 661 ? 21.375 -18.062 -5.586 1 91.25 661 PRO A CA 1
ATOM 5465 C C . PRO A 1 661 ? 20.891 -19.344 -6.262 1 91.25 661 PRO A C 1
ATOM 5467 O O . PRO A 1 661 ? 21.688 -20.234 -6.543 1 91.25 661 PRO A O 1
ATOM 5470 N N . PRO A 1 662 ? 19.594 -19.375 -6.426 1 93.19 662 PRO A N 1
ATOM 5471 C CA . PRO A 1 662 ? 19.094 -20.531 -7.172 1 93.19 662 PRO A CA 1
ATOM 5472 C C . PRO A 1 662 ? 19.656 -20.625 -8.586 1 93.19 662 PRO A C 1
ATOM 5474 O O . PRO A 1 662 ? 19.984 -19.594 -9.18 1 93.19 662 PRO A O 1
ATOM 5477 N N . LYS A 1 663 ? 19.75 -21.812 -9.055 1 92.81 663 LYS A N 1
ATOM 5478 C CA . LYS A 1 663 ? 20.297 -22.047 -10.391 1 92.81 663 LYS A CA 1
ATOM 5479 C C . LYS A 1 663 ? 19.328 -22.859 -11.242 1 92.81 663 LYS A C 1
ATOM 5481 O O . LYS A 1 663 ? 18.484 -23.594 -10.711 1 92.81 663 LYS A O 1
ATOM 5486 N N . VAL A 1 664 ? 19.438 -22.672 -12.461 1 94.56 664 VAL A N 1
ATOM 5487 C CA . VAL A 1 664 ? 18.656 -23.422 -13.414 1 94.56 664 VAL A CA 1
ATOM 5488 C C . VAL A 1 664 ? 19.359 -24.734 -13.75 1 94.56 664 VAL A C 1
ATOM 5490 O O . VAL A 1 664 ? 20.578 -24.766 -13.938 1 94.56 664 VAL A O 1
ATOM 5493 N N . ASN A 1 665 ? 18.578 -25.812 -13.719 1 91.12 665 ASN A N 1
ATOM 5494 C CA . ASN A 1 665 ? 19.125 -27.109 -14.125 1 91.12 665 ASN A CA 1
ATOM 5495 C C . ASN A 1 665 ? 19.188 -27.234 -15.641 1 91.12 665 ASN A C 1
ATOM 5497 O O . ASN A 1 665 ? 18.172 -27.078 -16.328 1 91.12 665 ASN A O 1
ATOM 5501 N N . PHE A 1 666 ? 20.375 -27.484 -16.094 1 91.94 666 PHE A N 1
ATOM 5502 C CA . PHE A 1 666 ? 20.594 -27.656 -17.531 1 91.94 666 PHE A CA 1
ATOM 5503 C C . PHE A 1 666 ? 21.109 -29.047 -17.844 1 91.94 666 PHE A C 1
ATOM 5505 O O . PHE A 1 666 ? 22.078 -29.5 -17.234 1 91.94 666 PHE A O 1
ATOM 5512 N N . SER A 1 667 ? 20.406 -29.734 -18.703 1 89.62 667 SER A N 1
ATOM 5513 C CA . SER A 1 667 ? 20.875 -31.047 -19.109 1 89.62 667 SER A CA 1
ATOM 5514 C C . SER A 1 667 ? 20.484 -31.359 -20.547 1 89.62 667 SER A C 1
ATOM 5516 O O . SER A 1 667 ? 19.531 -30.797 -21.062 1 89.62 667 SER A O 1
ATOM 5518 N N . ILE A 1 668 ? 21.281 -32.062 -21.172 1 87.81 668 ILE A N 1
ATOM 5519 C CA . ILE A 1 668 ? 21 -32.594 -22.516 1 87.81 668 ILE A CA 1
ATOM 5520 C C . ILE A 1 668 ? 20.984 -34.094 -22.484 1 87.81 668 ILE A C 1
ATOM 5522 O O . ILE A 1 668 ? 21.859 -34.75 -21.875 1 87.81 668 ILE A O 1
ATOM 5526 N N . SER A 1 669 ? 19.922 -34.625 -22.969 1 79.62 669 SER A N 1
ATOM 5527 C CA . SER A 1 669 ? 19.875 -36.062 -23.031 1 79.62 669 SER A CA 1
ATOM 5528 C C . SER A 1 669 ? 19.031 -36.531 -24.219 1 79.62 669 SER A C 1
ATOM 5530 O O . SER A 1 669 ? 18.25 -35.781 -24.781 1 79.62 669 SER A O 1
ATOM 5532 N N . THR A 1 670 ? 19.344 -37.469 -24.844 1 63.66 670 THR A N 1
ATOM 5533 C CA . THR A 1 670 ? 18.438 -38.094 -25.828 1 63.66 670 THR A CA 1
ATOM 5534 C C . THR A 1 670 ? 17.453 -39.031 -25.156 1 63.66 670 THR A C 1
ATOM 5536 O O . THR A 1 670 ? 16.422 -39.375 -25.734 1 63.66 670 THR A O 1
ATOM 5539 N N . ASP A 1 671 ? 17.984 -39.719 -23.906 1 53.62 671 ASP A N 1
ATOM 5540 C CA . ASP A 1 671 ? 17.234 -40.875 -23.406 1 53.62 671 ASP A CA 1
ATOM 5541 C C . ASP A 1 671 ? 17.219 -40.906 -21.891 1 53.62 671 ASP A C 1
ATOM 5543 O O . ASP A 1 671 ? 16.766 -41.875 -21.281 1 53.62 671 ASP A O 1
ATOM 5547 N N . TYR A 1 672 ? 17.922 -39.844 -21.297 1 51.59 672 TYR A N 1
ATOM 5548 C CA . TYR A 1 672 ? 18.281 -40.156 -19.922 1 51.59 672 TYR A CA 1
ATOM 5549 C C . TYR A 1 672 ? 17.562 -39.25 -18.938 1 51.59 672 TYR A C 1
ATOM 5551 O O . TYR A 1 672 ? 17.438 -38.031 -19.188 1 51.59 672 TYR A O 1
ATOM 5559 N N . GLY A 1 673 ? 16.734 -40 -18.172 1 55.97 673 GLY A N 1
ATOM 5560 C CA . GLY A 1 673 ? 16.203 -39.25 -17.047 1 55.97 673 GLY A CA 1
ATOM 5561 C C . GLY A 1 673 ? 17.266 -38.812 -16.062 1 55.97 673 GLY A C 1
ATOM 5562 O O . GLY A 1 673 ? 18.078 -39.625 -15.602 1 55.97 673 GLY A O 1
ATOM 5563 N N . PHE A 1 674 ? 17.719 -37.469 -16 1 57.03 674 PHE A N 1
ATOM 5564 C CA . PHE A 1 674 ? 18.641 -36.938 -15.008 1 57.03 674 PHE A CA 1
ATOM 5565 C C . PHE A 1 674 ? 17.922 -36.719 -13.68 1 57.03 674 PHE A C 1
ATOM 5567 O O . PHE A 1 674 ? 16.844 -36.125 -13.641 1 57.03 674 PHE A O 1
ATOM 5574 N N . ARG A 1 675 ? 18.219 -37.688 -12.781 1 62.5 675 ARG A N 1
ATOM 5575 C CA . ARG A 1 675 ? 17.672 -37.438 -11.445 1 62.5 675 ARG A CA 1
ATOM 5576 C C . ARG A 1 675 ? 18.766 -36.969 -10.492 1 62.5 675 ARG A C 1
ATOM 5578 O O . ARG A 1 675 ? 19.75 -37.656 -10.25 1 62.5 675 ARG A O 1
ATOM 5585 N N . ASN A 1 676 ? 18.609 -35.719 -10.086 1 62.84 676 ASN A N 1
ATOM 5586 C CA . ASN A 1 676 ? 19.5 -35.219 -9.055 1 62.84 676 ASN A CA 1
ATOM 5587 C C . ASN A 1 676 ? 19.094 -35.688 -7.672 1 62.84 676 ASN A C 1
ATOM 5589 O O . ASN A 1 676 ? 17.938 -35.562 -7.281 1 62.84 676 ASN A O 1
ATOM 5593 N N . ASN A 1 677 ? 19.984 -36.406 -7.066 1 62.38 677 ASN A N 1
ATOM 5594 C CA . ASN A 1 677 ? 19.672 -36.875 -5.723 1 62.38 677 ASN A CA 1
ATOM 5595 C C . ASN A 1 677 ? 19.688 -35.75 -4.703 1 62.38 677 ASN A C 1
ATOM 5597 O O . ASN A 1 677 ? 20.547 -34.844 -4.773 1 62.38 677 ASN A O 1
ATOM 5601 N N . SER A 1 678 ? 18.609 -35.719 -4.027 1 65.12 678 SER A N 1
ATOM 5602 C CA . SER A 1 678 ? 18.516 -34.75 -2.945 1 65.12 678 SER A CA 1
ATOM 5603 C C . SER A 1 678 ? 18.781 -35.406 -1.594 1 65.12 678 SER A C 1
ATOM 5605 O O . SER A 1 678 ? 18.5 -36.594 -1.403 1 65.12 678 SER A O 1
ATOM 5607 N N . PHE A 1 679 ? 19.578 -34.719 -0.768 1 63.19 679 PHE A N 1
ATOM 5608 C CA . PHE A 1 679 ? 19.875 -35.219 0.56 1 63.19 679 PHE A CA 1
ATOM 5609 C C . PHE A 1 679 ? 19.344 -34.281 1.642 1 63.19 679 PHE A C 1
ATOM 5611 O O . PHE A 1 679 ? 19.344 -33.062 1.462 1 63.19 679 PHE A O 1
ATOM 5618 N N . THR A 1 680 ? 18.797 -35.031 2.619 1 64.06 680 THR A N 1
ATOM 5619 C CA . THR A 1 680 ? 18.297 -34.25 3.752 1 64.06 680 THR A CA 1
ATOM 5620 C C . THR A 1 680 ? 19.453 -33.719 4.582 1 64.06 680 THR A C 1
ATOM 5622 O O . THR A 1 680 ? 20.422 -34.406 4.848 1 64.06 680 THR A O 1
ATOM 5625 N N . ASP A 1 681 ? 19.406 -32.438 4.793 1 65.19 681 ASP A N 1
ATOM 5626 C CA . ASP A 1 681 ? 20.344 -31.828 5.727 1 65.19 681 ASP A CA 1
ATOM 5627 C C . ASP A 1 681 ? 19.656 -31.453 7.031 1 65.19 681 ASP A C 1
ATOM 5629 O O . ASP A 1 681 ? 18.797 -30.562 7.047 1 65.19 681 ASP A O 1
ATOM 5633 N N . PRO A 1 682 ? 19.969 -32.219 8.07 1 61.59 682 PRO A N 1
ATOM 5634 C CA . PRO A 1 682 ? 19.328 -31.906 9.352 1 61.59 682 PRO A CA 1
ATOM 5635 C C . PRO A 1 682 ? 19.547 -30.469 9.805 1 61.59 682 PRO A C 1
ATOM 5637 O O . PRO A 1 682 ? 18.781 -29.953 10.633 1 61.59 682 PRO A O 1
ATOM 5640 N N . ASN A 1 683 ? 20.578 -29.906 9.312 1 58.97 683 ASN A N 1
ATOM 5641 C CA . ASN A 1 683 ? 20.953 -28.578 9.789 1 58.97 683 ASN A CA 1
ATOM 5642 C C . ASN A 1 683 ? 20.266 -27.484 8.969 1 58.97 683 ASN A C 1
ATOM 5644 O O . ASN A 1 683 ? 20.609 -26.312 9.102 1 58.97 683 ASN A O 1
ATOM 5648 N N . ASN A 1 684 ? 19.328 -27.938 8.367 1 79.62 684 ASN A N 1
ATOM 5649 C CA . ASN A 1 684 ? 18.734 -26.969 7.434 1 79.62 684 ASN A CA 1
ATOM 5650 C C . ASN A 1 684 ? 17.734 -26.062 8.125 1 79.62 684 ASN A C 1
ATOM 5652 O O . ASN A 1 684 ? 17.344 -25.031 7.566 1 79.62 684 ASN A O 1
ATOM 5656 N N . PHE A 1 685 ? 17.484 -26.391 9.453 1 81.56 685 PHE A N 1
ATOM 5657 C CA . PHE A 1 685 ? 16.484 -25.594 10.156 1 81.56 685 PHE A CA 1
ATOM 5658 C C . PHE A 1 685 ? 17.047 -25.016 11.445 1 81.56 685 PHE A C 1
ATOM 5660 O O . PHE A 1 685 ? 17.438 -25.766 12.344 1 81.56 685 PHE A O 1
ATOM 5667 N N . GLU A 1 686 ? 17.219 -23.75 11.68 1 77.69 686 GLU A N 1
ATOM 5668 C CA . GLU A 1 686 ? 17.797 -23.125 12.859 1 77.69 686 GLU A CA 1
ATOM 5669 C C . GLU A 1 686 ? 16.719 -22.719 13.859 1 77.69 686 GLU A C 1
ATOM 5671 O O . GLU A 1 686 ? 17.016 -22.391 15.008 1 77.69 686 GLU A O 1
ATOM 5676 N N . ARG A 1 687 ? 15.492 -22.781 13.641 1 80.44 687 ARG A N 1
ATOM 5677 C CA . ARG A 1 687 ? 14.344 -22.484 14.492 1 80.44 687 ARG A CA 1
ATOM 5678 C C . ARG A 1 687 ? 14.383 -21.047 14.984 1 80.44 687 ARG A C 1
ATOM 5680 O O . ARG A 1 687 ? 14.211 -20.781 16.172 1 80.44 687 ARG A O 1
ATOM 5687 N N . ASN A 1 688 ? 14.875 -20.109 14.32 1 86.81 688 ASN A N 1
ATOM 5688 C CA . ASN A 1 688 ? 14.852 -18.672 14.562 1 86.81 688 ASN A CA 1
ATOM 5689 C C . ASN A 1 688 ? 14.469 -17.891 13.305 1 86.81 688 ASN A C 1
ATOM 5691 O O . ASN A 1 688 ? 14.117 -18.5 12.281 1 86.81 688 ASN A O 1
ATOM 5695 N N . ASN A 1 689 ? 14.406 -16.578 13.469 1 90.75 689 ASN A N 1
ATOM 5696 C CA . ASN A 1 689 ? 13.938 -15.789 12.328 1 90.75 689 ASN A CA 1
ATOM 5697 C C . ASN A 1 689 ? 15.102 -15.258 11.492 1 90.75 689 ASN A C 1
ATOM 5699 O O . ASN A 1 689 ? 14.93 -14.328 10.703 1 90.75 689 ASN A O 1
ATOM 5703 N N . LYS A 1 690 ? 16.25 -15.766 11.672 1 90.88 690 LYS A N 1
ATOM 5704 C CA . LYS A 1 690 ? 17.406 -15.289 10.922 1 90.88 690 LYS A CA 1
ATOM 5705 C C . LYS A 1 690 ? 17.281 -15.602 9.438 1 90.88 690 LYS A C 1
ATOM 5707 O O . LYS A 1 690 ? 17.609 -14.766 8.594 1 90.88 690 LYS A O 1
ATOM 5712 N N . GLU A 1 691 ? 16.844 -16.828 9.164 1 94.25 691 GLU A N 1
ATOM 5713 C CA . GLU A 1 691 ? 16.656 -17.219 7.77 1 94.25 691 GLU A CA 1
ATOM 5714 C C . GLU A 1 691 ? 15.594 -16.359 7.09 1 94.25 691 GLU A C 1
ATOM 5716 O O . GLU A 1 691 ? 15.758 -15.961 5.934 1 94.25 691 GLU A O 1
ATOM 5721 N N . SER A 1 692 ? 14.547 -16.109 7.809 1 95.31 692 SER A N 1
ATOM 5722 C CA . SER A 1 692 ? 13.492 -15.266 7.254 1 95.31 692 SER A CA 1
ATOM 5723 C C . SER A 1 692 ? 14.023 -13.875 6.938 1 95.31 692 SER A C 1
ATOM 5725 O O . SER A 1 692 ? 13.719 -13.312 5.879 1 95.31 692 SER A O 1
ATOM 5727 N N . LEU A 1 693 ? 14.82 -13.297 7.816 1 95.56 693 LEU A N 1
ATOM 5728 C CA . LEU A 1 693 ? 15.391 -11.969 7.621 1 95.56 693 LEU A CA 1
ATOM 5729 C C . LEU A 1 693 ? 16.359 -11.961 6.445 1 95.56 693 LEU A C 1
ATOM 5731 O O . LEU A 1 693 ? 16.391 -11.016 5.656 1 95.56 693 LEU A O 1
ATOM 5735 N N . ALA A 1 694 ? 17.078 -13.016 6.395 1 95.38 694 ALA A N 1
ATOM 5736 C CA . ALA A 1 694 ? 18.016 -13.133 5.273 1 95.38 694 ALA A CA 1
ATOM 5737 C C . ALA A 1 694 ? 17.266 -13.164 3.941 1 95.38 694 ALA A C 1
ATOM 5739 O O . ALA A 1 694 ? 17.719 -12.57 2.959 1 95.38 694 ALA A O 1
ATOM 5740 N N . ARG A 1 695 ? 16.219 -13.852 3.906 1 96.88 695 ARG A N 1
ATOM 5741 C CA . ARG A 1 695 ? 15.438 -13.984 2.684 1 96.88 695 ARG A CA 1
ATOM 5742 C C . ARG A 1 695 ? 14.805 -12.648 2.301 1 96.88 695 ARG A C 1
ATOM 5744 O O . ARG A 1 695 ? 14.688 -12.328 1.116 1 96.88 695 ARG A O 1
ATOM 5751 N N . ILE A 1 696 ? 14.375 -11.891 3.275 1 97 696 ILE A N 1
ATOM 5752 C CA . ILE A 1 696 ? 13.844 -10.562 2.996 1 97 696 ILE A CA 1
ATOM 5753 C C . ILE A 1 696 ? 14.93 -9.672 2.4 1 97 696 ILE A C 1
ATOM 5755 O O . ILE A 1 696 ? 14.688 -8.922 1.457 1 97 696 ILE A O 1
ATOM 5759 N N . SER A 1 697 ? 16.078 -9.758 2.928 1 96.81 697 SER A N 1
ATOM 5760 C CA . SER A 1 697 ? 17.219 -9.008 2.381 1 96.81 697 SER A CA 1
ATOM 5761 C C . SER A 1 697 ? 17.484 -9.398 0.931 1 96.81 697 SER A C 1
ATOM 5763 O O . SER A 1 697 ? 17.766 -8.539 0.097 1 96.81 697 SER A O 1
ATOM 5765 N N . LYS A 1 698 ? 17.391 -10.688 0.663 1 97.06 698 LYS A N 1
ATOM 5766 C CA . LYS A 1 698 ? 17.594 -11.172 -0.696 1 97.06 698 LYS A CA 1
ATOM 5767 C C . LYS A 1 698 ? 16.516 -10.664 -1.644 1 97.06 698 LYS A C 1
ATOM 5769 O O . LYS A 1 698 ? 16.797 -10.375 -2.811 1 97.06 698 LYS A O 1
ATOM 5774 N N . ILE A 1 699 ? 15.305 -10.594 -1.121 1 97.56 699 ILE A N 1
ATOM 5775 C CA . ILE A 1 699 ? 14.195 -10.055 -1.913 1 97.56 699 ILE A CA 1
ATOM 5776 C C . ILE A 1 699 ? 14.477 -8.594 -2.264 1 97.56 699 ILE A C 1
ATOM 5778 O O . ILE A 1 699 ? 14.352 -8.195 -3.424 1 97.56 699 ILE A O 1
ATOM 5782 N N . TRP A 1 700 ? 14.867 -7.82 -1.289 1 97.44 700 TRP A N 1
ATOM 5783 C CA . TRP A 1 700 ? 15.18 -6.41 -1.517 1 97.44 700 TRP A CA 1
ATOM 5784 C C . TRP A 1 700 ? 16.328 -6.258 -2.5 1 97.44 700 TRP A C 1
ATOM 5786 O O . TRP A 1 700 ? 16.25 -5.461 -3.439 1 97.44 700 TRP A O 1
ATOM 5796 N N . ASP A 1 701 ? 17.391 -7.035 -2.355 1 97.31 701 ASP A N 1
ATOM 5797 C CA . ASP A 1 701 ? 18.594 -6.949 -3.188 1 97.31 701 ASP A CA 1
ATOM 5798 C C . ASP A 1 701 ? 18.281 -7.293 -4.641 1 97.31 701 ASP A C 1
ATOM 5800 O O . ASP A 1 701 ? 18.719 -6.602 -5.559 1 97.31 701 ASP A O 1
ATOM 5804 N N . SER A 1 702 ? 17.578 -8.359 -4.801 1 97.5 702 SER A N 1
ATOM 5805 C CA . SER A 1 702 ? 17.266 -8.805 -6.156 1 97.5 702 SER A CA 1
ATOM 5806 C C . SER A 1 702 ? 16.359 -7.82 -6.871 1 97.5 702 SER A C 1
ATOM 5808 O O . SER A 1 702 ? 16.406 -7.684 -8.094 1 97.5 702 SER A O 1
ATOM 5810 N N . TYR A 1 703 ? 15.523 -7.133 -6.125 1 97.94 703 TYR A N 1
ATOM 5811 C CA . TYR A 1 703 ? 14.633 -6.145 -6.723 1 97.94 703 TYR A CA 1
ATOM 5812 C C . TYR A 1 703 ? 15.43 -5.02 -7.375 1 97.94 703 TYR A C 1
ATOM 5814 O O . TYR A 1 703 ? 15.008 -4.469 -8.398 1 97.94 703 TYR A O 1
ATOM 5822 N N . GLN A 1 704 ? 16.516 -4.66 -6.793 1 96.5 704 GLN A N 1
ATOM 5823 C CA . GLN A 1 704 ? 17.297 -3.531 -7.27 1 96.5 704 GLN A CA 1
ATOM 5824 C C . GLN A 1 704 ? 17.766 -3.754 -8.703 1 96.5 704 GLN A C 1
ATOM 5826 O O . GLN A 1 704 ? 17.953 -2.797 -9.461 1 96.5 704 GLN A O 1
ATOM 5831 N N . HIS A 1 705 ? 17.922 -5.039 -9.102 1 96.38 705 HIS A N 1
ATOM 5832 C CA . HIS A 1 705 ? 18.453 -5.359 -10.43 1 96.38 705 HIS A CA 1
ATOM 5833 C C . HIS A 1 705 ? 17.359 -5.891 -11.344 1 96.38 705 HIS A C 1
ATOM 5835 O O . HIS A 1 705 ? 17.625 -6.199 -12.508 1 96.38 705 HIS A O 1
ATOM 5841 N N . TRP A 1 706 ? 16.156 -5.938 -10.852 1 97.38 706 TRP A N 1
ATOM 5842 C CA . TRP A 1 706 ? 15.062 -6.539 -11.594 1 97.38 706 TRP A CA 1
ATOM 5843 C C . TRP A 1 706 ? 14.664 -5.668 -12.781 1 97.38 706 TRP A C 1
ATOM 5845 O O . TRP A 1 706 ? 14.367 -4.48 -12.617 1 97.38 706 TRP A O 1
ATOM 5855 N N . SER A 1 707 ? 14.719 -6.176 -13.984 1 96.25 707 SER A N 1
ATOM 5856 C CA . SER A 1 707 ? 14.328 -5.477 -15.211 1 96.25 707 SER A CA 1
ATOM 5857 C C . SER A 1 707 ? 13.633 -6.418 -16.188 1 96.25 707 SER A C 1
ATOM 5859 O O . SER A 1 707 ? 14.227 -6.855 -17.172 1 96.25 707 SER A O 1
ATOM 5861 N N . PRO A 1 708 ? 12.32 -6.684 -15.977 1 94.94 708 PRO A N 1
ATOM 5862 C CA . PRO A 1 708 ? 11.578 -7.617 -16.828 1 94.94 708 PRO A CA 1
ATOM 5863 C C . PRO A 1 708 ? 11.172 -7.004 -18.156 1 94.94 708 PRO A C 1
ATOM 5865 O O . PRO A 1 708 ? 10.992 -5.785 -18.25 1 94.94 708 PRO A O 1
ATOM 5868 N N . PRO A 1 709 ? 10.984 -7.77 -19.109 1 90 709 PRO A N 1
ATOM 5869 C CA . PRO A 1 709 ? 10.734 -7.242 -20.453 1 90 709 PRO A CA 1
ATOM 5870 C C . PRO A 1 709 ? 9.242 -7.062 -20.734 1 90 709 PRO A C 1
ATOM 5872 O O . PRO A 1 709 ? 8.867 -6.273 -21.609 1 90 709 PRO A O 1
ATOM 5875 N N . THR A 1 710 ? 8.344 -7.754 -20.109 1 90.5 710 THR A N 1
ATOM 5876 C CA . THR A 1 710 ? 6.926 -7.734 -20.453 1 90.5 710 THR A CA 1
ATOM 5877 C C . THR A 1 710 ? 6.211 -6.59 -19.75 1 90.5 710 THR A C 1
ATOM 5879 O O . THR A 1 710 ? 6.621 -6.176 -18.656 1 90.5 710 THR A O 1
ATOM 5882 N N . ARG A 1 711 ? 5.121 -6.172 -20.312 1 88.75 711 ARG A N 1
ATOM 5883 C CA . ARG A 1 711 ? 4.363 -5.051 -19.766 1 88.75 711 ARG A CA 1
ATOM 5884 C C . ARG A 1 711 ? 3.822 -5.383 -18.391 1 88.75 711 ARG A C 1
ATOM 5886 O O . ARG A 1 711 ? 3.867 -4.547 -17.484 1 88.75 711 ARG A O 1
ATOM 5893 N N . GLY A 1 712 ? 3.248 -6.566 -18.266 1 90.94 712 GLY A N 1
ATOM 5894 C CA . GLY A 1 712 ? 2.717 -6.969 -16.984 1 90.94 712 GLY A CA 1
ATOM 5895 C C . GLY A 1 712 ? 3.754 -6.938 -15.875 1 90.94 712 GLY A C 1
ATOM 5896 O O . GLY A 1 712 ? 3.518 -6.363 -14.805 1 90.94 712 GLY A O 1
ATOM 5897 N N . LEU A 1 713 ? 4.867 -7.398 -16.094 1 94.81 713 LEU A N 1
ATOM 5898 C CA . LEU A 1 713 ? 5.914 -7.484 -15.086 1 94.81 713 LEU A CA 1
ATOM 5899 C C . LEU A 1 713 ? 6.531 -6.113 -14.828 1 94.81 713 LEU A C 1
ATOM 5901 O O . LEU A 1 713 ? 6.945 -5.82 -13.703 1 94.81 713 LEU A O 1
ATOM 5905 N N . LYS A 1 714 ? 6.613 -5.273 -15.852 1 93.56 714 LYS A N 1
ATOM 5906 C CA . LYS A 1 714 ? 7.074 -3.906 -15.641 1 93.56 714 LYS A CA 1
ATOM 5907 C C . LYS A 1 714 ? 6.148 -3.154 -14.688 1 93.56 714 LYS A C 1
ATOM 5909 O O . LYS A 1 714 ? 6.613 -2.404 -13.828 1 93.56 714 LYS A O 1
ATOM 5914 N N . GLN A 1 715 ? 4.887 -3.361 -14.898 1 91.94 715 GLN A N 1
ATOM 5915 C CA . GLN A 1 715 ? 3.922 -2.738 -14 1 91.94 715 GLN A CA 1
ATOM 5916 C C . GLN A 1 715 ? 4.086 -3.254 -12.57 1 91.94 715 GLN A C 1
ATOM 5918 O O . GLN A 1 715 ? 3.973 -2.488 -11.609 1 91.94 715 GLN A O 1
ATOM 5923 N N . LEU A 1 716 ? 4.23 -4.52 -12.461 1 94.88 716 LEU A N 1
ATOM 5924 C CA . LEU A 1 716 ? 4.453 -5.082 -11.133 1 94.88 716 LEU A CA 1
ATOM 5925 C C . LEU A 1 716 ? 5.676 -4.453 -10.477 1 94.88 716 LEU A C 1
ATOM 5927 O O . LEU A 1 716 ? 5.66 -4.16 -9.273 1 94.88 716 LEU A O 1
ATOM 5931 N N . LYS A 1 717 ? 6.703 -4.305 -11.258 1 95.75 717 LYS A N 1
ATOM 5932 C CA . LYS A 1 717 ? 7.902 -3.648 -10.742 1 95.75 717 LYS A CA 1
ATOM 5933 C C . LYS A 1 717 ? 7.582 -2.244 -10.234 1 95.75 717 LYS A C 1
ATOM 5935 O O . LYS A 1 717 ? 8.078 -1.834 -9.18 1 95.75 717 LYS A O 1
ATOM 5940 N N . GLU A 1 718 ? 6.707 -1.526 -10.906 1 92.5 718 GLU A N 1
ATOM 5941 C CA . GLU A 1 718 ? 6.309 -0.184 -10.492 1 92.5 718 GLU A CA 1
ATOM 5942 C C . GLU A 1 718 ? 5.52 -0.22 -9.188 1 92.5 718 GLU A C 1
ATOM 5944 O O . GLU A 1 718 ? 5.73 0.616 -8.305 1 92.5 718 GLU A O 1
ATOM 5949 N N . ILE A 1 719 ? 4.637 -1.126 -9.141 1 93.25 719 ILE A N 1
ATOM 5950 C CA . ILE A 1 719 ? 3.793 -1.242 -7.957 1 93.25 719 ILE A CA 1
ATOM 5951 C C . ILE A 1 719 ? 4.656 -1.544 -6.734 1 93.25 719 ILE A C 1
ATOM 5953 O O . ILE A 1 719 ? 4.414 -1.013 -5.648 1 93.25 719 ILE A O 1
ATOM 5957 N N . LEU A 1 720 ? 5.695 -2.363 -6.891 1 95.75 720 LEU A N 1
ATOM 5958 C CA . LEU A 1 720 ? 6.555 -2.764 -5.781 1 95.75 720 LEU A CA 1
ATOM 5959 C C . LEU A 1 720 ? 7.707 -1.784 -5.605 1 95.75 720 LEU A C 1
ATOM 5961 O O . LEU A 1 720 ? 8.688 -2.09 -4.93 1 95.75 720 LEU A O 1
ATOM 5965 N N . SER A 1 721 ? 7.605 -0.626 -6.199 1 93 721 SER A N 1
ATOM 5966 C CA . SER A 1 721 ? 8.68 0.365 -6.168 1 93 721 SER A CA 1
ATOM 5967 C C . SER A 1 721 ? 8.859 0.933 -4.766 1 93 721 SER A C 1
ATOM 5969 O O . SER A 1 721 ? 9.82 1.661 -4.508 1 93 721 SER A O 1
ATOM 5971 N N . VAL A 1 722 ? 8 0.642 -3.834 1 90.06 722 VAL A N 1
ATOM 5972 C CA . VAL A 1 722 ? 8.148 1.034 -2.438 1 90.06 722 VAL A CA 1
ATOM 5973 C C . VAL A 1 722 ? 9.484 0.521 -1.897 1 90.06 722 VAL A C 1
ATOM 5975 O O . VAL A 1 722 ? 10.047 1.101 -0.967 1 90.06 722 VAL A O 1
ATOM 5978 N N . LEU A 1 723 ? 9.945 -0.549 -2.484 1 93.81 723 LEU A N 1
ATOM 5979 C CA . LEU A 1 723 ? 11.211 -1.134 -2.062 1 93.81 723 LEU A CA 1
ATOM 5980 C C . LEU A 1 723 ? 12.375 -0.205 -2.395 1 93.81 723 LEU A C 1
ATOM 5982 O O . LEU A 1 723 ? 13.453 -0.314 -1.8 1 93.81 723 LEU A O 1
ATOM 5986 N N . LEU A 1 724 ? 12.203 0.693 -3.32 1 91.5 724 LEU A N 1
ATOM 5987 C CA . LEU A 1 724 ? 13.242 1.626 -3.744 1 91.5 724 LEU A CA 1
ATOM 5988 C C . LEU A 1 724 ? 13.406 2.754 -2.73 1 91.5 724 LEU A C 1
ATOM 5990 O O . LEU A 1 724 ? 14.398 3.482 -2.76 1 91.5 724 LEU A O 1
ATOM 5994 N N . LEU A 1 725 ? 12.445 2.932 -1.878 1 85.44 725 LEU A N 1
ATOM 5995 C CA . LEU A 1 725 ? 12.469 4.016 -0.901 1 85.44 725 LEU A CA 1
ATOM 5996 C C . LEU A 1 725 ? 13.516 3.758 0.171 1 85.44 725 LEU A C 1
ATOM 5998 O O . LEU A 1 725 ? 13.891 4.668 0.913 1 85.44 725 LEU A O 1
ATOM 6002 N N . TYR A 1 726 ? 13.953 2.508 0.248 1 89.06 726 TYR A N 1
ATOM 6003 C CA . TYR A 1 726 ? 14.945 2.133 1.243 1 89.06 726 TYR A CA 1
ATOM 6004 C C . TYR A 1 726 ? 16.328 2.041 0.616 1 89.06 726 TYR A C 1
ATOM 6006 O O . TYR A 1 726 ? 16.5 1.474 -0.466 1 89.06 726 TYR A O 1
ATOM 6014 N N . SER A 1 727 ? 17.344 2.566 1.355 1 88.06 727 SER A N 1
ATOM 6015 C CA . SER A 1 727 ? 18.719 2.564 0.849 1 88.06 727 SER A CA 1
ATOM 6016 C C . SER A 1 727 ? 19.344 1.184 0.978 1 88.06 727 SER A C 1
ATOM 6018 O O . SER A 1 727 ? 20.266 0.839 0.221 1 88.06 727 SER A O 1
ATOM 6020 N N . ASP A 1 728 ? 18.938 0.496 1.959 1 91.38 728 ASP A N 1
ATOM 6021 C CA . ASP A 1 728 ? 19.438 -0.865 2.156 1 91.38 728 ASP A CA 1
ATOM 6022 C C . ASP A 1 728 ? 18.359 -1.753 2.775 1 91.38 728 ASP A C 1
ATOM 6024 O O . ASP A 1 728 ? 17.328 -1.257 3.24 1 91.38 728 ASP A O 1
ATOM 6028 N N . SER A 1 729 ? 18.641 -3.059 2.717 1 93.31 729 SER A N 1
ATOM 6029 C CA . SER A 1 729 ? 17.641 -4.023 3.178 1 93.31 729 SER A CA 1
ATOM 6030 C C . SER A 1 729 ? 17.438 -3.93 4.688 1 93.31 729 SER A C 1
ATOM 6032 O O . SER A 1 729 ? 16.344 -4.211 5.188 1 93.31 729 SER A O 1
ATOM 6034 N N . GLN A 1 730 ? 18.438 -3.52 5.406 1 92.19 730 GLN A N 1
ATOM 6035 C CA . GLN A 1 730 ? 18.328 -3.424 6.859 1 92.19 730 GLN A CA 1
ATOM 6036 C C . GLN A 1 730 ? 17.359 -2.318 7.266 1 92.19 730 GLN A C 1
ATOM 6038 O O . GLN A 1 730 ? 16.609 -2.463 8.242 1 92.19 730 GLN A O 1
ATOM 6043 N N . LYS A 1 731 ? 17.359 -1.261 6.547 1 90.31 731 LYS A N 1
ATOM 6044 C CA . LYS A 1 731 ? 16.438 -0.17 6.832 1 90.31 731 LYS A CA 1
ATOM 6045 C C . LYS A 1 731 ? 14.992 -0.598 6.586 1 90.31 731 LYS A C 1
ATOM 6047 O O . LYS A 1 731 ? 14.086 -0.194 7.32 1 90.31 731 LYS A O 1
ATOM 6052 N N . LEU A 1 732 ? 14.805 -1.332 5.543 1 91.88 732 LEU A N 1
ATOM 6053 C CA . LEU A 1 732 ? 13.484 -1.884 5.262 1 91.88 732 LEU A CA 1
ATOM 6054 C C . LEU A 1 732 ? 13 -2.754 6.414 1 91.88 732 LEU A C 1
ATOM 6056 O O . LEU A 1 732 ? 11.875 -2.586 6.895 1 91.88 732 LEU A O 1
ATOM 6060 N N . ILE A 1 733 ? 13.867 -3.631 6.82 1 92.94 733 ILE A N 1
ATOM 6061 C CA . ILE A 1 733 ? 13.523 -4.57 7.883 1 92.94 733 ILE A CA 1
ATOM 6062 C C . ILE A 1 733 ? 13.219 -3.809 9.172 1 92.94 733 ILE A C 1
ATOM 6064 O O . ILE A 1 733 ? 12.234 -4.102 9.852 1 92.94 733 ILE A O 1
ATOM 6068 N N . LYS A 1 734 ? 13.984 -2.785 9.4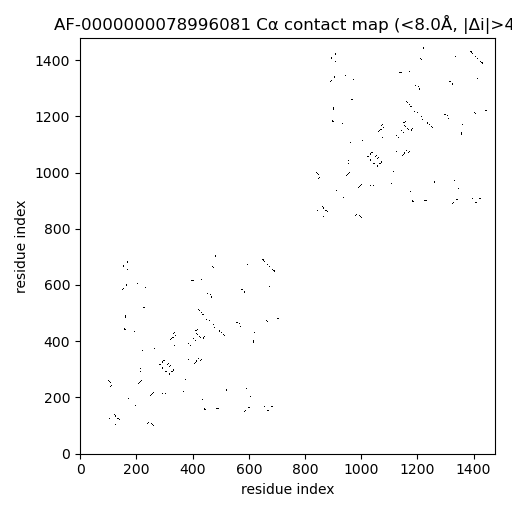61 1 87.44 734 LYS A N 1
ATOM 6069 C CA . LYS A 1 734 ? 13.773 -1.989 10.672 1 87.44 734 LYS A CA 1
ATOM 6070 C C . LYS A 1 734 ? 12.438 -1.248 10.609 1 87.44 734 LYS A C 1
ATOM 6072 O O . LYS A 1 734 ? 11.742 -1.134 11.617 1 87.44 734 LYS A O 1
ATOM 6077 N N . ASP A 1 735 ? 12.234 -0.785 9.461 1 85 735 ASP A N 1
ATOM 6078 C CA . ASP A 1 735 ? 10.992 -0.042 9.281 1 85 735 ASP A CA 1
ATOM 6079 C C . ASP A 1 735 ? 9.781 -0.948 9.477 1 85 735 ASP A C 1
ATOM 6081 O O . ASP A 1 735 ? 8.789 -0.548 10.094 1 85 735 ASP A O 1
ATOM 6085 N N . ILE A 1 736 ? 9.891 -2.127 8.953 1 84.81 736 ILE A N 1
ATOM 6086 C CA . ILE A 1 736 ? 8.773 -3.059 9.031 1 84.81 736 ILE A CA 1
ATOM 6087 C C . ILE A 1 736 ? 8.656 -3.615 10.445 1 84.81 736 ILE A C 1
ATOM 6089 O O . ILE A 1 736 ? 7.551 -3.859 10.93 1 84.81 736 ILE A O 1
ATOM 6093 N N . GLU A 1 737 ? 9.914 -3.805 11.07 1 76.12 737 GLU A N 1
ATOM 6094 C CA . GLU A 1 737 ? 9.953 -4.352 12.43 1 76.12 737 GLU A CA 1
ATOM 6095 C C . GLU A 1 737 ? 9.367 -3.361 13.438 1 76.12 737 GLU A C 1
ATOM 6097 O O . GLU A 1 737 ? 8.82 -3.766 14.461 1 76.12 737 GLU A O 1
ATOM 6102 N N . ARG A 1 738 ? 9.977 -1.952 13.203 1 60.66 738 ARG A N 1
ATOM 6103 C CA . ARG A 1 738 ? 9.555 -0.975 14.203 1 60.66 738 ARG A CA 1
ATOM 6104 C C . ARG A 1 738 ? 8.055 -1.072 14.477 1 60.66 738 ARG A C 1
ATOM 6106 O O . ARG A 1 738 ? 7.461 -0.147 15.023 1 60.66 738 ARG A O 1
ATOM 6113 N N . LYS A 1 739 ? 7.59 -2.236 13.984 1 44.59 739 LYS A N 1
ATOM 6114 C CA . LYS A 1 739 ? 6.441 -2.678 14.766 1 44.59 739 LYS A CA 1
ATOM 6115 C C . LYS A 1 739 ? 6.879 -3.207 16.125 1 44.59 739 LYS A C 1
ATOM 6117 O O . LYS A 1 739 ? 7.945 -3.814 16.25 1 44.59 739 LYS A O 1
ATOM 6122 N N . MET B 1 1 ? 46.938 -8.219 -31.078 1 14.7 1 MET B N 1
ATOM 6123 C CA . MET B 1 1 ? 46.781 -7.898 -32.5 1 14.7 1 MET B CA 1
ATOM 6124 C C . MET B 1 1 ? 46.188 -6.504 -32.656 1 14.7 1 MET B C 1
ATOM 6126 O O . MET B 1 1 ? 45.625 -5.938 -31.734 1 14.7 1 MET B O 1
ATOM 6130 N N . SER B 1 2 ? 45.688 -6.48 -33.938 1 14.28 2 SER B N 1
ATOM 6131 C CA . SER B 1 2 ? 45.562 -5.684 -35.156 1 14.28 2 SER B CA 1
ATOM 6132 C C . SER B 1 2 ? 44.531 -4.586 -35 1 14.28 2 SER B C 1
ATOM 6134 O O . SER B 1 2 ? 43.75 -4.59 -34.031 1 14.28 2 SER B O 1
ATOM 6136 N N . GLU B 1 3 ? 43.781 -4.637 -36.031 1 13.99 3 GLU B N 1
ATOM 6137 C CA . GLU B 1 3 ? 43.469 -3.83 -37.188 1 13.99 3 GLU B CA 1
ATOM 6138 C C . GLU B 1 3 ? 42.281 -2.934 -36.969 1 13.99 3 GLU B C 1
ATOM 6140 O O . GLU B 1 3 ? 42.312 -1.731 -37.219 1 13.99 3 GLU B O 1
ATOM 6145 N N . VAL B 1 4 ? 41.219 -3.584 -37.281 1 15.07 4 VAL B N 1
ATOM 6146 C CA . VAL B 1 4 ? 40.562 -3.113 -38.5 1 15.07 4 VAL B CA 1
ATOM 6147 C C . VAL B 1 4 ? 39.875 -1.78 -38.25 1 15.07 4 VAL B C 1
ATOM 6149 O O . VAL B 1 4 ? 39.531 -1.46 -37.094 1 15.07 4 VAL B O 1
ATOM 6152 N N . GLU B 1 5 ? 39.312 -1.366 -39.219 1 14.23 5 GLU B N 1
ATOM 6153 C CA . GLU B 1 5 ? 39.094 -0.345 -40.219 1 14.23 5 GLU B CA 1
ATOM 6154 C C . GLU B 1 5 ? 37.938 0.59 -39.844 1 14.23 5 GLU B C 1
ATOM 6156 O O . GLU B 1 5 ? 38.125 1.812 -39.812 1 14.23 5 GLU B O 1
ATOM 6161 N N . SER B 1 6 ? 36.906 0.314 -40.469 1 14.91 6 SER B N 1
ATOM 6162 C CA . SER B 1 6 ? 36.312 1.098 -41.562 1 14.91 6 SER B CA 1
ATOM 6163 C C . SER B 1 6 ? 35.344 2.137 -41.031 1 14.91 6 SER B C 1
ATOM 6165 O O . SER B 1 6 ? 34.656 1.89 -40.031 1 14.91 6 SER B O 1
ATOM 6167 N N . ARG B 1 7 ? 35.469 3.387 -41.406 1 14.76 7 ARG B N 1
ATOM 6168 C CA . ARG B 1 7 ? 35.188 4.805 -41.625 1 14.76 7 ARG B CA 1
ATOM 6169 C C . ARG B 1 7 ? 33.719 5.035 -41.906 1 14.76 7 ARG B C 1
ATOM 6171 O O . ARG B 1 7 ? 33.062 5.898 -41.312 1 14.76 7 ARG B O 1
ATOM 6178 N N . GLN B 1 8 ? 33.344 4.801 -43.281 1 13.16 8 GLN B N 1
ATOM 6179 C CA . GLN B 1 8 ? 32.938 5.871 -44.188 1 13.16 8 GLN B CA 1
ATOM 6180 C C . GLN B 1 8 ? 31.438 6.125 -44.125 1 13.16 8 GLN B C 1
ATOM 6182 O O . GLN B 1 8 ? 30.984 7.25 -44.344 1 13.16 8 GLN B O 1
ATOM 6187 N N . ALA B 1 9 ? 30.594 5.145 -44.156 1 14.39 9 ALA B N 1
ATOM 6188 C CA . ALA B 1 9 ? 29.75 5.309 -45.344 1 14.39 9 ALA B CA 1
ATOM 6189 C C . ALA B 1 9 ? 28.938 6.598 -45.25 1 14.39 9 ALA B C 1
ATOM 6191 O O . ALA B 1 9 ? 28.688 7.113 -44.156 1 14.39 9 ALA B O 1
ATOM 6192 N N . SER B 1 10 ? 28.297 6.91 -46.406 1 13.88 10 SER B N 1
ATOM 6193 C CA . SER B 1 10 ? 27.797 7.711 -47.531 1 13.88 10 SER B CA 1
ATOM 6194 C C . SER B 1 10 ? 26.516 8.445 -47.156 1 13.88 10 SER B C 1
ATOM 6196 O O . SER B 1 10 ? 25.75 7.98 -46.312 1 13.88 10 SER B O 1
ATOM 6198 N N . ARG B 1 11 ? 26.359 9.617 -47.688 1 13.82 11 ARG B N 1
ATOM 6199 C CA . ARG B 1 11 ? 25.844 10.961 -47.938 1 13.82 11 ARG B CA 1
ATOM 6200 C C . ARG B 1 11 ? 24.391 10.914 -48.375 1 13.82 11 ARG B C 1
ATOM 6202 O O . ARG B 1 11 ? 23.672 11.906 -48.25 1 13.82 11 ARG B O 1
ATOM 6209 N N . TRP B 1 12 ? 24.078 9.852 -49.281 1 13.84 12 TRP B N 1
ATOM 6210 C CA . TRP B 1 12 ? 23.516 10.406 -50.531 1 13.84 12 TRP B CA 1
ATOM 6211 C C . TRP B 1 12 ? 22.188 11.109 -50.25 1 13.84 12 TRP B C 1
ATOM 6213 O O . TRP B 1 12 ? 21.578 10.898 -49.188 1 13.84 12 TRP B O 1
ATOM 6223 N N . GLY B 1 13 ? 21.422 11.125 -51.375 1 13.55 13 GLY B N 1
ATOM 6224 C CA . GLY B 1 13 ? 20.906 12.055 -52.375 1 13.55 13 GLY B CA 1
ATOM 6225 C C . GLY B 1 13 ? 19.5 12.539 -52.031 1 13.55 13 GLY B C 1
ATOM 6226 O O . GLY B 1 13 ? 19.219 13.734 -52.062 1 13.55 13 GLY B O 1
ATOM 6227 N N . LEU B 1 14 ? 18.438 11.727 -52.281 1 14.1 14 LEU B N 1
ATOM 6228 C CA . LEU B 1 14 ? 17.531 12.062 -53.375 1 14.1 14 LEU B CA 1
ATOM 6229 C C . LEU B 1 14 ? 16.562 13.164 -52.938 1 14.1 14 LEU B C 1
ATOM 6231 O O . LEU B 1 14 ? 16.203 13.258 -51.75 1 14.1 14 LEU B O 1
ATOM 6235 N N . TRP B 1 15 ? 16.062 13.984 -53.938 1 13.75 15 TRP B N 1
ATOM 6236 C CA . TRP B 1 15 ? 15.625 15.195 -54.625 1 13.75 15 TRP B CA 1
ATOM 6237 C C . TRP B 1 15 ? 14.203 15.57 -54.219 1 13.75 15 TRP B C 1
ATOM 6239 O O . TRP B 1 15 ? 13.945 16.703 -53.812 1 13.75 15 TRP B O 1
ATOM 6249 N N . TRP B 1 16 ? 13.273 15.219 -55.156 1 14.37 16 TRP B N 1
ATOM 6250 C CA . TRP B 1 16 ? 12.625 16.188 -56.031 1 14.37 16 TRP B CA 1
ATOM 6251 C C . TRP B 1 16 ? 11.398 16.797 -55.344 1 14.37 16 TRP B C 1
ATOM 6253 O O . TRP B 1 16 ? 10.977 16.328 -54.281 1 14.37 16 TRP B O 1
ATOM 6263 N N . SER B 1 17 ? 10.336 16.844 -56.219 1 13.87 17 SER B N 1
ATOM 6264 C CA . SER B 1 17 ? 9.617 17.906 -56.938 1 13.87 17 SER B CA 1
ATOM 6265 C C . SER B 1 17 ? 8.336 18.281 -56.219 1 13.87 17 SER B C 1
ATOM 6267 O O . SER B 1 17 ? 7.969 19.453 -56.188 1 13.87 17 SER B O 1
ATOM 6269 N N . ARG B 1 18 ? 7.34 17.344 -56.156 1 14.62 18 ARG B N 1
ATOM 6270 C CA . ARG B 1 18 ? 6.156 17.766 -56.875 1 14.62 18 ARG B CA 1
ATOM 6271 C C . ARG B 1 18 ? 5.434 18.906 -56.188 1 14.62 18 ARG B C 1
ATOM 6273 O O . ARG B 1 18 ? 5.363 18.938 -54.938 1 14.62 18 ARG B O 1
ATOM 6280 N N . SER B 1 19 ? 4.891 19.781 -57 1 14.25 19 SER B N 1
ATOM 6281 C CA . SER B 1 19 ? 4.336 21.094 -57.281 1 14.25 19 SER B CA 1
ATOM 6282 C C . SER B 1 19 ? 3.049 21.344 -56.5 1 14.25 19 SER B C 1
ATOM 6284 O O . SER B 1 19 ? 2.828 22.438 -56 1 14.25 19 SER B O 1
ATOM 6286 N N . GLU B 1 20 ? 2.018 20.531 -56.875 1 14.74 20 GLU B N 1
ATOM 6287 C CA . GLU B 1 20 ? 0.953 21.312 -57.5 1 14.74 20 GLU B CA 1
ATOM 6288 C C . GLU B 1 20 ? 0.211 22.156 -56.469 1 14.74 20 GLU B C 1
ATOM 6290 O O . GLU B 1 20 ? 0.213 21.844 -55.281 1 14.74 20 GLU B O 1
ATOM 6295 N N . PRO B 1 21 ? -0.711 22.953 -57.062 1 15.12 21 PRO B N 1
ATOM 6296 C CA . PRO B 1 21 ? -1.19 24.344 -57.062 1 15.12 21 PRO B CA 1
ATOM 6297 C C . PRO B 1 21 ? -2.166 24.641 -55.938 1 15.12 21 PRO B C 1
ATOM 6299 O O . PRO B 1 21 ? -1.988 25.625 -55.219 1 15.12 21 PRO B O 1
ATOM 6302 N N . ILE B 1 22 ? -3.449 24.375 -56.344 1 14.8 22 ILE B N 1
ATOM 6303 C CA . ILE B 1 22 ? -4.344 25.453 -56.75 1 14.8 22 ILE B CA 1
ATOM 6304 C C . ILE B 1 22 ? -5.172 25.906 -55.531 1 14.8 22 ILE B C 1
ATOM 6306 O O . ILE B 1 22 ? -5.301 27.109 -55.281 1 14.8 22 ILE B O 1
ATOM 6310 N N . GLU B 1 23 ? -6.047 24.953 -55.031 1 14.39 23 GLU B N 1
ATOM 6311 C CA . GLU B 1 23 ? -7.418 25.438 -55.156 1 14.39 23 GLU B CA 1
ATOM 6312 C C . GLU B 1 23 ? -7.746 26.5 -54.125 1 14.39 23 GLU B C 1
ATOM 6314 O O . GLU B 1 23 ? -7.281 26.406 -52.969 1 14.39 23 GLU B O 1
ATOM 6319 N N . GLU B 1 24 ? -8.508 27.5 -54.531 1 15.16 24 GLU B N 1
ATOM 6320 C CA . GLU B 1 24 ? -9.016 28.859 -54.469 1 15.16 24 GLU B CA 1
ATOM 6321 C C . GLU B 1 24 ? -9.938 29.031 -53.25 1 15.16 24 GLU B C 1
ATOM 6323 O O . GLU B 1 24 ? -9.883 30.047 -52.562 1 15.16 24 GLU B O 1
ATOM 6328 N N . GLU B 1 25 ? -10.938 28.125 -53.125 1 14.77 25 GLU B N 1
ATOM 6329 C CA . GLU B 1 25 ? -12.219 28.812 -53.188 1 14.77 25 GLU B CA 1
ATOM 6330 C C . GLU B 1 25 ? -12.461 29.641 -51.938 1 14.77 25 GLU B C 1
ATOM 6332 O O . GLU B 1 25 ? -11.852 29.391 -50.906 1 14.77 25 GLU B O 1
ATOM 6337 N N . GLU B 1 26 ? -13.688 30.094 -51.875 1 14.99 26 GLU B N 1
ATOM 6338 C CA . GLU B 1 26 ? -14.562 31.266 -51.812 1 14.99 26 GLU B CA 1
ATOM 6339 C C . GLU B 1 26 ? -14.891 31.641 -50.375 1 14.99 26 GLU B C 1
ATOM 6341 O O . GLU B 1 26 ? -14.625 32.781 -49.938 1 14.99 26 GLU B O 1
ATOM 6346 N N . GLU B 1 27 ? -16.125 31.766 -50.188 1 15.02 27 GLU B N 1
ATOM 6347 C CA . GLU B 1 27 ? -16.953 32.969 -50 1 15.02 27 GLU B CA 1
ATOM 6348 C C . GLU B 1 27 ? -17.234 33.219 -48.531 1 15.02 27 GLU B C 1
ATOM 6350 O O . GLU B 1 27 ? -17.094 34.344 -48.062 1 15.02 27 GLU B O 1
ATOM 6355 N N . VAL B 1 28 ? -17.969 32.281 -47.906 1 15.06 28 VAL B N 1
ATOM 6356 C CA . VAL B 1 28 ? -19.312 32.781 -47.656 1 15.06 28 VAL B CA 1
ATOM 6357 C C . VAL B 1 28 ? -19.328 33.625 -46.375 1 15.06 28 VAL B C 1
ATOM 6359 O O . VAL B 1 28 ? -18.438 33.469 -45.531 1 15.06 28 VAL B O 1
ATOM 6362 N N . ALA B 1 29 ? -20.5 33.656 -45.625 1 15.5 29 ALA B N 1
ATOM 6363 C CA . ALA B 1 29 ? -21.547 34.656 -45.406 1 15.5 29 ALA B CA 1
ATOM 6364 C C . ALA B 1 29 ? -21.516 35.188 -44 1 15.5 29 ALA B C 1
ATOM 6366 O O . ALA B 1 29 ? -22.031 36.281 -43.719 1 15.5 29 ALA B O 1
ATOM 6367 N N . PRO B 1 30 ? -20.734 34.562 -42.969 1 16.12 30 PRO B N 1
ATOM 6368 C CA . PRO B 1 30 ? -21.766 34.594 -41.938 1 16.12 30 PRO B CA 1
ATOM 6369 C C . PRO B 1 30 ? -21.984 36 -41.375 1 16.12 30 PRO B C 1
ATOM 6371 O O . PRO B 1 30 ? -21.016 36.688 -41.031 1 16.12 30 PRO B O 1
ATOM 6374 N N . GLU B 1 31 ? -23.109 36.625 -41.562 1 15.17 31 GLU B N 1
ATOM 6375 C CA . GLU B 1 31 ? -23.672 37.969 -41.375 1 15.17 31 GLU B CA 1
ATOM 6376 C C . GLU B 1 31 ? -23.688 38.375 -39.906 1 15.17 31 GLU B C 1
ATOM 6378 O O . GLU B 1 31 ? -23.344 39.531 -39.562 1 15.17 31 GLU B O 1
ATOM 6383 N N . SER B 1 32 ? -24.375 37.656 -39 1 16.55 32 SER B N 1
ATOM 6384 C CA . SER B 1 32 ? -25.5 38.406 -38.438 1 16.55 32 SER B CA 1
ATOM 6385 C C . SER B 1 32 ? -25.016 39.406 -37.406 1 16.55 32 SER B C 1
ATOM 6387 O O . SER B 1 32 ? -23.938 39.25 -36.812 1 16.55 32 SER B O 1
ATOM 6389 N N . ASP B 1 33 ? -25.844 40.438 -37 1 15.85 33 ASP B N 1
ATOM 6390 C CA . ASP B 1 33 ? -26.031 41.875 -36.719 1 15.85 33 ASP B CA 1
ATOM 6391 C C . ASP B 1 33 ? -25.859 42.156 -35.219 1 15.85 33 ASP B C 1
ATOM 6393 O O . ASP B 1 33 ? -25.406 43.219 -34.844 1 15.85 33 ASP B O 1
ATOM 6397 N N . ASP B 1 34 ? -26.422 41.406 -34.188 1 17.31 34 ASP B N 1
ATOM 6398 C CA . ASP B 1 34 ? -27.297 42.156 -33.312 1 17.31 34 ASP B CA 1
ATOM 6399 C C . ASP B 1 34 ? -26.5 42.969 -32.312 1 17.31 34 ASP B C 1
ATOM 6401 O O . ASP B 1 34 ? -25.594 42.438 -31.656 1 17.31 34 ASP B O 1
ATOM 6405 N N . SER B 1 35 ? -26.609 44.312 -32.188 1 17.03 35 SER B N 1
ATOM 6406 C CA . SER B 1 35 ? -25.969 45.531 -31.703 1 17.03 35 SER B CA 1
ATOM 6407 C C . SER B 1 35 ? -26.188 45.719 -30.203 1 17.03 35 SER B C 1
ATOM 6409 O O . SER B 1 35 ? -25.766 46.719 -29.625 1 17.03 35 SER B O 1
ATOM 6411 N N . TYR B 1 36 ? -26.953 44.906 -29.5 1 18.2 36 TYR B N 1
ATOM 6412 C CA . TYR B 1 36 ? -27.703 45.688 -28.531 1 18.2 36 TYR B CA 1
ATOM 6413 C C . TYR B 1 36 ? -26.766 46.406 -27.562 1 18.2 36 TYR B C 1
ATOM 6415 O O . TYR B 1 36 ? -25.625 45.969 -27.359 1 18.2 36 TYR B O 1
ATOM 6423 N N . GLY B 1 37 ? -27.281 47.5 -26.844 1 17.3 37 GLY B N 1
ATOM 6424 C CA . GLY B 1 37 ? -27.047 48.781 -26.203 1 17.3 37 GLY B CA 1
ATOM 6425 C C . GLY B 1 37 ? -26.406 48.656 -24.828 1 17.3 37 GLY B C 1
ATOM 6426 O O . GLY B 1 37 ? -26.812 47.812 -24.031 1 17.3 37 GLY B O 1
ATOM 6427 N N . GLU B 1 38 ? -25.141 49.031 -24.625 1 17.95 38 GLU B N 1
ATOM 6428 C CA . GLU B 1 38 ? -24.172 49.031 -23.531 1 17.95 38 GLU B CA 1
ATOM 6429 C C . GLU B 1 38 ? -24.625 49.969 -22.406 1 17.95 38 GLU B C 1
ATOM 6431 O O . GLU B 1 38 ? -24.594 51.188 -22.562 1 17.95 38 GLU B O 1
ATOM 6436 N N . ASP B 1 39 ? -25.812 49.688 -21.844 1 18.09 39 ASP B N 1
ATOM 6437 C CA . ASP B 1 39 ? -26.266 50.656 -20.859 1 18.09 39 ASP B CA 1
ATOM 6438 C C . ASP B 1 39 ? -25.156 50.938 -19.844 1 18.09 39 ASP B C 1
ATOM 6440 O O . ASP B 1 39 ? -24.438 50.031 -19.438 1 18.09 39 ASP B O 1
ATOM 6444 N N . GLU B 1 40 ? -24.844 52.25 -19.578 1 19.27 40 GLU B N 1
ATOM 6445 C CA . GLU B 1 40 ? -23.891 53.125 -18.906 1 19.27 40 GLU B CA 1
ATOM 6446 C C . GLU B 1 40 ? -23.984 53 -17.391 1 19.27 40 GLU B C 1
ATOM 6448 O O . GLU B 1 40 ? -24.812 53.656 -16.75 1 19.27 40 GLU B O 1
ATOM 6453 N N . VAL B 1 41 ? -24.344 51.875 -16.828 1 20.23 41 VAL B N 1
ATOM 6454 C CA . VAL B 1 41 ? -24.641 52 -15.406 1 20.23 41 VAL B CA 1
ATOM 6455 C C . VAL B 1 41 ? -23.469 52.688 -14.695 1 20.23 41 VAL B C 1
ATOM 6457 O O . VAL B 1 41 ? -22.312 52.375 -14.961 1 20.23 41 VAL B O 1
ATOM 6460 N N . ASP B 1 42 ? -23.75 53.844 -14.016 1 20.19 42 ASP B N 1
ATOM 6461 C CA . ASP B 1 42 ? -23.094 54.906 -13.289 1 20.19 42 ASP B CA 1
ATOM 6462 C C . ASP B 1 42 ? -22.156 54.375 -12.219 1 20.19 42 ASP B C 1
ATOM 6464 O O . ASP B 1 42 ? -22.562 53.531 -11.391 1 20.19 42 ASP B O 1
ATOM 6468 N N . ASN B 1 43 ? -20.828 54.375 -12.469 1 21.77 43 ASN B N 1
ATOM 6469 C CA . ASN B 1 43 ? -19.578 54 -11.828 1 21.77 43 ASN B CA 1
ATOM 6470 C C . ASN B 1 43 ? -19.359 54.75 -10.523 1 21.77 43 ASN B C 1
ATOM 6472 O O . ASN B 1 43 ? -18.516 55.656 -10.445 1 21.77 43 ASN B O 1
ATOM 6476 N N . ILE B 1 44 ? -20.516 55.125 -9.781 1 22.3 44 ILE B N 1
ATOM 6477 C CA . ILE B 1 44 ? -20.281 56.094 -8.727 1 22.3 44 ILE B CA 1
ATOM 6478 C C . ILE B 1 44 ? -19.266 55.562 -7.734 1 22.3 44 ILE B C 1
ATOM 6480 O O . ILE B 1 44 ? -18.531 56.312 -7.102 1 22.3 44 ILE B O 1
ATOM 6484 N N . GLY B 1 45 ? -19.5 54.312 -7.344 1 22.06 45 GLY B N 1
ATOM 6485 C CA . GLY B 1 45 ? -19.047 54 -5.992 1 22.06 45 GLY B CA 1
ATOM 6486 C C . GLY B 1 45 ? -17.547 54.031 -5.84 1 22.06 45 GLY B C 1
ATOM 6487 O O . GLY B 1 45 ? -17 53.438 -4.895 1 22.06 45 GLY B O 1
ATOM 6488 N N . SER B 1 46 ? -16.828 54.562 -6.852 1 26 46 SER B N 1
ATOM 6489 C CA . SER B 1 46 ? -15.375 54.406 -6.914 1 26 46 SER B CA 1
ATOM 6490 C C . SER B 1 46 ? -14.688 55.188 -5.797 1 26 46 SER B C 1
ATOM 6492 O O . SER B 1 46 ? -13.461 55.344 -5.816 1 26 46 SER B O 1
ATOM 6494 N N . ASP B 1 47 ? -15.453 55.875 -4.93 1 25.55 47 ASP B N 1
ATOM 6495 C CA . ASP B 1 47 ? -14.742 56.938 -4.258 1 25.55 47 ASP B CA 1
ATOM 6496 C C . ASP B 1 47 ? -13.672 56.406 -3.312 1 25.55 47 ASP B C 1
ATOM 6498 O O . ASP B 1 47 ? -12.727 57.125 -2.961 1 25.55 47 ASP B O 1
ATOM 6502 N N . ALA B 1 48 ? -13.969 55.281 -2.596 1 27.11 48 ALA B N 1
ATOM 6503 C CA . ALA B 1 48 ? -13.125 55 -1.442 1 27.11 48 ALA B CA 1
ATOM 6504 C C . ALA B 1 48 ? -11.695 54.688 -1.875 1 27.11 48 ALA B C 1
ATOM 6506 O O . ALA B 1 48 ? -10.781 54.656 -1.045 1 27.11 48 ALA B O 1
ATOM 6507 N N . THR B 1 49 ? -11.586 54.312 -3.23 1 27.47 49 THR B N 1
ATOM 6508 C CA . THR B 1 49 ? -10.25 53.906 -3.676 1 27.47 49 THR B CA 1
ATOM 6509 C C . THR B 1 49 ? -9.328 55.125 -3.77 1 27.47 49 THR B C 1
ATOM 6511 O O . THR B 1 49 ? -8.117 54.969 -3.945 1 27.47 49 THR B O 1
ATOM 6514 N N . TRP B 1 50 ? -10.031 56.281 -3.955 1 27.05 50 TRP B N 1
ATOM 6515 C CA . TRP B 1 50 ? -9.234 57.438 -4.359 1 27.05 50 TRP B CA 1
ATOM 6516 C C . TRP B 1 50 ? -8.227 57.812 -3.277 1 27.05 50 TRP B C 1
ATOM 6518 O O . TRP B 1 50 ? -7.109 58.25 -3.584 1 27.05 50 TRP B O 1
ATOM 6528 N N . TYR B 1 51 ? -8.742 57.656 -2.014 1 26.08 51 TYR B N 1
ATOM 6529 C CA . TYR B 1 51 ? -7.918 58.281 -0.991 1 26.08 51 TYR B CA 1
ATOM 6530 C C . TYR B 1 51 ? -6.594 57.531 -0.833 1 26.08 51 TYR B C 1
ATOM 6532 O O . TYR B 1 51 ? -5.547 58.156 -0.641 1 26.08 51 TYR B O 1
ATOM 6540 N N . GLN B 1 52 ? -6.637 56.219 -0.97 1 29.56 52 GLN B N 1
ATOM 6541 C CA . GLN B 1 52 ? -5.387 55.5 -0.774 1 29.56 52 GLN B CA 1
ATOM 6542 C C . GLN B 1 52 ? -4.367 55.844 -1.855 1 29.56 52 GLN B C 1
ATOM 6544 O O . GLN B 1 52 ? -3.16 55.812 -1.61 1 29.56 52 GLN B O 1
ATOM 6549 N N . THR B 1 53 ? -4.852 56.188 -3.084 1 30.48 53 THR B N 1
ATOM 6550 C CA . THR B 1 53 ? -3.941 56.531 -4.172 1 30.48 53 THR B CA 1
ATOM 6551 C C . THR B 1 53 ? -3.256 57.875 -3.9 1 30.48 53 THR B C 1
ATOM 6553 O O . THR B 1 53 ? -2.158 58.125 -4.398 1 30.48 53 THR B O 1
ATOM 6556 N N . ILE B 1 54 ? -4.047 58.844 -3.344 1 29.91 54 ILE B N 1
ATOM 6557 C CA . ILE B 1 54 ? -3.412 60.156 -3.184 1 29.91 54 ILE B CA 1
ATOM 6558 C C . ILE B 1 54 ? -2.217 60.031 -2.242 1 29.91 54 ILE B C 1
ATOM 6560 O O . ILE B 1 54 ? -1.178 60.656 -2.463 1 29.91 54 ILE B O 1
ATOM 6564 N N . TRP B 1 55 ? -2.428 59.219 -1.163 1 28.38 55 TRP B N 1
ATOM 6565 C CA . TRP B 1 55 ? -1.368 59.281 -0.161 1 28.38 55 TRP B CA 1
ATOM 6566 C C . TRP B 1 55 ? -0.079 58.656 -0.701 1 28.38 55 TRP B C 1
ATOM 6568 O O . TRP B 1 55 ? 1.012 58.969 -0.21 1 28.38 55 TRP B O 1
ATOM 6578 N N . ASN B 1 56 ? -0.238 57.688 -1.636 1 31.75 56 ASN B N 1
ATOM 6579 C CA . ASN B 1 56 ? 1.034 57.188 -2.117 1 31.75 56 ASN B CA 1
ATOM 6580 C C . ASN B 1 56 ? 1.796 58.219 -2.941 1 31.75 56 ASN B C 1
ATOM 6582 O O . ASN B 1 56 ? 2.986 58.031 -3.211 1 31.75 56 ASN B O 1
ATOM 6586 N N . LYS B 1 57 ? 1.08 59 -3.77 1 32.34 57 LYS B N 1
ATOM 6587 C CA . LYS B 1 57 ? 1.773 59.906 -4.684 1 32.34 57 LYS B CA 1
ATOM 6588 C C . LYS B 1 57 ? 2.281 61.156 -3.949 1 32.34 57 LYS B C 1
ATOM 6590 O O . LYS B 1 57 ? 2.732 62.094 -4.582 1 32.34 57 LYS B O 1
ATOM 6595 N N . VAL B 1 58 ? 1.728 61.469 -2.812 1 29.08 58 VAL B N 1
ATOM 6596 C CA . VAL B 1 58 ? 2.297 62.719 -2.279 1 29.08 58 VAL B CA 1
ATOM 6597 C C . VAL B 1 58 ? 3.809 62.562 -2.127 1 29.08 58 VAL B C 1
ATOM 6599 O O . VAL B 1 58 ? 4.281 61.656 -1.44 1 29.08 58 VAL B O 1
ATOM 6602 N N . PRO B 1 59 ? 4.559 63 -3.145 1 30.64 59 PRO B N 1
ATOM 6603 C CA . PRO B 1 59 ? 6.008 63.062 -2.939 1 30.64 59 PRO B CA 1
ATOM 6604 C C . PRO B 1 59 ? 6.383 63.438 -1.511 1 30.64 59 PRO B C 1
ATOM 6606 O O . PRO B 1 59 ? 5.691 64.25 -0.883 1 30.64 59 PRO B O 1
ATOM 6609 N N . GLY B 1 60 ? 6.777 62.5 -0.712 1 29.77 60 GLY B N 1
ATOM 6610 C CA . GLY B 1 60 ? 7.34 62.906 0.565 1 29.77 60 GLY B CA 1
ATOM 6611 C C . GLY B 1 60 ? 8.078 64.25 0.496 1 29.77 60 GLY B C 1
ATOM 6612 O O . GLY B 1 60 ? 9.031 64.375 -0.272 1 29.77 60 GLY B O 1
ATOM 6613 N N . PHE B 1 61 ? 7.355 65.312 0.323 1 29.77 61 PHE B N 1
ATOM 6614 C CA . PHE B 1 61 ? 8.125 66.562 0.459 1 29.77 61 PHE B CA 1
ATOM 6615 C C . PHE B 1 61 ? 9.273 66.375 1.447 1 29.77 61 PHE B C 1
ATOM 6617 O O . PHE B 1 61 ? 9.07 65.875 2.547 1 29.77 61 PHE B O 1
ATOM 6624 N N . PRO B 1 62 ? 10.453 66.25 0.942 1 31.5 62 PRO B N 1
ATOM 6625 C CA . PRO B 1 62 ? 11.539 66.312 1.922 1 31.5 62 PRO B CA 1
ATOM 6626 C C . PRO B 1 62 ? 11.289 67.312 3.041 1 31.5 62 PRO B C 1
ATOM 6628 O O . PRO B 1 62 ? 10.891 68.438 2.773 1 31.5 62 PRO B O 1
ATOM 6631 N N . PHE B 1 63 ? 10.586 66.938 4.02 1 29.92 63 PHE B N 1
ATOM 6632 C CA . PHE B 1 63 ? 10.625 67.875 5.164 1 29.92 63 PHE B CA 1
ATOM 6633 C C . PHE B 1 63 ? 11.938 68.625 5.207 1 29.92 63 PHE B C 1
ATOM 6635 O O . PHE B 1 63 ? 13.008 68 5.285 1 29.92 63 PHE B O 1
ATOM 6642 N N . ARG B 1 64 ? 12.039 69.625 4.488 1 31.95 64 ARG B N 1
ATOM 6643 C CA . ARG B 1 64 ? 13.102 70.625 4.719 1 31.95 64 ARG B CA 1
ATOM 6644 C C . ARG B 1 64 ? 13.43 70.688 6.203 1 31.95 64 ARG B C 1
ATOM 6646 O O . ARG B 1 64 ? 12.547 70.938 7.023 1 31.95 64 ARG B O 1
ATOM 6653 N N . ALA B 1 65 ? 14.469 70 6.625 1 34.44 65 ALA B N 1
ATOM 6654 C CA . ALA B 1 65 ? 15.281 70.188 7.82 1 34.44 65 ALA B CA 1
ATOM 6655 C C . ALA B 1 65 ? 15.352 71.625 8.203 1 34.44 65 ALA B C 1
ATOM 6657 O O . ALA B 1 65 ? 16.281 72.375 7.812 1 34.44 65 ALA B O 1
ATOM 6658 N N . ASN B 1 66 ? 14.414 72.438 7.797 1 33.56 66 ASN B N 1
ATOM 6659 C CA . ASN B 1 66 ? 14.805 73.688 8.375 1 33.56 66 ASN B CA 1
ATOM 6660 C C . ASN B 1 66 ? 15.312 73.562 9.812 1 33.56 66 ASN B C 1
ATOM 6662 O O . ASN B 1 66 ? 16.516 73.5 10.039 1 33.56 66 ASN B O 1
ATOM 6666 N N . ASN B 1 67 ? 14.664 74.438 10.836 1 32.72 67 ASN B N 1
ATOM 6667 C CA . ASN B 1 67 ? 15.219 74.438 12.188 1 32.72 67 ASN B CA 1
ATOM 6668 C C . ASN B 1 67 ? 15.117 73.062 12.867 1 32.72 67 ASN B C 1
ATOM 6670 O O . ASN B 1 67 ? 14.047 72.688 13.336 1 32.72 67 ASN B O 1
ATOM 6674 N N . LEU B 1 68 ? 15.594 72 12.383 1 38.22 68 LEU B N 1
ATOM 6675 C CA . LEU B 1 68 ? 15.883 70.75 13.102 1 38.22 68 LEU B CA 1
ATOM 6676 C C . LEU B 1 68 ? 16.047 71 14.594 1 38.22 68 LEU B C 1
ATOM 6678 O O . LEU B 1 68 ? 17.016 71.688 15.008 1 38.22 68 LEU B O 1
ATOM 6682 N N . MET B 1 69 ? 15.047 71.375 15.266 1 42.81 69 MET B N 1
ATOM 6683 C CA . MET B 1 69 ? 15.188 71.5 16.703 1 42.81 69 MET B CA 1
ATOM 6684 C C . MET B 1 69 ? 16.109 70.438 17.281 1 42.81 69 MET B C 1
ATOM 6686 O O . MET B 1 69 ? 15.852 69.25 17.172 1 42.81 69 MET B O 1
ATOM 6690 N N . LEU B 1 70 ? 17.391 70.562 17.125 1 46.88 70 LEU B N 1
ATOM 6691 C CA . LEU B 1 70 ? 18.5 69.812 17.719 1 46.88 70 LEU B CA 1
ATOM 6692 C C . LEU B 1 70 ? 18.141 69.312 19.125 1 46.88 70 LEU B C 1
ATOM 6694 O O . LEU B 1 70 ? 17.922 70.125 20.016 1 46.88 70 LEU B O 1
ATOM 6698 N N . ILE B 1 71 ? 17.297 68.375 19.234 1 53.44 71 ILE B N 1
ATOM 6699 C CA . ILE B 1 71 ? 17.219 67.812 20.562 1 53.44 71 ILE B CA 1
ATOM 6700 C C . ILE B 1 71 ? 18.609 67.375 21 1 53.44 71 ILE B C 1
ATOM 6702 O O . ILE B 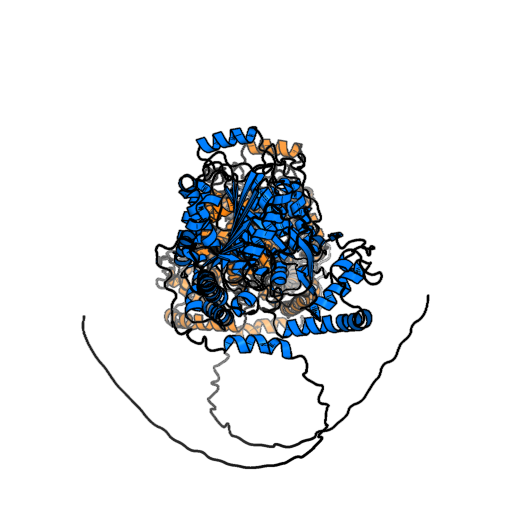1 71 ? 19.203 66.438 20.391 1 53.44 71 ILE B O 1
ATOM 6706 N N . ASP B 1 72 ? 19.375 68.188 21.625 1 50.69 72 ASP B N 1
ATOM 6707 C CA . ASP B 1 72 ? 20.688 67.875 22.188 1 50.69 72 ASP B CA 1
ATOM 6708 C C . ASP B 1 72 ? 20.672 66.5 22.844 1 50.69 72 ASP B C 1
ATOM 6710 O O . ASP B 1 72 ? 19.656 66.062 23.391 1 50.69 72 ASP B O 1
ATOM 6714 N N . GLU B 1 73 ? 21.5 65.688 22.469 1 55.69 73 GLU B N 1
ATOM 6715 C CA . GLU B 1 73 ? 21.719 64.312 22.984 1 55.69 73 GLU B CA 1
ATOM 6716 C C . GLU B 1 73 ? 21.5 64.25 24.5 1 55.69 73 GLU B C 1
ATOM 6718 O O . GLU B 1 73 ? 21.141 63.219 25.047 1 55.69 73 GLU B O 1
ATOM 6723 N N . ASN B 1 74 ? 21.625 65.438 25.25 1 57.31 74 ASN B N 1
ATOM 6724 C CA . ASN B 1 74 ? 21.578 65.438 26.719 1 57.31 74 ASN B CA 1
ATOM 6725 C C . ASN B 1 74 ? 20.219 65.938 27.219 1 57.31 74 ASN B C 1
ATOM 6727 O O . ASN B 1 74 ? 20.062 66.188 28.406 1 57.31 74 ASN B O 1
ATOM 6731 N N . ILE B 1 75 ? 19.266 65.938 26.391 1 63.41 75 ILE B N 1
ATOM 6732 C CA . ILE B 1 75 ? 17.984 66.5 26.875 1 63.41 75 ILE B CA 1
ATOM 6733 C C . ILE B 1 75 ? 17.156 65.375 27.484 1 63.41 75 ILE B C 1
ATOM 6735 O O . ILE B 1 75 ? 17.141 64.25 26.969 1 63.41 75 ILE B O 1
ATOM 6739 N N . ARG B 1 76 ? 16.797 65.562 28.594 1 69.5 76 ARG B N 1
ATOM 6740 C CA . ARG B 1 76 ? 15.891 64.688 29.312 1 69.5 76 ARG B CA 1
ATOM 6741 C C . ARG B 1 76 ? 14.477 64.75 28.75 1 69.5 76 ARG B C 1
ATOM 6743 O O . ARG B 1 76 ? 14.094 65.75 28.156 1 69.5 76 ARG B O 1
ATOM 6750 N N . TYR B 1 77 ? 13.664 63.75 28.703 1 71.12 77 TYR B N 1
ATOM 6751 C CA . TYR B 1 77 ? 12.297 63.656 28.188 1 71.12 77 TYR B CA 1
ATOM 6752 C C . TYR B 1 77 ? 11.453 64.812 28.688 1 71.12 77 TYR B C 1
ATOM 6754 O O . TYR B 1 77 ? 10.688 65.438 27.938 1 71.12 77 TYR B O 1
ATOM 6762 N N . SER B 1 78 ? 11.617 65.188 29.906 1 71 78 SER B N 1
ATOM 6763 C CA . SER B 1 78 ? 10.82 66.25 30.547 1 71 78 SER B CA 1
ATOM 6764 C C . SER B 1 78 ? 11.148 67.625 29.969 1 71 78 SER B C 1
ATOM 6766 O O . SER B 1 78 ? 10.344 68.562 30.078 1 71 78 SER B O 1
ATOM 6768 N N . ASP B 1 79 ? 12.281 67.688 29.406 1 71.56 79 ASP B N 1
ATOM 6769 C CA . ASP B 1 79 ? 12.742 69 28.938 1 71.56 79 ASP B CA 1
ATOM 6770 C C . ASP B 1 79 ? 12.352 69.188 27.469 1 71.56 79 ASP B C 1
ATOM 6772 O O . ASP B 1 79 ? 12.617 70.25 26.906 1 71.56 79 ASP B O 1
ATOM 6776 N N . LEU B 1 80 ? 11.75 68.125 27.031 1 76.75 80 LEU B N 1
ATOM 6777 C CA . LEU B 1 80 ? 11.359 68.25 25.625 1 76.75 80 LEU B CA 1
ATOM 6778 C C . LEU B 1 80 ? 10.156 69.188 25.484 1 76.75 80 LEU B C 1
ATOM 6780 O O . LEU B 1 80 ? 9.219 69.125 26.297 1 76.75 80 LEU B O 1
ATOM 6784 N N . THR B 1 81 ? 10.258 70.062 24.688 1 78 81 THR B N 1
ATOM 6785 C CA . THR B 1 81 ? 9.156 71 24.406 1 78 81 THR B CA 1
ATOM 6786 C C . THR B 1 81 ? 8.039 70.312 23.641 1 78 81 THR B C 1
ATOM 6788 O O . THR B 1 81 ? 8.25 69.188 23.109 1 78 81 THR B O 1
ATOM 6791 N N . GLU B 1 82 ? 6.938 70.812 23.625 1 81.5 82 GLU B N 1
ATOM 6792 C CA . GLU B 1 82 ? 5.789 70.25 22.922 1 81.5 82 GLU B CA 1
ATOM 6793 C C . GLU B 1 82 ? 6.066 70.188 21.422 1 81.5 82 GLU B C 1
ATOM 6795 O O . GLU B 1 82 ? 5.605 69.25 20.766 1 81.5 82 GLU B O 1
ATOM 6800 N N . GLU B 1 83 ? 6.789 71.125 20.953 1 81.12 83 GLU B N 1
ATOM 6801 C CA . GLU B 1 83 ? 7.133 71.125 19.531 1 81.12 83 GLU B CA 1
ATOM 6802 C C . GLU B 1 83 ? 8.102 70 19.203 1 81.12 83 GLU B C 1
ATOM 6804 O O . GLU B 1 83 ? 7.996 69.312 18.156 1 81.12 83 GLU B O 1
ATOM 6809 N N . GLN B 1 84 ? 8.984 69.75 20.172 1 82.69 84 GLN B N 1
ATOM 6810 C CA . GLN B 1 84 ? 9.945 68.688 19.969 1 82.69 84 GLN B CA 1
ATOM 6811 C C . GLN B 1 84 ? 9.258 67.312 20.047 1 82.69 84 GLN B C 1
ATOM 6813 O O . GLN B 1 84 ? 9.57 66.438 19.266 1 82.69 84 GLN B O 1
ATOM 6818 N N . LEU B 1 85 ? 8.344 67.188 20.922 1 85.94 85 LEU B N 1
ATOM 6819 C CA . LEU B 1 85 ? 7.582 66 21.047 1 85.94 85 LEU B CA 1
ATOM 6820 C C . LEU B 1 85 ? 6.766 65.688 19.797 1 85.94 85 LEU B C 1
ATOM 6822 O O . LEU B 1 85 ? 6.668 64.562 19.344 1 85.94 85 LEU B O 1
ATOM 6826 N N . GLN B 1 86 ? 6.223 66.75 19.266 1 87.94 86 GLN B N 1
ATOM 6827 C CA . GLN B 1 86 ? 5.434 66.625 18.047 1 87.94 86 GLN B CA 1
ATOM 6828 C C . GLN B 1 86 ? 6.312 66.188 16.875 1 87.94 86 GLN B C 1
ATOM 6830 O O . GLN B 1 86 ? 5.898 65.375 16.031 1 87.94 86 GLN B O 1
ATOM 6835 N N . PHE B 1 87 ? 7.473 66.688 16.844 1 86.81 87 PHE B N 1
ATOM 6836 C CA . PHE B 1 87 ? 8.414 66.312 15.797 1 86.81 87 PHE B CA 1
ATOM 6837 C C . PHE B 1 87 ? 8.766 64.812 15.898 1 86.81 87 PHE B C 1
ATOM 6839 O O . PHE B 1 87 ? 8.789 64.125 14.891 1 86.81 87 PHE B O 1
ATOM 6846 N N . LEU B 1 88 ? 9.047 64.438 17.094 1 89.12 88 LEU B N 1
ATOM 6847 C CA . LEU B 1 88 ? 9.383 63.031 17.312 1 89.12 88 LEU B CA 1
ATOM 6848 C C . LEU B 1 88 ? 8.219 62.156 16.922 1 89.12 88 LEU B C 1
ATOM 6850 O O . LEU B 1 88 ? 8.422 61.062 16.375 1 89.12 88 LEU B O 1
ATOM 6854 N N . LYS B 1 89 ? 7.062 62.531 17.203 1 90.75 89 LYS B N 1
ATOM 6855 C CA . LYS B 1 89 ? 5.867 61.75 16.859 1 90.75 89 LYS B CA 1
ATOM 6856 C C . LYS B 1 89 ? 5.703 61.625 15.344 1 90.75 89 LYS B C 1
ATOM 6858 O O . LYS B 1 89 ? 5.391 60.562 14.828 1 90.75 89 LYS B O 1
ATOM 6863 N N . ASP B 1 90 ? 5.914 62.719 14.648 1 89.75 90 ASP B N 1
ATOM 6864 C CA . ASP B 1 90 ? 5.781 62.719 13.195 1 89.75 90 ASP B CA 1
ATOM 6865 C C . ASP B 1 90 ? 6.848 61.844 12.539 1 89.75 90 ASP B C 1
ATOM 6867 O O . ASP B 1 90 ? 6.562 61.125 11.578 1 89.75 90 ASP B O 1
ATOM 6871 N N . GLU B 1 91 ? 7.992 61.906 13.062 1 90.56 91 GLU B N 1
ATOM 6872 C CA . GLU B 1 91 ? 9.078 61.062 12.555 1 90.56 91 GLU B CA 1
ATOM 6873 C C . GLU B 1 91 ? 8.773 59.594 12.758 1 90.56 91 GLU B C 1
ATOM 6875 O O . GLU B 1 91 ? 8.961 58.781 11.844 1 90.56 91 GLU B O 1
ATOM 6880 N N . SER B 1 92 ? 8.375 59.281 13.891 1 92.25 92 SER B N 1
ATOM 6881 C CA . SER B 1 92 ? 8.031 57.906 14.203 1 92.25 92 SER B CA 1
ATOM 6882 C C . SER B 1 92 ? 6.879 57.406 13.328 1 92.25 92 SER B C 1
ATOM 6884 O O . SER B 1 92 ? 6.91 56.281 12.836 1 92.25 92 SER B O 1
ATOM 6886 N N . MET B 1 93 ? 5.918 58.219 13.141 1 92.12 93 MET B N 1
ATOM 6887 C CA . MET B 1 93 ? 4.75 57.844 12.344 1 92.12 93 MET B CA 1
ATOM 6888 C C . MET B 1 93 ? 5.137 57.594 10.891 1 92.12 93 MET B C 1
ATOM 6890 O O . MET B 1 93 ? 4.559 56.719 10.234 1 92.12 93 MET B O 1
ATOM 6894 N N . GLN B 1 94 ? 6.074 58.312 10.422 1 90.31 94 GLN B N 1
ATOM 6895 C CA . GLN B 1 94 ? 6.535 58.094 9.047 1 90.31 94 GLN B CA 1
ATOM 6896 C C . GLN B 1 94 ? 7.152 56.719 8.875 1 90.31 94 GLN B C 1
ATOM 6898 O O . GLN B 1 94 ? 6.883 56.031 7.883 1 90.31 94 GLN B O 1
ATOM 6903 N N . VAL B 1 95 ? 7.902 56.312 9.836 1 91.19 95 VAL B N 1
ATOM 6904 C CA . VAL B 1 95 ? 8.555 55 9.766 1 91.19 95 VAL B CA 1
ATOM 6905 C C . VAL B 1 95 ? 7.512 53.906 9.906 1 91.19 95 VAL B C 1
ATOM 6907 O O . VAL B 1 95 ? 7.586 52.875 9.219 1 91.19 95 VAL B O 1
ATOM 6910 N N . ILE B 1 96 ? 6.586 54.094 10.773 1 92.31 96 ILE B N 1
ATOM 6911 C CA . ILE B 1 96 ? 5.523 53.125 11 1 92.31 96 ILE B CA 1
ATOM 6912 C C . ILE B 1 96 ? 4.695 52.969 9.727 1 92.31 96 ILE B C 1
ATOM 6914 O O . ILE B 1 96 ? 4.402 51.844 9.305 1 92.31 96 ILE B O 1
ATOM 6918 N N . MET B 1 97 ? 4.43 54.031 9.094 1 89.81 97 MET B N 1
ATOM 6919 C CA . MET B 1 97 ? 3.576 54 7.91 1 89.81 97 MET B CA 1
ATOM 6920 C C . MET B 1 97 ? 4.328 53.438 6.711 1 89.81 97 MET B C 1
ATOM 6922 O O . MET B 1 97 ? 3.732 52.781 5.852 1 89.81 97 MET B O 1
ATOM 6926 N N . ARG B 1 98 ? 5.605 53.688 6.668 1 88.75 98 ARG B N 1
ATOM 6927 C CA . ARG B 1 98 ? 6.41 53.188 5.559 1 88.75 98 ARG B CA 1
ATOM 6928 C C . ARG B 1 98 ? 6.852 51.75 5.797 1 88.75 98 ARG B C 1
ATOM 6930 O O . ARG B 1 98 ? 7.309 51.062 4.875 1 88.75 98 ARG B O 1
ATOM 6937 N N . ASN B 1 99 ? 6.691 51.312 7 1 89.44 99 ASN B N 1
ATOM 6938 C CA . ASN B 1 99 ? 7.066 49.938 7.379 1 89.44 99 ASN B CA 1
ATOM 6939 C C . ASN B 1 99 ? 8.539 49.688 7.09 1 89.44 99 ASN B C 1
ATOM 6941 O O . ASN B 1 99 ? 8.875 48.656 6.508 1 89.44 99 ASN B O 1
ATOM 6945 N N . CYS B 1 100 ? 9.414 50.531 7.379 1 88.06 100 CYS B N 1
ATOM 6946 C CA . CYS B 1 100 ? 10.82 50.406 7.008 1 88.06 100 CYS B CA 1
ATOM 6947 C C . CYS B 1 100 ? 11.688 50.156 8.242 1 88.06 100 CYS B C 1
ATOM 6949 O O . CYS B 1 100 ? 12.898 50 8.125 1 88.06 100 CYS B O 1
ATOM 6951 N N . GLY B 1 101 ? 11.109 50.125 9.375 1 92.5 101 GLY B N 1
ATOM 6952 C CA . GLY B 1 101 ? 11.82 49.812 10.609 1 92.5 101 GLY B CA 1
ATOM 6953 C C . GLY B 1 101 ? 10.953 49.125 11.641 1 92.5 101 GLY B C 1
ATOM 6954 O O . GLY B 1 101 ? 9.734 49.25 11.625 1 92.5 101 GLY B O 1
ATOM 6955 N N . SER B 1 102 ? 11.703 48.375 12.516 1 97.25 102 SER B N 1
ATOM 6956 C CA . SER B 1 102 ? 10.969 47.719 13.586 1 97.25 102 SER B CA 1
ATOM 6957 C C . SER B 1 102 ? 10.469 48.719 14.625 1 97.25 102 SER B C 1
ATOM 6959 O O . SER B 1 102 ? 11.109 49.719 14.875 1 97.25 102 SER B O 1
ATOM 6961 N N . TRP B 1 103 ? 9.367 48.469 15.117 1 97.38 103 TRP B N 1
ATOM 6962 C CA . TRP B 1 103 ? 8.836 49.312 16.188 1 97.38 103 TRP B CA 1
ATOM 6963 C C . TRP B 1 103 ? 8.016 48.469 17.172 1 97.38 103 TRP B C 1
ATOM 6965 O O . TRP B 1 103 ? 7.629 47.344 16.859 1 97.38 103 TRP B O 1
ATOM 6975 N N . CYS B 1 104 ? 7.848 48.938 18.391 1 96.81 104 CYS B N 1
ATOM 6976 C CA . CYS B 1 104 ? 7.078 48.219 19.391 1 96.81 104 CYS B CA 1
ATOM 6977 C C . CYS B 1 104 ? 6.043 49.125 20.047 1 96.81 104 CYS B C 1
ATOM 6979 O O . CYS B 1 104 ? 6.23 50.312 20.125 1 96.81 104 CYS B O 1
ATOM 6981 N N . TRP B 1 105 ? 4.965 48.594 20.266 1 96.44 105 TRP B N 1
ATOM 6982 C CA . TRP B 1 105 ? 3.865 49.156 21.047 1 96.44 105 TRP B CA 1
ATOM 6983 C C . TRP B 1 105 ? 3.768 48.5 22.422 1 96.44 105 TRP B C 1
ATOM 6985 O O . TRP B 1 105 ? 3.625 47.281 22.531 1 96.44 105 TRP B O 1
ATOM 6995 N N . VAL B 1 106 ? 3.936 49.312 23.484 1 97.38 106 VAL B N 1
ATOM 6996 C CA . VAL B 1 106 ? 3.891 48.812 24.844 1 97.38 106 VAL B CA 1
ATOM 6997 C C . VAL B 1 106 ? 2.639 49.344 25.547 1 97.38 106 VAL B C 1
ATOM 6999 O O . VAL B 1 106 ? 2.357 50.531 25.531 1 97.38 106 VAL B O 1
ATOM 7002 N N . GLU B 1 107 ? 1.908 48.438 26.172 1 95.69 107 GLU B N 1
ATOM 7003 C CA . GLU B 1 107 ? 0.684 48.844 26.859 1 95.69 107 GLU B CA 1
ATOM 7004 C C . GLU B 1 107 ? 0.414 47.969 28.078 1 95.69 107 GLU B C 1
ATOM 7006 O O . GLU B 1 107 ? 0.946 46.875 28.203 1 95.69 107 GLU B O 1
ATOM 7011 N N . ASN B 1 108 ? -0.328 48.531 29.031 1 94.81 108 ASN B N 1
ATOM 7012 C CA . ASN B 1 108 ? -0.834 47.812 30.188 1 94.81 108 ASN B CA 1
ATOM 7013 C C . ASN B 1 108 ? -2.229 47.25 29.938 1 94.81 108 ASN B C 1
ATOM 7015 O O . ASN B 1 108 ? -3.182 48 29.734 1 94.81 108 ASN B O 1
ATOM 7019 N N . LEU B 1 109 ? -2.312 45.969 29.953 1 93.88 109 LEU B N 1
ATOM 7020 C CA . LEU B 1 109 ? -3.568 45.312 29.625 1 93.88 109 LEU B CA 1
ATOM 7021 C C . LEU B 1 109 ? -4.211 44.719 30.875 1 93.88 109 LEU B C 1
ATOM 7023 O O . LEU B 1 109 ? -5.059 43.844 30.781 1 93.88 109 LEU B O 1
ATOM 7027 N N . SER B 1 110 ? -3.891 45.156 31.969 1 91.94 110 SER B N 1
ATOM 7028 C CA . SER B 1 110 ? -4.379 44.594 33.219 1 91.94 110 SER B CA 1
ATOM 7029 C C . SER B 1 110 ? -5.867 44.875 33.406 1 91.94 110 SER B C 1
ATOM 7031 O O . SER B 1 110 ? -6.586 44.094 34.031 1 91.94 110 SER B O 1
ATOM 7033 N N . ASP B 1 111 ? -6.27 46 32.875 1 85.81 111 ASP B N 1
ATOM 7034 C CA . ASP B 1 111 ? -7.633 46.438 33.156 1 85.81 111 ASP B CA 1
ATOM 7035 C C . ASP B 1 111 ? -8.586 46.062 32.031 1 85.81 111 ASP B C 1
ATOM 7037 O O . ASP B 1 111 ? -9.742 46.469 32 1 85.81 111 ASP B O 1
ATOM 7041 N N . ILE B 1 112 ? -8.078 45.281 31.188 1 84.25 112 ILE B N 1
ATOM 7042 C CA . ILE B 1 112 ? -8.977 44.906 30.109 1 84.25 112 ILE B CA 1
ATOM 7043 C C . ILE B 1 112 ? -10.055 43.969 30.641 1 84.25 112 ILE B C 1
ATOM 7045 O O . ILE B 1 112 ? -9.812 43.188 31.547 1 84.25 112 ILE B O 1
ATOM 7049 N N . LYS B 1 113 ? -11.172 44.219 30.172 1 76.88 113 LYS B N 1
ATOM 7050 C CA . LYS B 1 113 ? -12.266 43.312 30.5 1 76.88 113 LYS B CA 1
ATOM 7051 C C . LYS B 1 113 ? -12.414 42.219 29.422 1 76.88 113 LYS B C 1
ATOM 7053 O O . LYS B 1 113 ? -12.008 42.438 28.281 1 76.88 113 LYS B O 1
ATOM 7058 N N . ILE B 1 114 ? -12.922 41.25 29.844 1 69.19 114 ILE B N 1
ATOM 7059 C CA . ILE B 1 114 ? -13.117 40.094 28.953 1 69.19 114 ILE B CA 1
ATOM 7060 C C . ILE B 1 114 ? -14.023 40.5 27.797 1 69.19 114 ILE B C 1
ATOM 7062 O O . ILE B 1 114 ? -13.859 40.031 26.672 1 69.19 114 ILE B O 1
ATOM 7066 N N . GLU B 1 115 ? -14.797 41.562 28.016 1 62.94 115 GLU B N 1
ATOM 7067 C CA . GLU B 1 115 ? -15.805 42 27.047 1 62.94 115 GLU B CA 1
ATOM 7068 C C . GLU B 1 115 ? -15.297 43.156 26.203 1 62.94 115 GLU B C 1
ATOM 7070 O O . GLU B 1 115 ? -15.977 43.594 25.266 1 62.94 115 GLU B O 1
ATOM 7075 N N . ASP B 1 116 ? -14.047 43.5 26.453 1 65.56 116 ASP B N 1
ATOM 7076 C CA . ASP B 1 116 ? -13.531 44.656 25.75 1 65.56 116 ASP B CA 1
ATOM 7077 C C . ASP B 1 116 ? -13.258 44.312 24.281 1 65.56 116 ASP B C 1
ATOM 7079 O O . ASP B 1 116 ? -12.672 43.281 23.984 1 65.56 116 ASP B O 1
ATOM 7083 N N . THR B 1 117 ? -13.773 45.219 23.359 1 63.44 117 THR B N 1
ATOM 7084 C CA . THR B 1 117 ? -13.562 44.938 21.953 1 63.44 117 THR B CA 1
ATOM 7085 C C . THR B 1 117 ? -12.664 46 21.328 1 63.44 117 THR B C 1
ATOM 7087 O O . THR B 1 117 ? -12.125 45.812 20.234 1 63.44 117 THR B O 1
ATOM 7090 N N . ASP B 1 118 ? -12.477 46.969 22.047 1 67.06 118 ASP B N 1
ATOM 7091 C CA . ASP B 1 118 ? -11.75 48.062 21.422 1 67.06 118 ASP B CA 1
ATOM 7092 C C . ASP B 1 118 ? -10.258 47.969 21.734 1 67.06 118 ASP B C 1
ATOM 7094 O O . ASP B 1 118 ? -9.789 48.594 22.703 1 67.06 118 ASP B O 1
ATOM 7098 N N . TRP B 1 119 ? -9.609 47.344 20.906 1 73.88 119 TRP B N 1
ATOM 7099 C CA . TRP B 1 119 ? -8.18 47.156 21.156 1 73.88 119 TRP B CA 1
ATOM 7100 C C . TRP B 1 119 ? -7.375 48.312 20.547 1 73.88 119 TRP B C 1
ATOM 7102 O O . TRP B 1 119 ? -6.215 48.531 20.922 1 73.88 119 TRP B O 1
ATOM 7112 N N . ILE B 1 120 ? -7.996 49.062 19.719 1 74.12 120 ILE B N 1
ATOM 7113 C CA . ILE B 1 120 ? -7.281 50.156 19.031 1 74.12 120 ILE B CA 1
ATOM 7114 C C . ILE B 1 120 ? -7.238 51.375 19.922 1 74.12 120 ILE B C 1
ATOM 7116 O O . ILE B 1 120 ? -6.23 52.094 19.969 1 74.12 120 ILE B O 1
ATOM 7120 N N . LYS B 1 121 ? -8.305 51.656 20.656 1 76.88 121 LYS B N 1
ATOM 7121 C CA . LYS B 1 121 ? -8.398 52.875 21.438 1 76.88 121 LYS B CA 1
ATOM 7122 C C . LYS B 1 121 ? -7.797 52.688 22.828 1 76.88 121 LYS B C 1
ATOM 7124 O O . LYS B 1 121 ? -8.484 52.844 23.844 1 76.88 121 LYS B O 1
ATOM 7129 N N . ARG B 1 122 ? -6.594 52.438 22.781 1 84.62 122 ARG B N 1
ATOM 7130 C CA . ARG B 1 122 ? -5.891 52.25 24.047 1 84.62 122 ARG B CA 1
ATOM 7131 C C . ARG B 1 122 ? -4.598 53.031 24.078 1 84.62 122 ARG B C 1
ATOM 7133 O O . ARG B 1 122 ? -3.885 53.125 23.078 1 84.62 122 ARG B O 1
ATOM 7140 N N . LYS B 1 123 ? -4.387 53.531 25.234 1 89.5 123 LYS B N 1
ATOM 7141 C CA . LYS B 1 123 ? -3.164 54.281 25.469 1 89.5 123 LYS B CA 1
ATOM 7142 C C . LYS B 1 123 ? -1.949 53.375 25.562 1 89.5 123 LYS B C 1
ATOM 7144 O O . LYS B 1 123 ? -2.031 52.281 26.141 1 89.5 123 LYS B O 1
ATOM 7149 N N . GLY B 1 124 ? -0.893 53.812 24.891 1 93.94 124 GLY B N 1
ATOM 7150 C CA . GLY B 1 124 ? 0.336 53.031 24.938 1 93.94 124 GLY B CA 1
ATOM 7151 C C . GLY B 1 124 ? 1.57 53.844 24.609 1 93.94 124 GLY B C 1
ATOM 7152 O O . GLY B 1 124 ? 1.495 55.062 24.484 1 93.94 124 GLY B O 1
ATOM 7153 N N . THR B 1 125 ? 2.67 53.188 24.672 1 95.88 125 THR B N 1
ATOM 7154 C CA . THR B 1 125 ? 3.957 53.781 24.375 1 95.88 125 THR B CA 1
ATOM 7155 C C . THR B 1 125 ? 4.59 53.188 23.141 1 95.88 125 THR B C 1
ATOM 7157 O O . THR B 1 125 ? 4.547 51.969 22.953 1 95.88 125 THR B O 1
ATOM 7160 N N . VAL B 1 126 ? 5.105 54.094 22.281 1 95.25 126 VAL B N 1
ATOM 7161 C CA . VAL B 1 126 ? 5.695 53.625 21.031 1 95.25 126 VAL B CA 1
ATOM 7162 C C . VAL B 1 126 ? 7.188 53.938 21.016 1 95.25 126 VAL B C 1
ATOM 7164 O O . VAL B 1 126 ? 7.613 54.969 21.516 1 95.25 126 VAL B O 1
ATOM 7167 N N . SER B 1 127 ? 7.93 53 20.547 1 96 127 SER B N 1
ATOM 7168 C CA . SER B 1 127 ? 9.344 53.188 20.234 1 96 127 SER B CA 1
ATOM 7169 C C . SER B 1 127 ? 9.664 52.656 18.844 1 96 127 SER B C 1
ATOM 7171 O O . SER B 1 127 ? 9.289 51.5 18.5 1 96 127 SER B O 1
ATOM 7173 N N . VAL B 1 128 ? 10.266 53.469 18.016 1 96.06 128 VAL B N 1
ATOM 7174 C CA . VAL B 1 128 ? 10.531 53.125 16.625 1 96.06 128 VAL B CA 1
ATOM 7175 C C . VAL B 1 128 ? 12.031 53.156 16.359 1 96.06 128 VAL B C 1
ATOM 7177 O O . VAL B 1 128 ? 12.672 54.188 16.578 1 96.06 128 VAL B O 1
ATOM 7180 N N . TYR B 1 129 ? 12.523 52.094 15.867 1 96.06 129 TYR B N 1
ATOM 7181 C CA . TYR B 1 129 ? 13.953 52.031 15.562 1 96.06 129 TYR B CA 1
ATOM 7182 C C . TYR B 1 129 ? 14.32 53.031 14.484 1 96.06 129 TYR B C 1
ATOM 7184 O O . TYR B 1 129 ? 13.578 53.219 13.516 1 96.06 129 TYR B O 1
ATOM 7192 N N . GLY B 1 130 ? 15.523 53.688 14.586 1 90.81 130 GLY B N 1
ATOM 7193 C CA . GLY B 1 130 ? 16.016 54.625 13.602 1 90.81 130 GLY B CA 1
ATOM 7194 C C . GLY B 1 130 ? 15.5 56.031 13.812 1 90.81 130 GLY B C 1
ATOM 7195 O O . GLY B 1 130 ? 15.773 56.938 13.016 1 90.81 130 GLY B O 1
ATOM 7196 N N . THR B 1 131 ? 14.609 56.219 14.812 1 92.69 131 THR B N 1
ATOM 7197 C CA . THR B 1 131 ? 14.078 57.562 15.141 1 92.69 131 THR B CA 1
ATOM 7198 C C . THR B 1 131 ? 14.492 57.969 16.547 1 92.69 131 THR B C 1
ATOM 7200 O O . THR B 1 131 ? 15.141 57.188 17.266 1 92.69 131 THR B O 1
ATOM 7203 N N . GLY B 1 132 ? 14.141 59.156 16.953 1 89.06 132 GLY B N 1
ATOM 7204 C CA . GLY B 1 132 ? 14.445 59.656 18.281 1 89.06 132 GLY B CA 1
ATOM 7205 C C . GLY B 1 132 ? 13.672 58.938 19.375 1 89.06 132 GLY B C 1
ATOM 7206 O O . GLY B 1 132 ? 14.078 58.969 20.547 1 89.06 132 GLY B O 1
ATOM 7207 N N . SER B 1 133 ? 12.633 58.312 19 1 90.44 133 SER B N 1
ATOM 7208 C CA . SER B 1 133 ? 11.805 57.625 19.984 1 90.44 133 SER B CA 1
ATOM 7209 C C . SER B 1 133 ? 12.539 56.406 20.578 1 90.44 133 SER B C 1
ATOM 7211 O O . SER B 1 133 ? 12.133 55.875 21.609 1 90.44 133 SER B O 1
ATOM 7213 N N . VAL B 1 134 ? 13.633 55.969 19.984 1 91.69 134 VAL B N 1
ATOM 7214 C CA . VAL B 1 134 ? 14.453 54.906 20.531 1 91.69 134 VAL B CA 1
ATOM 7215 C C . VAL B 1 134 ? 15.016 55.312 21.891 1 91.69 134 VAL B C 1
ATOM 7217 O O . VAL B 1 134 ? 15.156 54.5 22.797 1 91.69 134 VAL B O 1
ATOM 7220 N N . LYS B 1 135 ? 15.289 56.562 21.922 1 87.5 135 LYS B N 1
ATOM 7221 C CA . LYS B 1 135 ? 15.82 57.125 23.156 1 87.5 135 LYS B CA 1
ATOM 7222 C C . LYS B 1 135 ? 14.695 57.656 24.062 1 87.5 135 LYS B C 1
ATOM 7224 O O . LYS B 1 135 ? 14.781 57.562 25.281 1 87.5 135 LYS B O 1
ATOM 7229 N N . TYR B 1 136 ? 13.719 58.219 23.359 1 89.81 136 TYR B N 1
ATOM 7230 C CA . TYR B 1 136 ? 12.609 58.812 24.109 1 89.81 136 TYR B CA 1
ATOM 7231 C C . TYR B 1 136 ? 11.281 58.219 23.672 1 89.81 136 TYR B C 1
ATOM 7233 O O . TYR B 1 136 ? 10.562 58.781 22.859 1 89.81 136 TYR B O 1
ATOM 7241 N N . PRO B 1 137 ? 10.938 57.125 24.312 1 93 137 PRO B N 1
ATOM 7242 C CA . PRO B 1 137 ? 9.648 56.531 23.953 1 93 137 PRO B CA 1
ATOM 7243 C C . PRO B 1 137 ? 8.492 57.531 24.016 1 93 137 PRO B C 1
ATOM 7245 O O . PRO B 1 137 ? 8.461 58.375 24.906 1 93 137 PRO B O 1
ATOM 7248 N N . LEU B 1 138 ? 7.543 57.406 23.125 1 93.5 138 LEU B N 1
ATOM 7249 C CA . LEU B 1 138 ? 6.465 58.375 22.969 1 93.5 138 LEU B CA 1
ATOM 7250 C C . LEU B 1 138 ? 5.133 57.812 23.438 1 93.5 138 LEU B C 1
ATOM 7252 O O . LEU B 1 138 ? 4.805 56.656 23.109 1 93.5 138 LEU B O 1
ATOM 7256 N N . ILE B 1 139 ? 4.379 58.531 24.062 1 92.81 139 ILE B N 1
ATOM 7257 C CA . ILE B 1 139 ? 3.059 58.125 24.531 1 92.81 139 ILE B CA 1
ATOM 7258 C C . ILE B 1 139 ? 2.006 58.5 23.484 1 92.81 139 ILE B C 1
ATOM 7260 O O . ILE B 1 139 ? 1.969 59.625 23 1 92.81 139 ILE B O 1
ATOM 7264 N N . PHE B 1 140 ? 1.263 57.5 23.109 1 91.62 140 PHE B N 1
ATOM 7265 C CA . PHE B 1 140 ? 0.152 57.688 22.188 1 91.62 140 PHE B CA 1
ATOM 7266 C C . PHE B 1 140 ? -1.176 57.375 22.859 1 91.62 140 PHE B C 1
ATOM 7268 O O . PHE B 1 140 ? -1.244 56.469 23.688 1 91.62 140 PHE B O 1
ATOM 7275 N N . GLU B 1 141 ? -2.174 58.062 22.484 1 87.88 141 GLU B N 1
ATOM 7276 C CA . GLU B 1 141 ? -3.502 57.844 23.047 1 87.88 141 GLU B CA 1
ATOM 7277 C C . GLU B 1 141 ? -4.164 56.625 22.391 1 87.88 141 GLU B C 1
ATOM 7279 O O . GLU B 1 141 ? -5.02 55.969 23 1 87.88 141 GLU B O 1
ATOM 7284 N N . ASN B 1 142 ? -3.75 56.375 21.203 1 87.69 142 ASN B N 1
ATOM 7285 C CA . ASN B 1 142 ? -4.281 55.25 20.438 1 87.69 142 ASN B CA 1
ATOM 7286 C C . ASN B 1 142 ? -3.182 54.5 19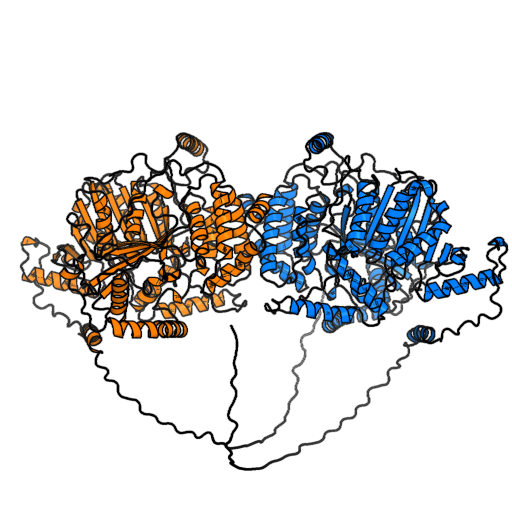.688 1 87.69 142 ASN B C 1
ATOM 7288 O O . ASN B 1 142 ? -2.127 55.094 19.406 1 87.69 142 ASN B O 1
ATOM 7292 N N . PHE B 1 143 ? -3.484 53.25 19.406 1 90.5 143 PHE B N 1
ATOM 7293 C CA . PHE B 1 143 ? -2.59 52.469 18.547 1 90.5 143 PHE B CA 1
ATOM 7294 C C . PHE B 1 143 ? -2.406 53.156 17.203 1 90.5 143 PHE B C 1
ATOM 7296 O O . PHE B 1 143 ? -3.381 53.594 16.578 1 90.5 143 PHE B O 1
ATOM 7303 N N . PRO B 1 144 ? -1.282 53.344 16.734 1 87.31 144 PRO B N 1
ATOM 7304 C CA . PRO B 1 144 ? -1.007 54.25 15.633 1 87.31 144 PRO B CA 1
ATOM 7305 C C . PRO B 1 144 ? -1.445 53.719 14.281 1 87.31 144 PRO B C 1
ATOM 7307 O O . PRO B 1 144 ? -1.529 54.469 13.305 1 87.31 144 PRO B O 1
ATOM 7310 N N . VAL B 1 145 ? -1.612 52.5 14.133 1 82.06 145 VAL B N 1
ATOM 7311 C CA . VAL B 1 145 ? -1.979 51.969 12.828 1 82.06 145 VAL B CA 1
ATOM 7312 C C . VAL B 1 145 ? -3.498 51.844 12.719 1 82.06 145 VAL B C 1
ATOM 7314 O O . VAL B 1 145 ? -4.16 51.375 13.633 1 82.06 145 VAL B O 1
ATOM 7317 N N . GLU B 1 146 ? -4.047 52.594 11.836 1 62.72 146 GLU B N 1
ATOM 7318 C CA . GLU B 1 146 ? -5.492 52.688 11.664 1 62.72 146 GLU B CA 1
ATOM 7319 C C . GLU B 1 146 ? -6.082 51.312 11.344 1 62.72 146 GLU B C 1
ATOM 7321 O O . GLU B 1 146 ? -5.461 50.5 10.641 1 62.72 146 GLU B O 1
ATOM 7326 N N . SER B 1 147 ? -6.988 51 12.242 1 60.09 147 SER B N 1
ATOM 7327 C CA . SER B 1 147 ? -7.695 49.75 12.016 1 60.09 147 SER B CA 1
ATOM 7328 C C . SER B 1 147 ? -8.477 49.781 10.703 1 60.09 147 SER B C 1
ATOM 7330 O O . SER B 1 147 ? -9.031 50.812 10.328 1 60.09 147 SER B O 1
ATOM 7332 N N . GLU B 1 148 ? -8.117 48.938 9.789 1 54 148 GLU B N 1
ATOM 7333 C CA . GLU B 1 148 ? -8.75 48.875 8.469 1 54 148 GLU B CA 1
ATOM 7334 C C . GLU B 1 148 ? -10.273 48.969 8.586 1 54 148 GLU B C 1
ATOM 7336 O O . GLU B 1 148 ? -10.938 49.438 7.676 1 54 148 GLU B O 1
ATOM 7341 N N . HIS B 1 149 ? -10.875 48.531 9.758 1 58.75 149 HIS B N 1
ATOM 7342 C CA . HIS B 1 149 ? -12.328 48.438 9.656 1 58.75 149 HIS B CA 1
ATOM 7343 C C . HIS B 1 149 ? -13.016 49.344 10.672 1 58.75 149 HIS B C 1
ATOM 7345 O O . HIS B 1 149 ? -12.773 49.219 11.875 1 58.75 149 HIS B O 1
ATOM 7351 N N . VAL B 1 150 ? -13.586 50.344 10.25 1 57.94 150 VAL B N 1
ATOM 7352 C CA . VAL B 1 150 ? -14.32 51.344 11.031 1 57.94 150 VAL B CA 1
ATOM 7353 C C . VAL B 1 150 ? -15.656 50.75 11.477 1 57.94 150 VAL B C 1
ATOM 7355 O O . VAL B 1 150 ? -16.188 51.125 12.531 1 57.94 150 VAL B O 1
ATOM 7358 N N . GLY B 1 151 ? -16.078 49.656 10.969 1 66.31 151 GLY B N 1
ATOM 7359 C CA . GLY B 1 151 ? -17.406 49.125 11.273 1 66.31 151 GLY B CA 1
ATOM 7360 C C . GLY B 1 151 ? -17.406 48.094 12.398 1 66.31 151 GLY B C 1
ATOM 7361 O O . GLY B 1 151 ? -16.516 48.125 13.25 1 66.31 151 GLY B O 1
ATOM 7362 N N . TYR B 1 152 ? -18.578 47.438 12.609 1 73.62 152 TYR B N 1
ATOM 7363 C CA . TYR B 1 152 ? -18.781 46.438 13.648 1 73.62 152 TYR B CA 1
ATOM 7364 C C . TYR B 1 152 ? -18.109 45.125 13.273 1 73.62 152 TYR B C 1
ATOM 7366 O O . TYR B 1 152 ? -18.172 44.688 12.125 1 73.62 152 TYR B O 1
ATOM 7374 N N . LYS B 1 153 ? -17.344 44.781 14.234 1 79.56 153 LYS B N 1
ATOM 7375 C CA . LYS B 1 153 ? -16.766 43.438 14.062 1 79.56 153 LYS B CA 1
ATOM 7376 C C . LYS B 1 153 ? -17.594 42.375 14.797 1 79.56 153 LYS B C 1
ATOM 7378 O O . LYS B 1 153 ? -17.875 42.531 15.992 1 79.56 153 LYS B O 1
ATOM 7383 N N . ILE B 1 154 ? -18.141 41.438 14.109 1 84.69 154 ILE B N 1
ATOM 7384 C CA . ILE B 1 154 ? -18.891 40.312 14.68 1 84.69 154 ILE B CA 1
ATOM 7385 C C . ILE B 1 154 ? -18.062 39.031 14.594 1 84.69 154 ILE B C 1
ATOM 7387 O O . ILE B 1 154 ? -17.594 38.656 13.523 1 84.69 154 ILE B O 1
ATOM 7391 N N . PHE B 1 155 ? -17.891 38.469 15.742 1 87.19 155 PHE B N 1
ATOM 7392 C CA . PHE B 1 155 ? -17.125 37.219 15.797 1 87.19 155 PHE B CA 1
ATOM 7393 C C . PHE B 1 155 ? -18.062 36.031 15.656 1 87.19 155 PHE B C 1
ATOM 7395 O O . PHE B 1 155 ? -18.938 35.812 16.484 1 87.19 155 PHE B O 1
ATOM 7402 N N . ILE B 1 156 ? -17.922 35.312 14.633 1 89.38 156 ILE B N 1
ATOM 7403 C CA . ILE B 1 156 ? -18.641 34.062 14.422 1 89.38 156 ILE B CA 1
ATOM 7404 C C . ILE B 1 156 ? -17.656 32.875 14.406 1 89.38 156 ILE B C 1
ATOM 7406 O O . ILE B 1 156 ? -17.031 32.625 13.383 1 89.38 156 ILE B O 1
ATOM 7410 N N . LYS B 1 157 ? -17.641 32.25 15.453 1 90.56 157 LYS B N 1
ATOM 7411 C CA . LYS B 1 157 ? -16.75 31.094 15.555 1 90.56 157 LYS B CA 1
ATOM 7412 C C . LYS B 1 157 ? -17.438 29.844 15 1 90.56 157 LYS B C 1
ATOM 7414 O O . LYS B 1 157 ? -18.578 29.547 15.328 1 90.56 157 LYS B O 1
ATOM 7419 N N . ASN B 1 158 ? -16.844 29.203 14.133 1 93.06 158 ASN B N 1
ATOM 7420 C CA . ASN B 1 158 ? -17.234 27.953 13.492 1 93.06 158 ASN B CA 1
ATOM 7421 C C . ASN B 1 158 ? -16.031 27.078 13.188 1 93.06 158 ASN B C 1
ATOM 7423 O O . ASN B 1 158 ? -15.617 26.953 12.031 1 93.06 158 ASN B O 1
ATOM 7427 N N . SER B 1 159 ? -15.445 26.609 14.266 1 94.94 159 SER B N 1
ATOM 7428 C CA . SER B 1 159 ? -14.172 25.906 14.086 1 94.94 159 SER B CA 1
ATOM 7429 C C . SER B 1 159 ? -14.016 24.781 15.102 1 94.94 159 SER B C 1
ATOM 7431 O O . SER B 1 159 ? -14.805 24.672 16.031 1 94.94 159 SER B O 1
ATOM 7433 N N . LEU B 1 160 ? -13.133 23.922 14.797 1 95.69 160 LEU B N 1
ATOM 7434 C CA . LEU B 1 160 ? -12.75 22.797 15.641 1 95.69 160 LEU B CA 1
ATOM 7435 C C . LEU B 1 160 ? -11.234 22.703 15.75 1 95.69 160 LEU B C 1
ATOM 7437 O O . LEU B 1 160 ? -10.516 22.969 14.789 1 95.69 160 LEU B O 1
ATOM 7441 N N . ILE B 1 161 ? -10.742 22.453 16.938 1 96.94 161 ILE B N 1
ATOM 7442 C CA . ILE B 1 161 ? -9.312 22.297 17.156 1 96.94 161 ILE B CA 1
ATOM 7443 C C . ILE B 1 161 ? -8.984 20.812 17.359 1 96.94 161 ILE B C 1
ATOM 7445 O O . ILE B 1 161 ? -9.594 20.141 18.188 1 96.94 161 ILE B O 1
ATOM 7449 N N . LEU B 1 162 ? -8.117 20.297 16.578 1 97.56 162 LEU B N 1
ATOM 7450 C CA . LEU B 1 162 ? -7.645 18.922 16.719 1 97.56 162 LEU B CA 1
ATOM 7451 C C . LEU B 1 162 ? -6.277 18.875 17.391 1 97.56 162 LEU B C 1
ATOM 7453 O O . LEU B 1 162 ? -5.453 19.766 17.188 1 97.56 162 LEU B O 1
ATOM 7457 N N . PRO B 1 163 ? -5.922 17.859 18.188 1 95.88 163 PRO B N 1
ATOM 7458 C CA . PRO B 1 163 ? -6.809 16.734 18.516 1 95.88 163 PRO B CA 1
ATOM 7459 C C . PRO B 1 163 ? -7.859 17.109 19.562 1 95.88 163 PRO B C 1
ATOM 7461 O O . PRO B 1 163 ? -8.852 16.391 19.734 1 95.88 163 PRO B O 1
ATOM 7464 N N . SER B 1 164 ? -7.52 18.156 20.266 1 92.44 164 SER B N 1
ATOM 7465 C CA . SER B 1 164 ? -8.438 18.703 21.266 1 92.44 164 SER B CA 1
ATOM 7466 C C . SER B 1 164 ? -8.078 20.141 21.609 1 92.44 164 SER B C 1
ATOM 7468 O O . SER B 1 164 ? -6.969 20.594 21.312 1 92.44 164 SER B O 1
ATOM 7470 N N . ASP B 1 165 ? -9.031 20.797 22.25 1 92.31 165 ASP B N 1
ATOM 7471 C CA . ASP B 1 165 ? -8.781 22.188 22.609 1 92.31 165 ASP B CA 1
ATOM 7472 C C . ASP B 1 165 ? -8.242 22.297 24.031 1 92.31 165 ASP B C 1
ATOM 7474 O O . ASP B 1 165 ? -8.086 23.391 24.562 1 92.31 165 ASP B O 1
ATOM 7478 N N . SER B 1 166 ? -7.945 21.188 24.609 1 91.94 166 SER B N 1
ATOM 7479 C CA . SER B 1 166 ? -7.379 21.203 25.953 1 91.94 166 SER B CA 1
ATOM 7480 C C . SER B 1 166 ? -6.473 20 26.188 1 91.94 166 SER B C 1
ATOM 7482 O O . SER B 1 166 ? -6.781 18.891 25.75 1 91.94 166 SER B O 1
ATOM 7484 N N . PRO B 1 167 ? -5.395 20.203 26.844 1 91.88 167 PRO B N 1
ATOM 7485 C CA . PRO B 1 167 ? -4.539 19.062 27.188 1 91.88 167 PRO B CA 1
ATOM 7486 C C . PRO B 1 167 ? -5.199 18.109 28.188 1 91.88 167 PRO B C 1
ATOM 7488 O O . PRO B 1 167 ? -4.762 16.953 28.328 1 91.88 167 PRO B O 1
ATOM 7491 N N . LEU B 1 168 ? -6.242 18.578 28.828 1 88.44 168 LEU B N 1
ATOM 7492 C CA . LEU B 1 168 ? -6.945 17.766 29.812 1 88.44 168 LEU B CA 1
ATOM 7493 C C . LEU B 1 168 ? -7.625 16.578 29.141 1 88.44 168 LEU B C 1
ATOM 7495 O O . LEU B 1 168 ? -7.887 15.555 29.781 1 88.44 168 LEU B O 1
ATOM 7499 N N . ASP B 1 169 ? -7.844 16.766 27.859 1 88.62 169 ASP B N 1
ATOM 7500 C CA . ASP B 1 169 ? -8.484 15.695 27.094 1 88.62 169 ASP B CA 1
ATOM 7501 C C . ASP B 1 169 ? -7.449 14.734 26.516 1 88.62 169 ASP B C 1
ATOM 7503 O O . ASP B 1 169 ? -7.805 13.688 25.984 1 88.62 169 ASP B O 1
ATOM 7507 N N . ILE B 1 170 ? -6.203 15.055 26.609 1 89.06 170 ILE B N 1
ATOM 7508 C CA . ILE B 1 170 ? -5.168 14.32 25.891 1 89.06 170 ILE B CA 1
ATOM 7509 C C . ILE B 1 170 ? -4.281 13.578 26.891 1 89.06 170 ILE B C 1
ATOM 7511 O O . ILE B 1 170 ? -3.896 12.43 26.656 1 89.06 170 ILE B O 1
ATOM 7515 N N . PHE B 1 171 ? -4 14.242 28.031 1 87.12 171 PHE B N 1
ATOM 7516 C CA . PHE B 1 171 ? -3.002 13.719 28.953 1 87.12 171 PHE B CA 1
ATOM 7517 C C . PHE B 1 171 ? -3.637 13.359 30.297 1 87.12 171 PHE B C 1
ATOM 7519 O O . PHE B 1 171 ? -4.738 13.812 30.609 1 87.12 171 PHE B O 1
ATOM 7526 N N . HIS B 1 172 ? -2.957 12.5 31.016 1 84.25 172 HIS B N 1
ATOM 7527 C CA . HIS B 1 172 ? -3.301 12.195 32.406 1 84.25 172 HIS B CA 1
ATOM 7528 C C . HIS B 1 172 ? -2.141 12.508 33.344 1 84.25 172 HIS B C 1
ATOM 7530 O O . HIS B 1 172 ? -1.029 12.789 32.875 1 84.25 172 HIS B O 1
ATOM 7536 N N . THR B 1 173 ? -2.453 12.477 34.594 1 81.94 173 THR B N 1
ATOM 7537 C CA . THR B 1 173 ? -1.407 12.719 35.562 1 81.94 173 THR B CA 1
ATOM 7538 C C . THR B 1 173 ? -0.403 11.57 35.594 1 81.94 173 THR B C 1
ATOM 7540 O O . THR B 1 173 ? -0.747 10.438 35.25 1 81.94 173 THR B O 1
ATOM 7543 N N . GLN B 1 174 ? 0.735 11.867 35.875 1 77.25 174 GLN B N 1
ATOM 7544 C CA . GLN B 1 174 ? 1.793 10.859 35.844 1 77.25 174 GLN B CA 1
ATOM 7545 C C . GLN B 1 174 ? 1.618 9.852 36.969 1 77.25 174 GLN B C 1
ATOM 7547 O O . GLN B 1 174 ? 1.633 10.211 38.156 1 77.25 174 GLN B O 1
ATOM 7552 N N . PRO B 1 175 ? 1.478 8.664 36.469 1 69 175 PRO B N 1
ATOM 7553 C CA . PRO B 1 175 ? 1.423 7.641 37.5 1 69 175 PRO B CA 1
ATOM 7554 C C . PRO B 1 175 ? 2.768 7.434 38.219 1 69 175 PRO B C 1
ATOM 7556 O O . PRO B 1 175 ? 3.818 7.711 37.625 1 69 175 PRO B O 1
ATOM 7559 N N . TRP B 1 176 ? 2.699 6.98 39.375 1 66.94 176 TRP B N 1
ATOM 7560 C CA . TRP B 1 176 ? 3.916 6.742 40.125 1 66.94 176 TRP B CA 1
ATOM 7561 C C . TRP B 1 176 ? 4.789 5.688 39.469 1 66.94 176 TRP B C 1
ATOM 7563 O O . TRP B 1 176 ? 6.016 5.785 39.469 1 66.94 176 TRP B O 1
ATOM 7573 N N . THR B 1 177 ? 4.215 4.734 38.875 1 61.88 177 THR B N 1
ATOM 7574 C CA . THR B 1 177 ? 4.938 3.656 38.219 1 61.88 177 THR B CA 1
ATOM 7575 C C . THR B 1 177 ? 5.746 4.191 37.031 1 61.88 177 THR B C 1
ATOM 7577 O O . THR B 1 177 ? 6.887 3.775 36.812 1 61.88 177 THR B O 1
ATOM 7580 N N . THR B 1 178 ? 5.164 5.133 36.375 1 63.38 178 THR B N 1
ATOM 7581 C CA . THR B 1 178 ? 5.844 5.711 35.219 1 63.38 178 THR B CA 1
ATOM 7582 C C . THR B 1 178 ? 7.012 6.586 35.656 1 63.38 178 THR B C 1
ATOM 7584 O O . THR B 1 178 ? 8.062 6.613 35.031 1 63.38 178 THR B O 1
ATOM 7587 N N . LYS B 1 179 ? 6.812 7.207 36.781 1 59.88 179 LYS B N 1
ATOM 7588 C CA . LYS B 1 179 ? 7.895 8.023 37.344 1 59.88 179 LYS B CA 1
ATOM 7589 C C . LYS B 1 179 ? 9.117 7.168 37.656 1 59.88 179 LYS B C 1
ATOM 7591 O O . LYS B 1 179 ? 10.242 7.535 37.312 1 59.88 179 LYS B O 1
ATOM 7596 N N . PHE B 1 180 ? 8.75 6.141 38.219 1 55.66 180 PHE B N 1
ATOM 7597 C CA . PHE B 1 180 ? 9.812 5.207 38.562 1 55.66 180 PHE B CA 1
ATOM 7598 C C . PHE B 1 180 ? 10.453 4.605 37.312 1 55.66 180 PHE B C 1
ATOM 7600 O O . PHE B 1 180 ? 11.672 4.508 37.219 1 55.66 180 PHE B O 1
ATOM 7607 N N . ALA B 1 181 ? 9.664 4.18 36.438 1 57.06 181 ALA B N 1
ATOM 7608 C CA . ALA B 1 181 ? 10.148 3.564 35.188 1 57.06 181 ALA B CA 1
ATOM 7609 C C . ALA B 1 181 ? 11.039 4.527 34.406 1 57.06 181 ALA B C 1
ATOM 7611 O O . ALA B 1 181 ? 12.062 4.125 33.844 1 57.06 181 ALA B O 1
ATOM 7612 N N . ASN B 1 182 ? 10.672 5.758 34.438 1 59.56 182 ASN B N 1
ATOM 7613 C CA . ASN B 1 182 ? 11.438 6.766 33.688 1 59.56 182 ASN B CA 1
ATOM 7614 C C . ASN B 1 182 ? 12.805 7.004 34.344 1 59.56 182 ASN B C 1
ATOM 7616 O O . ASN B 1 182 ? 13.789 7.234 33.625 1 59.56 182 ASN B O 1
ATOM 7620 N N . THR B 1 183 ? 12.836 6.887 35.594 1 51.12 183 THR B N 1
ATOM 7621 C CA . THR B 1 183 ? 14.109 7.016 36.281 1 51.12 183 THR B CA 1
ATOM 7622 C C . THR B 1 183 ? 15.047 5.875 35.906 1 51.12 183 THR B C 1
ATOM 7624 O O . THR B 1 183 ? 16.234 6.094 35.688 1 51.12 183 THR B O 1
ATOM 7627 N N . ILE B 1 184 ? 14.375 4.742 35.812 1 47.38 184 ILE B N 1
ATOM 7628 C CA . ILE B 1 184 ? 15.164 3.568 35.438 1 47.38 184 ILE B CA 1
ATOM 7629 C C . ILE B 1 184 ? 15.609 3.678 33.969 1 47.38 184 ILE B C 1
ATOM 7631 O O . ILE B 1 184 ? 16.766 3.4 33.656 1 47.38 184 ILE B O 1
ATOM 7635 N N . LYS B 1 185 ? 14.695 4.055 33.188 1 52.28 185 LYS B N 1
ATOM 7636 C CA . LYS B 1 185 ? 15.008 4.18 31.781 1 52.28 185 LYS B CA 1
ATOM 7637 C C . LYS B 1 185 ? 16.109 5.215 31.547 1 52.28 185 LYS B C 1
ATOM 7639 O O . LYS B 1 185 ? 16.969 5.031 30.688 1 52.28 185 LYS B O 1
ATOM 7644 N N . GLU B 1 186 ? 16.062 6.262 32.25 1 48.38 186 GLU B N 1
ATOM 7645 C CA . GLU B 1 186 ? 17.078 7.305 32.156 1 48.38 186 GLU B CA 1
ATOM 7646 C C . GLU B 1 186 ? 18.453 6.773 32.562 1 48.38 186 GLU B C 1
ATOM 7648 O O . GLU B 1 186 ? 19.453 7.066 31.922 1 48.38 186 GLU B O 1
ATOM 7653 N N . HIS B 1 187 ? 18.391 6.035 33.531 1 43.91 187 HIS B N 1
ATOM 7654 C CA . HIS B 1 187 ? 19.625 5.465 34.062 1 43.91 187 HIS B CA 1
ATOM 7655 C C . HIS B 1 187 ? 20.266 4.535 33.031 1 43.91 187 HIS B C 1
ATOM 7657 O O . HIS B 1 187 ? 21.484 4.508 32.875 1 43.91 187 HIS B O 1
ATOM 7663 N N . TYR B 1 188 ? 19.453 3.787 32.312 1 47.12 188 TYR B N 1
ATOM 7664 C CA . TYR B 1 188 ? 19.969 2.822 31.359 1 47.12 188 TYR B CA 1
ATOM 7665 C C . TYR B 1 188 ? 19.906 3.377 29.938 1 47.12 188 TYR B C 1
ATOM 7667 O O . TYR B 1 188 ? 20.062 2.633 28.969 1 47.12 188 TYR B O 1
ATOM 7675 N N . ASN B 1 189 ? 19.641 4.613 29.688 1 53.41 189 ASN B N 1
ATOM 7676 C CA . ASN B 1 189 ? 19.672 5.359 28.438 1 53.41 189 ASN B CA 1
ATOM 7677 C C . ASN B 1 189 ? 18.641 4.812 27.438 1 53.41 189 ASN B C 1
ATOM 7679 O O . ASN B 1 189 ? 18.938 4.668 26.25 1 53.41 189 ASN B O 1
ATOM 7683 N N . PHE B 1 190 ? 17.531 4.293 27.969 1 45.19 190 PHE B N 1
ATOM 7684 C CA . PHE B 1 190 ? 16.391 3.941 27.109 1 45.19 190 PHE B CA 1
ATOM 7685 C C . PHE B 1 190 ? 15.539 5.168 26.812 1 45.19 190 PHE B C 1
ATOM 7687 O O . PHE B 1 190 ? 15.516 6.121 27.594 1 45.19 190 PHE B O 1
ATOM 7694 N N . PRO B 1 191 ? 15.031 5.082 25.547 1 49.75 191 PRO B N 1
ATOM 7695 C CA . PRO B 1 191 ? 14.117 6.203 25.281 1 49.75 191 PRO B CA 1
ATOM 7696 C C . PRO B 1 191 ? 13.055 6.363 26.359 1 49.75 191 PRO B C 1
ATOM 7698 O O . PRO B 1 191 ? 12.445 5.379 26.797 1 49.75 191 PRO B O 1
ATOM 7701 N N . ASN B 1 192 ? 13.07 7.578 26.969 1 64.88 192 ASN B N 1
ATOM 7702 C CA . ASN B 1 192 ? 12.156 7.871 28.062 1 64.88 192 ASN B CA 1
ATOM 7703 C C . ASN B 1 192 ? 11.406 9.18 27.844 1 64.88 192 ASN B C 1
ATOM 7705 O O . ASN B 1 192 ? 11.766 9.969 26.969 1 64.88 192 ASN B O 1
ATOM 7709 N N . GLU B 1 193 ? 10.234 9.391 28.5 1 68.88 193 GLU B N 1
ATOM 7710 C CA . GLU B 1 193 ? 9.406 10.586 28.547 1 68.88 193 GLU B CA 1
ATOM 7711 C C . GLU B 1 193 ? 9.086 11.102 27.156 1 68.88 193 GLU B C 1
ATOM 7713 O O . GLU B 1 193 ? 9.453 12.227 26.797 1 68.88 193 GLU B O 1
ATOM 7718 N N . LYS B 1 194 ? 8.359 10.344 26.359 1 74.38 194 LYS B N 1
ATOM 7719 C CA . LYS B 1 194 ? 8.008 10.656 24.984 1 74.38 194 LYS B CA 1
ATOM 7720 C C . LYS B 1 194 ? 6.922 11.727 24.922 1 74.38 194 LYS B C 1
ATOM 7722 O O . LYS B 1 194 ? 6.695 12.328 23.859 1 74.38 194 LYS B O 1
ATOM 7727 N N . HIS B 1 195 ? 6.234 11.953 25.969 1 78.31 195 HIS B N 1
ATOM 7728 C CA . HIS B 1 195 ? 5.188 12.969 26.062 1 78.31 195 HIS B CA 1
ATOM 7729 C C . HIS B 1 195 ? 5.082 13.523 27.469 1 78.31 195 HIS B C 1
ATOM 7731 O O . HIS B 1 195 ? 5.754 13.039 28.391 1 78.31 195 HIS B O 1
ATOM 7737 N N . LEU B 1 196 ? 4.309 14.586 27.547 1 85.12 196 LEU B N 1
ATOM 7738 C CA . LEU B 1 196 ? 4.164 15.211 28.859 1 85.12 196 LEU B CA 1
ATOM 7739 C C . LEU B 1 196 ? 2.965 14.641 29.594 1 85.12 196 LEU B C 1
ATOM 7741 O O . LEU B 1 196 ? 2.203 13.844 29.047 1 85.12 196 LEU B O 1
ATOM 7745 N N . TYR B 1 197 ? 2.949 14.992 30.875 1 82.56 197 TYR B N 1
ATOM 7746 C CA . TYR B 1 197 ? 1.846 14.648 31.766 1 82.56 197 TYR B CA 1
ATOM 7747 C C . TYR B 1 197 ? 1.219 15.891 32.375 1 82.56 197 TYR B C 1
ATOM 7749 O O . TYR B 1 197 ? 1.793 16.984 32.281 1 82.56 197 TYR B O 1
ATOM 7757 N N . LEU B 1 198 ? 0.037 15.695 32.938 1 86.94 198 LEU B N 1
ATOM 7758 C CA . LEU B 1 198 ? -0.65 16.797 33.594 1 86.94 198 LEU B CA 1
ATOM 7759 C C . LEU B 1 198 ? -0.088 17 35 1 86.94 198 LEU B C 1
ATOM 7761 O O . LEU B 1 198 ? 0.333 16.047 35.656 1 86.94 198 LEU B O 1
ATOM 7765 N N . LYS B 1 199 ? -0.155 18.344 35.375 1 82.94 199 LYS B N 1
ATOM 7766 C CA . LYS B 1 199 ? 0.11 18.656 36.781 1 82.94 199 LYS B CA 1
ATOM 7767 C C . LYS B 1 199 ? -1.023 18.172 37.656 1 82.94 199 LYS B C 1
ATOM 7769 O O . LYS B 1 199 ? -2.148 17.969 37.219 1 82.94 199 LYS B O 1
ATOM 7774 N N . ASN B 1 200 ? -0.727 17.953 38.875 1 77 200 ASN B N 1
ATOM 7775 C CA . ASN B 1 200 ? -1.735 17.5 39.844 1 77 200 ASN B CA 1
ATOM 7776 C C . ASN B 1 200 ? -2.771 18.594 40.094 1 77 200 ASN B C 1
ATOM 7778 O O . ASN B 1 200 ? -3.967 18.297 40.188 1 77 200 ASN B O 1
ATOM 7782 N N . ALA B 1 201 ? -2.283 19.781 40.312 1 72 201 ALA B N 1
ATOM 7783 C CA . ALA B 1 201 ? -3.182 20.922 40.5 1 72 201 ALA B CA 1
ATOM 7784 C C . ALA B 1 201 ? -3.219 21.797 39.25 1 72 201 ALA B C 1
ATOM 7786 O O . ALA B 1 201 ? -2.186 22.312 38.812 1 72 201 ALA B O 1
ATOM 7787 N N . THR B 1 202 ? -4.414 21.938 38.75 1 71.44 202 THR B N 1
ATOM 7788 C CA . THR B 1 202 ? -4.453 22.641 37.469 1 71.44 202 THR B CA 1
ATOM 7789 C C . THR B 1 202 ? -5.258 23.938 37.594 1 71.44 202 THR B C 1
ATOM 7791 O O . THR B 1 202 ? -5.375 24.688 36.625 1 71.44 202 THR B O 1
ATOM 7794 N N . ASP B 1 203 ? -5.629 24.234 38.719 1 72.25 203 ASP B N 1
ATOM 7795 C CA . ASP B 1 203 ? -6.5 25.406 38.844 1 72.25 203 ASP B CA 1
ATOM 7796 C C . ASP B 1 203 ? -5.719 26.641 39.281 1 72.25 203 ASP B C 1
ATOM 7798 O O . ASP B 1 203 ? -4.84 26.531 40.156 1 72.25 203 ASP B O 1
ATOM 7802 N N . SER B 1 204 ? -6.016 27.734 38.75 1 73.19 204 SER B N 1
ATOM 7803 C CA . SER B 1 204 ? -5.602 29.094 39.094 1 73.19 204 SER B CA 1
ATOM 7804 C C . SER B 1 204 ? -4.086 29.188 39.219 1 73.19 204 SER B C 1
ATOM 7806 O O . SER B 1 204 ? -3.57 29.703 40.219 1 73.19 204 SER B O 1
ATOM 7808 N N . LEU B 1 205 ? -3.453 28.703 38.281 1 82.06 205 LEU B N 1
ATOM 7809 C CA . LEU B 1 205 ? -1.996 28.625 38.344 1 82.06 205 LEU B CA 1
ATOM 7810 C C . LEU B 1 205 ? -1.379 30 38.094 1 82.06 205 LEU B C 1
ATOM 7812 O O . LEU B 1 205 ? -0.238 30.25 38.469 1 82.06 205 LEU B O 1
ATOM 7816 N N . LEU B 1 206 ? -2.184 30.922 37.469 1 89.88 206 LEU B N 1
ATOM 7817 C CA . LEU B 1 206 ? -1.672 32.25 37.156 1 89.88 206 LEU B CA 1
ATOM 7818 C C . LEU B 1 206 ? -2.334 33.312 38.031 1 89.88 206 LEU B C 1
ATOM 7820 O O . LEU B 1 206 ? -2.221 34.5 37.75 1 89.88 206 LEU B O 1
ATOM 7824 N N . ARG B 1 207 ? -2.98 32.906 39.031 1 90.88 207 ARG B N 1
ATOM 7825 C CA . ARG B 1 207 ? -3.658 33.844 39.906 1 90.88 207 ARG B CA 1
ATOM 7826 C C . ARG B 1 207 ? -2.66 34.781 40.594 1 90.88 207 ARG B C 1
ATOM 7828 O O . ARG B 1 207 ? -1.623 34.344 41.062 1 90.88 207 ARG B O 1
ATOM 7835 N N . GLU B 1 208 ? -2.906 36.062 40.5 1 91.56 208 GLU B N 1
ATOM 7836 C CA . GLU B 1 208 ? -2.135 37.125 41.156 1 91.56 208 GLU B CA 1
ATOM 7837 C C . GLU B 1 208 ? -0.704 37.156 40.625 1 91.56 208 GLU B C 1
ATOM 7839 O O . GLU B 1 208 ? 0.209 37.625 41.312 1 91.56 208 GLU B O 1
ATOM 7844 N N . LYS B 1 209 ? -0.536 36.625 39.531 1 94 209 LYS B N 1
ATOM 7845 C CA . LYS B 1 209 ? 0.797 36.625 38.938 1 94 209 LYS B CA 1
ATOM 7846 C C . LYS B 1 209 ? 0.992 37.781 38 1 94 209 LYS B C 1
ATOM 7848 O O . LYS B 1 209 ? 0.021 38.344 37.469 1 94 209 LYS B O 1
ATOM 7853 N N . LYS B 1 210 ? 2.221 38.156 37.844 1 96.62 210 LYS B N 1
ATOM 7854 C CA . LYS B 1 210 ? 2.613 39.188 36.875 1 96.62 210 LYS B CA 1
ATOM 7855 C C . LYS B 1 210 ? 3.006 38.562 35.531 1 96.62 210 LYS B C 1
ATOM 7857 O O . LYS B 1 210 ? 3.961 37.781 35.469 1 96.62 210 LYS B O 1
ATOM 7862 N N . ILE B 1 211 ? 2.277 38.969 34.5 1 97.81 211 ILE B N 1
ATOM 7863 C CA . ILE B 1 211 ? 2.453 38.312 33.219 1 97.81 211 ILE B CA 1
ATOM 7864 C C . ILE B 1 211 ? 2.939 39.344 32.188 1 97.81 211 ILE B C 1
ATOM 7866 O O . ILE B 1 211 ? 2.484 40.5 32.188 1 97.81 211 ILE B O 1
ATOM 7870 N N . LEU B 1 212 ? 3.869 38.938 31.359 1 98.5 212 LEU B N 1
ATOM 7871 C CA . LEU B 1 212 ? 4.324 39.75 30.234 1 98.5 212 LEU B CA 1
ATOM 7872 C C . LEU B 1 212 ? 4.059 39.031 28.922 1 98.5 212 LEU B C 1
ATOM 7874 O O . LEU B 1 212 ? 4.355 37.844 28.781 1 98.5 212 LEU B O 1
ATOM 7878 N N . ILE B 1 213 ? 3.43 39.688 27.969 1 98.62 213 ILE B N 1
ATOM 7879 C CA . ILE B 1 213 ? 3.189 39.156 26.641 1 98.62 213 ILE B CA 1
ATOM 7880 C C . ILE B 1 213 ? 4.102 39.875 25.625 1 98.62 213 ILE B C 1
ATOM 7882 O O . ILE B 1 213 ? 4.195 41.094 25.609 1 98.62 213 ILE B O 1
ATOM 7886 N N . VAL B 1 214 ? 4.801 39.125 24.844 1 98.69 214 VAL B N 1
ATOM 7887 C CA . VAL B 1 214 ? 5.609 39.625 23.75 1 98.69 214 VAL B CA 1
ATOM 7888 C C . VAL B 1 214 ? 5.117 39.062 22.422 1 98.69 214 VAL B C 1
ATOM 7890 O O . VAL B 1 214 ? 5.25 37.875 22.172 1 98.69 214 VAL B O 1
ATOM 7893 N N . SER B 1 215 ? 4.547 39.875 21.609 1 98.56 215 SER B N 1
ATOM 7894 C CA . SER B 1 215 ? 4.078 39.438 20.297 1 98.56 215 SER B CA 1
ATOM 7895 C C . SER B 1 215 ? 4.879 40.062 19.172 1 98.56 215 SER B C 1
ATOM 7897 O O . SER B 1 215 ? 5.352 41.188 19.312 1 98.56 215 SER B O 1
ATOM 7899 N N . VAL B 1 216 ? 5.09 39.312 18.094 1 98.5 216 VAL B N 1
ATOM 7900 C CA . VAL B 1 216 ? 5.855 39.812 16.969 1 98.5 216 VAL B CA 1
ATOM 7901 C C . VAL B 1 216 ? 5.145 39.438 15.656 1 98.5 216 VAL B C 1
ATOM 7903 O O . VAL B 1 216 ? 4.727 38.312 15.461 1 98.5 216 V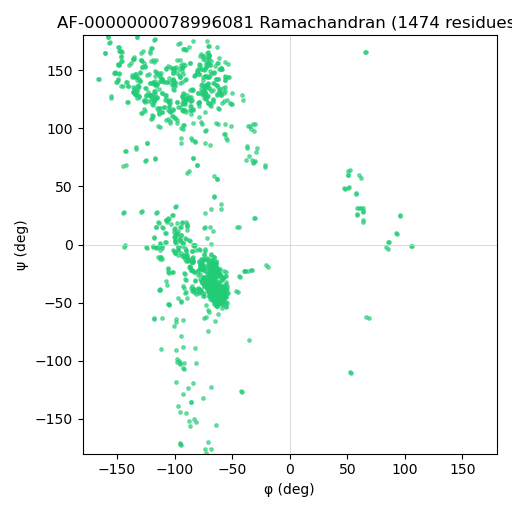AL B O 1
ATOM 7906 N N . THR B 1 217 ? 4.973 40.375 14.781 1 97.75 217 THR B N 1
ATOM 7907 C CA . THR B 1 217 ? 4.512 40.156 13.422 1 97.75 217 THR B CA 1
ATOM 7908 C C . THR B 1 217 ? 5.441 40.812 12.414 1 97.75 217 THR B C 1
ATOM 7910 O O . THR B 1 217 ? 6.184 41.75 12.758 1 97.75 217 THR B O 1
ATOM 7913 N N . GLY B 1 218 ? 5.484 40.281 11.273 1 96.62 218 GLY B N 1
ATOM 7914 C CA . GLY B 1 218 ? 6.281 40.844 10.195 1 96.62 218 GLY B CA 1
ATOM 7915 C C . GLY B 1 218 ? 5.441 41.375 9.055 1 96.62 218 GLY B C 1
ATOM 7916 O O . GLY B 1 218 ? 4.387 40.844 8.734 1 96.62 218 GLY B O 1
ATOM 7917 N N . HIS B 1 219 ? 5.992 42.406 8.484 1 95.06 219 HIS B N 1
ATOM 7918 C CA . HIS B 1 219 ? 5.309 43 7.336 1 95.06 219 HIS B CA 1
ATOM 7919 C C . HIS B 1 219 ? 5.461 42.094 6.105 1 95.06 219 HIS B C 1
ATOM 7921 O O . HIS B 1 219 ? 6.5 41.469 5.918 1 95.06 219 HIS B O 1
ATOM 7927 N N . LEU B 1 220 ? 4.395 42.094 5.305 1 95.38 220 LEU B N 1
ATOM 7928 C CA . LEU B 1 220 ? 4.379 41.406 4.016 1 95.38 220 LEU B CA 1
ATOM 7929 C C . LEU B 1 220 ? 3.781 42.281 2.934 1 95.38 220 LEU B C 1
ATOM 7931 O O . LEU B 1 220 ? 2.873 43.094 3.205 1 95.38 220 LEU B O 1
ATOM 7935 N N . PRO B 1 221 ? 4.32 42.094 1.734 1 94.31 221 PRO B N 1
ATOM 7936 C CA . PRO B 1 221 ? 3.625 42.781 0.646 1 94.31 221 PRO B CA 1
ATOM 7937 C C . PRO B 1 221 ? 2.166 42.375 0.514 1 94.31 221 PRO B C 1
ATOM 7939 O O . PRO B 1 221 ? 1.832 41.219 0.784 1 94.31 221 PRO B O 1
ATOM 7942 N N . GLU B 1 222 ? 1.391 43.25 0.05 1 92.31 222 GLU B N 1
ATOM 7943 C CA . GLU B 1 222 ? -0.056 43.031 0.033 1 92.31 222 GLU B CA 1
ATOM 7944 C C . GLU B 1 222 ? -0.432 41.75 -0.684 1 92.31 222 GLU B C 1
ATOM 7946 O O . GLU B 1 222 ? -1.163 40.906 -0.136 1 92.31 222 GLU B O 1
ATOM 7951 N N . LYS B 1 223 ? 0.024 41.562 -1.887 1 93.19 223 LYS B N 1
ATOM 7952 C CA . LYS B 1 223 ? -0.341 40.375 -2.658 1 93.19 223 LYS B CA 1
ATOM 7953 C C . LYS B 1 223 ? 0.192 39.094 -2 1 93.19 223 LYS B C 1
ATOM 7955 O O . LYS B 1 223 ? -0.483 38.062 -1.992 1 93.19 223 LYS B O 1
ATOM 7960 N N . TYR B 1 224 ? 1.393 39.188 -1.517 1 95.62 224 TYR B N 1
ATOM 7961 C CA . TYR B 1 224 ? 1.979 38.062 -0.825 1 95.62 224 TYR B CA 1
ATOM 7962 C C . TYR B 1 224 ? 1.132 37.656 0.375 1 95.62 224 TYR B C 1
ATOM 7964 O O . TYR B 1 224 ? 0.858 36.469 0.577 1 95.62 224 TYR B O 1
ATOM 7972 N N . GLU B 1 225 ? 0.775 38.594 1.145 1 95.69 225 GLU B N 1
ATOM 7973 C CA . GLU B 1 225 ? -0.04 38.312 2.326 1 95.69 225 GLU B CA 1
ATOM 7974 C C . GLU B 1 225 ? -1.384 37.719 1.945 1 95.69 225 GLU B C 1
ATOM 7976 O O . GLU B 1 225 ? -1.805 36.719 2.533 1 95.69 225 GLU B O 1
ATOM 7981 N N . LYS B 1 226 ? -1.973 38.25 0.948 1 93.75 226 LYS B N 1
ATOM 7982 C CA . LYS B 1 226 ? -3.291 37.812 0.511 1 93.75 226 LYS B CA 1
ATOM 7983 C C . LYS B 1 226 ? -3.234 36.375 -0.006 1 93.75 226 LYS B C 1
ATOM 7985 O O . LYS B 1 226 ? -4.141 35.594 0.253 1 93.75 226 LYS B O 1
ATOM 7990 N N . PHE B 1 227 ? -2.148 35.969 -0.675 1 92.94 227 PHE B N 1
ATOM 7991 C CA . PHE B 1 227 ? -2.047 34.688 -1.32 1 92.94 227 PHE B CA 1
ATOM 7992 C C . PHE B 1 227 ? -1.551 33.625 -0.337 1 92.94 227 PHE B C 1
ATOM 7994 O O . PHE B 1 227 ? -1.741 32.438 -0.555 1 92.94 227 PHE B O 1
ATOM 8001 N N . SER B 1 228 ? -0.933 34.062 0.752 1 93.25 228 SER B N 1
ATOM 8002 C CA . SER B 1 228 ? -0.344 33.094 1.683 1 93.25 228 SER B CA 1
ATOM 8003 C C . SER B 1 228 ? -1.174 32.969 2.957 1 93.25 228 SER B C 1
ATOM 8005 O O . SER B 1 228 ? -1.643 31.891 3.303 1 93.25 228 SER B O 1
ATOM 8007 N N . LEU B 1 229 ? -1.492 34.094 3.6 1 93.62 229 LEU B N 1
ATOM 8008 C CA . LEU B 1 229 ? -2.129 34.125 4.91 1 93.62 229 LEU B CA 1
ATOM 8009 C C . LEU B 1 229 ? -3.541 34.688 4.828 1 93.62 229 LEU B C 1
ATOM 8011 O O . LEU B 1 229 ? -4.285 34.656 5.809 1 93.62 229 LEU B O 1
ATOM 8015 N N . GLU B 1 230 ? -3.936 35.125 3.693 1 90.5 230 GLU B N 1
ATOM 8016 C CA . GLU B 1 230 ? -5.195 35.812 3.504 1 90.5 230 GLU B CA 1
ATOM 8017 C C . GLU B 1 230 ? -5.168 37.188 4.188 1 90.5 230 GLU B C 1
ATOM 8019 O O . GLU B 1 230 ? -5.297 38.219 3.531 1 90.5 230 GLU B O 1
ATOM 8024 N N . SER B 1 231 ? -5.031 37.094 5.523 1 89.44 231 SER B N 1
ATOM 8025 C CA . SER B 1 231 ? -4.914 38.344 6.293 1 89.44 231 SER B CA 1
ATOM 8026 C C . SER B 1 231 ? -4.176 38.094 7.605 1 89.44 231 SER B C 1
ATOM 8028 O O . SER B 1 231 ? -4.574 37.25 8.406 1 89.44 231 SER B O 1
ATOM 8030 N N . GLN B 1 232 ? -3.209 38.875 7.777 1 91 232 GLN B N 1
ATOM 8031 C CA . GLN B 1 232 ? -2.475 38.812 9.039 1 91 232 GLN B CA 1
ATOM 8032 C C . GLN B 1 232 ? -3.027 39.812 10.039 1 91 232 GLN B C 1
ATOM 8034 O O . GLN B 1 232 ? -3.59 40.844 9.648 1 91 232 GLN B O 1
ATOM 8039 N N . ARG B 1 233 ? -2.922 39.438 11.281 1 92.75 233 ARG B N 1
ATOM 8040 C CA . ARG B 1 233 ? -3.314 40.375 12.336 1 92.75 233 ARG B CA 1
ATOM 8041 C C . ARG B 1 233 ? -2.104 41.094 12.898 1 92.75 233 ARG B C 1
ATOM 8043 O O . ARG B 1 233 ? -0.971 40.625 12.773 1 92.75 233 ARG B O 1
ATOM 8050 N N . HIS B 1 234 ? -2.43 42.219 13.492 1 92.94 234 HIS B N 1
ATOM 8051 C CA . HIS B 1 234 ? -1.362 42.969 14.141 1 92.94 234 HIS B CA 1
ATOM 8052 C C . HIS B 1 234 ? -0.902 42.281 15.422 1 92.94 234 HIS B C 1
ATOM 8054 O O . HIS B 1 234 ? -1.683 41.594 16.078 1 92.94 234 HIS B O 1
ATOM 8060 N N . ALA B 1 235 ? 0.341 42.562 15.711 1 96.44 235 ALA B N 1
ATOM 8061 C CA . ALA B 1 235 ? 0.893 42 16.938 1 96.44 235 ALA B CA 1
ATOM 8062 C C . ALA B 1 235 ? 0.094 42.438 18.156 1 96.44 235 ALA B C 1
ATOM 8064 O O . ALA B 1 235 ? -0.114 41.688 19.094 1 96.44 235 ALA B O 1
ATOM 8065 N N . GLN B 1 236 ? -0.31 43.656 18.141 1 95.19 236 GLN B N 1
ATOM 8066 C CA . GLN B 1 236 ? -1.086 44.188 19.25 1 95.19 236 GLN B CA 1
ATOM 8067 C C . GLN B 1 236 ? -2.396 43.438 19.422 1 95.19 236 GLN B C 1
ATOM 8069 O O . GLN B 1 236 ? -2.812 43.156 20.547 1 95.19 236 GLN B O 1
ATOM 8074 N N . TYR B 1 237 ? -3.031 43.125 18.328 1 93.06 237 TYR B N 1
ATOM 8075 C CA . TYR B 1 237 ? -4.277 42.375 18.375 1 93.06 237 TYR B CA 1
ATOM 8076 C C . TYR B 1 237 ? -4.055 41 19 1 93.06 237 TYR B C 1
ATOM 8078 O O . TYR B 1 237 ? -4.867 40.562 19.812 1 93.06 237 TYR B O 1
ATOM 8086 N N . LEU B 1 238 ? -3.02 40.406 18.641 1 96.19 238 LEU B N 1
ATOM 8087 C CA . LEU B 1 238 ? -2.701 39.094 19.172 1 96.19 238 LEU B CA 1
ATOM 8088 C C . LEU B 1 238 ? -2.457 39.156 20.688 1 96.19 238 LEU B C 1
ATOM 8090 O O . LEU B 1 238 ? -2.912 38.312 21.438 1 96.19 238 LEU B O 1
ATOM 8094 N N . SER B 1 239 ? -1.712 40.188 21.078 1 96.19 239 SER B N 1
ATOM 8095 C CA . SER B 1 239 ? -1.476 40.406 22.516 1 96.19 239 SER B CA 1
ATOM 8096 C C . SER B 1 239 ? -2.783 40.625 23.25 1 96.19 239 SER B C 1
ATOM 8098 O O . SER B 1 239 ? -2.979 40.094 24.359 1 96.19 239 SER B O 1
ATOM 8100 N N . PHE B 1 240 ? -3.559 41.375 22.625 1 93.31 240 PHE B N 1
ATOM 8101 C CA . PHE B 1 240 ? -4.84 41.688 23.234 1 93.31 240 PHE B CA 1
ATOM 8102 C C . PHE B 1 240 ? -5.688 40.438 23.422 1 93.31 240 PHE B C 1
ATOM 8104 O O . PHE B 1 240 ? -6.223 40.219 24.5 1 93.31 240 PHE B O 1
ATOM 8111 N N . LYS B 1 241 ? -5.84 39.656 22.391 1 92.25 241 LYS B N 1
ATOM 8112 C CA . LYS B 1 241 ? -6.629 38.406 22.469 1 92.25 241 LYS B CA 1
ATOM 8113 C C . LYS B 1 241 ? -6.066 37.469 23.516 1 92.25 241 LYS B C 1
ATOM 8115 O O . LYS B 1 241 ? -6.82 36.812 24.234 1 92.25 241 LYS B O 1
ATOM 8120 N N . LEU B 1 242 ? -4.777 37.375 23.531 1 95.75 242 LEU B N 1
ATOM 8121 C CA . LEU B 1 242 ? -4.152 36.5 24.531 1 95.75 242 LEU B CA 1
ATOM 8122 C C . LEU B 1 242 ? -4.422 37.031 25.938 1 95.75 242 LEU B C 1
ATOM 8124 O O . LEU B 1 242 ? -4.715 36.25 26.844 1 95.75 242 LEU B O 1
ATOM 8128 N N . ALA B 1 243 ? -4.309 38.312 26.156 1 94.69 243 ALA B N 1
ATOM 8129 C CA . ALA B 1 243 ? -4.566 38.906 27.453 1 94.69 243 ALA B CA 1
ATOM 8130 C C . ALA B 1 243 ? -6 38.656 27.906 1 94.69 243 ALA B C 1
ATOM 8132 O O . ALA B 1 243 ? -6.238 38.375 29.078 1 94.69 243 ALA B O 1
ATOM 8133 N N . GLN B 1 244 ? -6.883 38.75 26.969 1 91 244 GLN B N 1
ATOM 8134 C CA . GLN B 1 244 ? -8.281 38.469 27.281 1 91 244 GLN B CA 1
ATOM 8135 C C . GLN B 1 244 ? -8.453 37.031 27.797 1 91 244 GLN B C 1
ATOM 8137 O O . GLN B 1 244 ? -9.195 36.812 28.75 1 91 244 GLN B O 1
ATOM 8142 N N . SER B 1 245 ? -7.852 36.188 27.156 1 91.25 245 SER B N 1
ATOM 8143 C CA . SER B 1 245 ? -7.949 34.781 27.562 1 91.25 245 SER B CA 1
ATOM 8144 C C . SER B 1 245 ? -7.277 34.531 28.906 1 91.25 245 SER B C 1
ATOM 8146 O O . SER B 1 245 ? -7.723 33.688 29.688 1 91.25 245 SER B O 1
ATOM 8148 N N . LEU B 1 246 ? -6.188 35.219 29.141 1 93.31 246 LEU B N 1
ATOM 8149 C CA . LEU B 1 246 ? -5.445 35.094 30.391 1 93.31 246 LEU B CA 1
ATOM 8150 C C . LEU B 1 246 ? -6.246 35.625 31.578 1 93.31 246 LEU B C 1
ATOM 8152 O O . LEU B 1 246 ? -6.051 35.219 32.719 1 93.31 246 LEU B O 1
ATOM 8156 N N . LYS B 1 247 ? -7.121 36.531 31.344 1 89.88 247 LYS B N 1
ATOM 8157 C CA . LYS B 1 247 ? -7.91 37.156 32.406 1 89.88 247 LYS B CA 1
ATOM 8158 C C . LYS B 1 247 ? -8.766 36.125 33.125 1 89.88 247 LYS B C 1
ATOM 8160 O O . LYS B 1 247 ? -9.102 36.312 34.312 1 89.88 247 LYS B O 1
ATOM 8165 N N . HIS B 1 248 ? -9.023 35.125 32.438 1 84.94 248 HIS B N 1
ATOM 8166 C CA . HIS B 1 248 ? -9.828 34.062 33.062 1 84.94 248 HIS B CA 1
ATOM 8167 C C . HIS B 1 248 ? -9.094 33.438 34.219 1 84.94 248 HIS B C 1
ATOM 8169 O O . HIS B 1 248 ? -9.719 32.875 35.125 1 84.94 248 HIS B O 1
ATOM 8175 N N . ASP B 1 249 ? -7.762 33.594 34.344 1 87.62 249 ASP B N 1
ATOM 8176 C CA . ASP B 1 249 ? -6.969 33.062 35.438 1 87.62 249 ASP B CA 1
ATOM 8177 C C . ASP B 1 249 ? -6.68 34.125 36.469 1 87.62 249 ASP B C 1
ATOM 8179 O O . ASP B 1 249 ? -5.887 33.906 37.406 1 87.62 249 ASP B O 1
ATOM 8183 N N . SER B 1 250 ? -7.113 35.281 36.375 1 87.25 250 SER B N 1
ATOM 8184 C CA . SER B 1 250 ? -7.082 36.406 37.312 1 87.25 250 SER B CA 1
ATOM 8185 C C . SER B 1 250 ? -5.648 36.781 37.656 1 87.25 250 SER B C 1
ATOM 8187 O O . SER B 1 250 ? -5.289 36.875 38.812 1 87.25 250 SER B O 1
ATOM 8189 N N . PRO B 1 251 ? -4.938 37.125 36.719 1 93.81 251 PRO B N 1
ATOM 8190 C CA . PRO B 1 251 ? -3.602 37.656 37 1 93.81 251 PRO B CA 1
ATOM 8191 C C . PRO B 1 251 ? -3.643 39.031 37.625 1 93.81 251 PRO B C 1
ATOM 8193 O O . PRO B 1 251 ? -4.66 39.719 37.531 1 93.81 251 PRO B O 1
ATOM 8196 N N . SER B 1 252 ? -2.551 39.406 38.344 1 92.62 252 SER B N 1
ATOM 8197 C CA . SER B 1 252 ? -2.492 40.719 38.969 1 92.62 252 SER B CA 1
ATOM 8198 C C . SER B 1 252 ? -2.164 41.812 37.938 1 92.62 252 SER B C 1
ATOM 8200 O O . SER B 1 252 ? -2.695 42.906 38.031 1 92.62 252 SER B O 1
ATOM 8202 N N . ASN B 1 253 ? -1.278 41.438 37.094 1 95.38 253 ASN B N 1
ATOM 8203 C CA . ASN B 1 253 ? -0.81 42.406 36.094 1 95.38 253 ASN B CA 1
ATOM 8204 C C . ASN B 1 253 ? -0.511 41.719 34.781 1 95.38 253 ASN B C 1
ATOM 8206 O O . ASN B 1 253 ? 0.03 40.625 34.75 1 95.38 253 ASN B O 1
ATOM 8210 N N . ILE B 1 254 ? -0.965 42.375 33.688 1 97.06 254 ILE B N 1
ATOM 8211 C CA . ILE B 1 254 ? -0.621 41.938 32.344 1 97.06 254 ILE B CA 1
ATOM 8212 C C . ILE B 1 254 ? -0.064 43.094 31.547 1 97.06 254 ILE B C 1
ATOM 8214 O O . ILE B 1 254 ? -0.773 44.062 31.281 1 97.06 254 ILE B O 1
ATOM 8218 N N . ASN B 1 255 ? 1.204 43.031 31.203 1 97.44 255 ASN B N 1
ATOM 8219 C CA . ASN B 1 255 ? 1.815 43.969 30.266 1 97.44 255 ASN B CA 1
ATOM 8220 C C . ASN B 1 255 ? 2.117 43.344 28.922 1 97.44 255 ASN B C 1
ATOM 8222 O O . ASN B 1 255 ? 2.275 42.125 28.844 1 97.44 255 ASN B O 1
ATOM 8226 N N . ALA B 1 256 ? 2.104 44.125 27.891 1 97.94 256 ALA B N 1
ATOM 8227 C CA . ALA B 1 256 ? 2.342 43.594 26.562 1 97.94 256 ALA B CA 1
ATOM 8228 C C . ALA B 1 256 ? 3.305 44.469 25.766 1 97.94 256 ALA B C 1
ATOM 8230 O O . ALA B 1 256 ? 3.24 45.688 25.844 1 97.94 256 ALA B O 1
ATOM 8231 N N . ILE B 1 257 ? 4.234 43.844 25.141 1 98.31 257 ILE B N 1
ATOM 8232 C CA . ILE B 1 257 ? 5.113 44.469 24.156 1 98.31 257 ILE B CA 1
ATOM 8233 C C . ILE B 1 257 ? 4.836 43.875 22.781 1 98.31 257 ILE B C 1
ATOM 8235 O O . ILE B 1 257 ? 5.137 42.688 22.531 1 98.31 257 ILE B O 1
ATOM 8239 N N . SER B 1 258 ? 4.32 44.625 21.859 1 97.94 258 SER B N 1
ATOM 8240 C CA . SER B 1 258 ? 3.98 44.156 20.531 1 97.94 258 SER B CA 1
ATOM 8241 C C . SER B 1 258 ? 4.922 44.719 19.484 1 97.94 258 SER B C 1
ATOM 8243 O O . SER B 1 258 ? 4.922 45.938 19.234 1 97.94 258 SER B O 1
ATOM 8245 N N . PHE B 1 259 ? 5.637 43.812 18.812 1 98.19 259 PHE B N 1
ATOM 8246 C CA . PHE B 1 259 ? 6.602 44.25 17.797 1 98.19 259 PHE B CA 1
ATOM 8247 C C . PHE B 1 259 ? 6.035 44.094 16.391 1 98.19 259 PHE B C 1
ATOM 8249 O O . PHE B 1 259 ? 5.352 43.094 16.109 1 98.19 259 PHE B O 1
ATOM 8256 N N . THR B 1 260 ? 6.227 45 15.578 1 97.31 260 THR B N 1
ATOM 8257 C CA . THR B 1 260 ? 6.059 44.875 14.133 1 97.31 260 THR B CA 1
ATOM 8258 C C . THR B 1 260 ? 7.383 45.125 13.414 1 97.31 260 THR B C 1
ATOM 8260 O O . THR B 1 260 ? 8.008 46.156 13.594 1 97.31 260 THR B O 1
ATOM 8263 N N . CYS B 1 261 ? 7.781 44.188 12.633 1 97.88 261 CYS B N 1
ATOM 8264 C CA . CYS B 1 261 ? 9.102 44.25 12.023 1 97.88 261 CYS B CA 1
ATOM 8265 C C . CYS B 1 261 ? 9.008 44.156 10.508 1 97.88 261 CYS B C 1
ATOM 8267 O O . CYS B 1 261 ? 8.102 43.531 9.969 1 97.88 261 CYS B O 1
ATOM 8269 N N . PRO B 1 262 ? 9.906 44.844 9.82 1 96.94 262 PRO B N 1
ATOM 8270 C CA . PRO B 1 262 ? 9.945 44.75 8.359 1 96.94 262 PRO B CA 1
ATOM 8271 C C . PRO B 1 262 ? 10.68 43.5 7.875 1 96.94 262 PRO B C 1
ATOM 8273 O O . PRO B 1 262 ? 11.688 43.594 7.18 1 96.94 262 PRO B O 1
ATOM 8276 N N . LEU B 1 263 ? 10.125 42.375 8.086 1 96.81 263 LEU B N 1
ATOM 8277 C CA . LEU B 1 263 ? 10.75 41.125 7.781 1 96.81 263 LEU B CA 1
ATOM 8278 C C . LEU B 1 263 ? 10.711 40.844 6.285 1 96.81 263 LEU B C 1
ATOM 8280 O O . LEU B 1 263 ? 11.367 39.906 5.805 1 96.81 263 LEU B O 1
ATOM 8284 N N . ASP B 1 264 ? 9.945 41.562 5.492 1 95.31 264 ASP B N 1
ATOM 8285 C CA . ASP B 1 264 ? 9.945 41.438 4.035 1 95.31 264 ASP B CA 1
ATOM 8286 C C . ASP B 1 264 ? 11.141 42.188 3.432 1 95.31 264 ASP B C 1
ATOM 8288 O O . ASP B 1 264 ? 11.609 41.844 2.346 1 95.31 264 ASP B O 1
ATOM 8292 N N . LEU B 1 265 ? 11.68 43.156 4.195 1 94.69 265 LEU B N 1
ATOM 8293 C CA . LEU B 1 265 ? 12.75 44 3.674 1 94.69 265 LEU B CA 1
ATOM 8294 C C . LEU B 1 265 ? 14.086 43.625 4.309 1 94.69 265 LEU B C 1
ATOM 8296 O O . LEU B 1 265 ? 15.141 43.812 3.699 1 94.69 265 LEU B O 1
ATOM 8300 N N . GLU B 1 266 ? 14.008 43.25 5.539 1 94.88 266 GLU B N 1
ATOM 8301 C CA . GLU B 1 266 ? 15.234 43 6.293 1 94.88 266 GLU B CA 1
ATOM 8302 C C . GLU B 1 266 ? 15.312 41.531 6.754 1 94.88 266 GLU B C 1
ATOM 8304 O O . GLU B 1 266 ? 14.289 40.875 6.941 1 94.88 266 GLU B O 1
ATOM 8309 N N . GLU B 1 267 ? 16.516 41.125 6.992 1 94.06 267 GLU B N 1
ATOM 8310 C CA . GLU B 1 267 ? 16.75 39.781 7.465 1 94.06 267 GLU B CA 1
ATOM 8311 C C . GLU B 1 267 ? 16.344 39.625 8.93 1 94.06 267 GLU B C 1
ATOM 8313 O O . GLU B 1 267 ? 16.297 40.594 9.672 1 94.06 267 GLU B O 1
ATOM 8318 N N . THR B 1 268 ? 16.125 38.375 9.273 1 95.69 268 THR B N 1
ATOM 8319 C CA . THR B 1 268 ? 15.688 38.062 10.625 1 95.69 268 THR B CA 1
ATOM 8320 C C . THR B 1 268 ? 16.719 38.531 11.648 1 95.69 268 THR B C 1
ATOM 8322 O O . THR B 1 268 ? 16.359 39.031 12.719 1 95.69 268 THR B O 1
ATOM 8325 N N . THR B 1 269 ? 17.984 38.438 11.367 1 95.31 269 THR B N 1
ATOM 8326 C CA . THR B 1 269 ? 19.031 38.844 12.297 1 95.31 269 THR B CA 1
ATOM 8327 C C . THR B 1 269 ? 19.031 40.344 12.523 1 95.31 269 THR B C 1
ATOM 8329 O O . THR B 1 269 ? 19.219 40.812 13.648 1 95.31 269 THR B O 1
ATOM 8332 N N . THR B 1 270 ? 18.844 41.062 11.438 1 96.44 270 THR B N 1
ATOM 8333 C CA . THR B 1 270 ? 18.781 42.5 11.539 1 96.44 270 THR B CA 1
ATOM 8334 C C . THR B 1 270 ? 17.578 42.938 12.375 1 96.44 270 THR B C 1
ATOM 8336 O O . THR B 1 270 ? 17.688 43.812 13.234 1 96.44 270 THR B O 1
ATOM 8339 N N . CYS B 1 271 ? 16.438 42.406 12.094 1 97.69 271 CYS B N 1
ATOM 8340 C CA . CYS B 1 271 ? 15.242 42.719 12.859 1 97.69 271 CYS B CA 1
ATOM 8341 C C . CYS B 1 271 ? 15.422 42.344 14.328 1 97.69 271 CYS B C 1
ATOM 8343 O O . CYS B 1 271 ? 14.898 43.031 15.203 1 97.69 271 CYS B O 1
ATOM 8345 N N . PHE B 1 272 ? 16.109 41.25 14.547 1 98.06 272 PHE B N 1
ATOM 8346 C CA . PHE B 1 272 ? 16.406 40.844 15.914 1 98.06 272 PHE B CA 1
ATOM 8347 C C . PHE B 1 272 ? 17.188 41.906 16.656 1 98.06 272 PHE B C 1
ATOM 8349 O O . PHE B 1 272 ? 16.844 42.25 17.797 1 98.06 272 PHE B O 1
ATOM 8356 N N . GLU B 1 273 ? 18.188 42.469 16.062 1 97.44 273 GLU B N 1
ATOM 8357 C CA . GLU B 1 273 ? 19 43.531 16.656 1 97.44 273 GLU B CA 1
ATOM 8358 C C . GLU B 1 273 ? 18.156 44.781 16.922 1 97.44 273 GLU B C 1
ATOM 8360 O O . GLU B 1 273 ? 18.297 45.406 17.969 1 97.44 273 GLU B O 1
ATOM 8365 N N . GLN B 1 274 ? 17.312 45.031 16 1 97.81 274 GLN B N 1
ATOM 8366 C CA . GLN B 1 274 ? 16.438 46.188 16.172 1 97.81 274 GLN B CA 1
ATOM 8367 C C . GLN B 1 274 ? 15.5 45.969 17.359 1 97.81 274 GLN B C 1
ATOM 8369 O O . GLN B 1 274 ? 15.32 46.875 18.188 1 97.81 274 GLN B O 1
ATOM 8374 N N . CYS B 1 275 ? 14.938 44.812 17.438 1 97.94 275 CYS B N 1
ATOM 8375 C CA . CYS B 1 275 ? 14.016 44.5 18.531 1 97.94 275 CYS B CA 1
ATOM 8376 C C . CYS B 1 275 ? 14.719 44.562 19.875 1 97.94 275 CYS B C 1
ATOM 8378 O O . CYS B 1 275 ? 14.18 45.062 20.859 1 97.94 275 CYS B O 1
ATOM 8380 N N . THR B 1 276 ? 15.898 44 19.938 1 97.12 276 THR B N 1
ATOM 8381 C CA . THR B 1 276 ? 16.625 43.969 21.203 1 97.12 276 THR B CA 1
ATOM 8382 C C . THR B 1 276 ? 17.016 45.406 21.625 1 97.12 276 THR B C 1
ATOM 8384 O O . THR B 1 276 ? 17.047 45.688 22.828 1 97.12 276 THR B O 1
ATOM 8387 N N . THR B 1 277 ? 17.312 46.25 20.688 1 96.69 277 THR B N 1
ATOM 8388 C CA . THR B 1 277 ? 17.609 47.625 20.984 1 96.69 277 THR B CA 1
ATOM 8389 C C . THR B 1 277 ? 16.391 48.344 21.562 1 96.69 277 THR B C 1
ATOM 8391 O O . THR B 1 277 ? 16.5 49.094 22.531 1 96.69 277 THR B O 1
ATOM 8394 N N . LEU B 1 278 ? 15.305 48.094 20.969 1 97.12 278 LEU B N 1
ATOM 8395 C CA . LEU B 1 278 ? 14.078 48.719 21.453 1 97.12 278 LEU B CA 1
ATOM 8396 C C . LEU B 1 278 ? 13.688 48.188 22.828 1 97.12 278 LEU B C 1
ATOM 8398 O O . LEU B 1 278 ? 13.141 48.938 23.641 1 97.12 278 LEU B O 1
ATOM 8402 N N . LEU B 1 279 ? 13.953 46.938 23.047 1 96.25 279 LEU B N 1
ATOM 8403 C CA . LEU B 1 279 ? 13.594 46.25 24.297 1 96.25 279 LEU B CA 1
ATOM 8404 C C . LEU B 1 279 ? 14.305 46.906 25.484 1 96.25 279 LEU B C 1
ATOM 8406 O O . LEU B 1 279 ? 13.82 46.844 26.609 1 96.25 279 LEU B O 1
ATOM 8410 N N . LYS B 1 280 ? 15.398 47.531 25.297 1 93.94 280 LYS B N 1
ATOM 8411 C CA . LYS B 1 280 ? 16.172 48.156 26.359 1 93.94 280 LYS B CA 1
ATOM 8412 C C . LYS B 1 280 ? 15.367 49.219 27.078 1 93.94 280 LYS B C 1
ATOM 8414 O O . LYS B 1 280 ? 15.539 49.438 28.266 1 93.94 280 LYS B O 1
ATOM 8419 N N . ASN B 1 281 ? 14.508 49.844 26.375 1 93.56 281 ASN B N 1
ATOM 8420 C CA . ASN B 1 281 ? 13.68 50.906 26.922 1 93.56 281 ASN B CA 1
ATOM 8421 C C . ASN B 1 281 ? 12.641 50.344 27.906 1 93.56 281 ASN B C 1
ATOM 8423 O O . ASN B 1 281 ? 12.062 51.125 28.688 1 93.56 281 ASN B O 1
ATOM 8427 N N . PHE B 1 282 ? 12.477 49.125 27.828 1 95.88 282 PHE B N 1
ATOM 8428 C CA . PHE B 1 282 ? 11.359 48.562 28.578 1 95.88 282 PHE B CA 1
ATOM 8429 C C . PHE B 1 282 ? 11.812 47.406 29.453 1 95.88 282 PHE B C 1
ATOM 8431 O O . PHE B 1 282 ? 11.039 46.5 29.734 1 95.88 282 PHE B O 1
ATOM 8438 N N . GLU B 1 283 ? 12.977 47.375 29.891 1 94.75 283 GLU B N 1
ATOM 8439 C CA . GLU B 1 283 ? 13.547 46.312 30.703 1 94.75 283 GLU B CA 1
ATOM 8440 C C . GLU B 1 283 ? 12.852 46.219 32.062 1 94.75 283 GLU B C 1
ATOM 8442 O O . GLU B 1 283 ? 12.766 45.125 32.656 1 94.75 283 GLU B O 1
ATOM 8447 N N . ASP B 1 284 ? 12.312 47.281 32.5 1 94.31 284 ASP B N 1
ATOM 8448 C CA . ASP B 1 284 ? 11.648 47.344 33.812 1 94.31 284 ASP B CA 1
ATOM 8449 C C . ASP B 1 284 ? 10.406 46.469 33.844 1 94.31 284 ASP B C 1
ATOM 8451 O O . ASP B 1 284 ? 9.992 46 34.906 1 94.31 284 ASP B O 1
ATOM 8455 N N . LEU B 1 285 ? 9.844 46.281 32.688 1 96.5 285 LEU B N 1
ATOM 8456 C CA . LEU B 1 285 ? 8.617 45.469 32.625 1 96.5 285 LEU B CA 1
ATOM 8457 C C . LEU B 1 285 ? 8.898 44 32.938 1 96.5 285 LEU B C 1
ATOM 8459 O O . LEU B 1 285 ? 7.984 43.25 33.281 1 96.5 285 LEU B O 1
ATOM 8463 N N . PHE B 1 286 ? 10.148 43.594 32.781 1 97.31 286 PHE B N 1
ATOM 8464 C CA . PHE B 1 286 ? 10.516 42.188 32.969 1 97.31 286 PHE B CA 1
ATOM 8465 C C . PHE B 1 286 ? 10.758 41.875 34.438 1 97.31 286 PHE B C 1
ATOM 8467 O O . PHE B 1 286 ? 10.781 40.719 34.844 1 97.31 286 PHE B O 1
ATOM 8474 N N . VAL B 1 287 ? 10.898 42.906 35.25 1 96.5 287 VAL B N 1
ATOM 8475 C CA . VAL B 1 287 ? 11.297 42.719 36.625 1 96.5 287 VAL B CA 1
ATOM 8476 C C . VAL B 1 287 ? 10.203 41.969 37.406 1 96.5 287 VAL B C 1
ATOM 8478 O O . VAL B 1 287 ? 9.039 42.375 37.375 1 96.5 287 VAL B O 1
ATOM 8481 N N . ASP B 1 288 ? 10.547 40.906 38 1 94.69 288 ASP B N 1
ATOM 8482 C CA . ASP B 1 288 ? 9.742 40.125 38.938 1 94.69 288 ASP B CA 1
ATOM 8483 C C . ASP B 1 288 ? 8.508 39.562 38.25 1 94.69 288 ASP B C 1
ATOM 8485 O O . ASP B 1 288 ? 7.426 39.5 38.844 1 94.69 288 ASP B O 1
ATOM 8489 N N . ILE B 1 289 ? 8.617 39.312 36.938 1 96.88 289 ILE B N 1
ATOM 8490 C CA . ILE B 1 289 ? 7.508 38.656 36.281 1 96.88 289 ILE B CA 1
ATOM 8491 C C . ILE B 1 289 ? 7.441 37.188 36.688 1 96.88 289 ILE B C 1
ATOM 8493 O O . ILE B 1 289 ? 8.461 36.594 37.062 1 96.88 289 ILE B O 1
ATOM 8497 N N . ASP B 1 290 ? 6.219 36.594 36.594 1 95.75 290 ASP B N 1
ATOM 8498 C CA . ASP B 1 290 ? 6.004 35.219 36.938 1 95.75 290 ASP B CA 1
ATOM 8499 C C . ASP B 1 290 ? 5.852 34.344 35.688 1 95.75 290 ASP B C 1
ATOM 8501 O O . ASP B 1 290 ? 6.039 33.125 35.75 1 95.75 290 ASP B O 1
ATOM 8505 N N . ALA B 1 291 ? 5.453 34.969 34.625 1 97.5 291 ALA B N 1
ATOM 8506 C CA . ALA B 1 291 ? 5.262 34.25 33.375 1 97.5 291 ALA B CA 1
ATOM 8507 C C . ALA B 1 291 ? 5.488 35.188 32.188 1 97.5 291 ALA B C 1
ATOM 8509 O O . ALA B 1 291 ? 5.195 36.375 32.25 1 97.5 291 ALA B O 1
ATOM 8510 N N . VAL B 1 292 ? 5.977 34.625 31.125 1 98.31 292 VAL B N 1
ATOM 8511 C CA . VAL B 1 292 ? 6.16 35.375 29.875 1 98.31 292 VAL B CA 1
ATOM 8512 C C . VAL B 1 292 ? 5.625 34.531 28.703 1 98.31 292 VAL B C 1
ATOM 8514 O O . VAL B 1 292 ? 5.922 33.344 28.594 1 98.31 292 VAL B O 1
ATOM 8517 N N . PHE B 1 293 ? 4.785 35.125 27.891 1 98.75 293 PHE B N 1
ATOM 8518 C CA . PHE B 1 293 ? 4.191 34.469 26.719 1 98.75 293 PHE B CA 1
ATOM 8519 C C . PHE B 1 293 ? 4.617 35.156 25.438 1 98.75 293 PHE B C 1
ATOM 8521 O O . PHE B 1 293 ? 4.594 36.375 25.344 1 98.75 293 PHE B O 1
ATOM 8528 N N . PHE B 1 294 ? 5.031 34.375 24.531 1 98.81 294 PHE B N 1
ATOM 8529 C CA . PHE B 1 294 ? 5.445 34.875 23.219 1 98.81 294 PHE B CA 1
ATOM 8530 C C . PHE B 1 294 ? 4.469 34.438 22.141 1 98.81 294 PHE B C 1
ATOM 8532 O O . PHE B 1 294 ? 3.969 33.312 22.156 1 98.81 294 PHE B O 1
ATOM 8539 N N . VAL B 1 295 ? 4.164 35.281 21.141 1 98.69 295 VAL B N 1
ATOM 8540 C CA . VAL B 1 295 ? 3.271 34.938 20.031 1 98.69 295 VAL B CA 1
ATOM 8541 C C . VAL B 1 295 ? 3.896 35.375 18.719 1 98.69 295 VAL B C 1
ATOM 8543 O O . VAL B 1 295 ? 4.406 36.5 18.609 1 98.69 295 VAL B O 1
ATOM 8546 N N . GLY B 1 296 ? 3.951 34.5 17.781 1 98.31 296 GLY B N 1
ATOM 8547 C CA . GLY B 1 296 ? 4.422 34.812 16.438 1 98.31 296 GLY B CA 1
ATOM 8548 C C . GLY B 1 296 ? 3.545 34.219 15.344 1 98.31 296 GLY B C 1
ATOM 8549 O O . GLY B 1 296 ? 2.777 33.312 15.594 1 98.31 296 GLY B O 1
ATOM 8550 N N . VAL B 1 297 ? 3.662 34.812 14.133 1 98 297 VAL B N 1
ATOM 8551 C CA . VAL B 1 297 ? 2.885 34.375 12.977 1 98 297 VAL B CA 1
ATOM 8552 C C . VAL B 1 297 ? 3.803 34.188 11.773 1 98 297 VAL B C 1
ATOM 8554 O O . VAL B 1 297 ? 4.543 35.125 11.414 1 98 297 VAL B O 1
ATOM 8557 N N . TYR B 1 298 ? 3.719 33.062 11.188 1 97.5 298 TYR B N 1
ATOM 8558 C CA . TYR B 1 298 ? 4.352 32.781 9.906 1 97.5 298 TYR B CA 1
ATOM 8559 C C . TYR B 1 298 ? 5.836 33.125 9.938 1 97.5 298 TYR B C 1
ATOM 8561 O O . TYR B 1 298 ? 6.609 32.531 10.68 1 97.5 298 TYR B O 1
ATOM 8569 N N . HIS B 1 299 ? 6.266 34.156 9.227 1 96 299 HIS B N 1
ATOM 8570 C CA . HIS B 1 299 ? 7.688 34.438 9.047 1 96 299 HIS B CA 1
ATOM 8571 C C . HIS B 1 299 ? 8.258 35.219 10.227 1 96 299 HIS B C 1
ATOM 8573 O O . HIS B 1 299 ? 9.461 35.438 10.297 1 96 299 HIS B O 1
ATOM 8579 N N . SER B 1 300 ? 7.473 35.562 11.219 1 98.06 300 SER B N 1
ATOM 8580 C CA . SER B 1 300 ? 7.973 36.156 12.445 1 98.06 300 SER B CA 1
ATOM 8581 C C . SER B 1 300 ? 8.305 35.125 13.492 1 98.06 300 SER B C 1
ATOM 8583 O O . SER B 1 300 ? 8.93 35.406 14.508 1 98.06 300 SER B O 1
ATOM 8585 N N . VAL B 1 301 ? 7.902 33.844 13.234 1 98.44 301 VAL B N 1
ATOM 8586 C CA . VAL B 1 301 ? 8.062 32.781 14.227 1 98.44 301 VAL B CA 1
ATOM 8587 C C . VAL B 1 301 ? 9.547 32.562 14.5 1 98.44 301 VAL B C 1
ATOM 8589 O O . VAL B 1 301 ? 9.969 32.469 15.656 1 98.44 301 VAL B O 1
ATOM 8592 N N . PRO B 1 302 ? 10.398 32.469 13.492 1 98 302 PRO B N 1
ATOM 8593 C CA . PRO B 1 302 ? 11.828 32.344 13.781 1 98 302 PRO B CA 1
ATOM 8594 C C . PRO B 1 302 ? 12.359 33.469 14.641 1 98 302 PRO B C 1
ATOM 8596 O O . PRO B 1 302 ? 13.195 33.25 15.523 1 98 302 PRO B O 1
ATOM 8599 N N . LEU B 1 303 ? 11.883 34.656 14.367 1 98.25 303 LEU B N 1
ATOM 8600 C CA . LEU B 1 303 ? 12.312 35.812 15.133 1 98.25 303 LEU B CA 1
ATOM 8601 C C . LEU B 1 303 ? 11.836 35.719 16.578 1 98.25 303 LEU B C 1
ATOM 8603 O O . LEU B 1 303 ? 12.586 36.062 17.5 1 98.25 303 LEU B O 1
ATOM 8607 N N . VAL B 1 304 ? 10.648 35.281 16.766 1 98.62 304 VAL B N 1
ATOM 8608 C CA . VAL B 1 304 ? 10.086 35.125 18.094 1 98.62 304 VAL B CA 1
ATOM 8609 C C . VAL B 1 304 ? 10.906 34.125 18.891 1 98.62 304 VAL B C 1
ATOM 8611 O O . VAL B 1 304 ? 11.188 34.344 20.078 1 98.62 304 VAL B O 1
ATOM 8614 N N . ILE B 1 305 ? 11.258 33.062 18.266 1 98.5 305 ILE B N 1
ATOM 8615 C CA . ILE B 1 305 ? 12.047 32.031 18.922 1 98.5 305 ILE B CA 1
ATOM 8616 C C . ILE B 1 305 ? 13.406 32.594 19.328 1 98.5 305 ILE B C 1
ATOM 8618 O O . ILE B 1 305 ? 13.883 32.344 20.438 1 98.5 305 ILE B O 1
ATOM 8622 N N . LYS B 1 306 ? 13.969 33.344 18.469 1 98 306 LYS B N 1
ATOM 8623 C CA . LYS B 1 306 ? 15.25 33.969 18.75 1 98 306 LYS B CA 1
ATOM 8624 C C . LYS B 1 306 ? 15.125 34.969 19.891 1 98 306 LYS B C 1
ATOM 8626 O O . LYS B 1 306 ? 15.969 35.031 20.781 1 98 306 LYS B O 1
ATOM 8631 N N . LEU B 1 307 ? 14.141 35.781 19.812 1 98.5 307 LEU B N 1
ATOM 8632 C CA . LEU B 1 307 ? 13.898 36.781 20.859 1 98.5 307 LEU B CA 1
ATOM 8633 C C . LEU B 1 307 ? 13.641 36.125 22.203 1 98.5 307 LEU B C 1
ATOM 8635 O O . LEU B 1 307 ? 14.133 36.562 23.234 1 98.5 307 LEU B O 1
ATOM 8639 N N . ALA B 1 308 ? 12.812 35.125 22.172 1 98.62 308 ALA B N 1
ATOM 8640 C CA . ALA B 1 308 ? 12.523 34.375 23.406 1 98.62 308 ALA B CA 1
ATOM 8641 C C . ALA B 1 308 ? 13.805 33.812 24.016 1 98.62 308 ALA B C 1
ATOM 8643 O O . ALA B 1 308 ? 14.023 33.906 25.219 1 98.62 308 ALA B O 1
ATOM 8644 N N . SER B 1 309 ? 14.594 33.188 23.188 1 98.12 309 SER B N 1
ATOM 8645 C CA . SER B 1 309 ? 15.867 32.625 23.672 1 98.12 309 SER B CA 1
ATOM 8646 C C . SER B 1 309 ? 16.719 33.719 24.312 1 98.12 309 SER B C 1
ATOM 8648 O O . SER B 1 309 ? 17.281 33.531 25.391 1 98.12 309 SER B O 1
ATOM 8650 N N . HIS B 1 310 ? 16.828 34.844 23.672 1 97.81 310 HIS B N 1
ATOM 8651 C CA . HIS B 1 310 ? 17.609 35.969 24.156 1 97.81 310 HIS B CA 1
ATOM 8652 C C . HIS B 1 310 ? 17.094 36.469 25.5 1 97.81 310 HIS B C 1
ATOM 8654 O O . HIS B 1 310 ? 17.875 36.688 26.438 1 97.81 310 HIS B O 1
ATOM 8660 N N . ILE B 1 311 ? 15.836 36.688 25.609 1 98.19 311 ILE B N 1
ATOM 8661 C CA . ILE B 1 311 ? 15.211 37.188 26.828 1 98.19 311 ILE B CA 1
ATOM 8662 C C . ILE B 1 311 ? 15.422 36.219 27.969 1 98.19 311 ILE B C 1
ATOM 8664 O O . ILE B 1 311 ? 15.797 36.594 29.078 1 98.19 311 ILE B O 1
ATOM 8668 N N . LEU B 1 312 ? 15.219 34.938 27.734 1 98 312 LEU B N 1
ATOM 8669 C CA . LEU B 1 312 ? 15.352 33.906 28.766 1 98 312 LEU B CA 1
ATOM 8670 C C . LEU B 1 312 ? 16.812 33.75 29.188 1 98 312 LEU B C 1
ATOM 8672 O O . LEU B 1 312 ? 17.094 33.531 30.359 1 98 312 LEU B O 1
ATOM 8676 N N . GLN B 1 313 ? 17.703 33.812 28.219 1 96.75 313 GLN B N 1
ATOM 8677 C CA . GLN B 1 313 ? 19.125 33.719 28.531 1 96.75 313 GLN B CA 1
ATOM 8678 C C . GLN B 1 313 ? 19.562 34.875 29.422 1 96.75 313 GLN B C 1
ATOM 8680 O O . GLN B 1 313 ? 20.469 34.719 30.25 1 96.75 313 GLN B O 1
ATOM 8685 N N . ASN B 1 314 ? 18.969 36.031 29.281 1 96.81 314 ASN B N 1
ATOM 8686 C CA . ASN B 1 314 ? 19.344 37.219 30.016 1 96.81 314 ASN B CA 1
ATOM 8687 C C . ASN B 1 314 ? 18.375 37.5 31.172 1 96.81 314 ASN B C 1
ATOM 8689 O O . ASN B 1 314 ? 18.188 38.625 31.578 1 96.81 314 ASN B O 1
ATOM 8693 N N . HIS B 1 315 ? 17.75 36.469 31.625 1 96.81 315 HIS B N 1
ATOM 8694 C CA . HIS B 1 315 ? 16.719 36.625 32.656 1 96.81 315 HIS B CA 1
ATOM 8695 C C . HIS B 1 315 ? 17.25 37.312 33.875 1 96.81 315 HIS B C 1
ATOM 8697 O O . HIS B 1 315 ? 16.562 38.156 34.5 1 96.81 315 HIS B O 1
ATOM 8703 N N . SER B 1 316 ? 18.531 37.062 34.312 1 95.56 316 SER B N 1
ATOM 8704 C CA . SER B 1 316 ? 19.125 37.656 35.5 1 95.56 316 SER B CA 1
ATOM 8705 C C . SER B 1 316 ? 19.281 39.188 35.312 1 95.56 316 SER B C 1
ATOM 8707 O O . SER B 1 316 ? 18.984 39.938 36.219 1 95.56 316 SER B O 1
ATOM 8709 N N . ALA B 1 317 ? 19.75 39.5 34.188 1 94.75 317 ALA B N 1
ATOM 8710 C CA . ALA B 1 317 ? 19.938 40.906 33.875 1 94.75 317 ALA B CA 1
ATOM 8711 C C . ALA B 1 317 ? 18.594 41.656 33.781 1 94.75 317 ALA B C 1
ATOM 8713 O O . ALA B 1 317 ? 18.5 42.844 34.094 1 94.75 317 ALA B O 1
ATOM 8714 N N . LEU B 1 318 ? 17.547 41 33.375 1 96.06 318 LEU B N 1
ATOM 8715 C CA . LEU B 1 318 ? 16.234 41.594 33.188 1 96.06 318 LEU B CA 1
ATOM 8716 C C . LEU B 1 318 ? 15.43 41.531 34.5 1 96.06 318 LEU B C 1
ATOM 8718 O O . LEU B 1 318 ? 14.344 42.125 34.562 1 96.06 318 LEU B O 1
ATOM 8722 N N . GLY B 1 319 ? 15.883 40.75 35.469 1 95 319 GLY B N 1
ATOM 8723 C CA . GLY B 1 319 ? 15.359 40.844 36.812 1 95 319 GLY B CA 1
ATOM 8724 C C . GLY B 1 319 ? 14.258 39.844 37.125 1 95 319 GLY B C 1
ATOM 8725 O O . GLY B 1 319 ? 13.336 40.125 37.875 1 95 319 GLY B O 1
ATOM 8726 N N . PHE B 1 320 ? 14.219 38.688 36.406 1 93.81 320 PHE B N 1
ATOM 8727 C CA . PHE B 1 320 ? 13.25 37.656 36.75 1 93.81 320 PHE B CA 1
ATOM 8728 C C . PHE B 1 320 ? 13.938 36.312 36.938 1 93.81 320 PHE B C 1
ATOM 8730 O O . PHE B 1 320 ? 15.078 36.156 36.5 1 93.81 320 PHE B O 1
ATOM 8737 N N . ASP B 1 321 ? 13.297 35.344 37.5 1 92.88 321 ASP B N 1
ATOM 8738 C CA . ASP B 1 321 ? 13.891 34.094 37.969 1 92.88 321 ASP B CA 1
ATOM 8739 C C . ASP B 1 321 ? 13.859 33.031 36.875 1 92.88 321 ASP B C 1
ATOM 8741 O O . ASP B 1 321 ? 13.125 33.156 35.906 1 92.88 321 ASP B O 1
ATOM 8745 N N . GLU B 1 322 ? 14.57 32 37.125 1 90.5 322 GLU B N 1
ATOM 8746 C CA . GLU B 1 322 ? 14.68 30.906 36.188 1 90.5 322 GLU B CA 1
ATOM 8747 C C . GLU B 1 322 ? 13.43 30.016 36.219 1 90.5 322 GLU B C 1
ATOM 8749 O O . GLU B 1 322 ? 13.18 29.25 35.312 1 90.5 322 GLU B O 1
ATOM 8754 N N . ASP B 1 323 ? 12.641 30.172 37.25 1 90.56 323 ASP B N 1
ATOM 8755 C CA . ASP B 1 323 ? 11.453 29.344 37.406 1 90.56 323 ASP B CA 1
ATOM 8756 C C . ASP B 1 323 ? 10.219 30.016 36.812 1 90.56 323 ASP B C 1
ATOM 8758 O O . ASP B 1 323 ? 9.094 29.609 37.094 1 90.56 323 ASP B O 1
ATOM 8762 N N . VAL B 1 324 ? 10.422 30.969 35.969 1 95.06 324 VAL B N 1
ATOM 8763 C CA . VAL B 1 324 ? 9.328 31.656 35.281 1 95.06 324 VAL B CA 1
ATOM 8764 C C . VAL B 1 324 ? 8.789 30.781 34.156 1 95.06 324 VAL B C 1
ATOM 8766 O O . VAL B 1 324 ? 9.555 30.125 33.469 1 95.06 324 VAL B O 1
ATOM 8769 N N . VAL B 1 325 ? 7.477 30.75 34.062 1 96.38 325 VAL B N 1
ATOM 8770 C CA . VAL B 1 325 ? 6.824 29.984 33 1 96.38 325 VAL B CA 1
ATOM 8771 C C . VAL B 1 325 ? 6.961 30.734 31.656 1 96.38 325 VAL B C 1
ATOM 8773 O O . VAL B 1 325 ? 6.715 31.938 31.578 1 96.38 325 VAL B O 1
ATOM 8776 N N . ALA B 1 326 ? 7.375 30.031 30.656 1 98 326 ALA B N 1
ATOM 8777 C CA . ALA B 1 326 ? 7.523 30.609 29.328 1 98 326 ALA B CA 1
ATOM 8778 C C . ALA B 1 326 ? 6.75 29.812 28.281 1 98 326 ALA B C 1
ATOM 8780 O O . ALA B 1 326 ? 6.918 28.594 28.172 1 98 326 ALA B O 1
ATOM 8781 N N . GLY B 1 327 ? 5.836 30.438 27.547 1 98.56 327 GLY B N 1
ATOM 8782 C CA . GLY B 1 327 ? 5.09 29.812 26.469 1 98.56 327 GLY B CA 1
ATOM 8783 C C . GLY B 1 327 ? 5.277 30.5 25.125 1 98.56 327 GLY B C 1
ATOM 8784 O O . GLY B 1 327 ? 5.359 31.719 25.062 1 98.56 327 GLY B O 1
ATOM 8785 N N . ILE B 1 328 ? 5.414 29.703 24.062 1 98.75 328 ILE B N 1
ATOM 8786 C CA . ILE B 1 328 ? 5.512 30.234 22.703 1 98.75 328 ILE B CA 1
ATOM 8787 C C . ILE B 1 328 ? 4.352 29.719 21.859 1 98.75 328 ILE B C 1
ATOM 8789 O O . ILE B 1 328 ? 4.176 28.516 21.703 1 98.75 328 ILE B O 1
ATOM 8793 N N . LEU B 1 329 ? 3.564 30.594 21.359 1 98.81 329 LEU B N 1
ATOM 8794 C CA . LEU B 1 329 ? 2.496 30.266 20.422 1 98.81 329 LEU B CA 1
ATOM 8795 C C . LEU B 1 329 ? 2.91 30.609 18.984 1 98.81 329 LEU B C 1
ATOM 8797 O O . LEU B 1 329 ? 3.156 31.781 18.672 1 98.81 329 LEU B O 1
ATOM 8801 N N . ALA B 1 330 ? 3.002 29.609 18.188 1 98.69 330 ALA B N 1
ATOM 8802 C CA . ALA B 1 330 ? 3.387 29.797 16.781 1 98.69 330 ALA B CA 1
ATOM 8803 C C . ALA B 1 330 ? 2.213 29.516 15.852 1 98.69 330 ALA B C 1
ATOM 8805 O O . ALA B 1 330 ? 1.771 28.375 15.727 1 98.69 330 ALA B O 1
ATOM 8806 N N . PHE B 1 331 ? 1.752 30.562 15.172 1 98.31 331 PHE B N 1
ATOM 8807 C CA . PHE B 1 331 ? 0.698 30.422 14.18 1 98.31 331 PHE B CA 1
ATOM 8808 C C . PHE B 1 331 ? 1.291 30.203 12.789 1 98.31 331 PHE B C 1
ATOM 8810 O O . PHE B 1 331 ? 2.168 30.953 12.359 1 98.31 331 PHE B O 1
ATOM 8817 N N . GLU B 1 332 ? 0.815 29.203 12.109 1 97.81 332 GLU B N 1
ATOM 8818 C CA . GLU B 1 332 ? 1.156 29.016 10.703 1 97.81 332 GLU B CA 1
ATOM 8819 C C . GLU B 1 332 ? 2.66 29.156 10.477 1 97.81 332 GLU B C 1
ATOM 8821 O O . GLU B 1 332 ? 3.098 29.891 9.586 1 97.81 332 GLU B O 1
ATOM 8826 N N . SER B 1 333 ? 3.432 28.5 11.273 1 97.75 333 SER B N 1
ATOM 8827 C CA . SER B 1 333 ? 4.883 28.672 11.289 1 97.75 333 SER B CA 1
ATOM 8828 C C . SER B 1 333 ? 5.492 28.344 9.93 1 97.75 333 SER B C 1
ATOM 8830 O O . SER B 1 333 ? 4.938 27.531 9.18 1 97.75 333 SER B O 1
ATOM 8832 N N . ASN B 1 334 ? 6.598 28.953 9.617 1 96.44 334 ASN B N 1
ATOM 8833 C CA . ASN B 1 334 ? 7.332 28.672 8.391 1 96.44 334 ASN B CA 1
ATOM 8834 C C . ASN B 1 334 ? 8.609 27.891 8.68 1 96.44 334 ASN B C 1
ATOM 8836 O O . ASN B 1 334 ? 9.547 27.906 7.879 1 96.44 334 ASN B O 1
ATOM 8840 N N . LEU B 1 335 ? 8.68 27.234 9.789 1 95.88 335 LEU B N 1
ATOM 8841 C CA . LEU B 1 335 ? 9.898 26.578 10.234 1 95.88 335 LEU B CA 1
ATOM 8842 C C . LEU B 1 335 ? 10.281 25.453 9.281 1 95.88 335 LEU B C 1
ATOM 8844 O O . LEU B 1 335 ? 11.414 24.953 9.32 1 95.88 335 LEU B O 1
ATOM 8848 N N . GLU B 1 336 ? 9.383 25.031 8.469 1 92.94 336 GLU B N 1
ATOM 8849 C CA . GLU B 1 336 ? 9.727 24 7.492 1 92.94 336 GLU B CA 1
ATOM 8850 C C . GLU B 1 336 ? 9.609 24.531 6.062 1 92.94 336 GLU B C 1
ATOM 8852 O O . GLU B 1 336 ? 9.555 23.75 5.109 1 92.94 336 GLU B O 1
ATOM 8857 N N . GLY B 1 337 ? 9.531 25.797 5.926 1 91.44 337 GLY B N 1
ATOM 8858 C CA . GLY B 1 337 ? 9.539 26.438 4.621 1 91.44 337 GLY B CA 1
ATOM 8859 C C . GLY B 1 337 ? 8.32 26.109 3.785 1 91.44 337 GLY B C 1
ATOM 8860 O O . GLY B 1 337 ? 7.57 25.188 4.117 1 91.44 337 GLY B O 1
ATOM 8861 N N . TYR B 1 338 ? 8.141 26.906 2.707 1 88.94 338 TYR B N 1
ATOM 8862 C CA . TYR B 1 338 ? 7.004 26.625 1.836 1 88.94 338 TYR B CA 1
ATOM 8863 C C . TYR B 1 338 ? 7.438 25.859 0.595 1 88.94 338 TYR B C 1
ATOM 8865 O O . TYR B 1 338 ? 8.602 25.922 0.194 1 88.94 338 TYR B O 1
ATOM 8873 N N . ARG B 1 339 ? 6.52 25.094 0.134 1 85 339 ARG B N 1
ATOM 8874 C CA . ARG B 1 339 ? 6.594 24.375 -1.139 1 85 339 ARG B CA 1
ATOM 8875 C C . ARG B 1 339 ? 5.234 24.344 -1.829 1 85 339 ARG B C 1
ATOM 8877 O O . ARG B 1 339 ? 4.203 24.188 -1.174 1 85 339 ARG B O 1
ATOM 8884 N N . PHE B 1 340 ? 5.328 24.531 -3.176 1 83.44 340 PHE B N 1
ATOM 8885 C CA . PHE B 1 340 ? 4.055 24.531 -3.889 1 83.44 340 PHE B CA 1
ATOM 8886 C C . PHE B 1 340 ? 3.707 23.125 -4.355 1 83.44 340 PHE B C 1
ATOM 8888 O O . PHE B 1 340 ? 4.59 22.359 -4.746 1 83.44 340 PHE B O 1
ATOM 8895 N N . TRP B 1 341 ? 2.432 22.875 -4.238 1 75.81 341 TRP B N 1
ATOM 8896 C CA . TRP B 1 341 ? 1.935 21.562 -4.625 1 75.81 341 TRP B CA 1
ATOM 8897 C C . TRP B 1 341 ? 0.989 21.656 -5.816 1 75.81 341 TRP B C 1
ATOM 8899 O O . TRP B 1 341 ? 0.234 22.625 -5.938 1 75.81 341 TRP B O 1
ATOM 8909 N N . ASP B 1 342 ? 1.22 20.875 -6.996 1 62.44 342 ASP B N 1
ATOM 8910 C CA . ASP B 1 342 ? 0.383 20.922 -8.188 1 62.44 342 ASP B CA 1
ATOM 8911 C C . ASP B 1 342 ? -0.55 19.703 -8.25 1 62.44 342 ASP B C 1
ATOM 8913 O O . ASP B 1 342 ? -0.091 18.562 -8.312 1 62.44 342 ASP B O 1
ATOM 8917 N N . HIS B 1 343 ? -1.788 19.906 -8.086 1 67.88 343 HIS B N 1
ATOM 8918 C CA . HIS B 1 343 ? -2.758 18.828 -8.172 1 67.88 343 HIS B CA 1
ATOM 8919 C C . HIS B 1 343 ? -3.2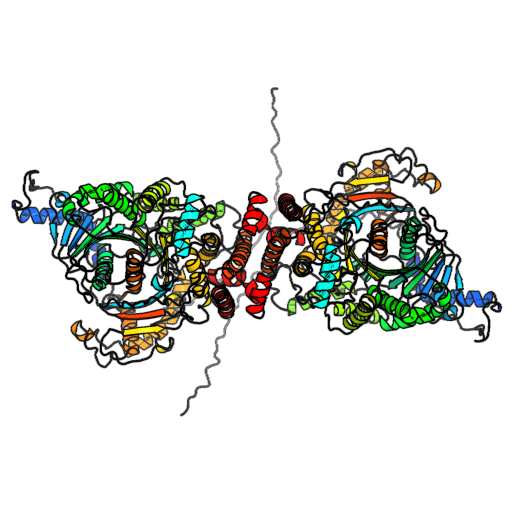85 18.672 -9.594 1 67.88 343 HIS B C 1
ATOM 8921 O O . HIS B 1 343 ? -4.125 17.812 -9.859 1 67.88 343 HIS B O 1
ATOM 8927 N N . SER B 1 344 ? -3.082 19.594 -10.57 1 56.25 344 SER B N 1
ATOM 8928 C CA . SER B 1 344 ? -3.713 19.594 -11.883 1 56.25 344 SER B CA 1
ATOM 8929 C C . SER B 1 344 ? -3.131 18.5 -12.773 1 56.25 344 SER B C 1
ATOM 8931 O O . SER B 1 344 ? -3.814 17.984 -13.664 1 56.25 344 SER B O 1
ATOM 8933 N N . SER B 1 345 ? -1.826 18.625 -13.055 1 49.62 345 SER B N 1
ATOM 8934 C CA . SER B 1 345 ? -1.338 17.969 -14.258 1 49.62 345 SER B CA 1
ATOM 8935 C C . SER B 1 345 ? -1.258 16.453 -14.055 1 49.62 345 SER B C 1
ATOM 8937 O O . SER B 1 345 ? -0.651 15.984 -13.094 1 49.62 345 SER B O 1
ATOM 8939 N N . ASP B 1 346 ? -2.188 15.789 -14.477 1 41.75 346 ASP B N 1
ATOM 8940 C CA . ASP B 1 346 ? -2.318 14.359 -14.75 1 41.75 346 ASP B CA 1
ATOM 8941 C C . ASP B 1 346 ? -0.989 13.766 -15.211 1 41.75 346 ASP B C 1
ATOM 8943 O O . ASP B 1 346 ? -0.945 12.633 -15.695 1 41.75 346 ASP B O 1
ATOM 8947 N N . ASN B 1 347 ? -0.124 14.625 -15.719 1 42.59 347 ASN B N 1
ATOM 8948 C CA . ASN B 1 347 ? 0.91 14.031 -16.547 1 42.59 347 ASN B CA 1
ATOM 8949 C C . ASN B 1 347 ? 1.892 13.203 -15.727 1 42.59 347 ASN B C 1
ATOM 8951 O O . ASN B 1 347 ? 2.584 13.742 -14.859 1 42.59 347 ASN B O 1
ATOM 8955 N N . ASN B 1 348 ? 1.616 12.102 -15.5 1 45.25 348 ASN B N 1
ATOM 8956 C CA . ASN B 1 348 ? 2.518 11.031 -15.078 1 45.25 348 ASN B CA 1
ATOM 8957 C C . ASN B 1 348 ? 3.971 11.367 -15.391 1 45.25 348 ASN B C 1
ATOM 8959 O O . ASN B 1 348 ? 4.883 10.648 -14.984 1 45.25 348 ASN B O 1
ATOM 8963 N N . SER B 1 349 ? 4.113 12.367 -16.375 1 44.22 349 SER B N 1
ATOM 8964 C CA . SER B 1 349 ? 5.426 12.562 -16.984 1 44.22 349 SER B CA 1
ATOM 8965 C C . SER B 1 349 ? 6.258 13.562 -16.188 1 44.22 349 SER B C 1
ATOM 8967 O O . SER B 1 349 ? 7.348 13.953 -16.609 1 44.22 349 SER B O 1
ATOM 8969 N N . MET B 1 350 ? 5.73 14.219 -15.305 1 50.97 350 MET B N 1
ATOM 8970 C CA . MET B 1 350 ? 6.582 15.195 -14.633 1 50.97 350 MET B CA 1
ATOM 8971 C C . MET B 1 350 ? 7.684 14.5 -13.844 1 50.97 350 MET B C 1
ATOM 8973 O O . MET B 1 350 ? 7.551 14.289 -12.633 1 50.97 350 MET B O 1
ATOM 8977 N N . ASP B 1 351 ? 8.211 13.57 -14.398 1 52.69 351 ASP B N 1
ATOM 8978 C CA . ASP B 1 351 ? 9.164 12.594 -13.883 1 52.69 351 ASP B CA 1
ATOM 8979 C C . ASP B 1 351 ? 10.477 13.273 -13.477 1 52.69 351 ASP B C 1
ATOM 8981 O O . ASP B 1 351 ? 11.297 12.68 -12.781 1 52.69 351 ASP B O 1
ATOM 8985 N N . THR B 1 352 ? 10.633 14.703 -14.039 1 56.12 352 THR B N 1
ATOM 8986 C CA . THR B 1 352 ? 12.008 15.133 -13.859 1 56.12 352 THR B CA 1
ATOM 8987 C C . THR B 1 352 ? 12.086 16.281 -12.852 1 56.12 352 THR B C 1
ATOM 8989 O O . THR B 1 352 ? 11.117 17.016 -12.664 1 56.12 352 THR B O 1
ATOM 8992 N N . GLU B 1 353 ? 13.008 16.328 -12.039 1 61.78 353 GLU B N 1
ATOM 8993 C CA . GLU B 1 353 ? 13.398 17.438 -11.172 1 61.78 353 GLU B CA 1
ATOM 8994 C C . GLU B 1 353 ? 13.266 18.766 -11.891 1 61.78 353 GLU B C 1
ATOM 8996 O O . GLU B 1 353 ? 12.938 19.781 -11.273 1 61.78 353 GLU B O 1
ATOM 9001 N N . GLN B 1 354 ? 13.297 18.719 -13.094 1 63.75 354 GLN B N 1
ATOM 9002 C CA . GLN B 1 354 ? 13.25 19.938 -13.891 1 63.75 354 GLN B CA 1
ATOM 9003 C C . GLN B 1 354 ? 11.82 20.469 -14 1 63.75 354 GLN B C 1
ATOM 9005 O O . GLN B 1 354 ? 11.594 21.688 -13.938 1 63.75 354 GLN B O 1
ATOM 9010 N N . ASP B 1 355 ? 10.953 19.641 -14.117 1 65.56 355 ASP B N 1
ATOM 9011 C CA . ASP B 1 355 ? 9.562 20.062 -14.219 1 65.56 355 ASP B CA 1
ATOM 9012 C C . ASP B 1 355 ? 9.07 20.672 -12.914 1 65.56 355 ASP B C 1
ATOM 9014 O O . ASP B 1 355 ? 8.375 21.688 -12.914 1 65.56 355 ASP B O 1
ATOM 9018 N N . TYR B 1 356 ? 9.531 20.172 -11.883 1 70 356 TYR B N 1
ATOM 9019 C CA . TYR B 1 356 ? 9.172 20.703 -10.57 1 70 356 TYR B CA 1
ATOM 9020 C C . TYR B 1 356 ? 9.75 22.094 -10.359 1 70 356 TYR B C 1
ATOM 9022 O O . TYR B 1 356 ? 9.078 22.969 -9.805 1 70 356 TYR B O 1
ATOM 9030 N N . SER B 1 357 ? 10.867 22.203 -10.844 1 75.44 357 SER B N 1
ATOM 9031 C CA . SER B 1 357 ? 11.523 23.5 -10.695 1 75.44 357 SER B CA 1
ATOM 9032 C C . SER B 1 357 ? 10.812 24.578 -11.492 1 75.44 357 SER B C 1
ATOM 9034 O O . SER B 1 357 ? 10.703 25.734 -11.039 1 75.44 357 SER B O 1
ATOM 9036 N N . LYS B 1 358 ? 10.336 24.172 -12.586 1 77.06 358 LYS B N 1
ATOM 9037 C CA . LYS B 1 358 ? 9.617 25.141 -13.422 1 77.06 358 LYS B CA 1
ATOM 9038 C C . LYS B 1 358 ? 8.305 25.562 -12.766 1 77.06 358 LYS B C 1
ATOM 9040 O O . LYS B 1 358 ? 7.938 26.734 -12.797 1 77.06 358 LYS B O 1
ATOM 9045 N N . ILE B 1 359 ? 7.625 24.703 -12.188 1 75.31 359 ILE B N 1
ATOM 9046 C CA . ILE B 1 359 ? 6.367 25 -11.508 1 75.31 359 ILE B CA 1
ATOM 9047 C C . ILE B 1 359 ? 6.629 25.875 -10.289 1 75.31 359 ILE B C 1
ATOM 9049 O O . ILE B 1 359 ? 5.887 26.828 -10.039 1 75.31 359 ILE B O 1
ATOM 9053 N N . GLN B 1 360 ? 7.629 25.562 -9.586 1 81.81 360 GLN B N 1
ATOM 9054 C CA . GLN B 1 360 ? 8.008 26.344 -8.422 1 81.81 360 GLN B CA 1
ATOM 9055 C C . GLN B 1 360 ? 8.328 27.781 -8.812 1 81.81 360 GLN B C 1
ATOM 9057 O O . GLN B 1 360 ? 7.867 28.734 -8.164 1 81.81 360 GLN B O 1
ATOM 9062 N N . GLN B 1 361 ? 8.977 27.938 -9.867 1 83.56 361 GLN B N 1
ATOM 9063 C CA . GLN B 1 361 ? 9.375 29.266 -10.305 1 83.56 361 GLN B CA 1
ATOM 9064 C C . GLN B 1 361 ? 8.172 30.078 -10.773 1 83.56 361 GLN B C 1
ATOM 9066 O O . GLN B 1 361 ? 8.062 31.266 -10.484 1 83.56 361 GLN B O 1
ATOM 9071 N N . SER B 1 362 ? 7.367 29.453 -11.461 1 84.12 362 SER B N 1
ATOM 9072 C CA . SER B 1 362 ? 6.18 30.141 -11.961 1 84.12 362 SER B CA 1
ATOM 9073 C C . SER B 1 362 ? 5.273 30.578 -10.82 1 84.12 362 SER B C 1
ATOM 9075 O O . SER B 1 362 ? 4.75 31.703 -10.836 1 84.12 362 SER B O 1
ATOM 9077 N N . ARG B 1 363 ? 5.082 29.797 -9.867 1 86.25 363 ARG B N 1
ATOM 9078 C CA . ARG B 1 363 ? 4.227 30.125 -8.727 1 86.25 363 ARG B CA 1
ATOM 9079 C C . ARG B 1 363 ? 4.852 31.203 -7.859 1 86.25 363 ARG B C 1
ATOM 9081 O O . ARG B 1 363 ? 4.141 32.031 -7.273 1 86.25 363 ARG B O 1
ATOM 9088 N N . GLU B 1 364 ? 6.098 31.172 -7.766 1 89.88 364 GLU B N 1
ATOM 9089 C CA . GLU B 1 364 ? 6.797 32.219 -7.012 1 89.88 364 GLU B CA 1
ATOM 9090 C C . GLU B 1 364 ? 6.688 33.562 -7.707 1 89.88 364 GLU B C 1
ATOM 9092 O O . GLU B 1 364 ? 6.539 34.594 -7.051 1 89.88 364 GLU B O 1
ATOM 9097 N N . LYS B 1 365 ? 6.773 33.5 -8.977 1 89.94 365 LYS B N 1
ATOM 9098 C CA . LYS B 1 365 ? 6.602 34.75 -9.719 1 89.94 365 LYS B CA 1
ATOM 9099 C C . LYS B 1 365 ? 5.238 35.375 -9.438 1 89.94 365 LYS B C 1
ATOM 9101 O O . LYS B 1 365 ? 5.129 36.594 -9.289 1 89.94 365 LYS B O 1
ATOM 9106 N N . GLN B 1 366 ? 4.277 34.531 -9.367 1 88.69 366 GLN B N 1
ATOM 9107 C CA . GLN B 1 366 ? 2.934 35.031 -9.055 1 88.69 366 GLN B CA 1
ATOM 9108 C C . GLN B 1 366 ? 2.846 35.531 -7.621 1 88.69 366 GLN B C 1
ATOM 9110 O O . GLN B 1 366 ? 2.219 36.562 -7.355 1 88.69 366 GLN B O 1
ATOM 9115 N N . LEU B 1 367 ? 3.455 34.844 -6.766 1 92.38 367 LEU B N 1
ATOM 9116 C CA . LEU B 1 367 ? 3.441 35.188 -5.344 1 92.38 367 LEU B CA 1
ATOM 9117 C C . LEU B 1 367 ? 4.141 36.5 -5.094 1 92.38 367 LEU B C 1
ATOM 9119 O O . LEU B 1 367 ? 3.709 37.281 -4.246 1 92.38 367 LEU B O 1
ATOM 9123 N N . PHE B 1 368 ? 5.145 36.844 -5.891 1 94.19 368 PHE B N 1
ATOM 9124 C CA . PHE B 1 368 ? 6 38 -5.637 1 94.19 368 PHE B CA 1
ATOM 9125 C C . PHE B 1 368 ? 5.562 39.188 -6.484 1 94.19 368 PHE B C 1
ATOM 9127 O O . PHE B 1 368 ? 6.227 40.219 -6.496 1 94.19 368 PHE B O 1
ATOM 9134 N N . GLN B 1 369 ? 4.477 39.031 -7.105 1 92.56 369 GLN B N 1
ATOM 9135 C CA . GLN B 1 369 ? 3.99 40.156 -7.898 1 92.56 369 GLN B CA 1
ATOM 9136 C C . GLN B 1 369 ? 3.723 41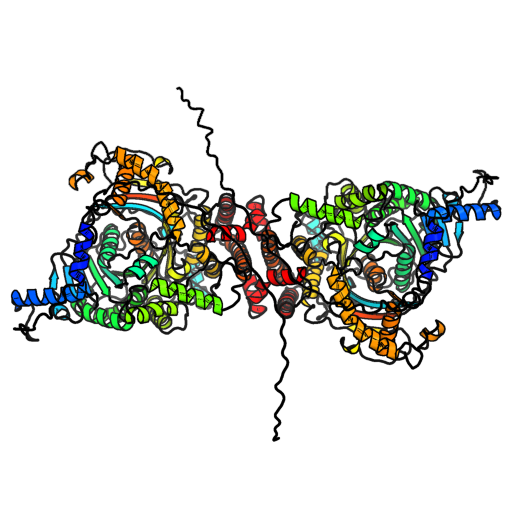.375 -7.02 1 92.56 369 GLN B C 1
ATOM 9138 O O . GLN B 1 369 ? 3.053 41.25 -5.988 1 92.56 369 GLN B O 1
ATOM 9143 N N . GLY B 1 370 ? 4.199 42.531 -7.395 1 91.06 370 GLY B N 1
ATOM 9144 C CA . GLY B 1 370 ? 4 43.75 -6.648 1 91.06 370 GLY B CA 1
ATOM 9145 C C . GLY B 1 370 ? 5.035 43.969 -5.562 1 91.06 370 GLY B C 1
ATOM 9146 O O . GLY B 1 370 ? 4.992 44.969 -4.848 1 91.06 370 GLY B O 1
ATOM 9147 N N . SER B 1 371 ? 5.973 43.062 -5.488 1 93.56 371 SER B N 1
ATOM 9148 C CA . SER B 1 371 ? 7.035 43.188 -4.496 1 93.56 371 SER B CA 1
ATOM 9149 C C . SER B 1 371 ? 8.289 43.781 -5.102 1 93.56 371 SER B C 1
ATOM 9151 O O . SER B 1 371 ? 8.586 43.594 -6.281 1 93.56 371 SER B O 1
ATOM 9153 N N . SER B 1 372 ? 8.977 44.5 -4.324 1 93.38 372 SER B N 1
ATOM 9154 C CA . SER B 1 372 ? 10.266 45.031 -4.75 1 93.38 372 SER B CA 1
ATOM 9155 C C . SER B 1 372 ? 11.312 43.938 -4.836 1 93.38 372 SER B C 1
ATOM 9157 O O . SER B 1 372 ? 11.102 42.812 -4.34 1 93.38 372 SER B O 1
ATOM 9159 N N . ARG B 1 373 ? 12.43 44.219 -5.492 1 93.19 373 ARG B N 1
ATOM 9160 C CA . ARG B 1 373 ? 13.516 43.25 -5.613 1 93.19 373 ARG B CA 1
ATOM 9161 C C . ARG B 1 373 ? 14.07 42.875 -4.242 1 93.19 373 ARG B C 1
ATOM 9163 O O . ARG B 1 373 ? 14.375 41.719 -3.998 1 93.19 373 ARG B O 1
ATOM 9170 N N . GLN B 1 374 ? 14.164 43.875 -3.408 1 92.62 374 GLN B N 1
ATOM 9171 C CA . GLN B 1 374 ? 14.664 43.625 -2.062 1 92.62 374 GLN B CA 1
ATOM 9172 C C . GLN B 1 374 ? 13.719 42.688 -1.289 1 92.62 374 GLN B C 1
ATOM 9174 O O . GLN B 1 374 ? 14.156 41.781 -0.579 1 92.62 374 GLN B O 1
ATOM 9179 N N . GLN B 1 375 ? 12.5 42.938 -1.47 1 94.94 375 GLN B N 1
ATOM 9180 C CA . GLN B 1 375 ? 11.492 42.094 -0.822 1 94.94 375 GLN B CA 1
ATOM 9181 C C . GLN B 1 375 ? 11.562 40.656 -1.331 1 94.94 375 GLN B C 1
ATOM 9183 O O . GLN B 1 375 ? 11.5 39.719 -0.543 1 94.94 375 GLN B O 1
ATOM 9188 N N . GLN B 1 376 ? 11.688 40.531 -2.594 1 95 376 GLN B N 1
ATOM 9189 C CA . GLN B 1 376 ? 11.766 39.219 -3.205 1 95 376 GLN B CA 1
ATOM 9190 C C . GLN B 1 376 ? 12.992 38.469 -2.707 1 95 376 GLN B C 1
ATOM 9192 O O . GLN B 1 376 ? 12.898 37.281 -2.355 1 95 376 GLN B O 1
ATOM 9197 N N . ASP B 1 377 ? 14.086 39.125 -2.623 1 93.25 377 ASP B N 1
ATOM 9198 C CA . ASP B 1 377 ? 15.336 38.5 -2.201 1 93.25 377 ASP B CA 1
ATOM 9199 C C . ASP B 1 377 ? 15.25 38.031 -0.757 1 93.25 377 ASP B C 1
ATOM 9201 O O . ASP B 1 377 ? 15.844 37 -0.406 1 93.25 377 ASP B O 1
ATOM 9205 N N . ASN B 1 378 ? 14.531 38.719 0.041 1 92.81 378 ASN B N 1
ATOM 9206 C CA . ASN B 1 378 ? 14.422 38.344 1.445 1 92.81 378 ASN B CA 1
ATOM 9207 C C . ASN B 1 378 ? 13.375 37.25 1.65 1 92.81 378 ASN B C 1
ATOM 9209 O O . ASN B 1 378 ? 13.609 36.281 2.395 1 92.81 378 ASN B O 1
ATOM 9213 N N . LEU B 1 379 ? 12.289 37.375 0.966 1 94.5 379 LEU B N 1
ATOM 9214 C CA . LEU B 1 379 ? 11.172 36.469 1.186 1 94.5 379 LEU B CA 1
ATOM 9215 C C . LEU B 1 379 ? 11.453 35.094 0.575 1 94.5 379 LEU B C 1
ATOM 9217 O O . LEU B 1 379 ? 10.961 34.062 1.062 1 94.5 379 LEU B O 1
ATOM 9221 N N . ILE B 1 380 ? 12.234 35.062 -0.43 1 92.69 380 ILE B N 1
ATOM 9222 C CA . ILE B 1 380 ? 12.555 33.781 -1.076 1 92.69 380 ILE B CA 1
ATOM 9223 C C . ILE B 1 380 ? 13.359 32.906 -0.119 1 92.69 380 ILE B C 1
ATOM 9225 O O . ILE B 1 380 ? 13.344 31.688 -0.227 1 92.69 380 ILE B O 1
ATOM 9229 N N . LYS B 1 381 ? 14.008 33.5 0.835 1 92.62 381 LYS B N 1
ATOM 9230 C CA . LYS B 1 381 ? 14.828 32.75 1.79 1 92.62 381 LYS B CA 1
ATOM 9231 C C . LYS B 1 381 ? 13.969 31.875 2.691 1 92.62 381 LYS B C 1
ATOM 9233 O O . LYS B 1 381 ? 14.484 30.953 3.332 1 92.62 381 LYS B O 1
ATOM 9238 N N . ILE B 1 382 ? 12.703 32.156 2.754 1 93.5 382 ILE B N 1
ATOM 9239 C CA . ILE B 1 382 ? 11.797 31.359 3.568 1 93.5 382 ILE B CA 1
ATOM 9240 C C . ILE B 1 382 ? 11.805 29.922 3.066 1 93.5 382 ILE B C 1
ATOM 9242 O O . ILE B 1 382 ? 11.633 28.984 3.852 1 93.5 382 ILE B O 1
ATOM 9246 N N . ARG B 1 383 ? 12.102 29.703 1.8 1 90.31 383 ARG B N 1
ATOM 9247 C CA . ARG B 1 383 ? 12.18 28.359 1.211 1 90.31 383 ARG B CA 1
ATOM 9248 C C . ARG B 1 383 ? 13.289 27.547 1.856 1 90.31 383 ARG B C 1
ATOM 9250 O O . ARG B 1 383 ? 13.195 26.312 1.915 1 90.31 383 ARG B O 1
ATOM 9257 N N . ASN B 1 384 ? 14.25 28.203 2.314 1 90.81 384 ASN B N 1
ATOM 9258 C CA . ASN B 1 384 ? 15.438 27.531 2.832 1 90.81 384 ASN B CA 1
ATOM 9259 C C . ASN B 1 384 ? 15.133 26.75 4.113 1 90.81 384 ASN B C 1
ATOM 9261 O O . ASN B 1 384 ? 15.875 25.844 4.488 1 90.81 384 ASN B O 1
ATOM 9265 N N . TYR B 1 385 ? 14.094 27.125 4.773 1 93 385 TYR B N 1
ATOM 9266 C CA . TYR B 1 385 ? 13.734 26.438 6.008 1 93 385 TYR B CA 1
ATOM 9267 C C . TYR B 1 385 ? 13.328 24.984 5.73 1 93 385 TYR B C 1
ATOM 9269 O O . TYR B 1 385 ? 13.25 24.172 6.652 1 93 385 TYR B O 1
ATOM 9277 N N . ARG B 1 386 ? 13.148 24.625 4.48 1 88.12 386 ARG B N 1
ATOM 9278 C CA . ARG B 1 386 ? 12.836 23.25 4.102 1 88.12 386 ARG B CA 1
ATOM 9279 C C . ARG B 1 386 ? 14.031 22.328 4.344 1 88.12 386 ARG B C 1
ATOM 9281 O O . ARG B 1 386 ? 13.867 21.141 4.602 1 88.12 386 ARG B O 1
ATOM 9288 N N . LYS B 1 387 ? 15.117 22.922 4.168 1 86.62 387 LYS B N 1
ATOM 9289 C CA . LYS B 1 387 ? 16.359 22.172 4.387 1 86.62 387 LYS B CA 1
ATOM 9290 C C . LYS B 1 387 ? 16.844 22.328 5.824 1 86.62 387 LYS B C 1
ATOM 9292 O O . LYS B 1 387 ? 17.188 23.422 6.25 1 86.62 387 LYS B O 1
ATOM 9297 N N . LEU B 1 388 ? 17.031 21.312 6.512 1 84.94 388 LEU B N 1
ATOM 9298 C CA . LEU B 1 388 ? 17.359 21.328 7.93 1 84.94 388 LEU B CA 1
ATOM 9299 C C . LEU B 1 388 ? 18.797 21.828 8.141 1 84.94 388 LEU B C 1
ATOM 9301 O O . LEU B 1 388 ? 19.141 22.281 9.227 1 84.94 388 LEU B O 1
ATOM 9305 N N . ASP B 1 389 ? 19.594 21.734 7.051 1 86.75 389 ASP B N 1
ATOM 9306 C CA . ASP B 1 389 ? 21 22.109 7.184 1 86.75 389 ASP B CA 1
ATOM 9307 C C . ASP B 1 389 ? 21.25 23.516 6.648 1 86.75 389 ASP B C 1
ATOM 9309 O O . ASP B 1 389 ? 22.406 23.953 6.551 1 86.75 389 ASP B O 1
ATOM 9313 N N . SER B 1 390 ? 20.203 24.203 6.289 1 91.38 390 SER B N 1
ATOM 9314 C CA . SER B 1 390 ? 20.375 25.578 5.848 1 91.38 390 SER B CA 1
ATOM 9315 C C . SER B 1 390 ? 20.75 26.484 7.012 1 91.38 390 SER B C 1
ATOM 9317 O O . SER B 1 390 ? 20.547 26.141 8.172 1 91.38 390 SER B O 1
ATOM 9319 N N . LEU B 1 391 ? 21.328 27.656 6.676 1 92.38 391 LEU B N 1
ATOM 9320 C CA . LEU B 1 391 ? 21.734 28.609 7.699 1 92.38 391 LEU B CA 1
ATOM 9321 C C . LEU B 1 391 ? 20.531 29.078 8.516 1 92.38 391 LEU B C 1
ATOM 9323 O O . LEU B 1 391 ? 20.625 29.219 9.734 1 92.38 391 LEU B O 1
ATOM 9327 N N . GLU B 1 392 ? 19.469 29.375 7.883 1 92.94 392 GLU B N 1
ATOM 9328 C CA . GLU B 1 392 ? 18.25 29.828 8.547 1 92.94 392 GLU B CA 1
ATOM 9329 C C . GLU B 1 392 ? 17.719 28.766 9.516 1 92.94 392 GLU B C 1
ATOM 9331 O O . GLU B 1 392 ? 17.406 29.078 10.664 1 92.94 392 GLU B O 1
ATOM 9336 N N . SER B 1 393 ? 17.688 27.547 9.078 1 93.31 393 SER B N 1
ATOM 9337 C CA . SER B 1 393 ? 17.156 26.469 9.891 1 93.31 393 SER B CA 1
ATOM 9338 C C . SER B 1 393 ? 18.078 26.156 11.078 1 93.31 393 SER B C 1
ATOM 9340 O O . SER B 1 393 ? 17.594 25.875 12.18 1 93.31 393 SER B O 1
ATOM 9342 N N . LEU B 1 394 ? 19.344 26.188 10.844 1 94.69 394 LEU B N 1
ATOM 9343 C CA . LEU B 1 394 ? 20.297 25.891 11.906 1 94.69 394 LEU B CA 1
ATOM 9344 C C . LEU B 1 394 ? 20.219 26.938 13.016 1 94.69 394 LEU B C 1
ATOM 9346 O O . LEU B 1 394 ? 20.312 26.609 14.195 1 94.69 394 LEU B O 1
ATOM 9350 N N . SER B 1 395 ? 20.062 28.172 12.594 1 95.12 395 SER B N 1
ATOM 9351 C CA . SER B 1 395 ? 19.922 29.25 13.57 1 95.12 395 SER B CA 1
ATOM 9352 C C . SER B 1 395 ? 18.703 29.031 14.461 1 95.12 395 SER B C 1
ATOM 9354 O O . SER B 1 395 ? 18.781 29.172 15.68 1 95.12 395 SER B O 1
ATOM 9356 N N . VAL B 1 396 ? 17.609 28.656 13.883 1 96.25 396 VAL B N 1
ATOM 9357 C CA . VAL B 1 396 ? 16.391 28.406 14.625 1 96.25 396 VAL B CA 1
ATOM 9358 C C . VAL B 1 396 ? 16.562 27.188 15.516 1 96.25 396 VAL B C 1
ATOM 9360 O O . VAL B 1 396 ? 16.141 27.188 16.672 1 96.25 396 VAL B O 1
ATOM 9363 N N . GLN B 1 397 ? 17.156 26.125 14.977 1 96.31 397 GLN B N 1
ATOM 9364 C CA . GLN B 1 397 ? 17.359 24.891 15.734 1 96.31 397 GLN B CA 1
ATOM 9365 C C . GLN B 1 397 ? 18.188 25.141 16.984 1 96.31 397 GLN B C 1
ATOM 9367 O O . GLN B 1 397 ? 17.875 24.609 18.062 1 96.31 397 GLN B O 1
ATOM 9372 N N . GLN B 1 398 ? 19.156 25.938 16.844 1 96.56 398 GLN B N 1
ATOM 9373 C CA . GLN B 1 398 ? 20.031 26.25 17.969 1 96.56 398 GLN B CA 1
ATOM 9374 C C . GLN B 1 398 ? 19.266 26.969 19.078 1 96.56 398 GLN B C 1
ATOM 9376 O O . GLN B 1 398 ? 19.344 26.578 20.25 1 96.56 398 GLN B O 1
ATOM 9381 N N . ASN B 1 399 ? 18.578 28.047 18.703 1 97.5 399 ASN B N 1
ATOM 9382 C CA . ASN B 1 399 ? 17.797 28.812 19.688 1 97.5 399 ASN B CA 1
ATOM 9383 C C . ASN B 1 399 ? 16.672 27.984 20.281 1 97.5 399 ASN B C 1
ATOM 9385 O O . ASN B 1 399 ? 16.406 28.062 21.484 1 97.5 399 ASN B O 1
ATOM 9389 N N . PHE B 1 400 ? 16.047 27.234 19.422 1 97.56 400 PHE B N 1
ATOM 9390 C CA . PHE B 1 400 ? 14.938 26.391 19.828 1 97.56 400 PHE B CA 1
ATOM 9391 C C . PHE B 1 400 ? 15.414 25.312 20.797 1 97.56 400 PHE B C 1
ATOM 9393 O O . PHE B 1 400 ? 14.773 25.062 21.828 1 97.56 400 PHE B O 1
ATOM 9400 N N . ASP B 1 401 ? 16.484 24.656 20.484 1 97.12 401 ASP B N 1
ATOM 9401 C CA . ASP B 1 401 ? 17.078 23.641 21.344 1 97.12 401 ASP B CA 1
ATOM 9402 C C . ASP B 1 401 ? 17.469 24.219 22.703 1 97.12 401 ASP B C 1
ATOM 9404 O O . ASP B 1 401 ? 17.266 23.578 23.734 1 97.12 401 ASP B O 1
ATOM 9408 N N . TRP B 1 402 ? 18.031 25.375 22.672 1 97.69 402 TRP B N 1
ATOM 9409 C CA . TRP B 1 402 ? 18.422 26 23.938 1 97.69 402 TRP B CA 1
ATOM 9410 C C . TRP B 1 402 ? 17.219 26.188 24.844 1 97.69 402 TRP B C 1
ATOM 9412 O O . TRP B 1 402 ? 17.281 25.891 26.047 1 97.69 402 TRP B O 1
ATOM 9422 N N . ILE B 1 403 ? 16.141 26.75 24.328 1 97.88 403 ILE B N 1
ATOM 9423 C CA . ILE B 1 403 ? 14.945 27.016 25.109 1 97.88 403 ILE B CA 1
ATOM 9424 C C . ILE B 1 403 ? 14.422 25.719 25.719 1 97.88 403 ILE B C 1
ATOM 9426 O O . ILE B 1 403 ? 14.148 25.641 26.906 1 97.88 403 ILE B O 1
ATOM 9430 N N . LEU B 1 404 ? 14.32 24.703 24.875 1 96.38 404 LEU B N 1
ATOM 9431 C CA . LEU B 1 404 ? 13.703 23.438 25.281 1 96.38 404 LEU B CA 1
ATOM 9432 C C . LEU B 1 404 ? 14.586 22.703 26.281 1 96.38 404 LEU B C 1
ATOM 9434 O O . LEU B 1 404 ? 14.078 22.016 27.188 1 96.38 404 LEU B O 1
ATOM 9438 N N . ASN B 1 405 ? 15.844 22.797 26.109 1 95 405 ASN B N 1
ATOM 9439 C CA . ASN B 1 405 ? 16.781 22.062 26.938 1 95 405 ASN B CA 1
ATOM 9440 C C . ASN B 1 405 ? 17.078 22.797 28.25 1 95 405 ASN B C 1
ATOM 9442 O O . ASN B 1 405 ? 17.234 22.172 29.297 1 95 405 ASN B O 1
ATOM 9446 N N . ASN B 1 406 ? 17.172 24.125 28.188 1 94.56 406 ASN B N 1
ATOM 9447 C CA . ASN B 1 406 ? 17.703 24.875 29.328 1 94.56 406 ASN B CA 1
ATOM 9448 C C . ASN B 1 406 ? 16.594 25.516 30.156 1 94.56 406 ASN B C 1
ATOM 9450 O O . ASN B 1 406 ? 16.812 25.859 31.312 1 94.56 406 ASN B O 1
ATOM 9454 N N . TRP B 1 407 ? 15.492 25.734 29.562 1 96.38 407 TRP B N 1
ATOM 9455 C CA . TRP B 1 407 ? 14.398 26.344 30.328 1 96.38 407 TRP B CA 1
ATOM 9456 C C . TRP B 1 407 ? 13.352 25.297 30.688 1 96.38 407 TRP B C 1
ATOM 9458 O O . TRP B 1 407 ? 12.477 24.984 29.891 1 96.38 407 TRP B O 1
ATOM 9468 N N . LYS B 1 408 ? 13.281 24.906 31.812 1 93.19 408 LYS B N 1
ATOM 9469 C CA . LYS B 1 408 ? 12.508 23.766 32.281 1 93.19 408 LYS B CA 1
ATOM 9470 C C . LYS B 1 408 ? 11.008 23.984 32.094 1 93.19 408 LYS B C 1
ATOM 9472 O O . LYS B 1 408 ? 10.305 23.078 31.625 1 93.19 408 LYS B O 1
ATOM 9477 N N . LEU B 1 409 ? 10.523 25.172 32.344 1 95 409 LEU B N 1
ATOM 9478 C CA . LEU B 1 409 ? 9.086 25.422 32.344 1 95 409 LEU B CA 1
ATOM 9479 C C . LEU B 1 409 ? 8.68 26.062 31.016 1 95 409 LEU B C 1
ATOM 9481 O O . LEU B 1 409 ? 7.766 26.891 30.969 1 95 409 LEU B O 1
ATOM 9485 N N . SER B 1 410 ? 9.352 25.719 29.969 1 96.94 410 SER B N 1
ATOM 9486 C CA . SER B 1 410 ? 9 26.219 28.641 1 96.94 410 SER B CA 1
ATOM 9487 C C . SER B 1 410 ? 8.078 25.25 27.906 1 96.94 410 SER B C 1
ATOM 9489 O O . SER B 1 410 ? 8.164 24.047 28.094 1 96.94 410 SER B O 1
ATOM 9491 N N . ARG B 1 411 ? 7.102 25.797 27.203 1 97.94 411 ARG B N 1
ATOM 9492 C CA . ARG B 1 411 ? 6.23 25.047 26.297 1 97.94 411 ARG B CA 1
ATOM 9493 C C . ARG B 1 411 ? 6.09 25.766 24.969 1 97.94 411 ARG B C 1
ATOM 9495 O O . ARG B 1 411 ? 6.051 27 24.922 1 97.94 411 ARG B O 1
ATOM 9502 N N . VAL B 1 412 ? 6.012 24.984 23.891 1 98.44 412 VAL B N 1
ATOM 9503 C CA . VAL B 1 412 ? 5.777 25.547 22.562 1 98.44 412 VAL B CA 1
ATOM 9504 C C . VAL B 1 412 ? 4.527 24.922 21.953 1 98.44 412 VAL B C 1
ATOM 9506 O O . VAL B 1 412 ? 4.367 23.703 21.969 1 98.44 412 VAL B O 1
ATOM 9509 N N . THR B 1 413 ? 3.664 25.703 21.453 1 98.69 413 THR B N 1
ATOM 9510 C CA . THR B 1 413 ? 2.438 25.234 20.828 1 98.69 413 THR B CA 1
ATOM 9511 C C . THR B 1 413 ? 2.354 25.75 19.375 1 98.69 413 THR B C 1
ATOM 9513 O O . THR B 1 413 ? 2.385 26.953 19.141 1 98.69 413 THR B O 1
ATOM 9516 N N . PHE B 1 414 ? 2.215 24.812 18.469 1 98.69 414 PHE B N 1
ATOM 9517 C CA . PHE B 1 414 ? 2.025 25.141 17.062 1 98.69 414 PHE B CA 1
ATOM 9518 C C . PHE B 1 414 ? 0.558 25.016 16.672 1 98.69 414 PHE B C 1
ATOM 9520 O O . PHE B 1 414 ? -0.115 24.047 17.062 1 98.69 414 PHE B O 1
ATOM 9527 N N . PHE B 1 415 ? 0.06 26.016 15.961 1 98.44 415 PHE B N 1
ATOM 9528 C CA . PHE B 1 415 ? -1.27 25.969 15.359 1 98.44 415 PHE B CA 1
ATOM 9529 C C . PHE B 1 415 ? -1.191 26.156 13.852 1 98.44 415 PHE B C 1
ATOM 9531 O O . PHE B 1 415 ? -0.505 27.047 13.367 1 98.44 415 PHE B O 1
ATOM 9538 N N . GLY B 1 416 ? -1.814 25.25 13.156 1 97.88 416 GLY B N 1
ATOM 9539 C CA . GLY B 1 416 ? -1.917 25.344 11.711 1 97.88 416 GLY B CA 1
ATOM 9540 C C . GLY B 1 416 ? -3.309 25.047 11.188 1 97.88 416 GLY B C 1
ATOM 9541 O O . GLY B 1 416 ? -4.004 24.172 11.727 1 97.88 416 GLY B O 1
ATOM 9542 N N . LYS B 1 417 ? -3.693 25.75 10.133 1 97.56 417 LYS B N 1
ATOM 9543 C CA . LYS B 1 417 ? -4.961 25.469 9.461 1 97.56 417 LYS B CA 1
ATOM 9544 C C . LYS B 1 417 ? -4.891 24.156 8.672 1 97.56 417 LYS B C 1
ATOM 9546 O O . LYS B 1 417 ? -3.898 23.891 7.984 1 97.56 417 LYS B O 1
ATOM 9551 N N . LEU B 1 418 ? -5.91 23.422 8.773 1 97.75 418 LEU B N 1
ATOM 9552 C CA . LEU B 1 418 ? -5.945 22.172 8.016 1 97.75 418 LEU B CA 1
ATOM 9553 C C . LEU B 1 418 ? -6.113 22.438 6.523 1 97.75 418 LEU B C 1
ATOM 9555 O O . LEU B 1 418 ? -5.367 21.906 5.703 1 97.75 418 LEU B O 1
ATOM 9559 N N . TYR B 1 419 ? -7.18 23.156 6.203 1 96.56 419 TYR B N 1
ATOM 9560 C CA . TYR B 1 419 ? -7.484 23.5 4.82 1 96.56 419 TYR B CA 1
ATOM 9561 C C . TYR B 1 419 ? -6.773 24.781 4.402 1 96.56 419 TYR B C 1
ATOM 9563 O O . TYR B 1 419 ? -7.059 25.859 4.926 1 96.56 419 TYR B O 1
ATOM 9571 N N . ASP B 1 420 ? -5.891 24.625 3.471 1 94.25 420 ASP B N 1
ATOM 9572 C CA . ASP B 1 420 ? -5.035 25.734 3.094 1 94.25 420 ASP B CA 1
ATOM 9573 C C . ASP B 1 420 ? -4.723 25.719 1.601 1 94.25 420 ASP B C 1
ATOM 9575 O O . ASP B 1 420 ? -5.023 24.734 0.915 1 94.25 420 ASP B O 1
ATOM 9579 N N . ASN B 1 421 ? -4.211 26.812 1.146 1 92.19 421 ASN B N 1
ATOM 9580 C CA . ASN B 1 421 ? -3.854 26.906 -0.266 1 92.19 421 ASN B CA 1
ATOM 9581 C C . ASN B 1 421 ? -2.342 27 -0.457 1 92.19 421 ASN B C 1
ATOM 9583 O O . ASN B 1 421 ? -1.841 26.828 -1.568 1 92.19 421 ASN B O 1
ATOM 9587 N N . PHE B 1 422 ? -1.61 27.234 0.592 1 93.19 422 PHE B N 1
ATOM 9588 C CA . PHE B 1 422 ? -0.218 27.641 0.447 1 93.19 422 PHE B CA 1
ATOM 9589 C C . PHE B 1 422 ? 0.716 26.609 1.074 1 93.19 422 PHE B C 1
ATOM 9591 O O . PHE B 1 422 ? 1.373 25.844 0.364 1 93.19 422 PHE B O 1
ATOM 9598 N N . MET B 1 423 ? 0.623 26.422 2.379 1 94.25 423 MET B N 1
ATOM 9599 C CA . MET B 1 423 ? 1.509 25.484 3.064 1 94.25 423 MET B CA 1
ATOM 9600 C C . MET B 1 423 ? 0.715 24.328 3.676 1 94.25 423 MET B C 1
ATOM 9602 O O . MET B 1 423 ? -0.418 24.516 4.121 1 94.25 423 MET B O 1
ATOM 9606 N N . THR B 1 424 ? 1.355 23.156 3.736 1 94.25 424 THR B N 1
ATOM 9607 C CA . THR B 1 424 ? 0.706 21.984 4.332 1 94.25 424 THR B CA 1
ATOM 9608 C C . THR B 1 424 ? 0.685 22.109 5.852 1 94.25 424 THR B C 1
ATOM 9610 O O . THR B 1 424 ? 1.432 22.891 6.434 1 94.25 424 THR B O 1
ATOM 9613 N N . VAL B 1 425 ? -0.128 21.359 6.477 1 96.19 425 VAL B N 1
ATOM 9614 C CA . VAL B 1 425 ? -0.246 21.391 7.93 1 96.19 425 VAL B CA 1
ATOM 9615 C C . VAL B 1 425 ? 1.059 20.906 8.562 1 96.19 425 VAL B C 1
ATOM 9617 O O . VAL B 1 425 ? 1.463 21.406 9.617 1 96.19 425 VAL B O 1
ATOM 9620 N N . THR B 1 426 ? 1.742 19.953 7.941 1 94.31 426 THR B N 1
ATOM 9621 C CA . THR B 1 426 ? 2.982 19.438 8.508 1 94.31 426 THR B CA 1
ATOM 9622 C C . THR B 1 426 ? 4.07 20.516 8.5 1 94.31 426 THR B C 1
ATOM 9624 O O . THR B 1 426 ? 4.883 20.578 9.422 1 94.31 426 THR B O 1
ATOM 9627 N N . GLN B 1 427 ? 4.066 21.297 7.492 1 93.44 427 GLN B N 1
ATOM 9628 C CA . GLN B 1 427 ? 5.023 22.391 7.414 1 93.44 427 GLN B CA 1
ATOM 9629 C C . GLN B 1 427 ? 4.746 23.438 8.492 1 93.44 427 GLN B C 1
ATOM 9631 O O . GLN B 1 427 ? 5.668 23.891 9.18 1 93.44 427 GLN B O 1
ATOM 9636 N N . LYS B 1 428 ? 3.555 23.734 8.656 1 97.31 428 LYS B N 1
ATOM 9637 C CA . LYS B 1 428 ? 3.146 24.766 9.594 1 97.31 428 LYS B CA 1
ATOM 9638 C C . LYS B 1 428 ? 3.34 24.312 11.039 1 97.31 428 LYS B C 1
ATOM 9640 O O . LYS B 1 428 ? 3.598 25.125 11.922 1 97.31 428 LYS B O 1
ATOM 9645 N N . LEU B 1 429 ? 3.213 23.031 11.258 1 97.94 429 LEU B N 1
ATOM 9646 C CA . LEU B 1 429 ? 3.326 22.484 12.602 1 97.94 429 LEU B CA 1
ATOM 9647 C C . LEU B 1 429 ? 4.758 22.047 12.898 1 97.94 429 LEU B C 1
ATOM 9649 O O . LEU B 1 429 ? 5.039 21.5 13.969 1 97.94 429 LEU B O 1
ATOM 9653 N N . ALA B 1 430 ? 5.664 22.234 11.984 1 95.94 430 ALA B N 1
ATOM 9654 C CA . ALA B 1 430 ? 7.062 21.844 12.156 1 95.94 430 ALA B CA 1
ATOM 9655 C C . ALA B 1 430 ? 7.176 20.391 12.617 1 95.94 430 ALA B C 1
ATOM 9657 O O . ALA B 1 430 ? 7.82 20.109 13.633 1 95.94 430 ALA B O 1
ATOM 9658 N N . ILE B 1 431 ? 6.672 19.547 11.836 1 94.62 431 ILE B N 1
ATOM 9659 C CA . ILE B 1 431 ? 6.488 18.156 12.234 1 94.62 431 ILE B CA 1
ATOM 9660 C C . ILE B 1 431 ? 7.848 17.484 12.391 1 94.62 431 ILE B C 1
ATOM 9662 O O . ILE B 1 431 ? 7.98 16.5 13.133 1 94.62 431 ILE B O 1
ATOM 9666 N N . ASP B 1 432 ? 8.875 17.953 11.773 1 92.19 432 ASP B N 1
ATOM 9667 C CA . ASP B 1 432 ? 10.195 17.344 11.812 1 92.19 432 ASP B CA 1
ATOM 9668 C C . ASP B 1 432 ? 10.906 17.672 13.125 1 92.19 432 ASP B C 1
ATOM 9670 O O . ASP B 1 432 ? 11.906 17.031 13.469 1 92.19 432 ASP B O 1
ATOM 9674 N N . TYR B 1 433 ? 10.422 18.688 13.82 1 94.31 433 TYR B N 1
ATOM 9675 C CA . TYR B 1 433 ? 10.953 19.031 15.133 1 94.31 433 TYR B CA 1
ATOM 9676 C C . TYR B 1 433 ? 10.281 18.219 16.234 1 94.31 433 TYR B C 1
ATOM 9678 O O . TYR B 1 433 ? 9.078 18.359 16.469 1 94.31 433 TYR B O 1
ATOM 9686 N N . THR B 1 434 ? 11.078 17.422 16.969 1 92.38 434 THR B N 1
ATOM 9687 C CA . THR B 1 434 ? 10.453 16.531 17.938 1 92.38 434 THR B CA 1
ATOM 9688 C C . THR B 1 434 ? 10.984 16.812 19.344 1 92.38 434 THR B C 1
ATOM 9690 O O . THR B 1 434 ? 12.195 16.891 19.547 1 92.38 434 THR B O 1
ATOM 9693 N N . HIS B 1 435 ? 10.133 17 20.25 1 94.56 435 HIS B N 1
ATOM 9694 C CA . HIS B 1 435 ? 10.383 17.203 21.672 1 94.56 435 HIS B CA 1
ATOM 9695 C C . HIS B 1 435 ? 9.102 17.062 22.484 1 94.56 435 HIS B C 1
ATOM 9697 O O . HIS B 1 435 ? 8.031 17.484 22.047 1 94.56 435 HIS B O 1
ATOM 9703 N N . PRO B 1 436 ? 9.156 16.5 23.641 1 92.75 436 PRO B N 1
ATOM 9704 C CA . PRO B 1 436 ? 7.934 16.312 24.438 1 92.75 436 PRO B CA 1
ATOM 9705 C C . PRO B 1 436 ? 7.27 17.625 24.812 1 92.75 436 PRO B C 1
ATOM 9707 O O . PRO B 1 436 ? 6.062 17.672 25.062 1 92.75 436 PRO B O 1
ATOM 9710 N N . LYS B 1 437 ? 7.984 18.781 24.859 1 96.19 437 LYS B N 1
ATOM 9711 C CA . LYS B 1 437 ? 7.457 20.094 25.266 1 96.19 437 LYS B CA 1
ATOM 9712 C C . LYS B 1 437 ? 6.746 20.781 24.109 1 96.19 437 LYS B C 1
ATOM 9714 O O . LYS B 1 437 ? 6.207 21.875 24.266 1 96.19 437 LYS B O 1
ATOM 9719 N N . ILE B 1 438 ? 6.695 20.156 22.938 1 97.19 438 ILE B N 1
ATOM 9720 C CA . ILE B 1 438 ? 6.059 20.734 21.75 1 97.19 438 ILE B CA 1
ATOM 9721 C C . ILE B 1 438 ? 4.648 20.172 21.594 1 97.19 438 ILE B C 1
ATOM 9723 O O . ILE B 1 438 ? 4.461 18.953 21.547 1 97.19 438 ILE B O 1
ATOM 9727 N N . PHE B 1 439 ? 3.695 21.062 21.562 1 97.69 439 PHE B N 1
ATOM 9728 C CA . PHE B 1 439 ? 2.309 20.703 21.297 1 97.69 439 PHE B CA 1
ATOM 9729 C C . PHE B 1 439 ? 1.892 21.141 19.891 1 97.69 439 PHE B C 1
ATOM 9731 O O . PHE B 1 439 ? 2.279 22.219 19.438 1 97.69 439 PHE B O 1
ATOM 9738 N N . ARG B 1 440 ? 1.163 20.297 19.297 1 98.25 440 ARG B N 1
ATOM 9739 C CA . ARG B 1 440 ? 0.707 20.594 17.938 1 98.25 440 ARG B CA 1
ATOM 9740 C C . ARG B 1 440 ? -0.812 20.484 17.844 1 98.25 440 ARG B C 1
ATOM 9742 O O . ARG B 1 440 ? -1.41 19.547 18.375 1 98.25 440 ARG B O 1
ATOM 9749 N N . HIS B 1 441 ? -1.408 21.5 17.172 1 98.69 441 HIS B N 1
ATOM 9750 C CA . HIS B 1 441 ? -2.854 21.516 16.984 1 98.69 441 HIS B CA 1
ATOM 9751 C C . HIS B 1 441 ? -3.217 21.938 15.57 1 98.69 441 HIS B C 1
ATOM 9753 O O . HIS B 1 441 ? -2.512 22.734 14.945 1 98.69 441 HIS B O 1
ATOM 9759 N N . ILE B 1 442 ? -4.285 21.359 15.062 1 98.56 442 ILE B N 1
ATOM 9760 C CA . ILE B 1 442 ? -4.844 21.719 13.766 1 98.56 442 ILE B CA 1
ATOM 9761 C C . ILE B 1 442 ? -6.16 22.469 13.953 1 98.56 442 ILE B C 1
ATOM 9763 O O . ILE B 1 442 ? -7.035 22.016 14.703 1 98.56 442 ILE B O 1
ATOM 9767 N N . TRP B 1 443 ? -6.195 23.609 13.391 1 98.38 443 TRP B N 1
ATOM 9768 C CA . TRP B 1 443 ? -7.426 24.391 13.383 1 98.38 443 TRP B CA 1
ATOM 9769 C C . TRP B 1 443 ? -8.25 24.094 12.133 1 98.38 443 TRP B C 1
ATOM 9771 O O . TRP B 1 443 ? -7.77 24.281 11.008 1 98.38 443 TRP B O 1
ATOM 9781 N N . CYS B 1 444 ? -9.484 23.656 12.305 1 97.75 444 CYS B N 1
ATOM 9782 C CA . CYS B 1 444 ? -10.359 23.297 11.195 1 97.75 444 CYS B CA 1
ATOM 9783 C C . CYS B 1 444 ? -11.547 24.25 11.102 1 97.75 444 CYS B C 1
ATOM 9785 O O . CYS B 1 444 ? -12.398 24.281 11.992 1 97.75 444 CYS B O 1
ATOM 9787 N N . SER B 1 445 ? -11.625 24.922 10.047 1 95.5 445 SER B N 1
ATOM 9788 C CA . SER B 1 445 ? -12.758 25.797 9.797 1 95.5 445 SER B CA 1
ATOM 9789 C C . SER B 1 445 ? -13.977 25.016 9.312 1 95.5 445 SER B C 1
ATOM 9791 O O . SER B 1 445 ? -13.875 24.234 8.352 1 95.5 445 SER B O 1
ATOM 9793 N N . GLY B 1 446 ? -15.07 25.234 9.891 1 95.19 446 GLY B N 1
ATOM 9794 C CA . GLY B 1 446 ? -16.297 24.594 9.453 1 95.19 446 GLY B CA 1
ATOM 9795 C C . GLY B 1 446 ? -16.719 24.984 8.055 1 95.19 446 GLY B C 1
ATOM 9796 O O . GLY B 1 446 ? -17.375 24.203 7.359 1 95.19 446 GLY B O 1
ATOM 9797 N N . LYS B 1 447 ? -16.266 26.094 7.672 1 91.69 447 LYS B N 1
ATOM 9798 C CA . LYS B 1 447 ? -16.594 26.609 6.344 1 91.69 447 LYS B CA 1
ATOM 9799 C C . LYS B 1 447 ? -16.172 25.625 5.258 1 91.69 447 LYS B C 1
ATOM 9801 O O . LYS B 1 447 ? -16.859 25.469 4.246 1 91.69 447 LYS B O 1
ATOM 9806 N N . TYR B 1 448 ? -15.102 25 5.461 1 93.5 448 TYR B N 1
ATOM 9807 C CA . TYR B 1 448 ? -14.547 24.109 4.445 1 93.5 448 TYR B CA 1
ATOM 9808 C C . TYR B 1 448 ? -14.992 22.672 4.664 1 93.5 448 TYR B C 1
ATOM 9810 O O . TYR B 1 448 ? -14.609 21.781 3.908 1 93.5 448 TYR B O 1
ATOM 9818 N N . MET B 1 449 ? -15.828 22.453 5.652 1 93.81 449 MET B N 1
ATOM 9819 C CA . MET B 1 449 ? -16.375 21.125 5.941 1 93.81 449 MET B CA 1
ATOM 9820 C C . MET B 1 449 ? -17.844 21.047 5.555 1 93.81 449 MET B C 1
ATOM 9822 O O . MET B 1 449 ? -18.562 20.141 5.984 1 93.81 449 MET B O 1
ATOM 9826 N N . GLY B 1 450 ? -18.266 22.062 4.883 1 88.81 450 GLY B N 1
ATOM 9827 C CA . GLY B 1 450 ? -19.641 22.047 4.41 1 88.81 450 GLY B CA 1
ATOM 9828 C C . GLY B 1 450 ? -20.609 22.719 5.363 1 88.81 450 GLY B C 1
ATOM 9829 O O . GLY B 1 450 ? -21.828 22.641 5.184 1 88.81 450 GLY B O 1
ATOM 9830 N N . ILE B 1 451 ? -20.125 23.375 6.375 1 93.44 451 ILE B N 1
ATOM 9831 C CA . ILE B 1 451 ? -20.953 24.109 7.324 1 93.44 451 ILE B CA 1
ATOM 9832 C C . ILE B 1 451 ? -21.094 25.562 6.898 1 93.44 451 ILE B C 1
ATOM 9834 O O . ILE B 1 451 ? -20.219 26.375 7.191 1 93.44 451 ILE B O 1
ATOM 9838 N N . ASP B 1 452 ? -22.172 25.891 6.285 1 90.75 452 ASP B N 1
ATOM 9839 C CA . ASP B 1 452 ? -22.438 27.25 5.809 1 90.75 452 ASP B CA 1
ATOM 9840 C C . ASP B 1 452 ? -23.344 28 6.77 1 90.75 452 ASP B C 1
ATOM 9842 O O . ASP B 1 452 ? -24.562 27.781 6.785 1 90.75 452 ASP B O 1
ATOM 9846 N N . THR B 1 453 ? -22.812 28.953 7.477 1 91.38 453 THR B N 1
ATOM 9847 C CA . THR B 1 453 ? -23.562 29.672 8.508 1 91.38 453 THR B CA 1
ATOM 9848 C C . THR B 1 453 ? -24.484 30.719 7.879 1 91.38 453 THR B C 1
ATOM 9850 O O . THR B 1 453 ? -25.312 31.312 8.57 1 91.38 453 THR B O 1
ATOM 9853 N N . LYS B 1 454 ? -24.422 30.875 6.582 1 89.69 454 LYS B N 1
ATOM 9854 C CA . LYS B 1 454 ? -25.375 31.719 5.871 1 89.69 454 LYS B CA 1
ATOM 9855 C C . LYS B 1 454 ? -26.75 31.062 5.816 1 89.69 454 LYS B C 1
ATOM 9857 O O . LYS B 1 454 ? -27.766 31.75 5.711 1 89.69 454 LYS B O 1
ATOM 9862 N N . LYS B 1 455 ? -26.672 29.781 5.848 1 89.5 455 LYS B N 1
ATOM 9863 C CA . LYS B 1 455 ? -27.906 28.984 5.816 1 89.5 455 LYS B CA 1
ATOM 9864 C C . LYS B 1 455 ? -28.062 28.172 7.094 1 89.5 455 LYS B C 1
ATOM 9866 O O . LYS B 1 455 ? -27.969 26.938 7.066 1 89.5 455 LYS B O 1
ATOM 9871 N N . PRO B 1 456 ? -28.406 28.875 8.133 1 89.75 456 PRO B N 1
ATOM 9872 C CA . PRO B 1 456 ? -28.453 28.188 9.43 1 89.75 456 PRO B CA 1
ATOM 9873 C C . PRO B 1 456 ? -29.516 27.094 9.477 1 89.75 456 PRO B C 1
ATOM 9875 O O . PRO B 1 456 ? -29.406 26.172 10.289 1 89.75 456 PRO B O 1
ATOM 9878 N N . GLU B 1 457 ? -30.484 27.094 8.617 1 86.12 457 GLU B N 1
ATOM 9879 C CA . GLU B 1 457 ? -31.531 26.078 8.562 1 86.12 457 GLU B CA 1
ATOM 9880 C C . GLU B 1 457 ? -30.953 24.734 8.141 1 86.12 457 GLU B C 1
ATOM 9882 O O . GLU B 1 457 ? -31.469 23.688 8.539 1 86.12 457 GLU B O 1
ATOM 9887 N N . GLU B 1 458 ? -29.922 24.797 7.438 1 86.5 458 GLU B N 1
ATOM 9888 C CA . GLU B 1 458 ? -29.359 23.578 6.871 1 86.5 458 GLU B CA 1
ATOM 9889 C C . GLU B 1 458 ? -28.391 22.922 7.84 1 86.5 458 GLU B C 1
ATOM 9891 O O . GLU B 1 458 ? -28.031 21.75 7.672 1 86.5 458 GLU B O 1
ATOM 9896 N N . ILE B 1 459 ? -27.859 23.656 8.859 1 87.12 459 ILE B N 1
ATOM 9897 C CA . ILE B 1 459 ? -26.844 23.109 9.758 1 87.12 459 ILE B CA 1
ATOM 9898 C C . ILE B 1 459 ? -27.469 22.781 11.109 1 87.12 459 ILE B C 1
ATOM 9900 O O . ILE B 1 459 ? -26.766 22.625 12.109 1 87.12 459 ILE B O 1
ATOM 9904 N N . GLU B 1 460 ? -28.734 22.578 11.25 1 82.06 460 GLU B N 1
ATOM 9905 C CA . GLU B 1 460 ? -29.5 22.094 12.398 1 82.06 460 GLU B CA 1
ATOM 9906 C C . GLU B 1 460 ? -29.297 23 13.617 1 82.06 460 GLU B C 1
ATOM 9908 O O . GLU B 1 460 ? -29.172 22.5 14.742 1 82.06 460 GLU B O 1
ATOM 9913 N N . LEU B 1 461 ? -28.969 24.281 13.422 1 87.25 461 LEU B N 1
ATOM 9914 C CA . LEU B 1 461 ? -28.953 25.234 14.516 1 87.25 461 LEU B CA 1
ATOM 9915 C C . LEU B 1 461 ? -30.375 25.609 14.938 1 87.25 461 LEU B C 1
ATOM 9917 O O . LEU B 1 461 ? -31.25 25.75 14.094 1 87.25 461 LEU B O 1
ATOM 9921 N N . PRO B 1 462 ? -30.609 25.625 16.203 1 86 462 PRO B N 1
ATOM 9922 C CA . PRO B 1 462 ? -31.938 26.078 16.641 1 86 462 PRO B CA 1
ATOM 9923 C C . PRO B 1 462 ? -32.156 27.578 16.422 1 86 462 PRO B C 1
ATOM 9925 O O . PRO B 1 462 ? -31.219 28.375 16.625 1 86 462 PRO B O 1
ATOM 9928 N N . ASP B 1 463 ? -33.281 27.891 15.906 1 88.94 463 ASP B N 1
ATOM 9929 C CA . ASP B 1 463 ? -33.594 29.297 15.742 1 88.94 463 ASP B CA 1
ATOM 9930 C C . ASP B 1 463 ? -34.125 29.906 17.031 1 88.94 463 ASP B C 1
ATOM 9932 O O . ASP B 1 463 ? -35.344 29.906 17.266 1 88.94 463 ASP B O 1
ATOM 9936 N N . ILE B 1 464 ? -33.344 30.391 17.891 1 87.94 464 ILE B N 1
ATOM 9937 C CA . ILE B 1 464 ? -33.719 30.891 19.203 1 87.94 464 ILE B CA 1
ATOM 9938 C C . ILE B 1 464 ? -33.719 32.406 19.203 1 87.94 464 ILE B C 1
ATOM 9940 O O . ILE B 1 464 ? -33.031 33.031 18.391 1 87.94 464 ILE B O 1
ATOM 9944 N N . HIS B 1 465 ? -34.562 32.875 20.109 1 88 465 HIS B N 1
ATOM 9945 C CA . HIS B 1 465 ? -34.531 34.312 20.312 1 88 465 HIS B CA 1
ATOM 9946 C C . HIS B 1 465 ? -33.25 34.75 21.062 1 88 465 HIS B C 1
ATOM 9948 O O . HIS B 1 465 ? -32.938 34.188 22.109 1 88 465 HIS B O 1
ATOM 9954 N N . LEU B 1 466 ? -32.531 35.688 20.422 1 82.62 466 LEU B N 1
ATOM 9955 C CA . LEU B 1 466 ? -31.281 36.156 20.984 1 82.62 466 LEU B CA 1
ATOM 9956 C C . LEU B 1 466 ? -31.516 37.375 21.875 1 82.62 466 LEU B C 1
ATOM 9958 O O . LEU B 1 466 ? -31.953 38.406 21.391 1 82.62 466 LEU B O 1
ATOM 9962 N N . GLU B 1 467 ? -31.5 37.219 23.156 1 72.12 467 GLU B N 1
ATOM 9963 C CA . GLU B 1 467 ? -31.578 38.375 24.047 1 72.12 467 GLU B CA 1
ATOM 9964 C C . GLU B 1 467 ? -30.312 39.219 23.969 1 72.12 467 GLU B C 1
ATOM 9966 O O . GLU B 1 467 ? -30.359 40.469 24.031 1 72.12 467 GLU B O 1
ATOM 9971 N N . SER B 1 468 ? -29.188 38.5 23.828 1 72.75 468 SER B N 1
ATOM 9972 C CA . SER B 1 468 ? -27.891 39.125 23.656 1 72.75 468 SER B CA 1
ATOM 9973 C C . SER B 1 468 ? -27.078 38.438 22.562 1 72.75 468 SER B C 1
ATOM 9975 O O . SER B 1 468 ? -27.438 37.344 22.125 1 72.75 468 SER B O 1
ATOM 9977 N N . LEU B 1 469 ? -26.172 39.156 22.109 1 76.81 469 LEU B N 1
ATOM 9978 C CA . LEU B 1 469 ? -25.375 38.594 21.031 1 76.81 469 LEU B CA 1
ATOM 9979 C C . LEU B 1 469 ? -24.422 37.531 21.562 1 76.81 469 LEU B C 1
ATOM 9981 O O . LEU B 1 469 ? -23.5 37.125 20.859 1 76.81 469 LEU B O 1
ATOM 9985 N N . LYS B 1 470 ? -24.641 37.094 22.688 1 78.38 470 LYS B N 1
ATOM 9986 C CA . LYS B 1 470 ? -23.859 36 23.203 1 78.38 470 LYS B CA 1
ATOM 9987 C C . LYS B 1 470 ? -24.594 34.656 23.031 1 78.38 470 LYS B C 1
ATOM 9989 O O . LYS B 1 470 ? -25.562 34.375 23.734 1 78.38 470 LYS B O 1
ATOM 9994 N N . PHE B 1 471 ? -24.047 33.906 22.062 1 83.81 471 PHE B N 1
ATOM 9995 C CA . PHE B 1 471 ? -24.656 32.625 21.75 1 83.81 471 PHE B CA 1
ATOM 9996 C C . PHE B 1 471 ? -23.609 31.531 21.562 1 83.81 471 PHE B C 1
ATOM 9998 O O . PHE B 1 471 ? -22.547 31.781 20.984 1 83.81 471 PHE B O 1
ATOM 10005 N N . ASP B 1 472 ? -23.797 30.422 22.203 1 86.5 472 ASP B N 1
ATOM 10006 C CA . ASP B 1 472 ? -22.891 29.297 22.047 1 86.5 472 ASP B CA 1
ATOM 10007 C C . ASP B 1 472 ? -23.656 28 21.781 1 86.5 472 ASP B C 1
ATOM 10009 O O . ASP B 1 472 ? -24.719 27.781 22.375 1 86.5 472 ASP B O 1
ATOM 10013 N N . SER B 1 473 ? -23.141 27.266 20.828 1 88.75 473 SER B N 1
ATOM 10014 C CA . SER B 1 473 ? -23.719 25.969 20.5 1 88.75 473 SER B CA 1
ATOM 10015 C C . SER B 1 473 ? -22.703 25.062 19.812 1 88.75 473 SER B C 1
ATOM 10017 O O . SER B 1 473 ? -21.547 25.438 19.641 1 88.75 473 SER B O 1
ATOM 10019 N N . GLU B 1 474 ? -23.109 23.859 19.625 1 90.12 474 GLU B N 1
ATOM 10020 C CA . GLU B 1 474 ? -22.297 22.891 18.891 1 90.12 474 GLU B CA 1
ATOM 10021 C C . GLU B 1 474 ? -23 22.422 17.625 1 90.12 474 GLU B C 1
ATOM 10023 O O . GLU B 1 474 ? -24.219 22.281 17.609 1 90.12 474 GLU B O 1
ATOM 10028 N N . ILE B 1 475 ? -22.188 22.281 16.625 1 93.62 475 ILE B N 1
ATOM 10029 C CA . ILE B 1 475 ? -22.734 21.828 15.344 1 93.62 475 ILE B CA 1
ATOM 10030 C C . ILE B 1 475 ? -22.109 20.469 14.977 1 93.62 475 ILE B C 1
ATOM 10032 O O . ILE B 1 475 ? -20.906 20.281 15.117 1 93.62 475 ILE B O 1
ATOM 10036 N N . LYS B 1 476 ? -22.969 19.609 14.484 1 93.25 476 LYS B N 1
ATOM 10037 C CA . LYS B 1 476 ? -22.484 18.312 14.023 1 93.25 476 LYS B CA 1
ATOM 10038 C C . LYS B 1 476 ? -21.719 18.438 12.711 1 93.25 476 LYS B C 1
ATOM 10040 O O . LYS B 1 476 ? -22.109 19.203 11.828 1 93.25 476 LYS B O 1
ATOM 10045 N N . ILE B 1 477 ? -20.609 17.75 12.609 1 95.69 477 ILE B N 1
ATOM 10046 C CA . ILE B 1 477 ? -19.844 17.719 11.367 1 95.69 477 ILE B CA 1
ATOM 10047 C C . ILE B 1 477 ? -20.562 16.844 10.344 1 95.69 477 ILE B C 1
ATOM 10049 O O . ILE B 1 477 ? -20.969 15.711 10.656 1 95.69 477 ILE B O 1
ATOM 10053 N N . PRO B 1 478 ? -20.719 17.344 9.164 1 95.25 478 PRO B N 1
ATOM 10054 C CA . PRO B 1 478 ? -21.344 16.5 8.133 1 95.25 478 PRO B CA 1
ATOM 10055 C C . PRO B 1 478 ? -20.609 15.172 7.938 1 95.25 478 PRO B C 1
ATOM 10057 O O . PRO B 1 478 ? -19.391 15.125 7.957 1 95.25 478 PRO B O 1
ATOM 10060 N N . GLU B 1 479 ? -21.359 14.141 7.656 1 94.81 479 GLU B N 1
ATOM 10061 C CA . GLU B 1 479 ? -20.812 12.789 7.551 1 94.81 479 GLU B CA 1
ATOM 10062 C C . GLU B 1 479 ? -19.844 12.672 6.383 1 94.81 479 GLU B C 1
ATOM 10064 O O . GLU B 1 479 ? -18.859 11.922 6.453 1 94.81 479 GLU B O 1
ATOM 10069 N N . ASN B 1 480 ? -20.094 13.406 5.348 1 95.94 480 ASN B N 1
ATOM 10070 C CA . ASN B 1 480 ? -19.281 13.297 4.145 1 95.94 480 ASN B CA 1
ATOM 10071 C C . ASN B 1 480 ? -17.906 13.938 4.336 1 95.94 480 ASN B C 1
ATOM 10073 O O . ASN B 1 480 ? -17.062 13.891 3.438 1 95.94 480 ASN B O 1
ATOM 10077 N N . ARG B 1 481 ? -17.703 14.602 5.523 1 97.12 481 ARG B N 1
ATOM 10078 C CA . ARG B 1 481 ? -16.406 15.227 5.785 1 97.12 481 ARG B CA 1
ATOM 10079 C C . ARG B 1 481 ? -15.797 14.711 7.086 1 97.12 481 ARG B C 1
ATOM 10081 O O . ARG B 1 481 ? -14.672 15.07 7.438 1 97.12 481 ARG B O 1
ATOM 10088 N N . LEU B 1 482 ? -16.484 13.891 7.781 1 97.69 482 LEU B N 1
ATOM 10089 C CA . LEU B 1 482 ? -16.141 13.461 9.133 1 97.69 482 LEU B CA 1
ATOM 10090 C C . LEU B 1 482 ? -14.836 12.664 9.133 1 97.69 482 LEU B C 1
ATOM 10092 O O . LEU B 1 482 ? -14.055 12.742 10.094 1 97.69 482 LEU B O 1
ATOM 10096 N N . PHE B 1 483 ? -14.555 11.875 8.062 1 98 483 PHE B N 1
ATOM 10097 C CA . PHE B 1 483 ? -13.375 11.023 7.977 1 98 483 PHE B CA 1
ATOM 10098 C C . PHE B 1 483 ? -12.102 11.836 8.18 1 98 483 PHE B C 1
ATOM 10100 O O . PHE B 1 483 ? -11.195 11.414 8.906 1 98 483 PHE B O 1
ATOM 10107 N N . GLU B 1 484 ? -12 13.047 7.52 1 98.25 484 GLU B N 1
ATOM 10108 C CA . GLU B 1 484 ? -10.82 13.898 7.59 1 98.25 484 GLU B CA 1
ATOM 10109 C C . GLU B 1 484 ? -10.484 14.258 9.039 1 98.25 484 GLU B C 1
ATOM 10111 O O . GLU B 1 484 ? -9.328 14.156 9.453 1 98.25 484 GLU B O 1
ATOM 10116 N N . ILE B 1 485 ? -11.461 14.539 9.75 1 97.94 485 ILE B N 1
ATOM 10117 C CA . ILE B 1 485 ? -11.32 15.031 11.117 1 97.94 485 ILE B CA 1
ATOM 10118 C C . ILE B 1 485 ? -10.93 13.891 12.047 1 97.94 485 ILE B C 1
ATOM 10120 O O . ILE B 1 485 ? -10.023 14.039 12.875 1 97.94 485 ILE B O 1
ATOM 10124 N N . ILE B 1 486 ? -11.602 12.773 11.867 1 97.62 486 ILE B N 1
ATOM 10125 C CA . ILE B 1 486 ? -11.328 11.617 12.719 1 97.62 486 ILE B CA 1
ATOM 10126 C C . ILE B 1 486 ? -9.914 11.109 12.453 1 97.62 486 ILE B C 1
ATOM 10128 O O . ILE B 1 486 ? -9.148 10.867 13.391 1 97.62 486 ILE B O 1
ATOM 10132 N N . PHE B 1 487 ? -9.625 10.945 11.25 1 98 487 PHE B N 1
ATOM 10133 C CA . PHE B 1 487 ? -8.344 10.375 10.867 1 98 487 PHE B CA 1
ATOM 10134 C C . PHE B 1 487 ? -7.195 11.281 11.305 1 98 487 PHE B C 1
ATOM 10136 O O . PHE B 1 487 ? -6.273 10.836 11.992 1 98 487 PHE B O 1
ATOM 10143 N N . LEU B 1 488 ? -7.23 12.602 10.938 1 98.12 488 LEU B N 1
ATOM 10144 C CA . LEU B 1 488 ? -6.168 13.539 11.289 1 98.12 488 LEU B CA 1
ATOM 10145 C C . LEU B 1 488 ? -6.117 13.766 12.797 1 98.12 488 LEU B C 1
ATOM 10147 O O . LEU B 1 488 ? -5.039 13.953 13.359 1 98.12 488 LEU B O 1
ATOM 10151 N N . GLY B 1 489 ? -7.273 13.797 13.43 1 97.38 489 GLY B N 1
ATOM 10152 C CA . GLY B 1 489 ? -7.309 13.922 14.875 1 97.38 489 GLY B CA 1
ATOM 10153 C C . GLY B 1 489 ? -6.555 12.812 15.594 1 97.38 489 GLY B C 1
ATOM 10154 O O . GLY B 1 489 ? -5.809 13.07 16.531 1 97.38 489 GLY B O 1
ATOM 10155 N N . ASN B 1 490 ? -6.781 11.609 15.117 1 97.31 490 ASN B N 1
ATOM 10156 C CA . ASN B 1 490 ? -6.102 10.469 15.719 1 97.31 490 ASN B CA 1
ATOM 10157 C C . ASN B 1 490 ? -4.602 10.492 15.43 1 97.31 490 ASN B C 1
ATOM 10159 O O . ASN B 1 490 ? -3.795 10.156 16.297 1 97.31 490 ASN B O 1
ATOM 10163 N N . LEU B 1 491 ? -4.266 10.836 14.234 1 97 491 LEU B N 1
ATOM 10164 C CA . LEU B 1 491 ? -2.859 10.922 13.859 1 97 491 LEU B CA 1
ATOM 10165 C C . LEU B 1 491 ? -2.129 11.953 14.719 1 97 491 LEU B C 1
ATOM 10167 O O . LEU B 1 491 ? -1.054 11.672 15.258 1 97 491 LEU B O 1
ATOM 10171 N N . LEU B 1 492 ? -2.721 13.086 14.836 1 97.5 492 LEU B N 1
ATOM 10172 C CA . LEU B 1 492 ? -2.09 14.164 15.586 1 97.5 492 LEU B CA 1
ATOM 10173 C C . LEU B 1 492 ? -2.045 13.828 17.078 1 97.5 492 LEU B C 1
ATOM 10175 O O . LEU B 1 492 ? -1.076 14.164 17.766 1 97.5 492 LEU B O 1
ATOM 10179 N N . LEU B 1 493 ? -3.107 13.25 17.578 1 96.62 493 LEU B N 1
ATOM 10180 C CA . LEU B 1 493 ? -3.141 12.812 18.969 1 96.62 493 LEU B CA 1
ATOM 10181 C C . LEU B 1 493 ? -1.97 11.891 19.281 1 96.62 493 LEU B C 1
ATOM 10183 O O . LEU B 1 493 ? -1.265 12.086 20.281 1 96.62 493 LEU B O 1
ATOM 10187 N N . ALA B 1 494 ? -1.79 10.906 18.453 1 95.62 494 ALA B N 1
ATOM 10188 C CA . ALA B 1 494 ? -0.707 9.945 18.656 1 95.62 494 ALA B CA 1
ATOM 10189 C C . ALA B 1 494 ? 0.652 10.641 18.625 1 95.62 494 ALA B C 1
ATOM 10191 O O . ALA B 1 494 ? 1.525 10.336 19.438 1 95.62 494 ALA B O 1
ATOM 10192 N N . ILE B 1 495 ? 0.811 11.586 17.734 1 94.81 495 ILE B N 1
ATOM 10193 C CA . ILE B 1 495 ? 2.076 12.305 17.609 1 94.81 495 ILE B CA 1
ATOM 10194 C C . ILE B 1 495 ? 2.326 13.125 18.875 1 94.81 495 ILE B C 1
ATOM 10196 O O . ILE B 1 495 ? 3.439 13.133 19.406 1 94.81 495 ILE B O 1
ATOM 10200 N N . ASN B 1 496 ? 1.312 13.781 19.359 1 95.44 496 ASN B N 1
ATOM 10201 C CA . ASN B 1 496 ? 1.448 14.562 20.594 1 95.44 496 ASN B CA 1
ATOM 10202 C C . ASN B 1 496 ? 1.753 13.664 21.797 1 95.44 496 ASN B C 1
ATOM 10204 O O . ASN B 1 496 ? 2.354 14.109 22.766 1 95.44 496 ASN B O 1
ATOM 10208 N N . LEU B 1 497 ? 1.355 12.398 21.672 1 93.06 497 LEU B N 1
ATOM 10209 C CA . LEU B 1 497 ? 1.612 11.445 22.75 1 93.06 497 LEU B CA 1
ATOM 10210 C C . LEU B 1 497 ? 2.994 10.812 22.594 1 93.06 497 LEU B C 1
ATOM 10212 O O . LEU B 1 497 ? 3.355 9.914 23.359 1 93.06 497 LEU B O 1
ATOM 10216 N N . GLY B 1 498 ? 3.723 11.242 21.609 1 91.38 498 GLY B N 1
ATOM 10217 C CA . GLY B 1 498 ? 5.113 10.828 21.5 1 91.38 498 GLY B CA 1
ATOM 10218 C C . GLY B 1 498 ? 5.348 9.812 20.406 1 91.38 498 GLY B C 1
ATOM 10219 O O . GLY B 1 498 ? 6.477 9.359 20.203 1 91.38 498 GLY B O 1
ATOM 10220 N N . HIS B 1 499 ? 4.328 9.391 19.703 1 91.5 499 HIS B N 1
ATOM 10221 C CA . HIS B 1 499 ? 4.488 8.438 18.609 1 91.5 499 HIS B CA 1
ATOM 10222 C C . HIS B 1 499 ? 4.875 9.148 17.312 1 91.5 499 HIS B C 1
ATOM 10224 O O . HIS B 1 499 ? 4.109 9.148 16.359 1 91.5 499 HIS B O 1
ATOM 10230 N N . THR B 1 500 ? 6.078 9.547 17.281 1 88.88 500 THR B N 1
ATOM 10231 C CA . THR B 1 500 ? 6.59 10.367 16.188 1 88.88 500 THR B CA 1
ATOM 10232 C C . THR B 1 500 ? 6.793 9.523 14.938 1 88.88 500 THR B C 1
ATOM 10234 O O . THR B 1 500 ? 6.977 10.062 13.844 1 88.88 500 THR B O 1
ATOM 10237 N N . ASP B 1 501 ? 6.66 8.211 15.07 1 86.75 501 ASP B N 1
ATOM 10238 C CA . ASP B 1 501 ? 6.777 7.316 13.93 1 86.75 501 ASP B CA 1
ATOM 10239 C C . ASP B 1 501 ? 5.621 7.523 12.945 1 86.75 501 ASP B C 1
ATOM 10241 O O . ASP B 1 501 ? 5.691 7.086 11.797 1 86.75 501 ASP B O 1
ATOM 10245 N N . PHE B 1 502 ? 4.594 8.219 13.383 1 91.44 502 PHE B N 1
ATOM 10246 C CA . PHE B 1 502 ? 3.439 8.445 12.523 1 91.44 502 PHE B CA 1
ATOM 10247 C C . PHE B 1 502 ? 3.613 9.734 11.719 1 91.44 502 PHE B C 1
ATOM 10249 O O . PHE B 1 502 ? 2.812 10.023 10.828 1 91.44 502 PHE B O 1
ATOM 10256 N N . ALA B 1 503 ? 4.688 10.516 11.961 1 92.06 503 ALA B N 1
ATOM 10257 C CA . ALA B 1 503 ? 4.941 11.797 11.297 1 92.06 503 ALA B CA 1
ATOM 10258 C C . ALA B 1 503 ? 5.07 11.609 9.789 1 92.06 503 ALA B C 1
ATOM 10260 O O . ALA B 1 503 ? 4.547 12.414 9.016 1 92.06 503 ALA B O 1
ATOM 10261 N N . PRO B 1 504 ? 5.719 10.531 9.336 1 90.06 504 PRO B N 1
ATOM 10262 C CA . PRO B 1 504 ? 5.848 10.359 7.883 1 90.06 504 PRO B CA 1
ATOM 10263 C C . PRO B 1 504 ? 4.5 10.234 7.18 1 90.06 504 PRO B C 1
ATOM 10265 O O . PRO B 1 504 ? 4.324 10.75 6.078 1 90.06 504 PRO B O 1
ATOM 10268 N N . LEU B 1 505 ? 3.586 9.516 7.773 1 93.44 505 LEU B N 1
ATOM 10269 C CA . LEU B 1 505 ? 2.268 9.391 7.164 1 93.44 505 LEU B CA 1
ATOM 10270 C C . LEU B 1 505 ? 1.582 10.75 7.066 1 93.44 505 LEU B C 1
ATOM 10272 O O . LEU B 1 505 ? 0.97 11.07 6.043 1 93.44 505 LEU B O 1
ATOM 10276 N N . LEU B 1 506 ? 1.684 11.547 8.117 1 94.88 506 LEU B N 1
ATOM 10277 C CA . LEU B 1 506 ? 1.081 12.875 8.094 1 94.88 506 LEU B CA 1
ATOM 10278 C C . LEU B 1 506 ? 1.698 13.727 6.992 1 94.88 506 LEU B C 1
ATOM 10280 O O . LEU B 1 506 ? 0.999 14.508 6.34 1 94.88 506 LEU B O 1
ATOM 10284 N N . LYS B 1 507 ? 2.965 13.594 6.824 1 92 507 LYS B N 1
ATOM 10285 C CA . LYS B 1 507 ? 3.66 14.336 5.777 1 92 507 LYS B CA 1
ATOM 10286 C C . LYS B 1 507 ? 3.156 13.945 4.395 1 92 507 LYS B C 1
ATOM 10288 O O . LYS B 1 507 ? 3.07 14.781 3.496 1 92 507 LYS B O 1
ATOM 10293 N N . LEU B 1 508 ? 2.82 12.672 4.238 1 92 508 LEU B N 1
ATOM 10294 C CA . LEU B 1 508 ? 2.348 12.18 2.949 1 92 508 LEU B CA 1
ATOM 10295 C C . LEU B 1 508 ? 0.911 12.617 2.691 1 92 508 LEU B C 1
ATOM 10297 O O . LEU B 1 508 ? 0.521 12.836 1.542 1 92 508 LEU B O 1
ATOM 10301 N N . ILE B 1 509 ? 0.119 12.812 3.721 1 94.06 509 ILE B N 1
ATOM 10302 C CA . ILE B 1 509 ? -1.309 13.086 3.592 1 94.06 509 ILE B CA 1
ATOM 10303 C C . ILE B 1 509 ? -1.545 14.586 3.5 1 94.06 509 ILE B C 1
ATOM 10305 O O . ILE B 1 509 ? -2.445 15.039 2.789 1 94.06 509 ILE B O 1
ATOM 10309 N N . SER B 1 510 ? -0.757 15.367 4.082 1 94.25 510 SER B N 1
ATOM 10310 C CA . SER B 1 510 ? -0.981 16.797 4.297 1 94.25 510 SER B CA 1
ATOM 10311 C C . SER B 1 510 ? -1.108 17.531 2.973 1 94.25 510 SER B C 1
ATOM 10313 O O . SER B 1 510 ? -1.922 18.453 2.846 1 94.25 510 SER B O 1
ATOM 10315 N N . PRO B 1 511 ? -0.341 17.156 1.946 1 92.94 511 PRO B N 1
ATOM 10316 C CA . PRO B 1 511 ? -0.441 17.891 0.686 1 92.94 511 PRO B CA 1
ATOM 10317 C C . PRO B 1 511 ? -1.818 17.781 0.038 1 92.94 511 PRO B C 1
ATOM 10319 O O . PRO B 1 511 ? -2.215 18.641 -0.744 1 92.94 511 PRO B O 1
ATOM 10322 N N . PHE B 1 512 ? -2.572 16.766 0.342 1 94 512 PHE B N 1
ATOM 10323 C CA . PHE B 1 512 ? -3.877 16.562 -0.276 1 94 512 PHE B CA 1
ATOM 10324 C C . PHE B 1 512 ? -4.887 17.578 0.228 1 94 512 PHE B C 1
ATOM 10326 O O . PHE B 1 512 ? -5.953 17.75 -0.362 1 94 512 PHE B O 1
ATOM 10333 N N . PHE B 1 513 ? -4.555 18.312 1.282 1 95.19 513 PHE B N 1
ATOM 10334 C CA . PHE B 1 513 ? -5.445 19.297 1.869 1 95.19 513 PHE B CA 1
ATOM 10335 C C . PHE B 1 513 ? -5.133 20.688 1.329 1 95.19 513 PHE B C 1
ATOM 10337 O O . PHE B 1 513 ? -5.688 21.688 1.801 1 95.19 513 PHE B O 1
ATOM 10344 N N . ILE B 1 514 ? -4.234 20.797 0.396 1 93.31 514 ILE B N 1
ATOM 10345 C CA . ILE B 1 514 ? -3.918 22.062 -0.252 1 93.31 514 ILE B CA 1
ATOM 10346 C C . ILE B 1 514 ? -4.816 22.266 -1.471 1 93.31 514 ILE B C 1
ATOM 10348 O O . ILE B 1 514 ? -4.906 21.391 -2.33 1 93.31 514 ILE B O 1
ATOM 10352 N N . SER B 1 515 ? -5.527 23.391 -1.537 1 91.81 515 SER B N 1
ATOM 10353 C CA . SER B 1 515 ? -6.363 23.734 -2.682 1 91.81 515 SER B CA 1
ATOM 10354 C C . SER B 1 515 ? -6.488 25.25 -2.832 1 91.81 515 SER B C 1
ATOM 10356 O O . SER B 1 515 ? -6.586 25.969 -1.839 1 91.81 515 SER B O 1
ATOM 10358 N N . ARG B 1 516 ? -6.605 25.719 -3.971 1 88.56 516 ARG B N 1
ATOM 10359 C CA . ARG B 1 516 ? -6.789 27.141 -4.246 1 88.56 516 ARG B CA 1
ATOM 10360 C C . ARG B 1 516 ? -8.156 27.625 -3.771 1 88.56 516 ARG B C 1
ATOM 10362 O O . ARG B 1 516 ? -8.359 28.828 -3.547 1 88.56 516 ARG B O 1
ATOM 10369 N N . SER B 1 517 ? -9.031 26.719 -3.576 1 89.75 517 SER B N 1
ATOM 10370 C CA . SER B 1 517 ? -10.406 27.047 -3.197 1 89.75 517 SER B CA 1
ATOM 10371 C C . SER B 1 517 ? -10.484 27.469 -1.729 1 89.75 517 SER B C 1
ATOM 10373 O O . SER B 1 517 ? -11.492 28.031 -1.292 1 89.75 517 SER B O 1
ATOM 10375 N N . TYR B 1 518 ? -9.453 27.234 -0.979 1 92.69 518 TYR B N 1
ATOM 10376 C CA . TYR B 1 518 ? -9.508 27.484 0.457 1 92.69 518 TYR B CA 1
ATOM 10377 C C . TYR B 1 518 ? -9.047 28.906 0.784 1 92.69 518 TYR B C 1
ATOM 10379 O O . TYR B 1 518 ? -8.852 29.25 1.952 1 92.69 518 TYR B O 1
ATOM 10387 N N . ASN B 1 519 ? -8.805 29.656 -0.223 1 91.56 519 ASN B N 1
ATOM 10388 C CA . ASN B 1 519 ? -8.469 31.078 -0.141 1 91.56 519 ASN B CA 1
ATOM 10389 C C . ASN B 1 519 ? -9.125 31.875 -1.257 1 91.56 519 ASN B C 1
ATOM 10391 O O . ASN B 1 519 ? -8.867 31.641 -2.438 1 91.56 519 ASN B O 1
ATOM 10395 N N . GLU B 1 520 ? -9.906 32.875 -0.894 1 87.5 520 GLU B N 1
ATOM 10396 C CA . GLU B 1 520 ? -10.688 33.656 -1.854 1 87.5 520 GLU B CA 1
ATOM 10397 C C . GLU B 1 520 ? -9.789 34.375 -2.84 1 87.5 520 GLU B C 1
ATOM 10399 O O . GLU B 1 520 ? -10.18 34.625 -3.979 1 87.5 520 GLU B O 1
ATOM 10404 N N . ASN B 1 521 ? -8.625 34.625 -2.426 1 89.5 521 ASN B N 1
ATOM 10405 C CA . ASN B 1 521 ? -7.719 35.438 -3.24 1 89.5 521 ASN B CA 1
ATOM 10406 C C . ASN B 1 521 ? -6.988 34.594 -4.27 1 89.5 521 ASN B C 1
ATOM 10408 O O . ASN B 1 521 ? -6.383 35.094 -5.203 1 89.5 521 ASN B O 1
ATOM 10412 N N . THR B 1 522 ? -6.988 33.312 -4.129 1 88.94 522 THR B N 1
ATOM 10413 C CA . THR B 1 522 ? -6.25 32.469 -5.043 1 88.94 522 THR B CA 1
ATOM 10414 C C . THR B 1 522 ? -7.203 31.609 -5.883 1 88.94 522 THR B C 1
ATOM 10416 O O . THR B 1 522 ? -6.77 30.859 -6.754 1 88.94 522 THR B O 1
ATOM 10419 N N . MET B 1 523 ? -8.43 31.781 -5.68 1 88.94 523 MET B N 1
ATOM 10420 C CA . MET B 1 523 ? -9.414 31 -6.414 1 88.94 523 MET B CA 1
ATOM 10421 C C . MET B 1 523 ? -9.32 31.281 -7.914 1 88.94 523 MET B C 1
ATOM 10423 O O . MET B 1 523 ? -9.102 32.406 -8.328 1 88.94 523 MET B O 1
ATOM 10427 N N . SER B 1 524 ? -9.5 30.266 -8.617 1 84.5 524 SER B N 1
ATOM 10428 C CA . SER B 1 524 ? -9.523 30.438 -10.062 1 84.5 524 SER B CA 1
ATOM 10429 C C . SER B 1 524 ? -10.773 31.172 -10.516 1 84.5 524 SER B C 1
ATOM 10431 O O . SER B 1 524 ? -11.773 31.203 -9.789 1 84.5 524 SER B O 1
ATOM 10433 N N . SER B 1 525 ? -10.703 31.656 -11.703 1 88.06 525 SER B N 1
ATOM 10434 C CA . SER B 1 525 ? -11.836 32.406 -12.258 1 88.06 525 SER B CA 1
ATOM 10435 C C . SER B 1 525 ? -13.062 31.5 -12.391 1 88.06 525 SER B C 1
ATOM 10437 O O . SER B 1 525 ? -14.188 31.938 -12.156 1 88.06 525 SER B O 1
ATOM 10439 N N . ASN B 1 526 ? -12.805 30.281 -12.711 1 86.38 526 ASN B N 1
ATOM 10440 C CA . ASN B 1 526 ? -13.906 29.328 -12.867 1 86.38 526 ASN B CA 1
ATOM 10441 C C . ASN B 1 526 ? -14.594 29.047 -11.531 1 86.38 526 ASN B C 1
ATOM 10443 O O . ASN B 1 526 ? -15.82 29 -11.461 1 86.38 526 ASN B O 1
ATOM 10447 N N . ILE B 1 527 ? -13.812 28.922 -10.508 1 87.19 527 ILE B N 1
ATOM 10448 C CA . ILE B 1 527 ? -14.352 28.625 -9.188 1 87.19 527 ILE B CA 1
ATOM 10449 C C . ILE B 1 527 ? -15.07 29.859 -8.641 1 87.19 527 ILE B C 1
ATOM 10451 O O . ILE B 1 527 ? -16.125 29.734 -8.008 1 87.19 527 ILE B O 1
ATOM 10455 N N . LYS B 1 528 ? -14.562 30.984 -8.883 1 88.75 528 LYS B N 1
ATOM 10456 C CA . LYS B 1 528 ? -15.188 32.219 -8.438 1 88.75 528 LYS B CA 1
ATOM 10457 C C . LYS B 1 528 ? -16.562 32.406 -9.078 1 88.75 528 LYS B C 1
ATOM 10459 O O . LYS B 1 528 ? -17.516 32.812 -8.406 1 88.75 528 LYS B O 1
ATOM 10464 N N . LYS B 1 529 ? -16.578 32.094 -10.344 1 89.44 529 LYS B N 1
ATOM 10465 C CA . LYS B 1 529 ? -17.844 32.219 -11.07 1 89.44 529 LYS B CA 1
ATOM 10466 C C . LYS B 1 529 ? -18.875 31.25 -10.523 1 89.44 529 LYS B C 1
ATOM 10468 O O . LYS B 1 529 ? -20.047 31.594 -10.375 1 89.44 529 LYS B O 1
ATOM 10473 N N . GLN B 1 530 ? -18.438 30.141 -10.281 1 88.06 530 GLN B N 1
ATOM 10474 C CA . GLN B 1 530 ? -19.344 29.141 -9.734 1 88.06 530 GLN B CA 1
ATOM 10475 C C . GLN B 1 530 ? -19.891 29.562 -8.375 1 88.06 530 GLN B C 1
ATOM 10477 O O . GLN B 1 530 ? -21.094 29.438 -8.117 1 88.06 530 GLN B O 1
ATOM 10482 N N . ILE B 1 531 ? -19.047 30.062 -7.574 1 85.44 531 ILE B N 1
ATOM 10483 C CA . ILE B 1 531 ? -19.438 30.484 -6.234 1 85.44 531 ILE B CA 1
ATOM 10484 C C . ILE B 1 531 ? -20.375 31.688 -6.332 1 85.44 531 ILE B C 1
ATOM 10486 O O . ILE B 1 531 ? -21.375 31.781 -5.602 1 85.44 531 ILE B O 1
ATOM 10490 N N . GLN B 1 532 ? -20.094 32.531 -7.23 1 87.5 532 GLN B N 1
ATOM 10491 C CA . GLN B 1 532 ? -20.938 33.719 -7.422 1 87.5 532 GLN B CA 1
ATOM 10492 C C . GLN B 1 532 ? -22.328 33.312 -7.93 1 87.5 532 GLN B C 1
ATOM 10494 O O . GLN B 1 532 ? -23.328 33.906 -7.5 1 87.5 532 GLN B O 1
ATOM 10499 N N . ASN B 1 533 ? -22.359 32.406 -8.773 1 89.06 533 ASN B N 1
ATOM 10500 C CA . ASN B 1 533 ? -23.641 31.938 -9.305 1 89.06 533 ASN B CA 1
ATOM 10501 C C . ASN B 1 533 ? -24.484 31.297 -8.219 1 89.06 533 ASN B C 1
ATOM 10503 O O . ASN B 1 533 ? -25.719 31.422 -8.219 1 89.06 533 ASN B O 1
ATOM 10507 N N . GLU B 1 534 ? -23.812 30.672 -7.387 1 86.06 534 GLU B N 1
ATOM 10508 C CA . GLU B 1 534 ? -24.531 30.016 -6.289 1 86.06 534 GLU B CA 1
ATOM 10509 C C . GLU B 1 534 ? -24.984 31.031 -5.25 1 86.06 534 GLU B C 1
ATOM 10511 O O . GLU B 1 534 ? -26.016 30.844 -4.602 1 86.06 534 GLU B O 1
ATOM 10516 N N . LEU B 1 535 ? -24.25 32.094 -5.121 1 89.12 535 LEU B N 1
ATOM 10517 C CA . LEU B 1 535 ? -24.5 33.125 -4.102 1 89.12 535 LEU B CA 1
ATOM 10518 C C . LEU B 1 535 ? -25.562 34.094 -4.57 1 89.12 535 LEU B C 1
ATOM 10520 O O . LEU B 1 535 ? -26.266 34.719 -3.75 1 89.12 535 LEU B O 1
ATOM 10524 N N . ARG B 1 536 ? -25.766 34.219 -5.816 1 90.81 536 ARG B N 1
ATOM 10525 C CA . ARG B 1 536 ? -26.641 35.25 -6.391 1 90.81 536 ARG B CA 1
ATOM 10526 C C . ARG B 1 536 ? -28.078 35.094 -5.918 1 90.81 536 ARG B C 1
ATOM 10528 O O . ARG B 1 536 ? -28.688 36.062 -5.445 1 90.81 536 ARG B O 1
ATOM 10535 N N . PRO B 1 537 ? -28.594 33.875 -6.055 1 92.06 537 PRO B N 1
ATOM 10536 C CA . PRO B 1 537 ? -29.969 33.719 -5.574 1 92.06 537 PRO B CA 1
ATOM 10537 C C . PRO B 1 537 ? -30.125 34.062 -4.094 1 92.06 537 PRO B C 1
ATOM 10539 O O . PRO B 1 537 ? -31.125 34.656 -3.699 1 92.06 537 PRO B O 1
ATOM 10542 N N . TRP B 1 538 ? -29.25 33.688 -3.387 1 92.44 538 TRP B N 1
ATOM 10543 C CA . TRP B 1 538 ? -29.297 33.969 -1.958 1 92.44 538 TRP B CA 1
ATOM 10544 C C . TRP B 1 538 ? -29.203 35.469 -1.711 1 92.44 538 TRP B C 1
ATOM 10546 O O . TRP B 1 538 ? -29.922 36.031 -0.875 1 92.44 538 TRP B O 1
ATOM 10556 N N . LEU B 1 539 ? -28.359 36.188 -2.377 1 92.75 539 LEU B N 1
ATOM 10557 C CA . LEU B 1 539 ? -28.188 37.625 -2.215 1 92.75 539 LEU B CA 1
ATOM 10558 C C . LEU B 1 539 ? -29.453 38.375 -2.598 1 92.75 539 LEU B C 1
ATOM 10560 O O . LEU B 1 539 ? -29.812 39.344 -1.953 1 92.75 539 LEU B O 1
ATOM 10564 N N . MET B 1 540 ? -30.078 37.875 -3.586 1 92.88 540 MET B N 1
ATOM 10565 C CA . MET B 1 540 ? -31.328 38.5 -4.035 1 92.88 540 MET B CA 1
ATOM 10566 C C . MET B 1 540 ? -32.406 38.344 -2.986 1 92.88 540 MET B C 1
ATOM 10568 O O . MET B 1 540 ? -33.156 39.312 -2.709 1 92.88 540 MET B O 1
ATOM 10572 N N . GLU B 1 541 ? -32.469 37.219 -2.498 1 93.38 541 GLU B N 1
ATOM 10573 C CA . GLU B 1 541 ? -33.469 36.969 -1.451 1 93.38 541 GLU B CA 1
ATOM 10574 C C . GLU B 1 541 ? -33.188 37.812 -0.217 1 93.38 541 GLU B C 1
ATOM 10576 O O . GLU B 1 541 ? -34.094 38.344 0.388 1 93.38 541 GLU B O 1
ATOM 10581 N N . MET B 1 542 ? -31.984 37.969 0.167 1 92.5 542 MET B N 1
ATOM 10582 C CA . MET B 1 542 ? -31.609 38.719 1.354 1 92.5 542 MET B CA 1
ATOM 10583 C C . MET B 1 542 ? -31.781 40.219 1.124 1 92.5 542 MET B C 1
ATOM 10585 O O . MET B 1 542 ? -32.094 40.969 2.059 1 92.5 542 MET B O 1
ATOM 10589 N N . GLU B 1 543 ? -31.516 40.594 -0.088 1 92.25 543 GLU B N 1
ATOM 10590 C CA . GLU B 1 543 ? -31.719 42 -0.425 1 92.25 543 GLU B CA 1
ATOM 10591 C C . GLU B 1 543 ? -33.188 42.406 -0.222 1 92.25 543 GLU B C 1
ATOM 10593 O O . GLU B 1 543 ? -33.438 43.5 0.275 1 92.25 543 GLU B O 1
ATOM 10598 N N . LEU B 1 544 ? -34 41.594 -0.586 1 91.44 544 LEU B N 1
ATOM 10599 C CA . LEU B 1 544 ? -35.438 41.844 -0.42 1 91.44 544 LEU B CA 1
ATOM 10600 C C . LEU B 1 544 ? -35.812 41.906 1.058 1 91.44 544 LEU B C 1
ATOM 10602 O O . LEU B 1 544 ? -36.656 42.719 1.463 1 91.44 544 LEU B O 1
ATOM 10606 N N . LYS B 1 545 ? -35.188 41.156 1.777 1 90.06 545 LYS B N 1
ATOM 10607 C CA . LYS B 1 545 ? -35.562 41 3.184 1 90.06 545 LYS B CA 1
ATOM 10608 C C . LYS B 1 545 ? -34.906 42.094 4.039 1 90.06 545 LYS B C 1
ATOM 10610 O O . LYS B 1 545 ? -35.531 42.562 5.004 1 90.06 545 LYS B O 1
ATOM 10615 N N . TRP B 1 546 ? -33.625 42.438 3.748 1 88.94 546 TRP B N 1
ATOM 10616 C CA . TRP B 1 546 ? -32.844 43.188 4.723 1 88.94 546 TRP B CA 1
ATOM 10617 C C . TRP B 1 546 ? -32.469 44.562 4.172 1 88.94 546 TRP B C 1
ATOM 10619 O O . TRP B 1 546 ? -31.844 45.375 4.863 1 88.94 546 TRP B O 1
ATOM 10629 N N . LYS B 1 547 ? -32.75 44.938 3.016 1 82.94 547 LYS B N 1
ATOM 10630 C CA . LYS B 1 547 ? -32.344 46.188 2.387 1 82.94 547 LYS B CA 1
ATOM 10631 C C . LYS B 1 547 ? -32.75 47.406 3.221 1 82.94 547 LYS B C 1
ATOM 10633 O O . LYS B 1 547 ? -32.031 48.375 3.318 1 82.94 547 LYS B O 1
ATOM 10638 N N . THR B 1 548 ? -33.844 47.25 3.846 1 81.06 548 THR B N 1
ATOM 10639 C CA . THR B 1 548 ? -34.406 48.406 4.539 1 81.06 548 THR B CA 1
ATOM 10640 C C . THR B 1 548 ? -34.031 48.375 6.02 1 81.06 548 THR B C 1
ATOM 10642 O O . THR B 1 548 ? -34.344 49.312 6.766 1 81.06 548 THR B O 1
ATOM 10645 N N . THR B 1 549 ? -33.438 47.406 6.395 1 82.12 549 THR B N 1
ATOM 10646 C CA . THR B 1 549 ? -33.094 47.281 7.809 1 82.12 549 THR B CA 1
ATOM 10647 C C . THR B 1 549 ? -31.781 47.969 8.109 1 82.12 549 THR B C 1
ATOM 10649 O O . THR B 1 549 ? -30.766 47.719 7.449 1 82.12 549 THR B O 1
ATOM 10652 N N . GLU B 1 550 ? -31.766 48.875 9.008 1 75.81 550 GLU B N 1
ATOM 10653 C CA . GLU B 1 550 ? -30.562 49.594 9.375 1 75.81 550 GLU B CA 1
ATOM 10654 C C . GLU B 1 550 ? -29.672 48.781 10.297 1 75.81 550 GLU B C 1
ATOM 10656 O O . GLU B 1 550 ? -30.172 47.938 11.062 1 75.81 550 GLU B O 1
ATOM 10661 N N . VAL B 1 551 ? -28.391 48.938 10.18 1 74.38 551 VAL B N 1
ATOM 10662 C CA . VAL B 1 551 ? -27.438 48.281 11.047 1 74.38 551 VAL B CA 1
ATOM 10663 C C . VAL B 1 551 ? -27.562 48.812 12.477 1 74.38 551 VAL B C 1
ATOM 10665 O O . VAL B 1 551 ? -27.547 50.031 12.688 1 74.38 551 VAL B O 1
ATOM 10668 N N . PRO B 1 552 ? -27.812 47.875 13.328 1 70.38 552 PRO B N 1
ATOM 10669 C CA . PRO B 1 552 ? -27.984 48.312 14.711 1 70.38 552 PRO B CA 1
ATOM 10670 C C . PRO B 1 552 ? -26.766 49.094 15.242 1 70.38 552 PRO B C 1
ATOM 10672 O O . PRO B 1 552 ? -25.625 48.781 14.867 1 70.38 552 PRO B O 1
ATOM 10675 N N . THR B 1 553 ? -27.016 50.094 16 1 63.59 553 THR B N 1
ATOM 10676 C CA . THR B 1 553 ? -25.969 50.844 16.688 1 63.59 553 THR B CA 1
ATOM 10677 C C . THR B 1 553 ? -25.359 50 17.812 1 63.59 553 THR B C 1
ATOM 10679 O O . THR B 1 553 ? -25.906 48.969 18.188 1 63.59 553 THR B O 1
ATOM 10682 N N . ASP B 1 554 ? -24.297 50.406 18.422 1 61.28 554 ASP B N 1
ATOM 10683 C CA . ASP B 1 554 ? -23.594 49.719 19.484 1 61.28 554 ASP B CA 1
ATOM 10684 C C . ASP B 1 554 ? -24.531 49.406 20.656 1 61.28 554 ASP B C 1
ATOM 10686 O O . ASP B 1 554 ? -24.5 48.312 21.219 1 61.28 554 ASP B O 1
ATOM 10690 N N . GLU B 1 555 ? -25.344 50.344 20.922 1 58.84 555 GLU B N 1
ATOM 10691 C CA . GLU B 1 555 ? -26.281 50.188 22.031 1 58.84 555 GLU B CA 1
ATOM 10692 C C . GLU B 1 555 ? -27.344 49.156 21.703 1 58.84 555 GLU B C 1
ATOM 10694 O O . GLU B 1 555 ? -27.797 48.406 22.594 1 58.84 555 GLU B O 1
ATOM 10699 N N . GLN B 1 556 ? -27.531 49.062 20.453 1 61.75 556 GLN B N 1
ATOM 10700 C CA . GLN B 1 556 ? -28.625 48.188 20.031 1 61.75 556 GLN B CA 1
ATOM 10701 C C . GLN B 1 556 ? -28.141 46.75 19.922 1 61.75 556 GLN B C 1
ATOM 10703 O O . GLN B 1 556 ? -28.938 45.812 19.953 1 61.75 556 GLN B O 1
ATOM 10708 N N . LEU B 1 557 ? -26.906 46.594 19.781 1 64.31 557 LEU B N 1
ATOM 10709 C CA . LEU B 1 557 ? -26.375 45.25 19.672 1 64.31 557 LEU B CA 1
ATOM 10710 C C . LEU B 1 557 ? -26.562 44.5 20.984 1 64.31 557 LEU B C 1
ATOM 10712 O O . LEU B 1 557 ? -26.594 43.25 21 1 64.31 557 LEU B O 1
ATOM 10716 N N . ASN B 1 558 ? -26.734 45.281 22.078 1 63.19 558 ASN B N 1
ATOM 10717 C CA . ASN B 1 558 ? -27.031 44.688 23.359 1 63.19 558 ASN B CA 1
ATOM 10718 C C . ASN B 1 558 ? -28.531 44.406 23.5 1 63.19 558 ASN B C 1
ATOM 10720 O O . ASN B 1 558 ? -28.938 43.594 24.344 1 63.19 558 ASN B O 1
ATOM 10724 N N . ASP B 1 559 ? -29.312 45.156 22.703 1 67.88 559 ASP B N 1
ATOM 10725 C CA . ASP B 1 559 ? -30.75 44.938 22.641 1 67.88 559 ASP B CA 1
ATOM 10726 C C . ASP B 1 559 ? -31.234 44.906 21.203 1 67.88 559 ASP B C 1
ATOM 10728 O O . ASP B 1 559 ? -31.672 45.938 20.656 1 67.88 559 ASP B O 1
ATOM 10732 N N . LEU B 1 560 ? -31.109 43.719 20.609 1 78.19 560 LEU B N 1
ATOM 10733 C CA . LEU B 1 560 ? -31.344 43.562 19.188 1 78.19 560 LEU B CA 1
ATOM 10734 C C . LEU B 1 560 ? -32.812 43.906 18.844 1 78.19 560 LEU B C 1
ATOM 10736 O O . LEU B 1 560 ? -33.719 43.562 19.594 1 78.19 560 LEU B O 1
ATOM 10740 N N . PRO B 1 561 ? -32.938 44.625 17.828 1 78.5 561 PRO B N 1
ATOM 10741 C CA . PRO B 1 561 ? -34.312 44.875 17.375 1 78.5 561 PRO B CA 1
ATOM 10742 C C . PRO B 1 561 ? -35.062 43.594 17.109 1 78.5 561 PRO B C 1
ATOM 10744 O O . PRO B 1 561 ? -34.469 4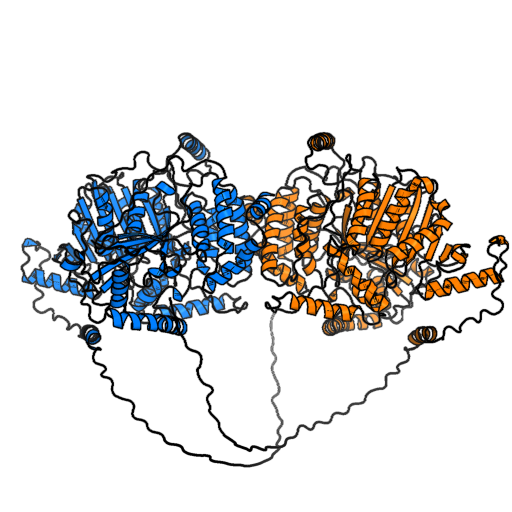2.531 16.859 1 78.5 561 PRO B O 1
ATOM 10747 N N . GLU B 1 562 ? -36.375 43.688 17.172 1 79.19 562 GLU B N 1
ATOM 10748 C CA . GLU B 1 562 ? -37.25 42.531 17.031 1 79.19 562 GLU B CA 1
ATOM 10749 C C . GLU B 1 562 ? -37.031 41.812 15.688 1 79.19 562 GLU B C 1
ATOM 10751 O O . GLU B 1 562 ? -37.125 40.594 15.594 1 79.19 562 GLU B O 1
ATOM 10756 N N . SER B 1 563 ? -36.625 42.594 14.75 1 81.81 563 SER B N 1
ATOM 10757 C CA . SER B 1 563 ? -36.438 42 13.43 1 81.81 563 SER B CA 1
ATOM 10758 C C . SER B 1 563 ? -35.156 41.156 13.375 1 81.81 563 SER B C 1
ATOM 10760 O O . SER B 1 563 ? -35.031 40.312 12.516 1 81.81 563 SER B O 1
ATOM 10762 N N . LEU B 1 564 ? -34.25 41.406 14.25 1 86.06 564 LEU B N 1
ATOM 10763 C CA . LEU B 1 564 ? -32.969 40.719 14.289 1 86.06 564 LEU B CA 1
ATOM 10764 C C . LEU B 1 564 ? -32.844 39.875 15.562 1 86.06 564 LEU B C 1
ATOM 10766 O O . LEU B 1 564 ? -31.734 39.469 15.93 1 86.06 564 LEU B O 1
ATOM 10770 N N . SER B 1 565 ? -33.969 39.594 16.141 1 84.75 565 SER B N 1
ATOM 10771 C CA . SER B 1 565 ? -33.938 39 17.469 1 84.75 565 SER B CA 1
ATOM 10772 C C . SER B 1 565 ? -33.781 37.469 17.391 1 84.75 565 SER B C 1
ATOM 10774 O O . SER B 1 565 ? -33.5 36.812 18.391 1 84.75 565 SER B O 1
ATOM 10776 N N . THR B 1 566 ? -33.938 36.938 16.234 1 89.69 566 THR B N 1
ATOM 10777 C CA . THR B 1 566 ? -33.719 35.5 16.125 1 89.69 566 THR B CA 1
ATOM 10778 C C . THR B 1 566 ? -32.344 35.188 15.594 1 89.69 566 THR B C 1
ATOM 10780 O O . THR B 1 566 ? -31.734 35.969 14.867 1 89.69 566 THR B O 1
ATOM 10783 N N . LEU B 1 567 ? -31.828 34.062 15.945 1 91.81 567 LEU B N 1
ATOM 10784 C CA . LEU B 1 567 ? -30.516 33.625 15.5 1 91.81 567 LEU B CA 1
ATOM 10785 C C . LEU B 1 567 ? -30.438 33.594 13.977 1 91.81 567 LEU B C 1
ATOM 10787 O O . LEU B 1 567 ? -29.453 34.062 13.398 1 91.81 567 LEU B O 1
ATOM 10791 N N . TYR B 1 568 ? -31.422 33.062 13.328 1 91.81 568 TYR B N 1
ATOM 10792 C CA . TYR B 1 568 ? -31.438 32.969 11.875 1 91.81 568 TYR B CA 1
ATOM 10793 C C . TYR B 1 568 ? -31.391 34.344 11.227 1 91.81 568 TYR B C 1
ATOM 10795 O O . TYR B 1 568 ? -30.578 34.562 10.32 1 91.81 568 TYR B O 1
ATOM 10803 N N . SER B 1 569 ? -32.219 35.125 11.734 1 90.62 569 SER B N 1
ATOM 10804 C CA . SER B 1 569 ? -32.281 36.469 11.164 1 90.62 569 SER B CA 1
ATOM 10805 C C . SER B 1 569 ? -30.969 37.219 11.367 1 90.62 569 SER B C 1
ATOM 10807 O O . SER B 1 569 ? -30.5 37.938 10.477 1 90.62 569 SER B O 1
ATOM 10809 N N . PHE B 1 570 ? -30.469 37.031 12.461 1 90.88 570 PHE B N 1
ATOM 10810 C CA . PHE B 1 570 ? -29.203 37.719 12.758 1 90.88 570 PHE B CA 1
ATOM 10811 C C . PHE B 1 570 ? -28.094 37.219 11.836 1 90.88 570 PHE B C 1
ATOM 10813 O O . PHE B 1 570 ? -27.344 38.031 11.297 1 90.88 570 PHE B O 1
ATOM 10820 N N . LEU B 1 571 ? -27.953 35.969 11.727 1 92.5 571 LEU B N 1
ATOM 10821 C CA . LEU B 1 571 ? -26.922 35.406 10.883 1 92.5 571 LEU B CA 1
ATOM 10822 C C . LEU B 1 571 ? -27.094 35.812 9.43 1 92.5 571 LEU B C 1
ATOM 10824 O O . LEU B 1 571 ? -26.125 36.219 8.773 1 92.5 571 LEU B O 1
ATOM 10828 N N . GLN B 1 572 ? -28.281 35.75 8.969 1 92.12 572 GLN B N 1
ATOM 10829 C CA . GLN B 1 572 ? -28.562 36.156 7.598 1 92.12 572 GLN B CA 1
ATOM 10830 C C . GLN B 1 572 ? -28.219 37.625 7.387 1 92.12 572 GLN B C 1
ATOM 10832 O O . GLN B 1 572 ? -27.562 38 6.406 1 92.12 572 GLN B O 1
ATOM 10837 N N . PHE B 1 573 ? -28.625 38.344 8.32 1 91.19 573 PHE B N 1
ATOM 10838 C CA . PHE B 1 573 ? -28.391 39.781 8.242 1 91.19 573 PHE B CA 1
ATOM 10839 C C . PHE B 1 573 ? -26.891 40.094 8.281 1 91.19 573 PHE B C 1
ATOM 10841 O O . PHE B 1 573 ? -26.406 40.906 7.488 1 91.19 573 PHE B O 1
ATOM 10848 N N . THR B 1 574 ? -26.234 39.562 9.195 1 90.5 574 THR B N 1
ATOM 10849 C CA . THR B 1 574 ? -24.797 39.812 9.375 1 90.5 574 THR B CA 1
ATOM 10850 C C . THR B 1 574 ? -24.031 39.375 8.125 1 90.5 574 THR B C 1
ATOM 10852 O O . THR B 1 574 ? -23.156 40.125 7.652 1 90.5 574 THR B O 1
ATOM 10855 N N . HIS B 1 575 ? -24.312 38.219 7.609 1 92.5 575 HIS B N 1
ATOM 10856 C CA . HIS B 1 575 ? -23.609 37.75 6.422 1 92.5 575 HIS B CA 1
ATOM 10857 C C . HIS B 1 575 ? -23.922 38.625 5.211 1 92.5 575 HIS B C 1
ATOM 10859 O O . HIS B 1 575 ? -23.047 38.875 4.379 1 92.5 575 HIS B O 1
ATOM 10865 N N . PHE B 1 576 ? -25.141 38.969 5.129 1 91.62 576 PHE B N 1
ATOM 10866 C CA . PHE B 1 576 ? -25.562 39.844 4.039 1 91.62 576 PHE B CA 1
ATOM 10867 C C . PHE B 1 576 ? -24.781 41.156 4.078 1 91.62 576 PHE B C 1
ATOM 10869 O O . PHE B 1 576 ? -24.234 41.594 3.062 1 91.62 576 PHE B O 1
ATOM 10876 N N . ASN B 1 577 ? -24.688 41.75 5.168 1 89.12 577 ASN B N 1
ATOM 10877 C CA . ASN B 1 577 ? -24 43.031 5.297 1 89.12 577 ASN B CA 1
ATOM 10878 C C . ASN B 1 577 ? -22.484 42.844 5.16 1 89.12 577 ASN B C 1
ATOM 10880 O O . ASN B 1 577 ? -21.797 43.75 4.668 1 89.12 577 ASN B O 1
ATOM 10884 N N . ASN B 1 578 ? -21.969 41.781 5.625 1 89.06 578 ASN B N 1
ATOM 10885 C CA . ASN B 1 578 ? -20.547 41.469 5.438 1 89.06 578 ASN B CA 1
ATOM 10886 C C . ASN B 1 578 ? -20.172 41.438 3.959 1 89.06 578 ASN B C 1
ATOM 10888 O O . ASN B 1 578 ? -19.062 41.844 3.588 1 89.06 578 ASN B O 1
ATOM 10892 N N . LEU B 1 579 ? -21.094 40.969 3.129 1 87.31 579 LEU B N 1
ATOM 10893 C CA . LEU B 1 579 ? -20.828 40.844 1.699 1 87.31 579 LEU B CA 1
ATOM 10894 C C . LEU B 1 579 ? -21.094 42.188 0.986 1 87.31 579 LEU B C 1
ATOM 10896 O O . LEU B 1 579 ? -20.328 42.594 0.118 1 87.31 579 LEU B O 1
ATOM 10900 N N . LYS B 1 580 ? -22.125 42.875 1.383 1 85.62 580 LYS B N 1
ATOM 10901 C CA . LYS B 1 580 ? -22.562 44.062 0.672 1 85.62 580 LYS B CA 1
ATOM 10902 C C . LYS B 1 580 ? -21.891 45.312 1.238 1 85.62 580 LYS B C 1
ATOM 10904 O O . LYS B 1 580 ? -21.562 46.25 0.493 1 85.62 580 LYS B O 1
ATOM 10909 N N . ASN B 1 581 ? -21.859 45.25 2.553 1 83.19 581 ASN B N 1
ATOM 10910 C CA . ASN B 1 581 ? -21.281 46.406 3.232 1 83.19 581 ASN B CA 1
ATOM 10911 C C . ASN B 1 581 ? -20.141 46 4.16 1 83.19 581 ASN B C 1
ATOM 10913 O O . ASN B 1 581 ? -20.25 46.156 5.379 1 83.19 581 ASN B O 1
ATOM 10917 N N . PRO B 1 582 ? -19.078 45.656 3.609 1 81.19 582 PRO B N 1
ATOM 10918 C CA . PRO B 1 582 ? -17.984 45.156 4.457 1 81.19 582 PRO B CA 1
ATOM 10919 C C . PRO B 1 582 ? -17.391 46.25 5.352 1 81.19 582 PRO B C 1
ATOM 10921 O O . PRO B 1 582 ? -16.797 45.938 6.383 1 81.19 582 PRO B O 1
ATOM 10924 N N . ASN B 1 583 ? -17.609 47.406 5.031 1 78.75 583 ASN B N 1
ATOM 10925 C CA . ASN B 1 583 ? -17.094 48.5 5.844 1 78.75 583 ASN B CA 1
ATOM 10926 C C . ASN B 1 583 ? -17.938 48.719 7.094 1 78.75 583 ASN B C 1
ATOM 10928 O O . ASN B 1 583 ? -17.453 49.25 8.086 1 78.75 583 ASN B O 1
ATOM 10932 N N . LEU B 1 584 ? -19.156 48.219 7.008 1 78.5 584 LEU B N 1
ATOM 10933 C CA . LEU B 1 584 ? -20.062 48.406 8.133 1 78.5 584 LEU B CA 1
ATOM 10934 C C . LEU B 1 584 ? -20.016 47.219 9.07 1 78.5 584 LEU B C 1
ATOM 10936 O O . LEU B 1 584 ? -20.016 47.375 10.297 1 78.5 584 LEU B O 1
ATOM 10940 N N . VAL B 1 585 ? -20.125 46.094 8.539 1 83.44 585 VAL B N 1
ATOM 10941 C CA . VAL B 1 585 ? -20.109 44.844 9.32 1 83.44 585 VAL B CA 1
ATOM 10942 C C . VAL B 1 585 ? -19.047 43.906 8.766 1 83.44 585 VAL B C 1
ATOM 10944 O O . VAL B 1 585 ? -19.047 43.594 7.574 1 83.44 585 VAL B O 1
ATOM 10947 N N . LYS B 1 586 ? -18.156 43.5 9.68 1 84.38 586 LYS B N 1
ATOM 10948 C CA . LYS B 1 586 ? -17.125 42.531 9.281 1 84.38 586 LYS B CA 1
ATOM 10949 C C . LYS B 1 586 ? -17.141 41.312 10.18 1 84.38 586 LYS B C 1
ATOM 10951 O O . LYS B 1 586 ? -17.141 41.406 11.406 1 84.38 586 LYS B O 1
ATOM 10956 N N . ILE B 1 587 ? -17.203 40.219 9.547 1 88.44 587 ILE B N 1
ATOM 10957 C CA . ILE B 1 587 ? -17.188 38.969 10.289 1 88.44 587 ILE B CA 1
ATOM 10958 C C . ILE B 1 587 ? -15.742 38.531 10.508 1 88.44 587 ILE B C 1
ATOM 10960 O O . ILE B 1 587 ? -14.938 38.5 9.578 1 88.44 587 ILE B O 1
ATOM 10964 N N . GLN B 1 588 ? -15.328 38.25 11.742 1 87.75 588 GLN B N 1
ATOM 10965 C CA . GLN B 1 588 ? -14.031 37.688 12.109 1 87.75 588 GLN B CA 1
ATOM 10966 C C . GLN B 1 588 ? -14.164 36.188 12.453 1 87.75 588 GLN B C 1
ATOM 10968 O O . GLN B 1 588 ? -14.828 35.844 13.43 1 87.75 588 GLN B O 1
ATOM 10973 N N . ASP B 1 589 ? -13.586 35.375 11.703 1 88.94 589 ASP B N 1
ATOM 10974 C CA . ASP B 1 589 ? -13.766 33.938 11.914 1 88.94 589 ASP B CA 1
ATOM 10975 C C . ASP B 1 589 ? -12.484 33.156 11.602 1 88.94 589 ASP B C 1
ATOM 10977 O O . ASP B 1 589 ? -12.523 31.984 11.258 1 88.94 589 ASP B O 1
ATOM 10981 N N . ASP B 1 590 ? -11.312 33.781 11.727 1 92.19 590 ASP B N 1
ATOM 10982 C CA . ASP B 1 590 ? -10.047 33.125 11.398 1 92.19 590 ASP B CA 1
ATOM 10983 C C . ASP B 1 590 ? -9.398 32.531 12.648 1 92.19 590 ASP B C 1
ATOM 10985 O O . ASP B 1 590 ? -9.883 32.719 13.758 1 92.19 590 ASP B O 1
ATOM 10989 N N . VAL B 1 591 ? -8.336 31.812 12.438 1 95.19 591 VAL B N 1
ATOM 10990 C CA . VAL B 1 591 ? -7.629 31.125 13.508 1 95.19 591 VAL B CA 1
ATOM 10991 C C . VAL B 1 591 ? -7.168 32.125 14.562 1 95.19 591 VAL B C 1
ATOM 10993 O O . VAL B 1 591 ? -7.125 31.812 15.75 1 95.19 591 VAL B O 1
ATOM 10996 N N . TYR B 1 592 ? -6.918 33.375 14.148 1 94.75 592 TYR B N 1
ATOM 10997 C CA . TYR B 1 592 ? -6.391 34.406 15.031 1 94.75 592 TYR B CA 1
ATOM 10998 C C . TYR B 1 592 ? -7.484 34.969 15.938 1 94.75 592 TYR B C 1
ATOM 11000 O O . TYR B 1 592 ? -7.195 35.594 16.953 1 94.75 592 TYR B O 1
ATOM 11008 N N . ASP B 1 593 ? -8.688 34.75 15.578 1 91.12 593 ASP B N 1
ATOM 11009 C CA . ASP B 1 593 ? -9.828 35.312 16.266 1 91.12 593 ASP B CA 1
ATOM 11010 C C . ASP B 1 593 ? -10.469 34.312 17.219 1 91.12 593 ASP B C 1
ATOM 11012 O O . ASP B 1 593 ? -11.398 34.656 17.953 1 91.12 593 ASP B O 1
ATOM 11016 N N . ASP B 1 594 ? -10.031 33.125 17.172 1 92.75 594 ASP B N 1
ATOM 11017 C CA . ASP B 1 594 ? -10.633 32.031 17.938 1 92.75 594 ASP B CA 1
ATOM 11018 C C . ASP B 1 594 ? -10.086 32 19.375 1 92.75 594 ASP B C 1
ATOM 11020 O O . ASP B 1 594 ? -8.93 31.656 19.594 1 92.75 594 ASP B O 1
ATOM 11024 N N . ASP B 1 595 ? -10.867 32.219 20.328 1 90.44 595 ASP B N 1
ATOM 11025 C CA . ASP B 1 595 ? -10.461 32.281 21.719 1 90.44 595 ASP B CA 1
ATOM 11026 C C . ASP B 1 595 ? -10 30.922 22.219 1 90.44 595 ASP B C 1
ATOM 11028 O O . ASP B 1 595 ? -9.164 30.828 23.125 1 90.44 595 ASP B O 1
ATOM 11032 N N . GLU B 1 596 ? -10.547 29.875 21.609 1 92.44 596 GLU B N 1
ATOM 11033 C CA . GLU B 1 596 ? -10.172 28.531 22.047 1 92.44 596 GLU B CA 1
ATOM 11034 C C . GLU B 1 596 ? -8.703 28.234 21.734 1 92.44 596 GLU B C 1
ATOM 11036 O O . GLU B 1 596 ? -8.078 27.406 22.391 1 92.44 596 GLU B O 1
ATOM 11041 N N . VAL B 1 597 ? -8.219 28.859 20.734 1 96.19 597 VAL B N 1
ATOM 11042 C CA . VAL B 1 597 ? -6.809 28.703 20.391 1 96.19 597 VAL B CA 1
ATOM 11043 C C . VAL B 1 597 ? -5.93 29.203 21.531 1 96.19 597 VAL B C 1
ATOM 11045 O O . VAL B 1 597 ? -4.996 28.531 21.953 1 96.19 597 VAL B O 1
ATOM 11048 N N . TYR B 1 598 ? -6.227 30.375 22.047 1 96 598 TYR B N 1
ATOM 11049 C CA . TYR B 1 598 ? -5.445 30.984 23.109 1 96 598 TYR B CA 1
ATOM 11050 C C . TYR B 1 598 ? -5.629 30.234 24.422 1 96 598 TYR B C 1
ATOM 11052 O O . TYR B 1 598 ? -4.668 30.031 25.172 1 96 598 TYR B O 1
ATOM 11060 N N . LYS B 1 599 ? -6.816 29.828 24.656 1 94.06 599 LYS B N 1
ATOM 11061 C CA . LYS B 1 599 ? -7.059 29 25.828 1 94.06 599 LYS B CA 1
ATOM 11062 C C . LYS B 1 599 ? -6.215 27.734 25.797 1 94.06 599 LYS B C 1
ATOM 11064 O O . LYS B 1 599 ? -5.562 27.391 26.781 1 94.06 599 LYS B O 1
ATOM 11069 N N . CYS B 1 600 ? -6.336 27.094 24.688 1 95.44 600 CYS B N 1
ATOM 11070 C CA . CYS B 1 600 ? -5.582 25.859 24.5 1 95.44 600 CYS B CA 1
ATOM 11071 C C . CYS B 1 600 ? -4.094 26.078 24.734 1 95.44 600 CYS B C 1
ATOM 11073 O O . CYS B 1 600 ? -3.445 25.297 25.422 1 95.44 600 CYS B O 1
ATOM 11075 N N . PHE B 1 601 ? -3.576 27.172 24.25 1 97.38 601 PHE B N 1
ATOM 11076 C CA . PHE B 1 601 ? -2.174 27.547 24.406 1 97.38 601 PHE B CA 1
ATOM 11077 C C . PHE B 1 601 ? -1.826 27.75 25.875 1 97.38 601 PHE B C 1
ATOM 11079 O O . PHE B 1 601 ? -0.833 27.219 26.375 1 97.38 601 PHE B O 1
ATOM 11086 N N . ILE B 1 602 ? -2.588 28.453 26.531 1 96.12 602 ILE B N 1
ATOM 11087 C CA . ILE B 1 602 ? -2.355 28.75 27.938 1 96.12 602 ILE B CA 1
ATOM 11088 C C . ILE B 1 602 ? -2.387 27.453 28.75 1 96.12 602 ILE B C 1
ATOM 11090 O O . ILE B 1 602 ? -1.484 27.203 29.547 1 96.12 602 ILE B O 1
ATOM 11094 N N . GLU B 1 603 ? -3.361 26.641 28.516 1 94.44 603 GLU B N 1
ATOM 11095 C CA . GLU B 1 603 ? -3.504 25.391 29.266 1 94.44 603 GLU B CA 1
ATOM 11096 C C . GLU B 1 603 ? -2.34 24.438 29 1 94.44 603 GLU B C 1
ATOM 11098 O O . GLU B 1 603 ? -1.84 23.781 29.906 1 94.44 603 GLU B O 1
ATOM 11103 N N . ASN B 1 604 ? -1.966 24.328 27.766 1 95.75 604 ASN B N 1
ATOM 11104 C CA . ASN B 1 604 ? -0.797 23.516 27.453 1 95.75 604 ASN B CA 1
ATOM 11105 C C . ASN B 1 604 ? 0.429 23.953 28.234 1 95.75 604 ASN B C 1
ATOM 11107 O O . ASN B 1 604 ? 1.257 23.125 28.625 1 95.75 604 ASN B O 1
ATOM 11111 N N . THR B 1 605 ? 0.529 25.25 28.391 1 96.19 605 THR B N 1
ATOM 11112 C CA . THR B 1 605 ? 1.72 25.844 28.984 1 96.19 605 THR B CA 1
ATOM 11113 C C . THR B 1 605 ? 1.703 25.672 30.5 1 96.19 605 THR B C 1
ATOM 11115 O O . THR B 1 605 ? 2.719 25.328 31.109 1 96.19 605 THR B O 1
ATOM 11118 N N . ILE B 1 606 ? 0.571 25.812 31.141 1 93.88 606 ILE B N 1
ATOM 11119 C CA . ILE B 1 606 ? 0.58 25.953 32.594 1 93.88 606 ILE B CA 1
ATOM 11120 C C . ILE B 1 606 ? 0.105 24.656 33.219 1 93.88 606 ILE B C 1
ATOM 11122 O O . ILE B 1 606 ? 0.417 24.375 34.375 1 93.88 606 ILE B O 1
ATOM 11126 N N . LYS B 1 607 ? -0.584 23.844 32.5 1 91.81 607 LYS B N 1
ATOM 11127 C CA . LYS B 1 607 ? -1.213 22.703 33.156 1 91.81 607 LYS B CA 1
ATOM 11128 C C . LYS B 1 607 ? -0.394 21.438 32.969 1 91.81 607 LYS B C 1
ATOM 11130 O O . LYS B 1 607 ? -0.722 20.375 33.5 1 91.81 607 LYS B O 1
ATOM 11135 N N . THR B 1 608 ? 0.63 21.438 32.188 1 91.88 608 THR B N 1
ATOM 11136 C CA . THR B 1 608 ? 1.432 20.25 31.938 1 91.88 608 THR B CA 1
ATOM 11137 C C . THR B 1 608 ? 2.73 20.281 32.75 1 91.88 608 THR B C 1
ATOM 11139 O O . THR B 1 608 ? 3.273 21.359 33 1 91.88 608 THR B O 1
ATOM 11142 N N . LYS B 1 609 ? 3.219 19.125 33.062 1 88.38 609 LYS B N 1
ATOM 11143 C CA . LYS B 1 609 ? 4.422 18.984 33.875 1 88.38 609 LYS B CA 1
ATOM 11144 C C . LYS B 1 609 ? 5.66 18.812 33 1 88.38 609 LYS B C 1
ATOM 11146 O O . LYS B 1 609 ? 5.605 18.156 31.953 1 88.38 609 LYS B O 1
ATOM 11151 N N . SER B 1 610 ? 6.711 19.406 33.5 1 87.81 610 SER B N 1
ATOM 11152 C CA . SER B 1 610 ? 7.969 19.297 32.781 1 87.81 610 SER B CA 1
ATOM 11153 C C . SER B 1 610 ? 8.57 17.906 32.938 1 87.81 610 SER B C 1
ATOM 11155 O O . SER B 1 610 ? 8.359 17.234 33.938 1 87.81 610 SER B O 1
ATOM 11157 N N . PRO B 1 611 ? 9.305 17.531 31.906 1 84.88 611 PRO B N 1
ATOM 11158 C CA . PRO B 1 611 ? 10.016 16.25 32.031 1 84.88 611 PRO B CA 1
ATOM 11159 C C . PRO B 1 611 ? 11.055 16.266 33.156 1 84.88 611 PRO B C 1
ATOM 11161 O O . PRO B 1 611 ? 11.578 17.328 33.5 1 84.88 611 PRO B O 1
ATOM 11164 N N . ILE B 1 612 ? 11.328 15.133 33.594 1 78.94 612 ILE B N 1
ATOM 11165 C CA . ILE B 1 612 ? 12.281 14.992 34.688 1 78.94 612 ILE B CA 1
ATOM 11166 C C . ILE B 1 612 ? 13.695 15.211 34.156 1 78.94 612 ILE B C 1
ATOM 11168 O O . ILE B 1 612 ? 14.5 15.906 34.781 1 78.94 612 ILE B O 1
ATOM 11172 N N . ASN B 1 613 ? 13.922 14.641 33 1 79.88 613 ASN B N 1
ATOM 11173 C CA . ASN B 1 613 ? 15.25 14.758 32.406 1 79.88 613 ASN B CA 1
ATOM 11174 C C . ASN B 1 613 ? 15.273 15.758 31.266 1 79.88 613 ASN B C 1
ATOM 11176 O O . ASN B 1 613 ? 14.312 15.859 30.5 1 79.88 613 ASN B O 1
ATOM 11180 N N . LYS B 1 614 ? 16.422 16.516 31.281 1 85.56 614 LYS B N 1
ATOM 11181 C CA . LYS B 1 614 ? 16.625 17.422 30.141 1 85.56 614 LYS B CA 1
ATOM 11182 C C . LYS B 1 614 ? 16.766 16.641 28.844 1 85.56 614 LYS B C 1
ATOM 11184 O O . LYS B 1 614 ? 17.375 15.57 28.812 1 85.56 614 LYS B O 1
ATOM 11189 N N . LYS B 1 615 ? 16.109 17.156 27.828 1 88.31 615 LYS B N 1
ATOM 11190 C CA . LYS B 1 615 ? 16.172 16.531 26.516 1 88.31 615 LYS B CA 1
ATOM 11191 C C . LYS B 1 615 ? 16.516 17.562 25.438 1 88.31 615 LYS B C 1
ATOM 11193 O O . LYS B 1 615 ? 16.078 18.719 25.516 1 88.31 615 LYS B O 1
ATOM 11198 N N . HIS B 1 616 ? 17.203 17.094 24.438 1 92.62 616 HIS B N 1
ATOM 11199 C CA . HIS B 1 616 ? 17.531 17.953 23.297 1 92.62 616 HIS B CA 1
ATOM 11200 C C . HIS B 1 616 ? 16.484 17.812 22.203 1 92.62 616 HIS B C 1
ATOM 11202 O O . HIS B 1 616 ? 15.797 16.781 22.109 1 92.62 616 HIS B O 1
ATOM 11208 N N . LEU B 1 617 ? 16.391 18.906 21.484 1 94.56 617 LEU B N 1
ATOM 11209 C CA . LEU B 1 617 ? 15.578 18.859 20.266 1 94.56 617 LEU B CA 1
ATOM 11210 C C . LEU B 1 617 ? 16.094 17.812 19.297 1 94.56 617 LEU B C 1
ATOM 11212 O O . LEU B 1 617 ? 17.297 17.75 19.031 1 94.56 617 LEU B O 1
ATOM 11216 N N . GLN B 1 618 ? 15.18 16.984 18.875 1 90.62 618 GLN B N 1
ATOM 11217 C CA . GLN B 1 618 ? 15.547 15.977 17.891 1 90.62 618 GLN B CA 1
ATOM 11218 C C . GLN B 1 618 ? 14.898 16.266 16.547 1 90.62 618 GLN B C 1
ATOM 11220 O O . GLN B 1 618 ? 13.758 16.734 16.484 1 90.62 618 GLN B O 1
ATOM 11225 N N . MET B 1 619 ? 15.648 16.031 15.508 1 89.25 619 MET B N 1
ATOM 11226 C CA . MET B 1 619 ? 15.109 16.188 14.156 1 89.25 619 MET B CA 1
ATOM 11227 C C . MET B 1 619 ? 14.742 14.828 13.562 1 89.25 619 MET B C 1
ATOM 11229 O O . MET B 1 619 ? 15.43 13.828 13.797 1 89.25 619 MET B O 1
ATOM 11233 N N . SER B 1 620 ? 13.617 14.789 12.828 1 79.81 620 SER B N 1
ATOM 11234 C CA . SER B 1 620 ? 13.211 13.547 12.18 1 79.81 620 SER B CA 1
ATOM 11235 C C . SER B 1 620 ? 14.203 13.133 11.102 1 79.81 620 SER B C 1
ATOM 11237 O O . SER B 1 620 ? 14.836 13.984 10.469 1 79.81 620 SER B O 1
ATOM 11239 N N . ASN B 1 621 ? 14.344 11.797 10.938 1 62 621 ASN B N 1
ATOM 11240 C CA . ASN B 1 621 ? 15.266 11.227 9.961 1 62 621 ASN B CA 1
ATOM 11241 C C . ASN B 1 621 ? 14.68 11.25 8.555 1 62 621 ASN B C 1
ATOM 11243 O O . ASN B 1 621 ? 15.414 11.25 7.566 1 62 621 ASN B O 1
ATOM 11247 N N . ASP B 1 622 ? 13.422 11.016 8.539 1 61.22 622 ASP B N 1
ATOM 11248 C CA . ASP B 1 622 ? 12.766 10.938 7.238 1 61.22 622 ASP B CA 1
ATOM 11249 C C . ASP B 1 622 ? 12.375 12.32 6.73 1 61.22 622 ASP B C 1
ATOM 11251 O O . ASP B 1 622 ? 11.375 12.891 7.168 1 61.22 622 ASP B O 1
ATOM 11255 N N . HIS B 1 623 ? 13.328 12.859 6.012 1 57.28 623 HIS B N 1
ATOM 11256 C CA . HIS B 1 623 ? 13.062 14.211 5.539 1 57.28 623 HIS B CA 1
ATOM 11257 C C . HIS B 1 623 ? 12.562 14.211 4.102 1 57.28 623 HIS B C 1
ATOM 11259 O O . HIS B 1 623 ? 12.562 15.25 3.434 1 57.28 623 HIS B O 1
ATOM 11265 N N . SER B 1 624 ? 12.07 12.883 3.738 1 57.38 624 SER B N 1
ATOM 11266 C CA . SER B 1 624 ? 11.664 12.82 2.338 1 57.38 624 SER B CA 1
ATOM 11267 C C . SER B 1 624 ? 10.234 13.32 2.156 1 57.38 624 SER B C 1
ATOM 11269 O O . SER B 1 624 ? 9.344 12.961 2.934 1 57.38 624 SER B O 1
ATOM 11271 N N . THR B 1 625 ? 10.062 14.531 1.625 1 60.22 625 THR B N 1
ATOM 11272 C CA . THR B 1 625 ? 8.734 14.984 1.214 1 60.22 625 THR B CA 1
ATOM 11273 C C . THR B 1 625 ? 8.484 14.664 -0.258 1 60.22 625 THR B C 1
ATOM 11275 O O . THR B 1 625 ? 9.328 14.953 -1.111 1 60.22 625 THR B O 1
ATOM 11278 N N . PRO B 1 626 ? 7.367 13.969 -0.411 1 63.91 626 PRO B N 1
ATOM 11279 C CA . PRO B 1 626 ? 7.086 13.68 -1.818 1 63.91 626 PRO B CA 1
ATOM 11280 C C . PRO B 1 626 ? 6.977 14.938 -2.672 1 63.91 626 PRO B C 1
ATOM 11282 O O . PRO B 1 626 ? 6.508 15.977 -2.193 1 63.91 626 PRO B O 1
ATOM 11285 N N . LYS B 1 627 ? 7.57 14.914 -3.758 1 61.88 627 LYS B N 1
ATOM 11286 C CA . LYS B 1 627 ? 7.543 16.062 -4.668 1 61.88 627 LYS B CA 1
ATOM 11287 C C . LYS B 1 627 ? 6.184 16.172 -5.355 1 61.88 627 LYS B C 1
ATOM 11289 O O . LYS B 1 627 ? 5.75 17.281 -5.695 1 61.88 627 LYS B O 1
ATOM 11294 N N . SER B 1 628 ? 5.605 14.984 -5.543 1 67.19 628 SER B N 1
ATOM 11295 C CA . SER B 1 628 ? 4.293 15 -6.184 1 67.19 628 SER B CA 1
ATOM 11296 C C . SER B 1 628 ? 3.359 13.977 -5.555 1 67.19 628 SER B C 1
ATOM 11298 O O . SER B 1 628 ? 3.779 12.859 -5.234 1 67.19 628 SER B O 1
ATOM 11300 N N . ILE B 1 629 ? 2.186 14.508 -5.383 1 69.06 629 ILE B N 1
ATOM 11301 C CA . ILE B 1 629 ? 1.2 13.609 -4.789 1 69.06 629 ILE B CA 1
ATOM 11302 C C . ILE B 1 629 ? 0.652 12.664 -5.859 1 69.06 629 ILE B C 1
ATOM 11304 O O . ILE B 1 629 ? 0.022 11.656 -5.539 1 69.06 629 ILE B O 1
ATOM 11308 N N . LEU B 1 630 ? 0.92 13 -7.078 1 69.69 630 LEU B N 1
ATOM 11309 C CA . LEU B 1 630 ? 0.334 12.219 -8.164 1 69.69 630 LEU B CA 1
ATOM 11310 C C . LEU B 1 630 ? 1.288 11.117 -8.617 1 69.69 630 LEU B C 1
ATOM 11312 O O . LEU B 1 630 ? 0.883 10.188 -9.32 1 69.69 630 LEU B O 1
ATOM 11316 N N . LYS B 1 631 ? 2.418 11.289 -8.078 1 76.88 631 LYS B N 1
ATOM 11317 C CA . LYS B 1 631 ? 3.361 10.234 -8.43 1 76.88 631 LYS B CA 1
ATOM 11318 C C . LYS B 1 631 ? 2.93 8.891 -7.836 1 76.88 631 LYS B C 1
ATOM 11320 O O . LYS B 1 631 ? 2.584 8.812 -6.656 1 76.88 631 LYS B O 1
ATOM 11325 N N . THR B 1 632 ? 2.967 7.914 -8.664 1 81.56 632 THR B N 1
ATOM 11326 C CA . THR B 1 632 ? 2.484 6.594 -8.273 1 81.56 632 THR B CA 1
ATOM 11327 C C . THR B 1 632 ? 3.299 6.039 -7.109 1 81.56 632 THR B C 1
ATOM 11329 O O . THR B 1 632 ? 2.752 5.395 -6.211 1 81.56 632 THR B O 1
ATOM 11332 N N . LEU B 1 633 ? 4.578 6.293 -7.164 1 82.94 633 LEU B N 1
ATOM 11333 C CA . LEU B 1 633 ? 5.434 5.801 -6.094 1 82.94 633 LEU B CA 1
ATOM 11334 C C . LEU B 1 633 ? 4.996 6.367 -4.746 1 82.94 633 LEU B C 1
ATOM 11336 O O . LEU B 1 633 ? 4.988 5.648 -3.74 1 82.94 633 LEU B O 1
ATOM 11340 N N . ASN B 1 634 ? 4.664 7.648 -4.75 1 85.25 634 ASN B N 1
ATOM 11341 C CA . ASN B 1 634 ? 4.223 8.281 -3.51 1 85.25 634 ASN B CA 1
ATOM 11342 C C . ASN B 1 634 ? 2.877 7.73 -3.049 1 85.25 634 ASN B C 1
ATOM 11344 O O . ASN B 1 634 ? 2.621 7.629 -1.849 1 85.25 634 ASN B O 1
ATOM 11348 N N . GLN B 1 635 ? 2.107 7.43 -3.994 1 89.25 635 GLN B N 1
ATOM 11349 C CA . GLN B 1 635 ? 0.809 6.859 -3.65 1 89.25 635 GLN B CA 1
ATOM 11350 C C . GLN B 1 635 ? 0.962 5.48 -3.018 1 89.25 635 GLN B C 1
ATOM 11352 O O . GLN B 1 635 ? 0.304 5.172 -2.023 1 89.25 635 GLN B O 1
ATOM 11357 N N . TYR B 1 636 ? 1.827 4.66 -3.57 1 90 636 TYR B N 1
ATOM 11358 C CA . TYR B 1 636 ? 2.086 3.342 -3.004 1 90 636 TYR B CA 1
ATOM 11359 C C . TYR B 1 636 ? 2.727 3.455 -1.626 1 90 636 TYR B C 1
ATOM 11361 O O . TYR B 1 636 ? 2.416 2.674 -0.725 1 90 636 TYR B O 1
ATOM 11369 N N . ASP B 1 637 ? 3.592 4.41 -1.472 1 90.5 637 ASP B N 1
ATOM 11370 C CA . ASP B 1 637 ? 4.211 4.652 -0.171 1 90.5 637 ASP B CA 1
ATOM 11371 C C . ASP B 1 637 ? 3.162 5.031 0.873 1 90.5 637 ASP B C 1
ATOM 11373 O O . ASP B 1 637 ? 3.254 4.617 2.031 1 90.5 637 ASP B O 1
ATOM 11377 N N . LEU B 1 638 ? 2.266 5.867 0.405 1 93.75 638 LEU B N 1
ATOM 11378 C CA . LEU B 1 638 ? 1.199 6.273 1.314 1 93.75 638 LEU B CA 1
ATOM 11379 C C . LEU B 1 638 ? 0.398 5.066 1.789 1 93.75 638 LEU B C 1
ATOM 11381 O O . LEU B 1 638 ? 0.084 4.953 2.977 1 93.75 638 LEU B O 1
ATOM 11385 N N . VAL B 1 639 ? 0.066 4.191 0.889 1 94 639 VAL B N 1
ATOM 11386 C CA . VAL B 1 639 ? -0.655 2.979 1.263 1 94 639 VAL B CA 1
ATOM 11387 C C . VAL B 1 639 ? 0.19 2.152 2.23 1 94 639 VAL B C 1
ATOM 11389 O O . VAL B 1 639 ? -0.322 1.635 3.225 1 94 639 VAL B O 1
ATOM 11392 N N . TRP B 1 640 ? 1.477 2.037 1.935 1 92.38 640 TRP B N 1
ATOM 11393 C CA . TRP B 1 640 ? 2.438 1.311 2.758 1 92.38 640 TRP B CA 1
ATOM 11394 C C . TRP B 1 640 ? 2.479 1.874 4.176 1 92.38 640 TRP B C 1
ATOM 11396 O O . TRP B 1 640 ? 2.336 1.132 5.148 1 92.38 640 TRP B O 1
ATOM 11406 N N . LYS B 1 641 ? 2.594 3.182 4.309 1 92.25 641 LYS B N 1
ATOM 11407 C CA . LYS B 1 641 ? 2.691 3.836 5.609 1 92.25 641 LYS B CA 1
ATOM 11408 C C . LYS B 1 641 ? 1.351 3.814 6.34 1 92.25 641 LYS B C 1
ATOM 11410 O O . LYS B 1 641 ? 1.309 3.754 7.57 1 92.25 641 LYS B O 1
ATOM 11415 N N . PHE B 1 642 ? 0.283 3.836 5.609 1 95.38 642 PHE B N 1
ATOM 11416 C CA . PHE B 1 642 ? -1.046 3.762 6.203 1 95.38 642 PHE B CA 1
ATOM 11417 C C . PHE B 1 642 ? -1.271 2.402 6.855 1 95.38 642 PHE B C 1
ATOM 11419 O O . PHE B 1 642 ? -1.841 2.318 7.945 1 95.38 642 PHE B O 1
ATOM 11426 N N . HIS B 1 643 ? -0.837 1.395 6.168 1 93.19 643 HIS B N 1
ATOM 11427 C CA . HIS B 1 643 ? -0.917 0.062 6.758 1 93.19 643 HIS B CA 1
ATOM 11428 C C . HIS B 1 643 ? -0.108 -0.018 8.047 1 93.19 643 HIS B C 1
ATOM 11430 O O . HIS B 1 643 ? -0.578 -0.568 9.047 1 93.19 643 HIS B O 1
ATOM 11436 N N . GLU B 1 644 ? 1.092 0.521 8.016 1 91.38 644 GLU B N 1
ATOM 11437 C CA . GLU B 1 644 ? 1.944 0.549 9.203 1 91.38 644 GLU B CA 1
ATOM 11438 C C . GLU B 1 644 ? 1.271 1.3 10.352 1 91.38 644 GLU B C 1
ATOM 11440 O O . GLU B 1 644 ? 1.329 0.865 11.5 1 91.38 644 GLU B O 1
ATOM 11445 N N . PHE B 1 645 ? 0.661 2.391 9.984 1 94.25 645 PHE B N 1
ATOM 11446 C CA . PHE B 1 645 ? -0.032 3.195 10.984 1 94.25 645 PHE B CA 1
ATOM 11447 C C . PHE B 1 645 ? -1.134 2.389 11.664 1 94.25 645 PHE B C 1
ATOM 11449 O O . PHE B 1 645 ? -1.22 2.354 12.891 1 94.25 645 PHE B O 1
ATOM 11456 N N . LEU B 1 646 ? -1.932 1.758 10.867 1 94.56 646 LEU B N 1
ATOM 11457 C CA . LEU B 1 646 ? -3.041 1.006 11.438 1 94.56 646 LEU B CA 1
ATOM 11458 C C . LEU B 1 646 ? -2.529 -0.134 12.312 1 94.56 646 LEU B C 1
ATOM 11460 O O . LEU B 1 646 ? -3.062 -0.376 13.398 1 94.56 646 LEU B O 1
ATOM 11464 N N . SER B 1 647 ? -1.501 -0.817 11.828 1 91 647 SER B N 1
ATOM 11465 C CA . SER B 1 647 ? -0.93 -1.947 12.555 1 91 647 SER B CA 1
ATOM 11466 C C . SER B 1 647 ? -0.366 -1.512 13.906 1 91 647 SER B C 1
ATOM 11468 O O . SER B 1 647 ? -0.554 -2.195 14.914 1 91 647 SER B O 1
ATOM 11470 N N . ASP B 1 648 ? 0.31 -0.383 13.953 1 91.62 648 ASP B N 1
ATOM 11471 C CA . ASP B 1 648 ? 0.917 0.12 15.188 1 91.62 648 ASP B CA 1
ATOM 11472 C C . ASP B 1 648 ? -0.127 0.783 16.078 1 91.62 648 ASP B C 1
ATOM 11474 O O . ASP B 1 648 ? -0.081 0.644 17.297 1 91.62 648 ASP B O 1
ATOM 11478 N N . PHE B 1 649 ? -1.023 1.547 15.484 1 94.88 649 PHE B N 1
ATOM 11479 C CA . PHE B 1 649 ? -2.037 2.295 16.219 1 94.88 649 PHE B CA 1
ATOM 11480 C C . PHE B 1 649 ? -2.93 1.354 17.016 1 94.88 649 PHE B C 1
ATOM 11482 O O . PHE B 1 649 ? -3.338 1.677 18.141 1 94.88 649 PHE B O 1
ATOM 11489 N N . MET B 1 650 ? -3.221 0.214 16.453 1 93.12 650 MET B N 1
ATOM 11490 C CA . MET B 1 650 ? -4.137 -0.725 17.094 1 93.12 650 MET B CA 1
ATOM 11491 C C . MET B 1 650 ? -3.562 -1.232 18.406 1 93.12 650 MET B C 1
ATOM 11493 O O . MET B 1 650 ? -4.309 -1.661 19.297 1 93.12 650 MET B O 1
ATOM 11497 N N . ASN B 1 651 ? -2.273 -1.138 18.547 1 91 651 ASN B N 1
ATOM 11498 C CA . ASN B 1 651 ? -1.609 -1.696 19.719 1 91 651 ASN B CA 1
ATOM 11499 C C . ASN B 1 651 ? -1.363 -0.631 20.781 1 91 651 ASN B C 1
ATOM 11501 O O . ASN B 1 651 ? -0.845 -0.932 21.859 1 91 651 ASN B O 1
ATOM 11505 N N . LEU B 1 652 ? -1.713 0.615 20.516 1 91.62 652 LEU B N 1
ATOM 11506 C CA . LEU B 1 652 ? -1.528 1.673 21.5 1 91.62 652 LEU B CA 1
ATOM 11507 C C . LEU B 1 652 ? -2.434 1.452 22.719 1 91.62 652 LEU B C 1
ATOM 11509 O O . LEU B 1 652 ? -3.604 1.095 22.562 1 91.62 652 LEU B O 1
ATOM 11513 N N . LYS B 1 653 ? -1.961 1.678 23.828 1 88.44 653 LYS B N 1
ATOM 11514 C CA . LYS B 1 653 ? -2.719 1.414 25.047 1 88.44 653 LYS B CA 1
ATOM 11515 C C . LYS B 1 653 ? -2.945 2.697 25.844 1 88.44 653 LYS B C 1
ATOM 11517 O O . LYS B 1 653 ? -3.646 2.689 26.859 1 88.44 653 LYS B O 1
ATOM 11522 N N . ASN B 1 654 ? -2.447 3.838 25.406 1 86.19 654 ASN B N 1
ATOM 11523 C CA . ASN B 1 654 ? -2.502 5.066 26.188 1 86.19 654 ASN B CA 1
ATOM 11524 C C . ASN B 1 654 ? -3.359 6.129 25.5 1 86.19 654 ASN B C 1
ATOM 11526 O O . ASN B 1 654 ? -3.127 7.328 25.688 1 86.19 654 ASN B O 1
ATOM 11530 N N . LEU B 1 655 ? -4.289 5.715 24.719 1 91.38 655 LEU B N 1
ATOM 11531 C CA . LEU B 1 655 ? -5.172 6.68 24.078 1 91.38 655 LEU B CA 1
ATOM 11532 C C . LEU B 1 655 ? -6.324 7.066 25 1 91.38 655 LEU B C 1
ATOM 11534 O O . LEU B 1 655 ? -6.914 6.203 25.656 1 91.38 655 LEU B O 1
ATOM 11538 N N . PRO B 1 656 ? -6.586 8.344 25.109 1 91.31 656 PRO B N 1
ATOM 11539 C CA . PRO B 1 656 ? -7.711 8.805 25.922 1 91.31 656 PRO B CA 1
ATOM 11540 C C . PRO B 1 656 ? -9.062 8.609 25.234 1 91.31 656 PRO B C 1
ATOM 11542 O O . PRO B 1 656 ? -9.141 8.672 24 1 91.31 656 PRO B O 1
ATOM 11545 N N . LYS B 1 657 ? -10.047 8.438 26 1 89.31 657 LYS B N 1
ATOM 11546 C CA . LYS B 1 657 ? -11.406 8.484 25.469 1 89.31 657 LYS B CA 1
ATOM 11547 C C . LYS B 1 657 ? -11.844 9.922 25.203 1 89.31 657 LYS B C 1
ATOM 11549 O O . LYS B 1 657 ? -11.594 10.812 26.016 1 89.31 657 LYS B O 1
ATOM 11554 N N . GLN B 1 658 ? -12.336 10.156 24.062 1 85.5 658 GLN B N 1
ATOM 11555 C CA . GLN B 1 658 ? -12.82 11.484 23.688 1 85.5 658 GLN B CA 1
ATOM 11556 C C . GLN B 1 658 ? -14.242 11.406 23.141 1 85.5 658 GLN B C 1
ATOM 11558 O O . GLN B 1 658 ? -14.703 10.344 22.719 1 85.5 658 GLN B O 1
ATOM 11563 N N . GLU B 1 659 ? -14.82 12.469 23.234 1 83.94 659 GLU B N 1
ATOM 11564 C CA . GLU B 1 659 ? -16.203 12.547 22.766 1 83.94 659 GLU B CA 1
ATOM 11565 C C . GLU B 1 659 ? -16.297 12.211 21.281 1 83.94 659 GLU B C 1
ATOM 11567 O O . GLU B 1 659 ? -15.453 12.648 20.484 1 83.94 659 GLU B O 1
ATOM 11572 N N . TYR B 1 660 ? -17.188 11.367 20.969 1 88.38 660 TYR B N 1
ATOM 11573 C CA . TYR B 1 660 ? -17.453 10.977 19.578 1 88.38 660 TYR B CA 1
ATOM 11574 C C . TYR B 1 660 ? -18.938 11 19.281 1 88.38 660 TYR B C 1
ATOM 11576 O O . TYR B 1 660 ? -19.75 10.508 20.078 1 88.38 660 TYR B O 1
ATOM 11584 N N . PRO B 1 661 ? -19.359 11.633 18.125 1 91.25 661 PRO B N 1
ATOM 11585 C CA . PRO B 1 661 ? -18.531 12.281 17.109 1 91.25 661 PRO B CA 1
ATOM 11586 C C . PRO B 1 661 ? -18.094 13.688 17.531 1 91.25 661 PRO B C 1
ATOM 11588 O O . PRO B 1 661 ? -18.797 14.359 18.281 1 91.25 661 PRO B O 1
ATOM 11591 N N . PRO B 1 662 ? -16.938 14.039 17.031 1 93.12 662 PRO B N 1
ATOM 11592 C CA . PRO B 1 662 ? -16.531 15.422 17.312 1 93.12 662 PRO B CA 1
ATOM 11593 C C . PRO B 1 662 ? -17.516 16.438 16.734 1 93.12 662 PRO B C 1
ATOM 11595 O O . PRO B 1 662 ? -18.188 16.172 15.734 1 93.12 662 PRO B O 1
ATOM 11598 N N . LYS B 1 663 ? -17.578 17.547 17.375 1 93.06 663 LYS B N 1
ATOM 11599 C CA . LYS B 1 663 ? -18.484 18.609 16.969 1 93.06 663 LYS B CA 1
ATOM 11600 C C . LYS B 1 663 ? -17.734 19.922 16.766 1 93.06 663 LYS B C 1
ATOM 11602 O O . LYS B 1 663 ? -16.656 20.125 17.328 1 93.06 663 LYS B O 1
ATOM 11607 N N . VAL B 1 664 ? -18.266 20.688 15.953 1 94.62 664 VAL B N 1
ATOM 11608 C CA . VAL B 1 664 ? -17.734 22.031 15.703 1 94.62 664 VAL B CA 1
ATOM 11609 C C . VAL B 1 664 ? -18.297 23 16.734 1 94.62 664 VAL B C 1
ATOM 11611 O O . VAL B 1 664 ? -19.484 22.969 17.031 1 94.62 664 VAL B O 1
ATOM 11614 N N . ASN B 1 665 ? -17.391 23.812 17.312 1 91.12 665 ASN B N 1
ATOM 11615 C CA . ASN B 1 665 ? -17.812 24.859 18.219 1 91.12 665 ASN B CA 1
ATOM 11616 C C . ASN B 1 665 ? -18.359 26.078 17.453 1 91.12 665 ASN B C 1
ATOM 11618 O O . ASN B 1 665 ? -17.656 26.641 16.625 1 91.12 665 ASN B O 1
ATOM 11622 N N . PHE B 1 666 ? -19.562 26.391 17.75 1 91.88 666 PHE B N 1
ATOM 11623 C CA . PHE B 1 666 ? -20.203 27.547 17.125 1 91.88 666 PHE B CA 1
ATOM 11624 C C . PHE B 1 666 ? -20.562 28.594 18.172 1 91.88 666 PHE B C 1
ATOM 11626 O O . PHE B 1 666 ? -21.188 28.281 19.188 1 91.88 666 PHE B O 1
ATOM 11633 N N . SER B 1 667 ? -20.094 29.797 17.953 1 89.5 667 SER B N 1
ATOM 11634 C CA . SER B 1 667 ? -20.453 30.891 18.859 1 89.5 667 SER B CA 1
ATOM 11635 C C . SER B 1 667 ? -20.516 32.219 18.141 1 89.5 667 SER B C 1
ATOM 11637 O O . SER B 1 667 ? -19.859 32.406 17.109 1 89.5 667 SER B O 1
ATOM 11639 N N . ILE B 1 668 ? -21.359 33.031 18.547 1 87.62 668 ILE B N 1
ATOM 11640 C CA . ILE B 1 668 ? -21.453 34.406 18.078 1 87.62 668 ILE B CA 1
ATOM 11641 C C . ILE B 1 668 ? -21.188 35.375 19.219 1 87.62 668 ILE B C 1
ATOM 11643 O O . ILE B 1 668 ? -21.719 35.188 20.328 1 87.62 668 ILE B O 1
ATOM 11647 N N . SER B 1 669 ? -20.281 36.219 18.969 1 79.19 669 SER B N 1
ATOM 11648 C CA . SER B 1 669 ? -20.016 37.219 20 1 79.19 669 SER B CA 1
ATOM 11649 C C . SER B 1 669 ? -19.547 38.531 19.375 1 79.19 669 SER B C 1
ATOM 11651 O O . SER B 1 669 ? -19.125 38.562 18.219 1 79.19 669 SER B O 1
ATOM 11653 N N . THR B 1 670 ? -19.891 39.562 19.828 1 63.09 670 THR B N 1
ATOM 11654 C CA . THR B 1 670 ? -19.281 40.844 19.406 1 63.09 670 THR B CA 1
ATOM 11655 C C . THR B 1 670 ? -17.984 41.094 20.156 1 63.09 670 THR B C 1
ATOM 11657 O O . THR B 1 670 ? -17.172 41.906 19.734 1 63.09 670 THR B O 1
ATOM 11660 N N . ASP B 1 671 ? -17.922 40.531 21.516 1 54.19 671 ASP B N 1
ATOM 11661 C CA . ASP B 1 671 ? -16.844 41.031 22.391 1 54.19 671 ASP B CA 1
ATOM 11662 C C . ASP B 1 671 ? -16.312 39.906 23.281 1 54.19 671 ASP B C 1
ATOM 11664 O O . ASP B 1 671 ? -15.469 40.156 24.141 1 54.19 671 ASP B O 1
ATOM 11668 N N . TYR B 1 672 ? -16.969 38.688 23.109 1 50.62 672 TYR B N 1
ATOM 11669 C CA . TYR B 1 672 ? -16.781 37.844 24.281 1 50.62 672 TYR B CA 1
ATOM 11670 C C . TYR B 1 672 ? -15.969 36.594 23.922 1 50.62 672 TYR B C 1
ATOM 11672 O O . TYR B 1 672 ? -16.156 36.031 22.844 1 50.62 672 TYR B O 1
ATOM 11680 N N . GLY B 1 673 ? -14.828 36.656 24.641 1 55.38 673 GLY B N 1
ATOM 11681 C CA . GLY B 1 673 ? -14.086 35.406 24.578 1 55.38 673 GLY B CA 1
ATOM 11682 C C . GLY B 1 673 ? -14.844 34.219 25.172 1 55.38 673 GLY B C 1
ATOM 11683 O O . GLY B 1 673 ? -15.312 34.281 26.312 1 55.38 673 GLY B O 1
ATOM 11684 N N . PHE B 1 674 ? -15.438 33.281 24.359 1 57.91 674 PHE B N 1
ATOM 11685 C CA . PHE B 1 674 ? -16.062 32.062 24.844 1 57.91 674 PHE B CA 1
ATOM 11686 C C . PHE B 1 674 ? -15.016 31.016 25.203 1 57.91 674 PHE B C 1
ATOM 11688 O O . PHE B 1 674 ? -14.094 30.766 24.422 1 57.91 674 PHE B O 1
ATOM 11695 N N . ARG B 1 675 ? -14.883 30.906 26.562 1 62.41 675 ARG B N 1
ATOM 11696 C CA . ARG B 1 675 ? -13.977 29.828 26.969 1 62.41 675 ARG B CA 1
ATOM 11697 C C . ARG B 1 675 ? -14.758 28.641 27.516 1 62.41 675 ARG B C 1
ATOM 11699 O O . ARG B 1 675 ? -15.484 28.781 28.5 1 62.41 675 ARG B O 1
ATOM 11706 N N . ASN B 1 676 ? -14.641 27.547 26.797 1 63.38 676 ASN B N 1
ATOM 11707 C CA . ASN B 1 676 ? -15.227 26.312 27.312 1 63.38 676 ASN B CA 1
ATOM 11708 C C . ASN B 1 676 ? -14.328 25.656 28.359 1 63.38 676 ASN B C 1
ATOM 11710 O O . ASN B 1 676 ? -13.125 25.5 28.141 1 63.38 676 ASN B O 1
ATOM 11714 N N . ASN B 1 677 ? -14.875 25.484 29.5 1 62.88 677 ASN B N 1
ATOM 11715 C CA . ASN B 1 677 ? -14.086 24.828 30.547 1 62.88 677 ASN B CA 1
ATOM 11716 C C . ASN B 1 677 ? -13.938 23.344 30.281 1 62.88 677 ASN B C 1
ATOM 11718 O O . ASN B 1 677 ? -14.883 22.688 29.828 1 62.88 677 ASN B O 1
ATOM 11722 N N . SER B 1 678 ? -12.703 22.984 30.328 1 66.44 678 SER B N 1
ATOM 11723 C CA . SER B 1 678 ? -12.414 21.562 30.188 1 66.44 678 SER B CA 1
ATOM 11724 C C . SER B 1 678 ? -12.109 20.938 31.547 1 66.44 678 SER B C 1
ATOM 11726 O O . SER B 1 678 ? -11.586 21.594 32.438 1 66.44 678 SER B O 1
ATOM 11728 N N . PHE B 1 679 ? -12.672 19.734 31.766 1 64.12 679 PHE B N 1
ATOM 11729 C CA . PHE B 1 679 ? -12.422 19.047 33.031 1 64.12 679 PHE B CA 1
ATOM 11730 C C . PHE B 1 679 ? -11.719 17.719 32.781 1 64.12 679 PHE B C 1
ATOM 11732 O O . PHE B 1 679 ? -11.961 17.062 31.75 1 64.12 679 PHE B O 1
ATOM 11739 N N . THR B 1 680 ? -10.781 17.562 33.719 1 64.69 680 THR B N 1
ATOM 11740 C CA . THR B 1 680 ? -10.062 16.297 33.625 1 64.69 680 THR B CA 1
ATOM 11741 C C . THR B 1 680 ? -10.945 15.141 34.062 1 64.69 680 THR B C 1
ATOM 11743 O O . THR B 1 680 ? -11.672 15.242 35.062 1 64.69 680 THR B O 1
ATOM 11746 N N . ASP B 1 681 ? -11 14.172 33.25 1 65.31 681 ASP B N 1
ATOM 11747 C CA . ASP B 1 681 ? -11.672 12.93 33.594 1 65.31 681 ASP B CA 1
ATOM 11748 C C . ASP B 1 681 ? -10.664 11.812 33.844 1 65.31 681 ASP B C 1
ATOM 11750 O O . ASP B 1 681 ? -9.984 11.367 32.938 1 65.31 681 ASP B O 1
ATOM 11754 N N . PRO B 1 682 ? -10.531 11.477 35.125 1 61.41 682 PRO B N 1
ATOM 11755 C CA . PRO B 1 682 ? -9.555 10.43 35.438 1 61.41 682 PRO B CA 1
ATOM 11756 C C . PRO B 1 682 ? -9.836 9.117 34.688 1 61.41 682 PRO B C 1
ATOM 11758 O O . PRO B 1 682 ? -8.93 8.289 34.562 1 61.41 682 PRO B O 1
ATOM 11761 N N . ASN B 1 683 ? -11.031 8.969 34.312 1 59.03 683 ASN B N 1
ATOM 11762 C CA . ASN B 1 683 ? -11.422 7.695 33.719 1 59.03 683 ASN B CA 1
ATOM 11763 C C . ASN B 1 683 ? -11.227 7.711 32.188 1 59.03 683 ASN B C 1
ATOM 11765 O O . ASN B 1 683 ? -11.68 6.801 31.5 1 59.03 683 ASN B O 1
ATOM 11769 N N . ASN B 1 684 ? -10.477 8.586 31.875 1 79.5 684 ASN B N 1
ATOM 11770 C CA . ASN B 1 684 ? -10.383 8.758 30.438 1 79.5 684 ASN B CA 1
ATOM 11771 C C . ASN B 1 684 ? -9.367 7.809 29.828 1 79.5 684 ASN B C 1
ATOM 11773 O O . ASN B 1 684 ? -9.328 7.629 28.609 1 79.5 684 ASN B O 1
ATOM 11777 N N . PHE B 1 685 ? -8.656 7.07 30.766 1 81.88 685 PHE B N 1
ATOM 11778 C CA . PHE B 1 685 ? -7.605 6.195 30.25 1 81.88 685 PHE B CA 1
ATOM 11779 C C . PHE B 1 685 ? -7.793 4.77 30.75 1 81.88 685 PHE B C 1
ATOM 11781 O O . PHE B 1 685 ? -7.754 4.527 31.969 1 81.88 685 PHE B O 1
ATOM 11788 N N . GLU B 1 686 ? -8.031 3.756 29.984 1 78 686 GLU B N 1
ATOM 11789 C CA . GLU B 1 686 ? -8.281 2.375 30.391 1 78 686 GLU B CA 1
ATOM 11790 C C . GLU B 1 686 ? -7.004 1.542 30.312 1 78 686 GLU B C 1
ATOM 11792 O O . GLU B 1 686 ? -6.949 0.435 30.859 1 78 686 GLU B O 1
ATOM 11797 N N . ARG B 1 687 ? -5.938 1.94 29.797 1 80.44 687 ARG B N 1
ATOM 11798 C CA . ARG B 1 687 ? -4.633 1.295 29.703 1 80.44 687 ARG B CA 1
ATOM 11799 C C . ARG B 1 687 ? -4.727 -0.017 28.938 1 80.44 687 ARG B C 1
ATOM 11801 O O . ARG B 1 687 ? -4.199 -1.04 29.375 1 80.44 687 ARG B O 1
ATOM 11808 N N . ASN B 1 688 ? -5.566 -0.198 28.016 1 86.69 688 ASN B N 1
ATOM 11809 C CA . ASN B 1 688 ? -5.684 -1.312 27.078 1 86.69 688 ASN B CA 1
ATOM 11810 C C . ASN B 1 688 ? -5.863 -0.826 25.656 1 86.69 688 ASN B C 1
ATOM 11812 O O . ASN B 1 688 ? -5.781 0.374 25.375 1 86.69 688 ASN B O 1
ATOM 11816 N N . ASN B 1 689 ? -5.949 -1.796 24.734 1 90.88 689 ASN B N 1
ATOM 11817 C CA . ASN B 1 689 ? -6.004 -1.392 23.344 1 90.88 689 ASN B CA 1
ATOM 11818 C C . ASN B 1 689 ? -7.445 -1.294 22.844 1 90.88 689 ASN B C 1
ATOM 11820 O O . ASN B 1 689 ? -7.688 -1.27 21.625 1 90.88 689 ASN B O 1
ATOM 11824 N N . LYS B 1 690 ? -8.383 -1.275 23.688 1 91.19 690 LYS B N 1
ATOM 11825 C CA . LYS B 1 690 ? -9.781 -1.216 23.281 1 91.19 690 LYS B CA 1
ATOM 11826 C C . LYS B 1 690 ? -10.102 0.117 22.609 1 91.19 690 LYS B C 1
ATOM 11828 O O . LYS B 1 690 ? -10.82 0.158 21.609 1 91.19 690 LYS B O 1
ATOM 11833 N N . GLU B 1 691 ? -9.602 1.191 23.234 1 94.31 691 GLU B N 1
ATOM 11834 C CA . GLU B 1 691 ? -9.836 2.512 22.656 1 94.31 691 GLU B CA 1
ATOM 11835 C C . GLU B 1 691 ? -9.203 2.625 21.266 1 94.31 691 GLU B C 1
ATOM 11837 O O . GLU B 1 691 ? -9.797 3.213 20.359 1 94.31 691 GLU B O 1
ATOM 11842 N N . SER B 1 692 ? -8.023 2.096 21.156 1 95.38 692 SER B N 1
ATOM 11843 C CA . SER B 1 692 ? -7.359 2.123 19.859 1 95.38 692 SER B CA 1
ATOM 11844 C C . SER B 1 692 ? -8.172 1.378 18.812 1 95.38 692 SER B C 1
ATOM 11846 O O . SER B 1 692 ? -8.328 1.854 17.688 1 95.38 692 SER B O 1
ATOM 11848 N N . LEU B 1 693 ? -8.719 0.226 19.141 1 95.69 693 LEU B N 1
ATOM 11849 C CA . LEU B 1 693 ? -9.516 -0.575 18.219 1 95.69 693 LEU B CA 1
ATOM 11850 C C . LEU B 1 693 ? -10.812 0.144 17.859 1 95.69 693 LEU B C 1
ATOM 11852 O O . LEU B 1 693 ? -11.242 0.117 16.703 1 95.69 693 LEU B O 1
ATOM 11856 N N . ALA B 1 694 ? -11.344 0.736 18.859 1 95.5 694 ALA B N 1
ATOM 11857 C CA . ALA B 1 694 ? -12.562 1.499 18.609 1 95.5 694 ALA B CA 1
ATOM 11858 C C . ALA B 1 694 ? -12.305 2.633 17.625 1 95.5 694 ALA B C 1
ATOM 11860 O O . ALA B 1 694 ? -13.141 2.914 16.75 1 95.5 694 ALA B O 1
ATOM 11861 N N . ARG B 1 695 ? -11.25 3.275 17.781 1 96.94 695 ARG B N 1
ATOM 11862 C CA . ARG B 1 695 ? -10.906 4.395 16.906 1 96.94 695 ARG B CA 1
ATOM 11863 C C . ARG B 1 695 ? -10.648 3.92 15.484 1 96.94 695 ARG B C 1
ATOM 11865 O O . ARG B 1 695 ? -10.984 4.613 14.523 1 96.94 695 ARG B O 1
ATOM 11872 N N . ILE B 1 696 ? -10.031 2.771 15.336 1 97.06 696 ILE B N 1
ATOM 11873 C CA . ILE B 1 696 ? -9.828 2.207 14.008 1 97.06 696 ILE B CA 1
ATOM 11874 C C . ILE B 1 696 ? -11.18 1.905 13.359 1 97.06 696 ILE B C 1
ATOM 11876 O O . ILE B 1 696 ? -11.383 2.158 12.172 1 97.06 696 ILE B O 1
ATOM 11880 N N . SER B 1 697 ? -12.07 1.382 14.102 1 96.88 697 SER B N 1
ATOM 11881 C CA . SER B 1 697 ? -13.414 1.126 13.594 1 96.88 697 SER B CA 1
ATOM 11882 C C . SER B 1 697 ? -14.094 2.416 13.141 1 96.88 697 SER B C 1
ATOM 11884 O O . SER B 1 697 ? -14.773 2.436 12.109 1 96.88 697 SER B O 1
ATOM 11886 N N . LYS B 1 698 ? -13.883 3.463 13.906 1 97.19 698 LYS B N 1
ATOM 11887 C CA . LYS B 1 698 ? -14.461 4.758 13.562 1 97.19 698 LYS B CA 1
ATOM 11888 C C . LYS B 1 698 ? -13.844 5.309 12.281 1 97.19 698 LYS B C 1
ATOM 11890 O O . LYS B 1 698 ? -14.523 5.953 11.484 1 97.19 698 LYS B O 1
ATOM 11895 N N . ILE B 1 699 ? -12.555 5.062 12.125 1 97.62 699 ILE B N 1
ATOM 11896 C CA . ILE B 1 699 ? -11.875 5.484 10.906 1 97.62 699 ILE B CA 1
ATOM 11897 C C . ILE B 1 699 ? -12.477 4.758 9.703 1 97.62 699 ILE B C 1
ATOM 11899 O O . ILE B 1 699 ? -12.805 5.383 8.695 1 97.62 699 ILE B O 1
ATOM 11903 N N . TRP B 1 700 ? -12.648 3.467 9.805 1 97.5 700 TRP B N 1
ATOM 11904 C CA . TRP B 1 700 ? -13.227 2.678 8.727 1 97.5 700 TRP B CA 1
ATOM 11905 C C . TRP B 1 700 ? -14.648 3.133 8.422 1 97.5 700 TRP B C 1
ATOM 11907 O O . TRP B 1 700 ? -15.016 3.328 7.262 1 97.5 700 TRP B O 1
ATOM 11917 N N . ASP B 1 701 ? -15.461 3.355 9.453 1 97.31 701 ASP B N 1
ATOM 11918 C CA . ASP B 1 701 ? -16.859 3.729 9.297 1 97.31 701 ASP B CA 1
ATOM 11919 C C . ASP B 1 701 ? -17 5.086 8.609 1 97.31 701 ASP B C 1
ATOM 11921 O O . ASP B 1 701 ? -17.828 5.254 7.715 1 97.31 701 ASP B O 1
ATOM 11925 N N . SER B 1 702 ? -16.25 6.012 9.086 1 97.56 702 SER B N 1
ATOM 11926 C CA . SER B 1 702 ? -16.344 7.359 8.539 1 97.56 702 SER B CA 1
ATOM 11927 C C . SER B 1 702 ? -15.875 7.398 7.086 1 97.56 702 SER B C 1
ATOM 11929 O O . SER B 1 702 ? -16.359 8.211 6.293 1 97.56 702 SER B O 1
ATOM 11931 N N . TYR B 1 703 ? -14.953 6.523 6.738 1 97.94 703 TYR B N 1
ATOM 11932 C CA . TYR B 1 703 ? -14.477 6.469 5.359 1 97.94 703 TYR B CA 1
ATOM 11933 C C . TYR B 1 703 ? -15.602 6.105 4.406 1 97.94 703 TYR B C 1
ATOM 11935 O O . TYR B 1 703 ? -15.641 6.574 3.266 1 97.94 703 TYR B O 1
ATOM 11943 N N . GLN B 1 704 ? -16.469 5.27 4.828 1 96.56 704 GLN B N 1
ATOM 11944 C CA . GLN B 1 704 ? -17.547 4.77 3.967 1 96.56 704 GLN B CA 1
ATOM 11945 C C . GLN B 1 704 ? -18.422 5.91 3.455 1 96.56 704 GLN B C 1
ATOM 11947 O O . GLN B 1 704 ? -18.984 5.82 2.367 1 96.56 704 GLN B O 1
ATOM 11952 N N . HIS B 1 705 ? -18.484 7.012 4.234 1 96.5 705 HIS B N 1
ATOM 11953 C CA . HIS B 1 705 ? -19.359 8.117 3.879 1 96.5 705 HIS B CA 1
ATOM 11954 C C . HIS B 1 705 ? -18.562 9.32 3.389 1 96.5 705 HIS B C 1
ATOM 11956 O O . HIS B 1 705 ? -19.141 10.352 3.031 1 96.5 705 HIS B O 1
ATOM 11962 N N . TRP B 1 706 ? -17.281 9.18 3.314 1 97.5 706 TRP B N 1
ATOM 11963 C CA . TRP B 1 706 ? -16.406 10.289 2.975 1 97.5 706 TRP B CA 1
ATOM 11964 C C . TRP B 1 706 ? -16.562 10.672 1.506 1 97.5 706 TRP B C 1
ATOM 11966 O O . TRP B 1 706 ? -16.406 9.828 0.62 1 97.5 706 TRP B O 1
ATOM 11976 N N . SER B 1 707 ? -16.922 11.891 1.209 1 96.31 707 SER B N 1
ATOM 11977 C CA . SER B 1 707 ? -17.078 12.414 -0.147 1 96.31 707 SER B CA 1
ATOM 11978 C C . SER B 1 707 ? -16.609 13.859 -0.24 1 96.31 707 SER B C 1
ATOM 11980 O O . SER B 1 707 ? -17.422 14.781 -0.268 1 96.31 707 SER B O 1
ATOM 11982 N N . PRO B 1 708 ? -15.281 14.078 -0.354 1 95.06 708 PRO B N 1
ATOM 11983 C CA . PRO B 1 708 ? -14.734 15.438 -0.39 1 95.06 708 PRO B CA 1
ATOM 11984 C C . PRO B 1 708 ? -14.883 16.109 -1.756 1 95.06 708 PRO B C 1
ATOM 11986 O O . PRO B 1 708 ? -14.938 15.414 -2.779 1 95.06 708 PRO B O 1
ATOM 11989 N N . PRO B 1 709 ? -14.906 17.328 -1.79 1 90.19 709 PRO B N 1
ATOM 11990 C CA . PRO B 1 709 ? -15.195 18.031 -3.043 1 90.19 709 PRO B CA 1
ATOM 11991 C C . PRO B 1 709 ? -13.93 18.359 -3.836 1 90.19 709 PRO B C 1
ATOM 11993 O O . PRO B 1 709 ? -14 18.562 -5.051 1 90.19 709 PRO B O 1
ATOM 11996 N N . THR B 1 710 ? -12.781 18.484 -3.256 1 90.56 710 THR B N 1
ATOM 11997 C CA . THR B 1 710 ? -11.578 18.953 -3.941 1 90.56 710 THR B CA 1
ATOM 11998 C C . THR B 1 710 ? -10.859 17.797 -4.617 1 90.56 710 THR B C 1
ATOM 12000 O O . THR B 1 710 ? -10.945 16.641 -4.16 1 90.56 710 THR B O 1
ATOM 12003 N N . ARG B 1 711 ? -10.102 18.109 -5.617 1 88.56 711 ARG B N 1
ATOM 12004 C CA . ARG B 1 711 ? -9.391 17.094 -6.391 1 88.56 711 ARG B CA 1
ATOM 12005 C C . ARG B 1 711 ? -8.375 16.359 -5.523 1 88.56 711 ARG B C 1
ATOM 12007 O O . ARG B 1 711 ? -8.25 15.133 -5.613 1 88.56 711 ARG B O 1
ATOM 12014 N N . GLY B 1 712 ? -7.617 17.141 -4.77 1 90.88 712 GLY B N 1
ATOM 12015 C CA . GLY B 1 712 ? -6.629 16.516 -3.906 1 90.88 712 GLY B CA 1
ATOM 12016 C C . GLY B 1 712 ? -7.23 15.508 -2.943 1 90.88 712 GLY B C 1
ATOM 12017 O O . GLY B 1 712 ? -6.742 14.383 -2.83 1 90.88 712 GLY B O 1
ATOM 12018 N N . LEU B 1 713 ? -8.273 15.797 -2.365 1 94.75 713 LEU B N 1
ATOM 12019 C CA . LEU B 1 713 ? -8.898 14.93 -1.368 1 94.75 713 LEU B CA 1
ATOM 12020 C C . LEU B 1 713 ? -9.602 13.75 -2.033 1 94.75 713 LEU B C 1
ATOM 12022 O O . LEU B 1 713 ? -9.656 12.656 -1.47 1 94.75 713 LEU B O 1
ATOM 12026 N N . LYS B 1 714 ? -10.148 13.969 -3.215 1 93.56 714 LYS B N 1
ATOM 12027 C CA . LYS B 1 714 ? -10.727 12.852 -3.959 1 93.56 714 LYS B CA 1
ATOM 12028 C C . LYS B 1 714 ? -9.672 11.805 -4.277 1 93.56 714 LYS B C 1
ATOM 12030 O O . LYS B 1 714 ? -9.93 10.602 -4.191 1 93.56 714 LYS B O 1
ATOM 12035 N N . GLN B 1 715 ? -8.531 12.297 -4.672 1 91.94 715 GLN B N 1
ATOM 12036 C CA . GLN B 1 715 ? -7.434 11.375 -4.938 1 91.94 715 GLN B CA 1
ATOM 12037 C C . GLN B 1 715 ? -7.035 10.609 -3.676 1 91.94 715 GLN B C 1
ATOM 12039 O O . GLN B 1 715 ? -6.734 9.414 -3.734 1 91.94 715 GLN B O 1
ATOM 12044 N N . LEU B 1 716 ? -6.938 11.32 -2.615 1 94.88 716 LEU B N 1
ATOM 12045 C CA . LEU B 1 716 ? -6.617 10.656 -1.355 1 94.88 716 LEU B CA 1
ATOM 12046 C C . LEU B 1 716 ? -7.637 9.57 -1.043 1 94.88 716 LEU B C 1
ATOM 12048 O O . LEU B 1 716 ? -7.273 8.492 -0.572 1 94.88 716 LEU B O 1
ATOM 12052 N N . LYS B 1 717 ? -8.875 9.891 -1.277 1 95.75 717 LYS B N 1
ATOM 12053 C CA . LYS B 1 717 ? -9.93 8.891 -1.074 1 95.75 717 LYS B CA 1
ATOM 12054 C C . LYS B 1 717 ? -9.68 7.652 -1.933 1 95.75 717 LYS B C 1
ATOM 12056 O O . LYS B 1 717 ? -9.852 6.527 -1.468 1 95.75 717 LYS B O 1
ATOM 12061 N N . GLU B 1 718 ? -9.195 7.84 -3.143 1 92.38 718 GLU B N 1
ATOM 12062 C CA . GLU B 1 718 ? -8.898 6.727 -4.039 1 92.38 718 GLU B CA 1
ATOM 12063 C C . GLU B 1 718 ? -7.727 5.898 -3.516 1 92.38 718 GLU B C 1
ATOM 12065 O O . GLU B 1 718 ? -7.762 4.664 -3.564 1 92.38 718 GLU B O 1
ATOM 12070 N N . ILE B 1 719 ? -6.742 6.574 -3.107 1 93.12 719 ILE B N 1
ATOM 12071 C CA . ILE B 1 719 ? -5.551 5.895 -2.615 1 93.12 719 ILE B CA 1
ATOM 12072 C C . ILE B 1 719 ? -5.906 5.043 -1.399 1 93.12 719 ILE B C 1
ATOM 12074 O O . ILE B 1 719 ? -5.41 3.922 -1.251 1 93.12 719 ILE B O 1
ATOM 12078 N N . LEU B 1 720 ? -6.805 5.535 -0.539 1 95.88 720 LEU B N 1
ATOM 12079 C CA . LEU B 1 720 ? -7.176 4.832 0.685 1 95.88 720 LEU B CA 1
ATOM 12080 C C . LEU B 1 720 ? -8.344 3.889 0.436 1 95.88 720 LEU B C 1
ATOM 12082 O O . LEU B 1 720 ? -8.992 3.428 1.382 1 95.88 720 LEU B O 1
ATOM 12086 N N . SER B 1 721 ? -8.617 3.598 -0.804 1 92.88 721 SER B N 1
ATOM 12087 C CA . SER B 1 721 ? -9.758 2.766 -1.169 1 92.88 721 SER B CA 1
ATOM 12088 C C . SER B 1 721 ? -9.555 1.322 -0.72 1 92.88 721 SER B C 1
ATOM 12090 O O . SER B 1 721 ? -10.484 0.51 -0.789 1 92.88 721 SER B O 1
ATOM 12092 N N . VAL B 1 722 ? -8.391 0.954 -0.257 1 90 722 VAL B N 1
ATOM 12093 C CA . VAL B 1 722 ? -8.133 -0.365 0.312 1 90 722 VAL B CA 1
ATOM 12094 C C . VAL B 1 722 ? -9.109 -0.64 1.449 1 90 722 VAL B C 1
ATOM 12096 O O . VAL B 1 722 ? -9.422 -1.797 1.747 1 90 722 VAL B O 1
ATOM 12099 N N . LEU B 1 723 ? -9.57 0.423 2.062 1 93.88 723 LEU B N 1
ATOM 12100 C CA . LEU B 1 723 ? -10.516 0.29 3.162 1 93.88 723 LEU B CA 1
ATOM 12101 C C . LEU B 1 723 ? -11.859 -0.243 2.664 1 93.88 723 LEU B C 1
ATOM 12103 O O . LEU B 1 723 ? -12.648 -0.776 3.445 1 93.88 723 LEU B O 1
ATOM 12107 N N . LEU B 1 724 ? -12.148 -0.106 1.396 1 91.5 724 LEU B N 1
ATOM 12108 C CA . LEU B 1 724 ? -13.398 -0.555 0.799 1 91.5 724 LEU B CA 1
ATOM 12109 C C . LEU B 1 724 ? -13.391 -2.066 0.592 1 91.5 724 LEU B C 1
ATOM 12111 O O . LEU B 1 724 ? -14.445 -2.67 0.362 1 91.5 724 LEU B O 1
ATOM 12115 N N . LEU B 1 725 ? -12.25 -2.666 0.629 1 85.25 725 LEU B N 1
ATOM 12116 C CA . LEU B 1 725 ? -12.117 -4.098 0.389 1 85.25 725 LEU B CA 1
ATOM 12117 C C . LEU B 1 725 ? -12.711 -4.898 1.543 1 85.25 725 LEU B C 1
ATOM 12119 O O . LEU B 1 725 ? -12.961 -6.102 1.408 1 85.25 725 LEU B O 1
ATOM 12123 N N . TYR B 1 726 ? -12.883 -4.234 2.676 1 89 726 TYR B N 1
ATOM 12124 C CA . TYR B 1 726 ? -13.422 -4.895 3.857 1 89 726 TYR B CA 1
ATOM 12125 C C . TYR B 1 726 ? -14.906 -4.59 4.02 1 89 726 TYR B C 1
ATOM 12127 O O . TYR B 1 726 ? -15.336 -3.443 3.855 1 89 726 TYR B O 1
ATOM 12135 N N . SER B 1 727 ? -15.695 -5.637 4.398 1 88.12 727 SER B N 1
ATOM 12136 C CA . SER B 1 727 ? -17.141 -5.473 4.562 1 88.12 727 SER B CA 1
ATOM 12137 C C . SER B 1 727 ? -17.469 -4.777 5.879 1 88.12 727 SER B C 1
ATOM 12139 O O . SER B 1 727 ? -18.516 -4.141 6.008 1 88.12 727 SER B O 1
ATOM 12141 N N . ASP B 1 728 ? -16.641 -4.984 6.82 1 91.5 728 ASP B N 1
ATOM 12142 C CA . ASP B 1 728 ? -16.812 -4.332 8.109 1 91.5 728 ASP B CA 1
ATOM 12143 C C . ASP B 1 728 ? -15.469 -4.051 8.773 1 91.5 728 ASP B C 1
ATOM 12145 O O . ASP B 1 728 ? -14.438 -4.559 8.336 1 91.5 728 ASP B O 1
ATOM 12149 N N . SER B 1 729 ? -15.555 -3.209 9.805 1 93.44 729 SER B N 1
ATOM 12150 C CA . SER B 1 729 ? -14.328 -2.771 10.469 1 93.44 729 SER B CA 1
ATOM 12151 C C . SER B 1 729 ? -13.656 -3.928 11.203 1 93.44 729 SER B C 1
ATOM 12153 O O . SER B 1 729 ? -12.43 -3.951 11.344 1 93.44 729 SER B O 1
ATOM 12155 N N . GLN B 1 730 ? -14.414 -4.871 11.656 1 92.25 730 GLN B N 1
ATOM 12156 C CA . GLN B 1 730 ? -13.844 -6 12.383 1 92.25 730 GLN B CA 1
ATOM 12157 C C . GLN B 1 730 ? -12.977 -6.863 11.477 1 92.25 730 GLN B C 1
ATOM 12159 O O . GLN B 1 730 ? -11.945 -7.383 11.906 1 92.25 730 GLN B O 1
ATOM 12164 N N . LYS B 1 731 ? -13.383 -7.035 10.273 1 90.38 731 LYS B N 1
ATOM 12165 C CA . LYS B 1 731 ? -12.594 -7.805 9.32 1 90.38 731 LYS B CA 1
ATOM 12166 C C . LYS B 1 731 ? -11.266 -7.117 9.016 1 90.38 731 LYS B C 1
ATOM 12168 O O . LYS B 1 731 ? -10.242 -7.777 8.836 1 90.38 731 LYS B O 1
ATOM 12173 N N . LEU B 1 732 ? -11.344 -5.812 8.898 1 92 732 LEU B N 1
ATOM 12174 C CA . LEU B 1 732 ? -10.125 -5.035 8.711 1 92 732 LEU B CA 1
ATOM 12175 C C . LEU B 1 732 ? -9.156 -5.258 9.867 1 92 732 LEU B C 1
ATOM 12177 O O . LEU B 1 732 ? -7.977 -5.547 9.641 1 92 732 LEU B O 1
ATOM 12181 N N . ILE B 1 733 ? -9.68 -5.141 11.039 1 93.06 733 ILE B N 1
ATOM 12182 C CA . ILE B 1 733 ? -8.859 -5.273 12.242 1 93.06 733 ILE B CA 1
ATOM 12183 C C . ILE B 1 733 ? -8.266 -6.68 12.305 1 93.06 733 ILE B C 1
ATOM 12185 O O . ILE B 1 733 ? -7.078 -6.844 12.602 1 93.06 733 ILE B O 1
ATOM 12189 N N . LYS B 1 734 ? -9.047 -7.68 11.984 1 87.44 734 LYS B N 1
ATOM 12190 C CA . LYS B 1 734 ? -8.57 -9.062 12.016 1 87.44 734 LYS B CA 1
ATOM 12191 C C . LYS B 1 734 ? -7.469 -9.289 10.984 1 87.44 734 LYS B C 1
ATOM 12193 O O . LYS B 1 734 ? -6.504 -10.008 11.258 1 87.44 734 LYS B O 1
ATOM 12198 N N . ASP B 1 735 ? -7.727 -8.711 9.906 1 84.94 735 ASP B N 1
ATOM 12199 C CA . ASP B 1 735 ? -6.742 -8.867 8.836 1 84.94 735 ASP B CA 1
ATOM 12200 C C . ASP B 1 735 ? -5.41 -8.227 9.227 1 84.94 735 ASP B C 1
ATOM 12202 O O . ASP B 1 735 ? -4.348 -8.789 8.953 1 84.94 735 ASP B O 1
ATOM 12206 N N . ILE B 1 736 ? -5.5 -7.082 9.836 1 84.81 736 ILE B N 1
ATOM 12207 C CA . ILE B 1 736 ? -4.289 -6.355 10.203 1 84.81 736 ILE B CA 1
ATOM 12208 C C . ILE B 1 736 ? -3.625 -7.027 11.398 1 84.81 736 ILE B C 1
ATOM 12210 O O . ILE B 1 736 ? -2.396 -7.062 11.5 1 84.81 736 ILE B O 1
ATOM 12214 N N . GLU B 1 737 ? -4.547 -7.559 12.328 1 76.31 737 GLU B N 1
ATOM 12215 C CA . GLU B 1 737 ? -4.047 -8.219 13.523 1 76.31 737 GLU B CA 1
ATOM 12216 C C . GLU B 1 737 ? -3.303 -9.508 13.18 1 76.31 737 GLU B C 1
ATOM 12218 O O . GLU B 1 737 ? -2.381 -9.906 13.891 1 76.31 737 GLU B O 1
ATOM 12223 N N . ARG B 1 738 ? -4.141 -10.344 12.195 1 61.03 738 ARG B N 1
ATOM 12224 C CA . ARG B 1 738 ? -3.549 -11.648 11.898 1 61.03 738 ARG B CA 1
ATOM 12225 C C . ARG B 1 738 ? -2.059 -11.516 11.609 1 61.03 738 ARG B C 1
ATOM 12227 O O . ARG B 1 738 ? -1.457 -12.406 11.008 1 61.03 738 ARG B O 1
ATOM 12234 N N . LYS B 1 739 ? -1.619 -10.281 12.023 1 45 739 LYS B N 1
ATOM 12235 C CA . LYS B 1 739 ? -0.207 -10.359 12.383 1 45 739 LYS B CA 1
ATOM 12236 C C . LYS B 1 739 ? -0.017 -11.125 13.688 1 45 739 LYS B C 1
ATOM 12238 O O . LYS B 1 739 ? -0.841 -11.031 14.602 1 45 739 LYS B O 1
#

pLDDT: mean 81.06, std 22.75, range [13.16, 98.81]

Nearest PDB structures (foldseek):
  4kry-assembly1_B  TM=3.707E-01  e=8.445E-03  Escherichia coli K-12
  4kdf-assembly2_C  TM=3.847E-01  e=1.278E+00  Thermus thermophilus
  1xrs-assembly1_B-2  TM=3.092E-01  e=1.902E+00  Acetoanaerobium sticklandii
  7rm9-assembly1_B  TM=2.493E-01  e=1.278E+00  Homo sapiens
  8zwa-assembly1_B  TM=1.967E-01  e=4.007E+00  Arabidopsis thaliana

Organism: Vanderwaltozyma polyspora (strain ATCC 22028 / DSM 70294 / BCRC 21397 / CBS 2163 / NBRC 10782 / NRRL Y-8283 / UCD 57-17) (NCBI:txid436907)